Protein AF-A0A871R3P7-F1 (afdb_monomer)

Structure (mmCIF, N/CA/C/O backbone):
data_AF-A0A871R3P7-F1
#
_entry.id   AF-A0A871R3P7-F1
#
loop_
_atom_site.group_PDB
_atom_site.id
_atom_site.type_symbol
_atom_site.label_atom_id
_atom_site.label_alt_id
_atom_site.label_comp_id
_atom_site.label_asym_id
_atom_site.label_entity_id
_atom_site.label_seq_id
_atom_site.pdbx_PDB_ins_code
_atom_site.Cartn_x
_atom_site.Cartn_y
_atom_site.Cartn_z
_atom_site.occupancy
_atom_site.B_iso_or_equiv
_atom_site.auth_seq_id
_atom_site.auth_comp_id
_atom_site.auth_asym_id
_atom_site.auth_atom_id
_atom_site.pdbx_PDB_model_num
ATOM 1 N N . MET A 1 1 ? -40.493 -14.299 5.249 1.00 32.44 1 MET A N 1
ATOM 2 C CA . MET A 1 1 ? -41.405 -13.490 4.415 1.00 32.44 1 MET A CA 1
ATOM 3 C C . MET A 1 1 ? -40.857 -12.075 4.361 1.00 32.44 1 MET A C 1
ATOM 5 O O . MET A 1 1 ? -40.853 -11.401 5.382 1.00 32.44 1 MET A O 1
ATOM 9 N N . THR A 1 2 ? -40.318 -11.671 3.216 1.00 39.78 2 THR A N 1
ATOM 10 C CA . THR A 1 2 ? -39.815 -10.320 2.942 1.00 39.78 2 THR A CA 1
ATOM 11 C C . THR A 1 2 ? -41.003 -9.364 2.821 1.00 39.78 2 THR A C 1
ATOM 13 O O . THR A 1 2 ? -41.767 -9.446 1.862 1.00 39.78 2 THR A O 1
ATOM 16 N N . LYS A 1 3 ? -41.217 -8.488 3.813 1.00 57.56 3 LYS A N 1
ATOM 17 C CA . LYS A 1 3 ? -42.103 -7.333 3.613 1.00 57.56 3 LYS A CA 1
ATOM 18 C C . LYS A 1 3 ? -41.391 -6.404 2.631 1.00 57.56 3 LYS A C 1
ATOM 20 O O . LYS A 1 3 ? -40.338 -5.873 2.965 1.00 57.56 3 LYS A O 1
ATOM 25 N N . ASN A 1 4 ? -41.924 -6.280 1.420 1.00 68.25 4 ASN A N 1
ATOM 26 C CA . ASN A 1 4 ? -41.430 -5.306 0.451 1.00 68.25 4 ASN A CA 1
ATOM 27 C C . ASN A 1 4 ? -41.829 -3.898 0.915 1.00 68.25 4 ASN A C 1
ATOM 29 O O . ASN A 1 4 ? -42.966 -3.700 1.352 1.00 68.25 4 ASN A O 1
ATOM 33 N N . PHE A 1 5 ? -40.897 -2.949 0.812 1.00 91.06 5 PHE A N 1
ATOM 34 C CA . PHE A 1 5 ? -41.152 -1.518 0.986 1.00 91.06 5 PHE A CA 1
ATOM 35 C C . PHE A 1 5 ? -42.231 -1.058 -0.002 1.00 91.06 5 PHE A C 1
ATOM 37 O O . PHE A 1 5 ? -42.211 -1.466 -1.168 1.00 91.06 5 PHE A O 1
ATOM 44 N N . LYS A 1 6 ? -43.204 -0.263 0.457 1.00 91.12 6 LYS A N 1
ATOM 45 C CA . LYS A 1 6 ? -44.322 0.186 -0.389 1.00 91.12 6 LYS A CA 1
ATOM 46 C C . LYS A 1 6 ? -44.017 1.496 -1.105 1.00 91.12 6 LYS A C 1
ATOM 48 O O . LYS A 1 6 ? -44.369 1.634 -2.275 1.00 91.12 6 LYS A O 1
ATOM 53 N N . ASN A 1 7 ? -43.384 2.432 -0.404 1.00 94.56 7 ASN A N 1
ATOM 54 C CA . ASN A 1 7 ? -43.160 3.800 -0.857 1.00 94.56 7 ASN A CA 1
ATOM 55 C C . ASN A 1 7 ? -41.673 4.082 -1.091 1.00 94.56 7 ASN A C 1
ATOM 57 O O . ASN A 1 7 ? -41.330 4.702 -2.091 1.00 94.56 7 ASN A O 1
ATOM 61 N N . ILE A 1 8 ? -40.793 3.590 -0.214 1.00 96.88 8 ILE A N 1
ATOM 62 C CA . ILE A 1 8 ? -39.346 3.815 -0.312 1.00 96.88 8 ILE A CA 1
ATOM 63 C C . ILE A 1 8 ? -38.726 2.908 -1.379 1.00 96.88 8 ILE A C 1
ATOM 65 O O . ILE A 1 8 ? -38.879 1.687 -1.350 1.00 96.88 8 ILE A O 1
ATOM 69 N N . LYS A 1 9 ? -37.966 3.510 -2.297 1.00 97.12 9 LYS A N 1
ATOM 70 C CA . LYS A 1 9 ? -37.139 2.831 -3.306 1.00 97.12 9 LYS A CA 1
ATOM 71 C C . LYS A 1 9 ? -35.707 3.354 -3.331 1.00 97.12 9 LYS A C 1
ATOM 73 O O . LYS A 1 9 ? -34.801 2.592 -3.655 1.00 97.12 9 LYS A O 1
ATOM 78 N N . ARG A 1 10 ? -35.495 4.633 -3.014 1.00 98.25 10 ARG A N 1
ATOM 79 C CA . ARG A 1 10 ? -34.208 5.335 -3.079 1.00 98.25 10 ARG A CA 1
ATOM 80 C C . ARG A 1 10 ? -33.845 5.891 -1.707 1.00 98.25 10 ARG A C 1
ATOM 82 O O . ARG A 1 10 ? -34.564 6.719 -1.150 1.00 98.25 10 ARG A O 1
ATOM 89 N N . VAL A 1 11 ? -32.715 5.434 -1.181 1.00 98.75 11 VAL A N 1
ATOM 90 C CA . VAL A 1 11 ? -32.216 5.753 0.158 1.00 98.75 11 VAL A CA 1
ATOM 91 C C . VAL A 1 11 ? -30.961 6.605 0.030 1.00 98.75 11 VAL A C 1
ATOM 93 O O . VAL A 1 11 ? -29.931 6.127 -0.449 1.00 98.75 11 VAL A O 1
ATOM 96 N N . PHE A 1 12 ? -31.036 7.853 0.484 1.00 98.81 12 PHE A N 1
ATOM 97 C CA . PHE A 1 12 ? -29.885 8.743 0.586 1.00 98.81 12 PHE A CA 1
ATOM 98 C C . PHE A 1 12 ? -29.193 8.559 1.935 1.00 98.81 12 PHE A C 1
ATOM 100 O O . PHE A 1 12 ? -29.793 8.735 2.996 1.00 98.81 12 PHE A O 1
ATOM 107 N N . ILE A 1 13 ? -27.917 8.197 1.898 1.00 98.69 13 ILE A N 1
ATOM 108 C CA . ILE A 1 13 ? -27.111 7.923 3.083 1.00 98.69 13 ILE A CA 1
ATOM 109 C C . ILE A 1 13 ? -26.281 9.168 3.381 1.00 98.69 13 ILE A C 1
ATOM 111 O O . ILE A 1 13 ? -25.277 9.435 2.723 1.00 98.69 13 ILE A O 1
ATOM 115 N N . ALA A 1 14 ? -26.691 9.930 4.395 1.00 97.81 14 ALA A N 1
ATOM 116 C CA . ALA A 1 14 ? -26.003 11.149 4.822 1.00 97.81 14 ALA A CA 1
ATOM 117 C C . ALA A 1 14 ? -24.833 10.827 5.774 1.00 97.81 14 ALA A C 1
ATOM 119 O O . ALA A 1 14 ? -24.771 11.333 6.894 1.00 97.81 14 ALA A O 1
ATOM 120 N N . ASN A 1 15 ? -23.950 9.913 5.358 1.00 98.06 15 ASN A N 1
ATOM 121 C CA . ASN A 1 15 ? -22.808 9.451 6.145 1.00 98.06 15 ASN A CA 1
ATOM 122 C C . ASN A 1 15 ? -21.725 8.813 5.254 1.00 98.06 15 ASN A C 1
ATOM 124 O O . ASN A 1 15 ? -21.897 8.679 4.044 1.00 98.06 15 ASN A O 1
ATOM 128 N N . ARG A 1 16 ? -20.630 8.375 5.876 1.00 97.56 16 ARG A N 1
ATOM 129 C CA . ARG A 1 16 ? -19.471 7.716 5.263 1.00 97.56 16 ARG A CA 1
ATOM 130 C C . ARG A 1 16 ? -19.104 6.433 6.016 1.00 97.56 16 ARG A C 1
ATOM 132 O O . ARG A 1 16 ? -19.804 6.009 6.934 1.00 97.56 16 ARG A O 1
ATOM 139 N N . GLY A 1 17 ? -17.982 5.822 5.645 1.00 96.69 17 GLY A N 1
ATOM 140 C CA . GLY A 1 17 ? -17.336 4.795 6.462 1.00 96.69 17 GLY A CA 1
ATOM 141 C C . GLY A 1 17 ? -18.141 3.500 6.614 1.00 96.69 17 GLY A C 1
ATOM 142 O O . GLY A 1 17 ? -18.820 3.039 5.691 1.00 96.69 17 GLY A O 1
ATOM 143 N N . GLU A 1 18 ? -17.993 2.852 7.766 1.00 97.62 18 GLU A N 1
ATOM 144 C CA . GLU A 1 18 ? -18.552 1.531 8.057 1.00 97.62 18 GLU A CA 1
ATOM 145 C C . GLU A 1 18 ? -20.079 1.553 8.151 1.00 97.62 18 GLU A C 1
ATOM 147 O O . GLU A 1 18 ? -20.724 0.605 7.692 1.00 97.62 18 GLU A O 1
ATOM 152 N N . ILE A 1 19 ? -20.661 2.629 8.693 1.00 98.38 19 ILE A N 1
ATOM 153 C CA . ILE A 1 19 ? -22.114 2.760 8.825 1.00 98.38 19 ILE A CA 1
ATOM 154 C C . ILE A 1 19 ? -22.781 2.917 7.463 1.00 98.38 19 ILE A C 1
ATOM 156 O O . ILE A 1 19 ? -23.792 2.265 7.201 1.00 98.38 19 ILE A O 1
ATOM 160 N N . ALA A 1 20 ? -22.171 3.676 6.547 1.00 98.50 20 ALA A N 1
ATOM 161 C CA . ALA A 1 20 ? -22.645 3.747 5.171 1.00 98.50 20 ALA A CA 1
ATOM 162 C C . ALA A 1 20 ? -22.601 2.361 4.506 1.00 98.50 20 ALA A C 1
ATOM 164 O O . ALA A 1 20 ? -23.604 1.922 3.945 1.00 98.50 20 ALA A O 1
ATOM 165 N N . CYS A 1 21 ? -21.506 1.606 4.667 1.00 98.31 21 CYS A N 1
ATOM 166 C CA . CYS A 1 21 ? -21.417 0.227 4.166 1.00 98.31 21 CYS A CA 1
ATOM 167 C C . CYS A 1 21 ? -22.502 -0.686 4.773 1.00 98.31 21 CYS A C 1
ATOM 169 O O . CYS A 1 21 ? -23.099 -1.506 4.072 1.00 98.31 21 CYS A O 1
ATOM 171 N N . ARG A 1 22 ? -22.784 -0.559 6.077 1.00 98.06 22 ARG A N 1
ATOM 172 C CA . ARG A 1 22 ? -23.831 -1.325 6.775 1.00 98.06 22 ARG A CA 1
ATOM 173 C C . ARG A 1 22 ? -25.236 -0.994 6.269 1.00 98.06 22 ARG A C 1
ATOM 175 O O . ARG A 1 22 ? -26.059 -1.906 6.146 1.00 98.06 22 ARG A O 1
ATOM 182 N N . ILE A 1 23 ? -25.508 0.267 5.955 1.00 98.69 23 ILE A N 1
ATOM 183 C CA . ILE A 1 23 ? -26.789 0.695 5.388 1.00 98.69 23 ILE A CA 1
ATOM 184 C C . ILE A 1 23 ? -26.926 0.206 3.943 1.00 98.69 23 ILE A C 1
ATOM 186 O O . ILE A 1 23 ? -27.949 -0.388 3.613 1.00 98.69 23 ILE A O 1
ATOM 190 N N . ILE A 1 24 ? -25.881 0.336 3.115 1.00 98.56 24 ILE A N 1
ATOM 191 C CA . ILE A 1 24 ? -25.861 -0.188 1.736 1.00 98.56 24 ILE A CA 1
ATOM 192 C C . ILE A 1 24 ? -26.177 -1.689 1.714 1.00 98.56 24 ILE A C 1
ATOM 194 O O . ILE A 1 24 ? -26.977 -2.135 0.892 1.00 98.56 24 ILE A O 1
ATOM 198 N N . ARG A 1 25 ? -25.607 -2.479 2.640 1.00 97.06 25 ARG A N 1
ATOM 199 C CA . ARG A 1 25 ? -25.927 -3.914 2.763 1.00 97.06 25 ARG A CA 1
ATOM 200 C C . ARG A 1 25 ? -27.420 -4.159 2.998 1.00 97.06 25 ARG A C 1
ATOM 202 O O . ARG A 1 25 ? -27.985 -5.031 2.341 1.00 97.06 25 ARG A O 1
ATOM 209 N N . SER A 1 26 ? -28.051 -3.381 3.880 1.00 96.50 26 SER A N 1
ATOM 210 C CA . SER A 1 26 ? -29.495 -3.478 4.142 1.00 96.50 26 SER A CA 1
ATOM 211 C C . SER A 1 26 ? -30.311 -3.065 2.910 1.00 96.50 26 SER A C 1
ATOM 213 O O . SER A 1 26 ? -31.183 -3.816 2.476 1.00 96.50 26 SER A O 1
ATOM 215 N N . CYS A 1 27 ? -29.959 -1.953 2.253 1.00 97.62 27 CYS A N 1
ATOM 216 C CA . CYS A 1 27 ? -30.597 -1.526 1.003 1.00 97.62 27 CYS A CA 1
ATOM 217 C C . CYS A 1 27 ? -30.551 -2.630 -0.062 1.00 97.62 27 CYS A C 1
ATOM 219 O O . CYS A 1 27 ? -31.590 -3.016 -0.598 1.00 97.62 27 CYS A O 1
ATOM 221 N N . LYS A 1 28 ? -29.370 -3.213 -0.299 1.00 96.00 28 LYS A N 1
ATOM 222 C CA . LYS A 1 28 ? -29.172 -4.295 -1.271 1.00 96.00 28 LYS A CA 1
ATOM 223 C C . LYS A 1 28 ? -29.992 -5.542 -0.936 1.00 96.00 28 LYS A C 1
ATOM 225 O O . LYS A 1 28 ? -30.599 -6.125 -1.832 1.00 96.00 28 LYS A O 1
ATOM 230 N N . GLN A 1 29 ? -30.037 -5.943 0.336 1.00 95.44 29 GLN A N 1
ATOM 231 C CA . GLN A 1 29 ? -30.827 -7.092 0.797 1.00 95.44 29 GLN A CA 1
ATOM 232 C C . GLN A 1 29 ? -32.332 -6.912 0.542 1.00 95.44 29 GLN A C 1
ATOM 234 O O . GLN A 1 29 ? -33.038 -7.896 0.317 1.00 95.44 29 GLN A O 1
ATOM 239 N N . HIS A 1 30 ? -32.813 -5.668 0.548 1.00 95.06 30 HIS A N 1
ATOM 240 C CA . HIS A 1 30 ? -34.225 -5.334 0.378 1.00 95.06 30 HIS A CA 1
ATOM 241 C C . HIS A 1 30 ? -34.575 -4.704 -0.981 1.00 95.06 30 HIS A C 1
ATOM 243 O O . HIS A 1 30 ? -35.707 -4.262 -1.168 1.00 95.06 30 HIS A O 1
ATOM 249 N N . GLY A 1 31 ? -33.643 -4.698 -1.942 1.00 95.31 31 GLY A N 1
ATOM 250 C CA . GLY A 1 31 ? -33.876 -4.192 -3.299 1.00 95.31 31 GLY A CA 1
ATOM 251 C C . GLY A 1 31 ? -34.057 -2.672 -3.396 1.00 95.31 31 GLY A C 1
ATOM 252 O O . GLY A 1 31 ? -34.721 -2.204 -4.319 1.00 95.31 31 GLY A O 1
ATOM 253 N N . LEU A 1 32 ? -33.499 -1.910 -2.452 1.00 97.31 32 LEU A N 1
ATOM 254 C CA . LEU A 1 32 ? -33.501 -0.445 -2.451 1.00 97.31 32 LEU A CA 1
ATOM 255 C C . LEU A 1 32 ? -32.236 0.100 -3.126 1.00 97.31 32 LEU A C 1
ATOM 257 O O . LEU A 1 32 ? -31.148 -0.438 -2.930 1.00 97.31 32 LEU A O 1
ATOM 261 N N . THR A 1 33 ? -32.368 1.199 -3.867 1.00 98.38 33 THR A N 1
ATOM 262 C CA . THR A 1 33 ? -31.240 1.933 -4.452 1.00 98.38 33 THR A CA 1
ATOM 263 C C . THR A 1 33 ? -30.570 2.801 -3.393 1.00 98.38 33 THR A C 1
ATOM 265 O O . THR A 1 33 ? -31.211 3.653 -2.780 1.00 98.38 33 THR A O 1
ATOM 268 N N . SER A 1 34 ? -29.272 2.610 -3.205 1.00 98.56 34 SER A N 1
ATOM 269 C CA . SER A 1 34 ? -28.430 3.376 -2.291 1.00 98.56 34 SER A CA 1
ATOM 270 C C . SER A 1 34 ? -27.752 4.554 -2.996 1.00 98.56 34 SER A C 1
ATOM 272 O O . SER A 1 34 ? -27.143 4.398 -4.055 1.00 98.56 34 SER A O 1
ATOM 274 N N . ILE A 1 35 ? -27.857 5.739 -2.394 1.00 98.56 35 ILE A N 1
ATOM 275 C CA . ILE A 1 35 ? -27.206 6.972 -2.846 1.00 98.56 35 ILE A CA 1
ATOM 276 C C . ILE A 1 35 ? -26.252 7.425 -1.742 1.00 98.56 35 ILE A C 1
ATOM 278 O O . ILE A 1 35 ? -26.684 7.638 -0.608 1.00 98.56 35 ILE A O 1
ATOM 282 N N . VAL A 1 36 ? -24.968 7.575 -2.063 1.00 98.12 36 VAL A N 1
ATOM 283 C CA . VAL A 1 36 ? -23.944 8.083 -1.139 1.00 98.12 36 VAL A CA 1
ATOM 284 C C . VAL A 1 36 ? -23.305 9.359 -1.661 1.00 98.12 36 VAL A C 1
ATOM 286 O O . VAL A 1 36 ? -23.256 9.611 -2.866 1.00 98.12 36 VAL A O 1
ATOM 289 N N . VAL A 1 37 ? -22.757 10.131 -0.732 1.00 97.31 37 VAL A N 1
ATOM 290 C CA . VAL A 1 37 ? -21.927 11.303 -1.005 1.00 97.31 37 VAL A CA 1
ATOM 291 C C . VAL A 1 37 ? -20.508 11.068 -0.498 1.00 97.31 37 VAL A C 1
ATOM 293 O O . VAL A 1 37 ? -20.320 10.370 0.500 1.00 97.31 37 VAL A O 1
ATOM 296 N N . PHE A 1 38 ? -19.503 11.630 -1.169 1.00 96.31 38 PHE A N 1
ATOM 297 C CA . PHE A 1 38 ? -18.108 11.437 -0.771 1.00 96.31 38 PHE A CA 1
ATOM 298 C C . PHE A 1 38 ? -17.222 12.645 -1.049 1.00 96.31 38 PHE A C 1
ATOM 300 O O . PHE A 1 38 ? -17.420 13.347 -2.032 1.00 96.31 38 PHE A O 1
ATOM 307 N N . THR A 1 39 ? -16.222 12.890 -0.204 1.00 93.69 39 THR A N 1
ATOM 308 C CA . THR A 1 39 ? -15.167 13.870 -0.506 1.00 93.69 39 THR A CA 1
ATOM 309 C C . THR A 1 39 ? -14.035 13.218 -1.295 1.00 93.69 39 THR A C 1
ATOM 311 O O . THR A 1 39 ? -13.933 11.990 -1.362 1.00 93.69 39 THR A O 1
ATOM 314 N N . LYS A 1 40 ? -13.113 14.022 -1.837 1.00 89.19 40 LYS A N 1
ATOM 315 C CA . LYS A 1 40 ? -11.916 13.513 -2.528 1.00 89.19 40 LYS A CA 1
ATOM 316 C C . LYS A 1 40 ? -11.138 12.495 -1.683 1.00 89.19 40 LYS A C 1
ATOM 318 O O . LYS A 1 40 ? -10.628 11.515 -2.223 1.00 89.19 40 LYS A O 1
ATOM 323 N N . GLU A 1 41 ? -11.077 12.692 -0.366 1.00 87.94 41 GLU A N 1
ATOM 324 C CA . GLU A 1 41 ? -10.388 11.793 0.566 1.00 87.94 41 GLU A CA 1
ATOM 325 C C . GLU A 1 41 ? -11.060 10.420 0.723 1.00 87.94 41 GLU A C 1
ATOM 327 O O . GLU A 1 41 ? -10.393 9.472 1.132 1.00 87.94 41 GLU A O 1
ATOM 332 N N . ASP A 1 42 ? -12.349 10.309 0.391 1.00 92.62 42 ASP A N 1
ATOM 333 C CA . ASP A 1 42 ? -13.157 9.091 0.498 1.00 92.62 42 ASP A CA 1
ATOM 334 C C . ASP A 1 42 ? -13.415 8.394 -0.844 1.00 92.62 42 ASP A C 1
ATOM 336 O O . ASP A 1 42 ? -14.053 7.343 -0.857 1.00 92.62 42 ASP A O 1
ATOM 340 N N . THR A 1 43 ? -12.886 8.920 -1.957 1.00 90.94 43 THR A N 1
ATOM 341 C CA . THR A 1 43 ? -13.048 8.369 -3.324 1.00 90.94 43 THR A CA 1
ATOM 342 C C . THR A 1 43 ? -12.809 6.858 -3.389 1.00 90.94 43 THR A C 1
ATOM 344 O O . THR A 1 43 ? -13.482 6.126 -4.106 1.00 90.94 43 THR A O 1
ATOM 347 N N . GLU A 1 44 ? -11.850 6.385 -2.599 1.00 88.50 44 GLU A N 1
ATOM 348 C CA . GLU A 1 44 ? -11.399 5.001 -2.555 1.00 88.50 44 GLU A CA 1
ATOM 349 C C . GLU A 1 44 ? -12.082 4.153 -1.465 1.00 88.50 44 GLU A C 1
ATOM 351 O O . GLU A 1 44 ? -11.732 2.989 -1.278 1.00 88.50 44 GLU A O 1
ATOM 356 N N . SER A 1 45 ? -13.028 4.702 -0.708 1.00 93.69 45 SER A N 1
ATOM 357 C CA . SER A 1 45 ? -13.690 4.007 0.399 1.00 93.69 45 SER A CA 1
ATOM 358 C C . SER A 1 45 ? -14.702 2.966 -0.099 1.00 93.69 45 SER A C 1
ATOM 360 O O . SER A 1 45 ? -15.368 3.165 -1.117 1.00 93.69 45 SER A O 1
ATOM 362 N N . LEU A 1 46 ? -14.888 1.861 0.640 1.00 95.25 46 LEU A N 1
ATOM 363 C CA . LEU A 1 46 ? -15.826 0.807 0.230 1.00 95.25 46 LEU A CA 1
ATOM 364 C C . LEU A 1 46 ? -17.264 1.305 0.061 1.00 95.25 46 LEU A C 1
ATOM 366 O O . LEU A 1 46 ? -17.960 0.795 -0.810 1.00 95.25 46 LEU A O 1
ATOM 370 N N . HIS A 1 47 ? -17.718 2.291 0.839 1.00 96.94 47 HIS A N 1
ATOM 371 C CA . HIS A 1 47 ? -19.090 2.789 0.703 1.00 96.94 47 HIS A CA 1
ATOM 372 C C . HIS A 1 47 ? -19.334 3.451 -0.664 1.00 96.94 47 HIS A C 1
ATOM 374 O O . HIS A 1 47 ? -20.419 3.308 -1.220 1.00 96.94 47 HIS A O 1
ATOM 380 N N . VAL A 1 48 ? -18.315 4.099 -1.242 1.00 95.94 48 VAL A N 1
ATOM 381 C CA . VAL A 1 48 ? -18.375 4.705 -2.582 1.00 95.94 48 VAL A CA 1
ATOM 382 C C . VAL A 1 48 ? -18.448 3.630 -3.660 1.00 95.94 48 VAL A C 1
ATOM 384 O O . VAL A 1 48 ? -19.248 3.744 -4.590 1.00 95.94 48 VAL A O 1
ATOM 387 N N . LEU A 1 49 ? -17.648 2.571 -3.505 1.00 92.75 49 LEU A N 1
ATOM 388 C CA . LEU A 1 49 ? -17.583 1.442 -4.435 1.00 92.75 49 LEU A CA 1
ATOM 389 C C . LEU A 1 49 ? -18.834 0.549 -4.378 1.00 92.75 49 LEU A C 1
ATOM 391 O O . LEU A 1 49 ? -19.233 -0.020 -5.390 1.00 92.75 49 LEU A O 1
ATOM 395 N N . GLN A 1 50 ? -19.441 0.394 -3.197 1.00 94.88 50 GLN A N 1
ATOM 396 C CA . GLN A 1 50 ? -20.573 -0.512 -2.970 1.00 94.88 50 GLN A CA 1
ATOM 397 C C . GLN A 1 50 ? -21.938 0.109 -3.279 1.00 94.88 50 GLN A C 1
ATOM 399 O O . GLN A 1 50 ? -22.881 -0.642 -3.529 1.00 94.88 50 GLN A O 1
ATOM 404 N N . ALA A 1 51 ? -22.064 1.437 -3.215 1.00 96.69 51 ALA A N 1
ATOM 405 C CA . ALA A 1 51 ? -23.328 2.123 -3.461 1.00 96.69 51 ALA A CA 1
ATOM 406 C C . ALA A 1 51 ? -23.746 2.048 -4.934 1.00 96.69 51 ALA A C 1
ATOM 408 O O . ALA A 1 51 ? -22.901 1.957 -5.827 1.00 96.69 51 ALA A O 1
ATOM 409 N N . ASP A 1 52 ? -25.044 2.164 -5.207 1.00 95.94 52 ASP A N 1
ATOM 410 C CA . ASP A 1 52 ? -25.556 2.217 -6.580 1.00 95.94 52 ASP A CA 1
ATOM 411 C C . ASP A 1 52 ? -25.180 3.557 -7.231 1.00 95.94 52 ASP A C 1
ATOM 413 O O . ASP A 1 52 ? -24.599 3.592 -8.320 1.00 95.94 52 ASP A O 1
ATOM 417 N N . ILE A 1 53 ? -25.405 4.660 -6.511 1.00 95.81 53 ILE A N 1
ATOM 418 C CA . ILE A 1 53 ? -25.110 6.032 -6.942 1.00 95.81 53 ILE A CA 1
ATOM 419 C C . ILE A 1 53 ? -24.148 6.674 -5.939 1.00 95.81 53 ILE A C 1
ATOM 421 O O . ILE A 1 53 ? -24.391 6.629 -4.734 1.00 95.81 53 ILE A O 1
ATOM 425 N N . SER A 1 54 ? -23.072 7.285 -6.437 1.00 95.50 54 SER A N 1
ATOM 426 C CA . SER A 1 54 ? -22.038 7.921 -5.613 1.00 95.50 54 SER A CA 1
ATOM 427 C C . SER A 1 54 ? -21.746 9.316 -6.159 1.00 95.50 54 SER A C 1
ATOM 429 O O . SER A 1 54 ? -21.412 9.440 -7.336 1.00 95.50 54 SER A O 1
ATOM 431 N N . ILE A 1 55 ? -21.871 10.349 -5.322 1.00 95.12 55 ILE A N 1
ATOM 432 C CA . ILE A 1 55 ? -21.798 11.756 -5.748 1.00 95.12 55 ILE A CA 1
ATOM 433 C C . ILE A 1 55 ? -20.665 12.481 -5.011 1.00 95.12 55 ILE A C 1
ATOM 435 O O . ILE A 1 55 ? -20.645 12.460 -3.776 1.00 95.12 55 ILE A O 1
ATOM 439 N N . PRO A 1 56 ? -19.720 13.117 -5.729 1.00 94.56 56 PRO A N 1
ATOM 440 C CA . PRO A 1 56 ? -18.655 13.875 -5.092 1.00 94.56 56 PRO A CA 1
ATOM 441 C C . PRO A 1 56 ? -19.207 15.151 -4.442 1.00 94.56 56 PRO A C 1
ATOM 443 O O . PRO A 1 56 ? -20.031 15.856 -5.022 1.00 94.56 56 PRO A O 1
ATOM 446 N N . LEU A 1 57 ? -18.726 15.454 -3.242 1.00 94.06 57 LEU A N 1
ATOM 447 C CA . LEU A 1 57 ? -18.958 16.712 -2.539 1.00 94.06 57 LEU A CA 1
ATOM 448 C C . LEU A 1 57 ? -17.899 17.739 -2.936 1.00 94.06 57 LEU A C 1
ATOM 450 O O . LEU A 1 57 ? -16.740 17.397 -3.170 1.00 94.06 57 LEU A O 1
ATOM 454 N N . SER A 1 58 ? -18.292 19.010 -2.950 1.00 89.19 58 SER A N 1
ATOM 455 C CA . SER A 1 58 ? -17.392 20.123 -3.279 1.00 89.19 58 SER A CA 1
ATOM 456 C C . SER A 1 58 ? -16.409 20.478 -2.150 1.00 89.19 58 SER A C 1
ATOM 458 O O . SER A 1 58 ? -15.354 21.059 -2.403 1.00 89.19 58 SER A O 1
ATOM 460 N N . GLY A 1 59 ? -16.741 20.136 -0.900 1.00 87.94 59 GLY A N 1
ATOM 461 C CA . GLY A 1 59 ? -15.924 20.417 0.283 1.00 87.94 59 GLY A CA 1
ATOM 462 C C . GLY A 1 59 ? -14.842 19.372 0.584 1.00 87.94 59 GLY A C 1
ATOM 463 O O . GLY A 1 59 ? -14.765 18.310 -0.031 1.00 87.94 59 GLY A O 1
ATOM 464 N N . THR A 1 60 ? -14.025 19.658 1.601 1.00 83.69 60 THR A N 1
ATOM 465 C CA . THR A 1 60 ? -12.967 18.764 2.097 1.00 83.69 60 THR A CA 1
ATOM 466 C C . THR A 1 60 ? -13.226 18.345 3.540 1.00 83.69 60 THR A C 1
ATOM 468 O O . THR A 1 60 ? -13.751 19.112 4.350 1.00 83.69 60 THR A O 1
ATOM 471 N N . GLY A 1 61 ? -12.840 17.115 3.880 1.00 84.69 61 GLY A N 1
ATOM 472 C CA . GLY A 1 61 ? -12.960 16.592 5.240 1.00 84.69 61 GLY A CA 1
ATOM 473 C C . GLY A 1 61 ? -14.382 16.625 5.821 1.00 84.69 61 GLY A C 1
ATOM 474 O O . GLY A 1 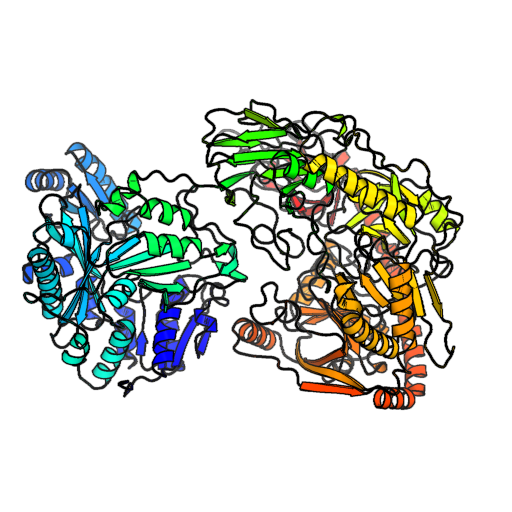61 ? -15.385 16.588 5.110 1.00 84.69 61 GLY A O 1
ATOM 475 N N . ALA A 1 62 ? -14.482 16.647 7.153 1.00 83.75 62 ALA A N 1
ATOM 476 C CA . ALA A 1 62 ? -15.753 16.455 7.857 1.00 83.75 62 ALA A CA 1
ATOM 477 C C . ALA A 1 62 ? -16.797 17.569 7.630 1.00 83.75 62 ALA A C 1
ATOM 479 O O . ALA A 1 62 ? -17.993 17.320 7.788 1.00 83.75 62 ALA A O 1
ATOM 480 N N . SER A 1 63 ? -16.380 18.787 7.263 1.00 89.12 63 SER A N 1
ATOM 481 C CA . SER A 1 63 ? -17.300 19.911 7.024 1.00 89.12 63 SER A CA 1
ATOM 482 C C . SER A 1 63 ? -18.172 19.704 5.785 1.00 89.12 63 SER A C 1
ATOM 484 O O . SER A 1 63 ? -19.318 20.147 5.772 1.00 89.12 63 SER A O 1
ATOM 486 N N . ALA A 1 64 ? -17.683 18.970 4.782 1.00 93.00 64 ALA A N 1
ATOM 487 C CA . ALA A 1 64 ? -18.465 18.629 3.596 1.00 93.00 64 ALA A CA 1
ATOM 488 C C . ALA A 1 64 ? -19.706 17.789 3.956 1.00 93.00 64 ALA A C 1
ATOM 490 O O . ALA A 1 64 ? -20.806 18.046 3.476 1.00 93.00 64 ALA A O 1
ATOM 491 N N . TYR A 1 65 ? -19.559 16.844 4.888 1.00 95.31 65 TYR A N 1
ATOM 492 C CA . TYR A 1 65 ? -20.646 15.983 5.371 1.00 95.31 65 TYR A CA 1
ATOM 493 C C . TYR A 1 65 ? -21.624 16.679 6.332 1.00 95.31 65 TYR A C 1
ATOM 495 O O . TYR A 1 65 ? -22.621 16.082 6.735 1.00 95.31 65 TYR A O 1
ATOM 503 N N . THR A 1 66 ? -21.360 17.931 6.721 1.00 95.19 66 THR A N 1
ATOM 504 C CA . THR A 1 66 ? -22.275 18.738 7.546 1.00 95.19 66 THR A CA 1
ATOM 505 C C . THR A 1 66 ? -22.900 19.908 6.783 1.00 95.19 66 THR A C 1
ATOM 507 O O . THR A 1 66 ? -23.673 20.675 7.363 1.00 95.19 66 THR A O 1
ATOM 510 N N . ASN A 1 67 ? -22.644 20.015 5.474 1.00 96.62 67 ASN A N 1
ATOM 511 C CA . ASN A 1 67 ? -23.242 21.025 4.607 1.00 96.62 67 ASN A CA 1
ATOM 512 C C . ASN A 1 67 ? -24.705 20.684 4.271 1.00 96.62 67 ASN A C 1
ATOM 514 O O . ASN A 1 67 ? -25.003 20.009 3.287 1.00 96.62 67 ASN A O 1
ATOM 518 N N . ILE A 1 68 ? -25.632 21.170 5.101 1.00 97.56 68 ILE A N 1
ATOM 519 C CA . ILE A 1 68 ? -27.073 20.911 4.962 1.00 97.56 68 ILE A CA 1
ATOM 520 C C . ILE A 1 68 ? -27.600 21.295 3.572 1.00 97.56 68 ILE A C 1
ATOM 522 O O . ILE A 1 68 ? -28.365 20.527 2.993 1.00 97.56 68 ILE A O 1
ATOM 526 N N . ASP A 1 69 ? -27.214 22.456 3.036 1.00 96.88 69 ASP A N 1
ATOM 527 C CA . ASP A 1 69 ? -27.772 22.951 1.772 1.00 96.88 69 ASP A CA 1
ATOM 528 C C . ASP A 1 69 ? -27.345 22.081 0.586 1.00 96.88 69 ASP A C 1
ATOM 530 O O . ASP A 1 69 ? -28.177 21.727 -0.250 1.00 96.88 69 ASP A O 1
ATOM 534 N N . GLU A 1 70 ? -26.074 21.678 0.541 1.00 97.38 70 GLU A N 1
ATOM 535 C CA . GLU A 1 70 ? -25.551 20.780 -0.493 1.00 97.38 70 GLU A CA 1
ATOM 536 C C . GLU A 1 70 ? -26.175 19.383 -0.393 1.00 97.38 70 GLU A C 1
ATOM 538 O O . GLU A 1 70 ? -26.676 18.867 -1.391 1.00 97.38 70 GLU A O 1
ATOM 543 N N . LEU A 1 71 ? -26.250 18.795 0.807 1.00 97.88 71 LEU A N 1
ATOM 544 C CA . LEU A 1 71 ? -26.827 17.459 0.995 1.00 97.88 71 LEU A CA 1
ATOM 545 C C . LEU A 1 71 ? -28.321 17.408 0.654 1.00 97.88 71 LEU A C 1
ATOM 547 O O . LEU A 1 71 ? -28.772 16.469 0.002 1.00 97.88 71 LEU A O 1
ATOM 551 N N . VAL A 1 72 ? -29.093 18.423 1.055 1.00 98.06 72 VAL A N 1
ATOM 552 C CA . VAL A 1 72 ? -30.520 18.518 0.710 1.00 98.06 72 VAL A CA 1
ATOM 553 C C . VAL A 1 72 ? -30.701 18.745 -0.790 1.00 98.06 72 VAL A C 1
ATOM 555 O O . VAL A 1 72 ? -31.587 18.136 -1.390 1.00 98.06 72 VAL A O 1
ATOM 558 N N . LYS A 1 73 ? -29.863 19.584 -1.414 1.00 97.81 73 LYS A N 1
ATOM 559 C CA . LYS A 1 73 ? -29.881 19.796 -2.866 1.00 97.81 73 LYS A CA 1
ATOM 560 C C . LYS A 1 73 ? -29.658 18.478 -3.611 1.00 97.81 73 LYS A C 1
ATOM 562 O O . LYS A 1 73 ? -30.494 18.121 -4.439 1.00 97.81 73 LYS A O 1
ATOM 567 N N . ILE A 1 74 ? -28.607 17.735 -3.263 1.00 97.88 74 ILE A N 1
ATOM 568 C CA . ILE A 1 74 ? -28.288 16.448 -3.893 1.00 97.88 74 ILE A CA 1
ATOM 569 C C . ILE A 1 74 ? -29.421 15.440 -3.664 1.00 97.88 74 ILE A C 1
ATOM 571 O O . ILE A 1 74 ? -29.868 14.794 -4.608 1.00 97.88 74 ILE A O 1
ATOM 575 N N . ALA A 1 75 ? -29.947 15.330 -2.438 1.00 98.00 75 ALA A N 1
ATOM 576 C CA . ALA A 1 75 ? -31.048 14.413 -2.136 1.00 98.00 75 ALA A CA 1
ATOM 577 C C . ALA A 1 75 ? -32.301 14.693 -2.990 1.00 98.00 75 ALA A C 1
ATOM 579 O O . ALA A 1 75 ? -32.979 13.756 -3.418 1.00 98.00 75 ALA A O 1
ATOM 580 N N . LYS A 1 76 ? -32.587 15.968 -3.290 1.00 97.56 76 LYS A N 1
ATOM 581 C CA . LYS A 1 76 ? -33.674 16.365 -4.199 1.00 97.56 76 LYS A CA 1
ATOM 582 C C . LYS A 1 76 ? -33.372 16.036 -5.658 1.00 97.56 76 LYS A C 1
ATOM 584 O O . LYS A 1 76 ? -34.238 15.487 -6.338 1.00 97.56 76 LYS A O 1
ATOM 589 N N . GLU A 1 77 ? -32.179 16.382 -6.139 1.00 97.44 77 GLU A N 1
ATOM 590 C CA . GLU A 1 77 ? -31.744 16.115 -7.519 1.00 97.44 77 GLU A CA 1
ATOM 591 C C . GLU A 1 77 ? -31.790 14.611 -7.823 1.00 97.44 77 GLU A C 1
ATOM 593 O O . GLU A 1 77 ? -32.337 14.195 -8.846 1.00 97.44 77 GLU A O 1
ATOM 598 N N . GLU A 1 78 ? -31.365 13.794 -6.860 1.00 97.38 78 GLU A N 1
ATOM 599 C CA . GLU A 1 78 ? -31.406 12.336 -6.929 1.00 97.38 78 GLU A CA 1
ATOM 600 C C . GLU A 1 78 ? -32.750 11.715 -6.545 1.00 97.38 78 GLU A C 1
ATOM 602 O O . GLU A 1 78 ? -32.865 10.487 -6.536 1.00 97.38 78 GLU A O 1
ATOM 607 N N . ARG A 1 79 ? -33.781 12.515 -6.250 1.00 97.31 79 ARG A N 1
ATOM 608 C CA . ARG A 1 79 ? -35.134 12.036 -5.912 1.00 97.31 79 ARG A CA 1
ATOM 609 C C . ARG A 1 79 ? -35.117 10.970 -4.809 1.00 97.31 79 ARG A C 1
ATOM 611 O O . ARG A 1 79 ? -35.671 9.885 -4.981 1.00 97.31 79 ARG A O 1
ATOM 618 N N . ALA A 1 80 ? -34.406 11.237 -3.719 1.00 98.12 80 ALA A N 1
ATOM 619 C CA . ALA A 1 80 ? -34.381 10.349 -2.566 1.00 98.12 80 ALA A CA 1
ATOM 620 C C . ALA A 1 80 ? -35.755 10.323 -1.877 1.00 98.12 80 ALA A C 1
ATOM 622 O O . ALA A 1 80 ? -36.313 11.378 -1.582 1.00 98.12 80 ALA A O 1
ATOM 623 N N . ASP A 1 81 ? -36.278 9.128 -1.585 1.00 98.00 81 ASP A N 1
ATOM 624 C CA . ASP A 1 81 ? -37.537 8.977 -0.839 1.00 98.00 81 ASP A CA 1
ATOM 625 C C . ASP A 1 81 ? -37.301 9.188 0.663 1.00 98.00 81 ASP A C 1
ATOM 627 O O . ASP A 1 81 ? -38.143 9.723 1.386 1.00 98.00 81 ASP A O 1
ATOM 631 N N . VAL A 1 82 ? -36.126 8.761 1.132 1.00 98.56 82 VAL A N 1
ATOM 632 C CA . VAL A 1 82 ? -35.719 8.823 2.532 1.00 98.56 82 VAL A CA 1
ATOM 633 C C . VAL A 1 82 ? -34.237 9.164 2.653 1.00 98.56 82 VAL A C 1
ATOM 635 O O . VAL A 1 82 ? -33.405 8.674 1.886 1.00 98.56 82 VAL A O 1
ATOM 638 N N . VAL A 1 83 ? -33.901 9.963 3.661 1.00 98.69 83 VAL A N 1
ATOM 639 C CA . VAL A 1 83 ? -32.536 10.139 4.153 1.00 98.69 83 VAL A CA 1
ATOM 640 C C . VAL A 1 83 ? -32.353 9.319 5.422 1.00 98.69 83 VAL A C 1
ATOM 642 O O . VAL A 1 83 ? -33.132 9.440 6.368 1.00 98.69 83 VAL A O 1
ATOM 645 N N . ILE A 1 84 ? -31.290 8.523 5.467 1.00 98.56 84 ILE A N 1
ATOM 646 C CA . ILE A 1 84 ? -30.834 7.827 6.670 1.00 98.56 84 ILE A CA 1
ATOM 647 C C . ILE A 1 84 ? -29.462 8.381 7.078 1.00 98.56 84 ILE A C 1
ATOM 649 O O . ILE A 1 84 ? -28.519 8.344 6.283 1.00 98.56 84 ILE A O 1
ATOM 653 N N . PRO A 1 85 ? -29.319 8.923 8.299 1.00 97.25 85 PRO A N 1
ATOM 654 C CA . PRO A 1 85 ? -28.099 9.628 8.677 1.00 97.25 85 PRO A CA 1
ATOM 655 C C . PRO A 1 85 ? -27.051 8.744 9.362 1.00 97.25 85 PRO A C 1
ATOM 657 O O . PRO A 1 85 ? -25.940 9.207 9.584 1.00 97.25 85 PRO A O 1
ATOM 660 N N . GLY A 1 86 ? -27.377 7.504 9.747 1.00 96.56 86 GLY A N 1
ATOM 661 C CA . GLY A 1 86 ? -26.497 6.699 10.601 1.00 96.56 86 GLY A CA 1
ATOM 662 C C . GLY A 1 86 ? -26.253 7.380 11.957 1.00 96.56 86 GLY A C 1
ATOM 663 O O . GLY A 1 86 ? -27.208 7.712 12.657 1.00 96.56 86 GLY A O 1
ATOM 664 N N . TYR A 1 87 ? -24.983 7.604 12.306 1.00 95.88 87 TYR A N 1
ATOM 665 C CA . TYR A 1 87 ? -24.547 8.310 13.520 1.00 95.88 87 TYR A CA 1
ATOM 666 C C . TYR A 1 87 ? -23.414 9.304 13.253 1.00 95.88 87 TYR A C 1
ATOM 668 O O . TYR A 1 87 ? -22.676 9.178 12.279 1.00 95.88 87 TYR A O 1
ATOM 676 N N . GLY A 1 88 ? -23.258 10.298 14.131 1.00 93.31 88 GLY A N 1
ATOM 677 C CA . GLY A 1 88 ? -22.378 11.442 13.874 1.00 93.31 88 GLY A CA 1
ATOM 678 C C . GLY A 1 88 ? -22.953 12.379 12.802 1.00 93.31 88 GLY A C 1
ATOM 679 O O . GLY A 1 88 ? -24.115 12.249 12.408 1.00 93.31 88 GLY A O 1
ATOM 680 N N . PHE A 1 89 ? -22.158 13.348 12.345 1.00 95.50 89 PHE A N 1
ATOM 681 C CA . PHE A 1 89 ? -22.562 14.357 11.353 1.00 95.50 89 PHE A CA 1
ATOM 682 C C . PHE A 1 89 ? -23.925 15.004 11.662 1.00 95.50 89 PHE A C 1
ATOM 684 O O . PHE A 1 89 ? -24.070 15.691 12.671 1.00 95.50 89 PHE A O 1
ATOM 691 N N . LEU A 1 90 ? -24.921 14.806 10.794 1.00 96.00 90 LEU A N 1
ATOM 692 C CA . LEU A 1 90 ? -26.241 15.427 10.889 1.00 96.00 90 LEU A CA 1
ATOM 693 C C . LEU A 1 90 ? -27.308 14.522 11.530 1.00 96.00 90 LEU A C 1
ATOM 695 O O . LEU A 1 90 ? -28.481 14.889 11.525 1.00 96.00 90 LEU A O 1
ATOM 699 N N . SER A 1 91 ? -26.925 13.367 12.089 1.00 95.50 91 SER A N 1
ATOM 700 C CA . SER A 1 91 ? -27.868 12.398 12.685 1.00 95.50 91 SER A CA 1
ATOM 701 C C . SER A 1 91 ? -28.709 12.953 13.834 1.00 95.50 91 SER A C 1
ATOM 703 O O . SER A 1 91 ? -29.872 12.589 13.946 1.00 95.50 91 SER A O 1
ATOM 705 N N . GLU A 1 92 ? -28.164 13.882 14.619 1.00 93.12 92 GLU A N 1
ATOM 706 C CA . GLU A 1 92 ? -28.866 14.561 15.721 1.00 93.12 92 GLU A CA 1
ATOM 707 C C . GLU A 1 92 ? -29.027 16.063 15.429 1.00 93.12 92 GLU A C 1
ATOM 709 O O . GLU A 1 92 ? -29.044 16.906 16.324 1.00 93.12 92 GLU A O 1
ATOM 714 N N . ASN A 1 93 ? -29.107 16.437 14.144 1.00 94.38 93 ASN A N 1
ATOM 715 C CA . ASN A 1 93 ? -29.270 17.828 13.736 1.00 94.38 93 ASN A CA 1
ATOM 716 C C . ASN A 1 93 ? -30.741 18.155 13.447 1.00 94.38 93 ASN A C 1
ATOM 718 O O . ASN A 1 93 ? -31.304 17.793 12.409 1.00 94.38 93 ASN A O 1
ATOM 722 N N . GLN A 1 94 ? -31.347 18.924 14.352 1.00 94.50 94 GLN A N 1
ATOM 723 C CA . GLN A 1 94 ? -32.729 19.390 14.234 1.00 94.50 94 GLN A CA 1
ATOM 724 C C . GLN A 1 94 ? -32.997 20.132 12.914 1.00 94.50 94 GLN A C 1
ATOM 726 O O . GLN A 1 94 ? -33.991 19.874 12.234 1.00 94.50 94 GLN A O 1
ATOM 731 N N . LYS A 1 95 ? -32.106 21.057 12.530 1.00 95.75 95 LYS A N 1
ATOM 732 C CA . LYS A 1 95 ? -32.285 21.906 11.340 1.00 95.75 95 LYS A CA 1
ATOM 733 C C . LYS A 1 95 ? -32.277 21.078 10.060 1.00 95.75 95 LYS A C 1
ATOM 735 O O . LYS A 1 95 ? -33.049 21.373 9.151 1.00 95.75 95 LYS A O 1
ATOM 740 N N . PHE A 1 96 ? -31.438 20.047 10.004 1.00 96.56 96 PHE A N 1
ATOM 741 C CA . PHE A 1 96 ? -31.380 19.121 8.880 1.00 96.56 96 PHE A CA 1
ATOM 742 C C . PHE A 1 96 ? -32.690 18.342 8.732 1.00 96.56 96 PHE A C 1
ATOM 744 O O . PHE A 1 96 ? -33.317 18.393 7.676 1.00 96.56 96 PHE A O 1
ATOM 751 N N . THR A 1 97 ? -33.166 17.727 9.817 1.00 95.44 97 THR A N 1
ATOM 752 C CA . THR A 1 97 ? -34.430 16.969 9.837 1.00 95.44 97 THR A CA 1
ATOM 753 C C . THR A 1 97 ? -35.625 17.845 9.451 1.00 95.44 97 THR A C 1
ATOM 755 O O . THR A 1 97 ? -36.424 17.480 8.588 1.00 95.44 97 THR A O 1
ATOM 758 N N . ALA A 1 98 ? -35.718 19.052 10.020 1.00 95.00 98 ALA A N 1
ATOM 759 C CA . ALA A 1 98 ? -36.764 20.012 9.678 1.00 95.00 98 ALA A CA 1
ATOM 760 C C . ALA A 1 98 ? -36.687 20.470 8.212 1.00 95.00 98 ALA A C 1
ATOM 762 O O . ALA A 1 98 ? -37.720 20.730 7.589 1.00 95.00 98 ALA A O 1
ATOM 763 N N . ARG A 1 99 ? -35.476 20.585 7.648 1.00 96.69 99 ARG A N 1
ATOM 764 C CA . ARG A 1 99 ? -35.296 20.953 6.242 1.00 96.69 99 ARG A CA 1
ATOM 765 C C . ARG A 1 99 ? -35.744 19.832 5.308 1.00 96.69 99 ARG A C 1
ATOM 767 O O . ARG A 1 99 ? -36.469 20.132 4.370 1.00 96.69 99 ARG A O 1
ATOM 774 N N . LEU A 1 100 ? -35.392 18.578 5.584 1.00 97.12 100 LEU A N 1
ATOM 775 C CA . LEU A 1 100 ? -35.834 17.425 4.788 1.00 97.12 100 LEU A CA 1
ATOM 776 C C . LEU A 1 100 ? -37.360 17.315 4.733 1.00 97.12 100 LEU A C 1
ATOM 778 O O . LEU A 1 100 ? -37.928 17.191 3.649 1.00 97.12 100 LEU A O 1
ATOM 782 N N . PHE A 1 101 ? -38.025 17.481 5.881 1.00 93.44 101 PHE A N 1
ATOM 783 C CA . PHE A 1 101 ? -39.486 17.467 5.955 1.00 93.44 101 PHE A CA 1
ATOM 784 C C . PHE A 1 101 ? -40.129 18.558 5.082 1.00 93.44 101 PHE A C 1
ATOM 786 O O . PHE A 1 101 ? -41.081 18.286 4.355 1.00 93.44 101 PHE A O 1
ATOM 793 N N . LYS A 1 102 ? -39.583 19.786 5.093 1.00 95.12 102 LYS A N 1
ATOM 794 C CA . LYS A 1 102 ? -40.061 20.891 4.234 1.00 95.12 102 LYS A CA 1
ATOM 795 C C . LYS A 1 102 ? -39.921 20.599 2.740 1.00 95.12 102 LYS A C 1
ATOM 797 O O . LYS A 1 102 ? -40.676 21.152 1.949 1.00 95.12 102 LYS A O 1
ATOM 802 N N . GLU A 1 103 ? -38.958 19.767 2.366 1.00 95.81 103 GLU A N 1
ATOM 803 C CA . GLU A 1 103 ? -38.687 19.381 0.979 1.00 95.81 103 GLU A CA 1
ATOM 804 C C . GLU A 1 103 ? -39.401 18.073 0.585 1.00 95.81 103 GLU A C 1
ATOM 806 O O . GLU A 1 103 ? -39.220 17.594 -0.531 1.00 95.81 103 GLU A O 1
ATOM 811 N N . GLY A 1 104 ? -40.223 17.503 1.478 1.00 94.75 104 GLY A N 1
ATOM 812 C CA . GLY A 1 104 ? -40.993 16.283 1.223 1.00 94.75 104 GLY A CA 1
ATOM 813 C C . GLY A 1 104 ? -40.173 14.990 1.252 1.00 94.75 104 GLY A C 1
ATOM 814 O O . GLY A 1 104 ? -40.619 13.989 0.701 1.00 94.75 104 GLY A O 1
ATOM 815 N N . ILE A 1 105 ? -38.992 14.999 1.876 1.00 97.38 105 ILE A N 1
ATOM 816 C CA . ILE A 1 105 ? -38.100 13.836 1.977 1.00 97.38 105 ILE A CA 1
ATOM 817 C C . ILE A 1 105 ? -38.224 13.236 3.381 1.00 97.38 105 ILE A C 1
ATOM 819 O O . ILE A 1 105 ? -38.090 13.952 4.379 1.00 97.38 105 ILE A O 1
ATOM 823 N N . ALA A 1 106 ? -38.468 11.925 3.478 1.00 97.19 106 ALA A N 1
ATOM 824 C CA . ALA A 1 106 ? -38.575 11.254 4.770 1.00 97.19 106 ALA A CA 1
ATOM 825 C C . ALA A 1 106 ? -37.215 11.181 5.484 1.00 97.19 106 ALA A C 1
ATOM 827 O O . ALA A 1 106 ? -36.156 11.167 4.856 1.00 97.19 106 ALA A O 1
ATOM 828 N N . PHE A 1 107 ? -37.238 11.085 6.811 1.00 97.69 107 PHE A N 1
ATOM 829 C CA . PHE A 1 107 ? -36.039 10.928 7.631 1.00 97.69 107 PHE A CA 1
ATOM 830 C C . PHE A 1 107 ? -36.139 9.633 8.435 1.00 97.69 107 PHE A C 1
ATOM 832 O O . PHE A 1 107 ? -37.033 9.485 9.267 1.00 97.69 107 PHE A O 1
ATOM 839 N N . ALA A 1 108 ? -35.231 8.690 8.185 1.00 97.50 108 ALA A N 1
ATOM 840 C CA . ALA A 1 108 ? -35.145 7.430 8.918 1.00 97.50 108 ALA A CA 1
ATOM 841 C C . ALA A 1 108 ? -34.454 7.655 10.273 1.00 97.50 108 ALA A C 1
ATOM 843 O O . ALA A 1 108 ? -33.302 7.282 10.478 1.00 97.50 108 ALA A O 1
ATOM 844 N N . GLY A 1 109 ? -35.164 8.298 11.193 1.00 96.44 109 GLY A N 1
ATOM 845 C CA . GLY A 1 109 ? -34.686 8.726 12.507 1.00 96.44 109 GLY A CA 1
ATOM 846 C C . GLY A 1 109 ? -35.812 9.408 13.289 1.00 96.44 109 GLY A C 1
ATOM 847 O O . GLY A 1 109 ? -36.949 9.427 12.808 1.00 96.44 109 GLY A O 1
ATOM 848 N N . PRO A 1 110 ? -35.537 9.951 14.484 1.00 95.31 110 PRO A N 1
ATOM 849 C CA . PRO A 1 110 ? -36.547 10.653 15.267 1.00 95.31 110 PRO A CA 1
ATOM 850 C C . PRO A 1 110 ? -36.994 11.964 14.619 1.00 95.31 110 PRO A C 1
ATOM 852 O O . PRO A 1 110 ? -36.366 12.479 13.694 1.00 95.31 110 PRO A O 1
ATOM 855 N N . ASP A 1 111 ? -38.121 12.508 15.077 1.00 92.69 111 ASP A N 1
ATOM 856 C CA . ASP A 1 111 ? -38.589 13.802 14.593 1.00 92.69 111 ASP A CA 1
ATOM 857 C C . ASP A 1 111 ? -37.729 14.958 15.137 1.00 92.69 111 ASP A C 1
ATOM 859 O O . ASP A 1 111 ? -36.994 14.838 16.119 1.00 92.69 111 ASP A O 1
ATOM 863 N N . SER A 1 112 ? -37.852 16.115 14.486 1.00 93.31 112 SER A N 1
ATOM 864 C CA . SER A 1 112 ? -37.107 17.325 14.832 1.00 93.31 112 SER A CA 1
ATOM 865 C C . SER A 1 112 ? -37.315 17.780 16.285 1.00 93.31 112 SER A C 1
ATOM 867 O O . SER A 1 112 ? -36.392 18.344 16.863 1.00 93.31 112 SER A O 1
ATOM 869 N N . ASN A 1 113 ? -38.501 17.592 16.864 1.00 92.06 113 ASN A N 1
ATOM 870 C CA . ASN A 1 113 ? -38.797 18.016 18.231 1.00 92.06 113 ASN A CA 1
ATOM 871 C C . ASN A 1 113 ? -38.170 17.049 19.248 1.00 92.06 113 ASN A C 1
ATOM 873 O O . ASN A 1 113 ? -37.562 17.502 20.212 1.00 92.06 113 ASN A O 1
ATOM 877 N N . SER A 1 114 ? -38.220 15.740 18.996 1.00 92.62 114 SER A N 1
ATOM 878 C CA . SER A 1 114 ? -37.523 14.728 19.798 1.00 92.62 114 SER A CA 1
ATOM 879 C C . SER A 1 114 ? -36.009 14.988 19.853 1.00 92.62 114 SER A C 1
ATOM 881 O O . SER A 1 114 ? -35.415 14.960 20.931 1.00 92.62 114 SER A O 1
ATOM 883 N N . ILE A 1 115 ? -35.386 15.319 18.713 1.00 93.25 115 ILE A N 1
ATOM 884 C CA . ILE A 1 115 ? -33.955 15.677 18.646 1.00 93.25 115 ILE A CA 1
ATOM 885 C C . ILE A 1 115 ? -33.647 16.915 19.504 1.00 93.25 115 ILE A C 1
ATOM 887 O O . ILE A 1 115 ? -32.653 16.939 20.225 1.00 93.25 115 ILE A O 1
ATOM 891 N N . GLU A 1 116 ? -34.493 17.947 19.464 1.00 90.81 116 GLU A N 1
ATOM 892 C CA . GLU A 1 116 ? -34.304 19.164 20.266 1.00 90.81 116 GLU A CA 1
ATOM 893 C C . GLU A 1 116 ? -34.468 18.902 21.771 1.00 90.81 116 GLU A C 1
ATOM 895 O O . GLU A 1 116 ? -33.636 19.327 22.577 1.00 90.81 116 GLU A O 1
ATOM 900 N N . GLN A 1 117 ? -35.523 18.171 22.147 1.00 89.62 117 GLN A N 1
ATOM 901 C CA . GLN A 1 117 ? -35.853 17.871 23.539 1.00 89.62 117 GLN A CA 1
ATOM 902 C C . GLN A 1 117 ? -34.747 17.082 24.243 1.00 89.62 117 GLN A C 1
ATOM 904 O O . GLN A 1 117 ? -34.430 17.381 25.395 1.00 89.62 117 GLN A O 1
ATOM 909 N N . PHE A 1 118 ? -34.132 16.115 23.558 1.00 87.88 118 PHE A N 1
ATOM 910 C CA . PHE A 1 118 ? -33.045 15.318 24.129 1.00 87.88 118 PHE A CA 1
ATOM 911 C C . PHE A 1 118 ? -31.644 15.875 23.846 1.00 87.88 118 PHE A C 1
ATOM 913 O O . PHE A 1 118 ? -30.726 15.593 24.612 1.00 87.88 118 PHE A O 1
ATOM 920 N N . GLY A 1 119 ? -31.475 16.740 22.839 1.00 80.31 119 GLY A N 1
ATOM 921 C CA . GLY A 1 119 ? -30.216 17.452 22.591 1.00 80.31 119 GLY A CA 1
ATOM 922 C C . GLY A 1 119 ? -29.894 18.522 23.645 1.00 80.31 119 GLY A C 1
ATOM 923 O O . GLY A 1 119 ? -28.731 18.872 23.859 1.00 80.31 119 GLY A O 1
ATOM 924 N N . LEU A 1 120 ? -30.910 19.037 24.347 1.00 77.06 120 LEU A N 1
ATOM 925 C CA . LEU A 1 120 ? -30.752 19.997 25.439 1.00 77.06 120 LEU A CA 1
ATOM 926 C C . LEU A 1 120 ? -30.832 19.296 26.803 1.00 77.06 120 LEU A C 1
ATOM 928 O O . LEU A 1 120 ? -31.914 18.956 27.277 1.00 77.06 120 LEU A O 1
ATOM 932 N N . LYS A 1 121 ? -29.690 19.168 27.498 1.00 75.25 121 LYS A N 1
ATOM 933 C CA . LYS A 1 121 ? -29.561 18.424 28.775 1.00 75.25 121 LYS A CA 1
ATOM 934 C C . LYS A 1 121 ? -30.631 18.752 29.825 1.00 75.25 121 LYS A C 1
ATOM 936 O O . LYS A 1 121 ? -31.136 17.864 30.503 1.00 75.25 121 LYS A O 1
ATOM 941 N N . HIS A 1 122 ? -30.993 20.026 29.967 1.00 76.75 122 HIS A N 1
ATOM 942 C CA . HIS A 1 122 ? -31.992 20.462 30.946 1.00 76.75 122 HIS A CA 1
ATOM 943 C C . HIS A 1 122 ? -33.427 20.056 30.564 1.00 76.75 122 HIS A C 1
ATOM 945 O O . HIS A 1 122 ? -34.236 19.805 31.455 1.00 76.75 122 HIS A O 1
ATOM 951 N N . LEU A 1 123 ? -33.753 19.977 29.267 1.00 82.62 123 LEU A N 1
ATOM 952 C CA . LEU A 1 123 ? -35.047 19.477 28.794 1.00 82.62 123 LEU A CA 1
ATOM 953 C C . LEU A 1 123 ? -35.119 17.960 28.967 1.00 82.62 123 LEU A C 1
ATOM 955 O O . LEU A 1 123 ? -36.053 17.481 29.607 1.00 82.62 123 LEU A O 1
ATOM 959 N N . ALA A 1 124 ? -34.088 17.234 28.528 1.00 87.25 124 ALA A N 1
ATOM 960 C CA . ALA A 1 124 ? -33.966 15.789 28.723 1.00 87.25 124 ALA A CA 1
ATOM 961 C C . ALA A 1 124 ? -34.139 15.400 30.202 1.00 87.25 124 ALA A C 1
ATOM 963 O O . ALA A 1 124 ? -34.937 14.526 30.539 1.00 87.25 124 ALA A O 1
ATOM 964 N N . ARG A 1 125 ? -33.463 16.122 31.109 1.00 85.88 125 ARG A N 1
ATOM 965 C CA . ARG A 1 125 ? -33.574 15.917 32.561 1.00 85.88 125 ARG A CA 1
ATOM 966 C C . ARG A 1 125 ? -34.985 16.183 33.091 1.00 85.88 125 ARG A C 1
ATOM 968 O O . ARG A 1 125 ? -35.468 15.418 33.920 1.00 85.88 125 ARG A O 1
ATOM 975 N N . LYS A 1 126 ? -35.670 17.235 32.624 1.00 87.56 126 LYS A N 1
ATOM 976 C CA . LYS A 1 126 ? -37.067 17.515 33.014 1.00 87.56 126 LYS A CA 1
ATOM 977 C C . LYS A 1 126 ? -38.008 16.387 32.592 1.00 87.56 126 LYS A C 1
ATOM 979 O O . LYS A 1 126 ? -38.876 16.013 33.377 1.00 87.56 126 LYS A O 1
ATOM 984 N N . ILE A 1 127 ? -37.821 15.839 31.391 1.00 89.56 127 ILE A N 1
ATOM 985 C CA . ILE A 1 127 ? -38.610 14.705 30.890 1.00 89.56 127 ILE A CA 1
ATOM 986 C C . ILE A 1 127 ? -38.314 13.454 31.730 1.00 89.56 127 ILE A C 1
ATOM 988 O O . ILE A 1 127 ? -39.250 12.800 32.184 1.00 89.56 127 ILE A O 1
ATOM 992 N N . ALA A 1 128 ? -37.042 13.180 32.040 1.00 91.06 128 ALA A N 1
ATOM 993 C CA . ALA A 1 128 ? -36.644 12.069 32.906 1.00 91.06 128 ALA A CA 1
ATOM 994 C C . ALA A 1 128 ? -37.293 12.143 34.299 1.00 91.06 128 ALA A C 1
ATOM 996 O O . ALA A 1 128 ? -37.913 11.176 34.739 1.00 91.06 128 ALA A O 1
ATOM 997 N N . VAL A 1 129 ? -37.251 13.311 34.951 1.00 90.38 129 VAL A N 1
ATOM 998 C CA . VAL A 1 129 ? -37.902 13.530 36.255 1.00 90.38 129 VAL A CA 1
ATOM 999 C C . VAL A 1 129 ? -39.423 13.368 36.159 1.00 90.38 129 VAL A C 1
ATOM 1001 O O . VAL A 1 129 ? -40.019 12.729 37.026 1.00 90.38 129 VAL A O 1
ATOM 1004 N N . LYS A 1 130 ? -40.054 13.897 35.099 1.00 90.06 130 LYS A N 1
ATOM 1005 C CA . LYS A 1 130 ? -41.498 13.739 34.849 1.00 90.06 130 LYS A CA 1
ATOM 1006 C C . LYS A 1 130 ? -41.896 12.265 34.709 1.00 90.06 130 LYS A C 1
ATOM 1008 O O . LYS A 1 130 ? -42.951 11.879 35.198 1.00 90.06 130 LYS A O 1
ATOM 1013 N N . CYS A 1 131 ? -41.037 11.452 34.095 1.00 90.69 131 CYS A N 1
ATOM 1014 C CA . CYS A 1 131 ? -41.244 10.015 33.899 1.00 90.69 131 CYS A CA 1
ATOM 1015 C C . CYS A 1 131 ? -40.811 9.159 35.101 1.00 90.69 131 CYS A C 1
ATOM 1017 O O . CYS A 1 131 ? -40.763 7.934 34.988 1.00 90.69 131 CYS A O 1
ATOM 1019 N N . HIS A 1 132 ? -40.460 9.781 36.233 1.00 89.56 132 HIS A N 1
ATOM 1020 C CA . HIS A 1 132 ? -39.925 9.104 37.418 1.00 89.56 132 HIS A CA 1
ATOM 1021 C C . HIS A 1 132 ? -38.670 8.258 37.137 1.00 89.56 132 HIS A C 1
ATOM 1023 O O . HIS A 1 132 ? -38.409 7.271 37.826 1.00 89.56 132 HIS A O 1
ATOM 1029 N N . VAL A 1 133 ? -37.876 8.643 36.134 1.00 91.62 133 VAL A N 1
ATOM 1030 C CA . VAL A 1 133 ? -36.567 8.042 35.874 1.00 91.62 133 VAL A CA 1
ATOM 1031 C C . VAL A 1 133 ? -35.559 8.663 36.848 1.00 91.62 133 VAL A C 1
ATOM 1033 O O . VAL A 1 133 ? -35.475 9.894 36.915 1.00 91.62 133 VAL A O 1
ATOM 1036 N N . PRO A 1 134 ? -34.789 7.861 37.608 1.00 91.31 134 PRO A N 1
ATOM 1037 C CA . PRO A 1 134 ? -33.767 8.396 38.500 1.00 91.31 134 PRO A CA 1
ATOM 1038 C C . PRO A 1 134 ? -32.750 9.242 37.727 1.00 91.31 134 PRO A C 1
ATOM 1040 O O . PRO A 1 134 ? -32.243 8.820 36.690 1.00 91.31 134 PRO A O 1
ATOM 1043 N N . VAL A 1 135 ? -32.437 10.437 38.225 1.00 91.31 135 VAL A N 1
ATOM 1044 C CA . VAL A 1 135 ? -31.428 11.342 37.649 1.00 91.31 135 VAL A CA 1
ATOM 1045 C C . VAL A 1 135 ? -30.297 11.545 38.647 1.00 91.31 135 VAL A C 1
ATOM 1047 O O . VAL A 1 135 ? -30.520 11.460 39.855 1.00 91.31 135 VAL A O 1
ATOM 1050 N N . ILE A 1 136 ? -29.091 11.841 38.159 1.00 88.94 136 ILE A N 1
ATOM 1051 C CA . ILE A 1 136 ? -27.933 12.061 39.033 1.00 88.94 136 ILE A CA 1
ATOM 1052 C C . ILE A 1 136 ? -28.232 13.227 39.992 1.00 88.94 136 ILE A C 1
ATOM 1054 O O . ILE A 1 136 ? -28.623 14.300 39.510 1.00 88.94 136 ILE A O 1
ATOM 1058 N N . PRO A 1 137 ? -28.051 13.064 41.319 1.00 86.56 137 PRO A N 1
ATOM 1059 C CA . PRO A 1 137 ? -28.186 14.161 42.271 1.00 86.56 137 PRO A CA 1
ATOM 1060 C C . PRO A 1 137 ? -27.281 15.324 41.867 1.00 86.56 137 PRO A C 1
ATOM 1062 O O . PRO A 1 137 ? -26.094 15.136 41.609 1.00 86.56 137 PRO A O 1
ATOM 1065 N N . GLY A 1 138 ? -27.843 16.520 41.753 1.00 85.06 138 GLY A N 1
ATOM 1066 C CA . GLY A 1 138 ? -27.132 17.661 41.198 1.00 85.06 138 GLY A CA 1
ATOM 1067 C C . GLY A 1 138 ? -27.928 18.949 41.305 1.00 85.06 138 GLY A C 1
ATOM 1068 O O . GLY A 1 138 ? -29.089 18.941 41.717 1.00 85.06 138 GLY A O 1
ATOM 1069 N N . THR A 1 139 ? -27.293 20.049 40.926 1.00 84.12 139 THR A N 1
ATOM 1070 C CA . THR A 1 139 ? -27.853 21.398 41.010 1.00 84.12 139 THR A CA 1
ATOM 1071 C C . THR A 1 139 ? -28.451 21.860 39.686 1.00 84.12 139 THR A C 1
ATOM 1073 O O . THR A 1 139 ? -28.169 21.317 38.616 1.00 84.12 139 THR A O 1
ATOM 1076 N N . GLU A 1 140 ? -29.217 22.949 39.744 1.00 80.81 140 GLU A N 1
ATOM 1077 C CA . GLU A 1 140 ? -29.383 23.827 38.583 1.00 80.81 140 GLU A CA 1
ATOM 1078 C C . GLU A 1 140 ? -28.089 24.632 38.317 1.00 80.81 140 GLU A C 1
ATOM 1080 O O . GLU A 1 140 ? -27.016 24.312 38.838 1.00 80.81 140 GLU A O 1
ATOM 1085 N N . LEU A 1 141 ? -28.161 25.666 37.475 1.00 81.88 141 LEU A N 1
ATOM 1086 C CA . LEU A 1 141 ? -27.016 26.533 37.198 1.00 81.88 141 LEU A CA 1
ATOM 1087 C C . LEU A 1 141 ? -26.603 27.318 38.446 1.00 81.88 141 LEU A C 1
ATOM 1089 O O . LEU A 1 141 ? -27.419 27.995 39.067 1.00 81.88 141 LEU A O 1
ATOM 1093 N N . ILE A 1 142 ? -25.313 27.258 38.752 1.00 84.50 142 ILE A N 1
ATOM 1094 C CA . ILE A 1 142 ? -24.679 27.873 39.913 1.00 84.50 142 ILE A CA 1
ATOM 1095 C C . ILE A 1 142 ? -24.096 29.227 39.510 1.00 84.50 142 ILE A C 1
ATOM 1097 O O . ILE A 1 142 ? -23.450 29.359 38.465 1.00 84.50 142 ILE A O 1
ATOM 1101 N N . ARG A 1 143 ? -24.326 30.251 40.333 1.00 79.81 143 ARG A N 1
ATOM 1102 C CA . ARG A 1 143 ? -23.977 31.649 40.039 1.00 79.81 143 ARG A CA 1
ATOM 1103 C C . ARG A 1 143 ? -22.546 31.973 40.445 1.00 79.81 143 ARG A C 1
ATOM 1105 O O . ARG A 1 143 ? -21.831 32.652 39.698 1.00 79.81 143 ARG A O 1
ATOM 1112 N N . ASP A 1 144 ? -22.133 31.474 41.606 1.00 84.25 144 ASP A N 1
ATOM 1113 C CA . ASP A 1 144 ? -20.844 31.772 42.220 1.00 84.25 144 ASP A CA 1
ATOM 1114 C C . ASP A 1 144 ? -20.232 30.583 42.980 1.00 84.25 144 ASP A C 1
ATOM 1116 O O . ASP A 1 144 ? -20.833 29.526 43.155 1.00 84.25 144 ASP A O 1
ATOM 1120 N N . GLU A 1 145 ? -18.980 30.767 43.393 1.00 85.81 145 GLU A N 1
ATOM 1121 C CA . GLU A 1 145 ? -18.170 29.761 44.080 1.00 85.81 145 GLU A CA 1
ATOM 1122 C C . GLU A 1 145 ? -18.746 29.352 45.446 1.00 85.81 145 GLU A C 1
ATOM 1124 O O . GLU A 1 145 ? -18.648 28.188 45.826 1.00 85.81 145 GLU A O 1
ATOM 1129 N N . ASN A 1 146 ? -19.392 30.268 46.176 1.00 85.56 146 ASN A N 1
ATOM 1130 C CA . ASN A 1 146 ? -19.959 29.955 47.490 1.00 85.56 146 ASN A CA 1
ATOM 1131 C C . ASN A 1 146 ? -21.208 29.078 47.354 1.00 85.56 146 ASN A C 1
ATOM 1133 O O . ASN A 1 146 ? -21.401 28.142 48.131 1.00 85.56 146 ASN A O 1
ATOM 1137 N N . GLU A 1 147 ? -22.040 29.356 46.349 1.00 88.12 147 GLU A N 1
ATOM 1138 C CA . GLU A 1 147 ? -23.180 28.510 45.992 1.00 88.12 147 GLU A CA 1
ATOM 1139 C C . GLU A 1 147 ? -22.713 27.114 45.540 1.00 88.12 147 GLU A C 1
ATOM 1141 O O . GLU A 1 147 ? -23.333 26.117 45.912 1.00 88.12 147 GLU A O 1
ATOM 1146 N N . ALA A 1 148 ? -21.576 27.024 44.835 1.00 87.38 148 ALA A N 1
ATOM 1147 C CA . ALA A 1 148 ? -20.954 25.750 44.474 1.00 87.38 148 ALA A CA 1
ATOM 1148 C C . ALA A 1 148 ? -20.548 24.926 45.701 1.00 87.38 148 ALA A C 1
ATOM 1150 O O . ALA A 1 148 ? -20.901 23.755 45.783 1.00 87.38 148 ALA A O 1
ATOM 1151 N N . ILE A 1 149 ? -19.850 25.529 46.667 1.00 89.19 149 ILE A N 1
ATOM 1152 C CA . ILE A 1 149 ? -19.411 24.840 47.891 1.00 89.19 149 ILE A CA 1
ATOM 1153 C C . ILE A 1 149 ? -20.609 24.318 48.683 1.00 89.19 149 ILE A C 1
ATOM 1155 O O . ILE A 1 149 ? -20.650 23.140 49.028 1.00 89.19 149 ILE A O 1
ATOM 1159 N N . LYS A 1 150 ? -21.622 25.165 48.902 1.00 88.75 150 LYS A N 1
ATOM 1160 C CA . LYS A 1 150 ? -22.820 24.769 49.647 1.00 88.75 150 LYS A CA 1
ATOM 1161 C C . LYS A 1 150 ? -23.539 23.593 48.981 1.00 88.75 150 LYS A C 1
ATOM 1163 O O . LYS A 1 150 ? -23.950 22.657 49.660 1.00 88.75 150 LYS A O 1
ATOM 1168 N N . ALA A 1 151 ? -23.657 23.620 47.655 1.00 87.56 151 ALA A N 1
ATOM 1169 C CA . ALA A 1 151 ? -24.226 22.508 46.910 1.00 87.56 151 ALA A CA 1
ATOM 1170 C C . ALA A 1 151 ? -23.399 21.220 47.041 1.00 87.56 151 ALA A C 1
ATOM 1172 O O . ALA A 1 151 ? -23.969 20.137 47.163 1.00 87.56 151 ALA A O 1
ATOM 1173 N N . CYS A 1 152 ? -22.067 21.314 47.038 1.00 89.06 152 CYS A N 1
ATOM 1174 C CA . CYS A 1 152 ? -21.194 20.160 47.253 1.00 89.06 152 CYS A CA 1
ATOM 1175 C C . CYS A 1 152 ? -21.363 19.547 48.644 1.00 89.06 152 CYS A C 1
ATOM 1177 O O . CYS A 1 152 ? -21.328 18.325 48.759 1.00 89.06 152 CYS A O 1
ATOM 1179 N N . ASP A 1 153 ? -21.563 20.363 49.678 1.00 86.88 153 ASP A N 1
ATOM 1180 C CA . ASP A 1 153 ? -21.782 19.879 51.044 1.00 86.88 153 ASP A CA 1
ATOM 1181 C C . ASP A 1 153 ? -23.130 19.153 51.179 1.00 86.88 153 ASP A C 1
ATOM 1183 O O . ASP A 1 153 ? -23.231 18.160 51.899 1.00 86.88 153 ASP A O 1
ATOM 1187 N N . GLU A 1 154 ? -24.154 19.601 50.443 1.00 88.38 154 GLU A N 1
ATOM 1188 C CA . GLU A 1 154 ? -25.473 18.956 50.387 1.00 88.38 154 GLU A CA 1
ATOM 1189 C C . GLU A 1 154 ? -25.463 17.653 49.557 1.00 88.38 154 GLU A C 1
ATOM 1191 O O . GLU A 1 154 ? -26.078 16.663 49.951 1.00 88.38 154 GLU A O 1
ATOM 1196 N N . ILE A 1 155 ? -24.754 17.626 48.421 1.00 90.00 155 ILE A N 1
ATOM 1197 C CA . ILE A 1 155 ? -24.631 16.448 47.534 1.00 90.00 155 ILE A CA 1
ATOM 1198 C C . ILE A 1 155 ? -23.636 15.410 48.099 1.00 90.00 155 ILE A C 1
ATOM 1200 O O . ILE A 1 155 ? -23.762 14.199 47.876 1.00 90.00 155 ILE A O 1
ATOM 1204 N N . GLY A 1 156 ? -22.626 15.886 48.825 1.00 87.31 156 GLY A N 1
ATOM 1205 C CA . GLY A 1 156 ? -21.485 15.134 49.331 1.00 87.31 156 GLY A CA 1
ATOM 1206 C C . GLY A 1 156 ? -20.408 14.873 48.271 1.00 87.31 156 GLY A C 1
ATOM 1207 O O . GLY A 1 156 ? -20.697 14.510 47.129 1.00 87.31 156 GLY A O 1
ATOM 1208 N N . TYR A 1 157 ? -19.140 14.957 48.669 1.00 87.12 157 TYR A N 1
ATOM 1209 C CA . TYR A 1 157 ? -17.988 14.633 47.819 1.00 87.12 157 TYR A CA 1
ATOM 1210 C C . TYR A 1 157 ? -17.858 13.115 47.536 1.00 87.12 157 TYR A C 1
ATOM 1212 O O . TYR A 1 157 ? -18.382 12.305 48.307 1.00 87.12 157 TYR A O 1
ATOM 1220 N N . PRO A 1 158 ? -17.180 12.704 46.444 1.00 90.62 158 PRO A N 1
ATOM 1221 C CA . PRO A 1 158 ? -16.720 13.549 45.343 1.00 90.62 158 PRO A CA 1
ATOM 1222 C C . PRO A 1 158 ? -17.878 14.015 44.445 1.00 90.62 158 PRO A C 1
ATOM 1224 O O . PRO A 1 158 ? -18.918 13.363 44.327 1.00 90.62 158 PRO A O 1
ATOM 1227 N N . VAL A 1 159 ? -17.678 15.154 43.789 1.00 90.44 159 VAL A N 1
ATOM 1228 C CA . VAL A 1 159 ? -18.626 15.767 42.850 1.00 90.44 159 VAL A CA 1
ATOM 1229 C C . VAL A 1 159 ? -17.933 16.101 41.533 1.00 90.44 159 VAL A C 1
ATOM 1231 O O . VAL A 1 159 ? -16.706 16.150 41.461 1.00 90.44 159 VAL A O 1
ATOM 1234 N N . ILE A 1 160 ? -18.706 16.347 40.479 1.00 88.69 160 ILE A N 1
ATOM 1235 C CA . ILE A 1 160 ? -18.198 16.799 39.185 1.00 88.69 160 ILE A CA 1
ATOM 1236 C C . ILE A 1 160 ? -18.815 18.149 38.815 1.00 88.69 160 ILE A C 1
ATOM 1238 O O . ILE A 1 160 ? -20.033 18.298 38.728 1.00 88.69 160 ILE A O 1
ATOM 1242 N N . LEU A 1 161 ? -17.957 19.140 38.581 1.00 87.88 161 LEU A N 1
ATOM 1243 C CA . LEU A 1 161 ? -18.326 20.431 38.004 1.00 87.88 161 LEU A CA 1
ATOM 1244 C C . LEU A 1 161 ? -18.456 20.271 36.493 1.00 87.88 161 LEU A C 1
ATOM 1246 O O . LEU A 1 161 ? -17.534 19.750 35.866 1.00 87.88 161 LEU A O 1
ATOM 1250 N N . LYS A 1 162 ? -19.556 20.737 35.897 1.00 83.50 162 LYS A N 1
ATOM 1251 C CA . LYS A 1 162 ? -19.816 20.641 34.452 1.00 83.50 162 LYS A CA 1
ATOM 1252 C C . LYS A 1 162 ? -20.271 21.980 33.878 1.00 83.50 162 LYS A C 1
ATOM 1254 O O . LYS A 1 162 ? -21.134 22.649 34.440 1.00 83.50 162 LYS A O 1
ATOM 1259 N N . ALA A 1 163 ? -19.731 22.356 32.720 1.00 79.75 163 ALA A N 1
ATOM 1260 C CA . ALA A 1 163 ? -20.266 23.461 31.928 1.00 79.75 163 ALA A CA 1
ATOM 1261 C C . ALA A 1 163 ? -21.562 23.046 31.198 1.00 79.75 163 ALA A C 1
ATOM 1263 O O . ALA A 1 163 ? -21.680 21.924 30.700 1.00 79.75 163 ALA A O 1
ATOM 1264 N N . THR A 1 164 ? -22.515 23.973 31.073 1.00 69.12 164 THR A N 1
ATOM 1265 C CA . THR A 1 164 ? -23.861 23.744 30.495 1.00 69.12 164 THR A CA 1
ATOM 1266 C C . THR A 1 164 ? -23.821 23.166 29.078 1.00 69.12 164 THR A C 1
ATOM 1268 O O . THR A 1 164 ? -24.647 22.331 28.719 1.00 69.12 164 THR A O 1
ATOM 1271 N N . ALA A 1 165 ? -22.839 23.589 28.282 1.00 57.06 165 ALA A N 1
ATOM 1272 C CA . ALA A 1 165 ? -22.681 23.218 26.877 1.00 57.06 165 ALA A CA 1
ATOM 1273 C C . ALA A 1 165 ? -21.513 22.238 26.621 1.00 57.06 165 ALA A C 1
ATOM 1275 O O . ALA A 1 165 ? -21.145 22.010 25.473 1.00 57.06 165 ALA A O 1
ATOM 1276 N N . GLY A 1 166 ? -20.927 21.651 27.674 1.00 55.28 166 GLY A N 1
ATOM 1277 C CA . GLY A 1 166 ? -19.810 20.709 27.546 1.00 55.28 166 GLY A CA 1
ATOM 1278 C C . GLY A 1 166 ? -20.250 19.315 27.085 1.00 55.28 166 GLY A C 1
ATOM 1279 O O . GLY A 1 166 ? -21.056 18.666 27.758 1.00 55.28 166 GLY A O 1
ATOM 1280 N N . GLY A 1 167 ? -19.703 18.839 25.963 1.00 49.00 167 GLY A N 1
ATOM 1281 C CA . GLY A 1 167 ? -19.846 17.469 25.449 1.00 49.00 167 GLY A CA 1
ATOM 1282 C C . GLY A 1 167 ? -18.500 16.731 25.403 1.00 49.00 167 GLY A C 1
ATOM 1283 O O . GLY A 1 167 ? -17.448 17.367 25.340 1.00 49.00 167 GLY A O 1
ATOM 1284 N N . GLY A 1 168 ? -18.519 15.394 25.468 1.00 50.66 168 GLY A N 1
ATOM 1285 C CA . GLY A 1 168 ? -17.327 14.555 25.249 1.00 50.66 168 GLY A CA 1
ATOM 1286 C C . GLY A 1 168 ? -16.183 14.722 26.263 1.00 50.66 168 GLY A C 1
ATOM 1287 O O . GLY A 1 168 ? -15.020 14.603 25.894 1.00 50.66 168 GLY A O 1
ATOM 1288 N N . GLY A 1 169 ? -16.478 15.053 27.525 1.00 54.75 169 GLY A N 1
ATOM 1289 C CA . GLY A 1 169 ? -15.450 15.208 28.570 1.00 54.75 169 GLY A CA 1
ATOM 1290 C C . GLY A 1 169 ? -14.801 16.600 28.657 1.00 54.75 169 GLY A C 1
ATOM 1291 O O . GLY A 1 169 ? -14.053 16.877 29.592 1.00 54.75 169 GLY A O 1
ATOM 1292 N N . ILE A 1 170 ? -15.089 17.511 27.720 1.00 55.16 170 ILE A N 1
ATOM 1293 C CA . ILE A 1 170 ? -14.495 18.855 27.685 1.00 55.16 170 ILE A CA 1
ATOM 1294 C C . ILE A 1 170 ? -15.329 19.810 28.550 1.00 55.16 170 ILE A C 1
ATOM 1296 O O . ILE A 1 170 ? -16.530 19.971 28.343 1.00 55.16 170 ILE A O 1
ATOM 1300 N N . GLY A 1 171 ? -14.683 20.469 29.518 1.00 66.88 171 GLY A N 1
ATOM 1301 C CA . GLY A 1 171 ? -15.353 21.415 30.422 1.00 66.88 171 GLY A CA 1
ATOM 1302 C C . GLY A 1 171 ? -15.987 20.767 31.656 1.00 66.88 171 GLY A C 1
ATOM 1303 O O . GLY A 1 171 ? -16.990 21.274 32.156 1.00 66.88 171 GLY A O 1
ATOM 1304 N N . MET A 1 172 ? -15.409 19.666 32.146 1.00 82.56 172 MET A N 1
ATOM 1305 C CA . MET A 1 172 ? -15.763 19.071 33.434 1.00 82.56 172 MET A CA 1
ATOM 1306 C C . MET A 1 172 ? -14.535 18.823 34.313 1.00 82.56 172 MET A C 1
ATOM 1308 O O . MET A 1 172 ? -13.447 18.586 33.790 1.00 82.56 172 MET A O 1
ATOM 1312 N N . MET A 1 173 ? -14.698 18.917 35.633 1.00 83.31 173 MET A N 1
ATOM 1313 C CA . MET A 1 173 ? -13.636 18.685 36.619 1.00 83.31 173 MET A CA 1
ATOM 1314 C C . MET A 1 173 ? -14.201 17.932 37.820 1.00 83.31 173 MET A C 1
ATOM 1316 O O . MET A 1 173 ? -15.221 18.338 38.372 1.00 83.31 173 MET A O 1
ATOM 1320 N N . ILE A 1 174 ? -13.532 16.853 38.222 1.00 88.06 174 ILE A N 1
ATOM 1321 C CA . ILE A 1 174 ? -13.864 16.119 39.445 1.00 88.06 174 ILE A CA 1
ATOM 1322 C C . ILE A 1 174 ? -13.263 16.882 40.627 1.00 88.06 174 ILE A C 1
ATOM 1324 O O . ILE A 1 174 ? -12.111 17.313 40.564 1.00 88.06 174 ILE A O 1
ATOM 1328 N N . CYS A 1 175 ? -14.054 17.053 41.678 1.00 88.56 175 CYS A N 1
ATOM 1329 C CA . CYS A 1 175 ? -13.653 17.688 42.921 1.00 88.56 175 CYS A CA 1
ATOM 1330 C C . CYS A 1 175 ? -13.916 16.727 44.076 1.00 88.56 175 CYS A C 1
ATOM 1332 O O . CYS A 1 175 ? -15.042 16.279 44.299 1.00 88.56 175 CYS A O 1
ATOM 1334 N N . THR A 1 176 ? -12.860 16.416 44.811 1.00 90.69 176 THR A N 1
ATOM 1335 C CA . THR A 1 176 ? -12.873 15.520 45.972 1.00 90.69 176 THR A CA 1
ATOM 1336 C C . THR A 1 176 ? -12.891 16.282 47.298 1.00 90.69 176 THR A C 1
ATOM 1338 O O . THR A 1 176 ? -13.123 15.683 48.344 1.00 90.69 176 THR A O 1
ATOM 1341 N N . SER A 1 177 ? -12.688 17.601 47.256 1.00 91.31 177 SER A N 1
ATOM 1342 C CA . SER A 1 177 ? -12.680 18.491 48.416 1.00 91.31 177 SER A CA 1
ATOM 1343 C C . SER A 1 177 ? -13.158 19.899 48.052 1.00 91.31 177 SER A C 1
ATOM 1345 O O . SER A 1 177 ? -13.207 20.272 46.877 1.00 91.31 177 SER A O 1
ATOM 1347 N N . GLU A 1 178 ? -13.460 20.699 49.075 1.00 91.38 178 GLU A N 1
ATOM 1348 C CA . GLU A 1 178 ? -13.841 22.109 48.935 1.00 91.38 178 GLU A CA 1
ATOM 1349 C C . GLU A 1 178 ? -12.780 22.929 48.179 1.00 91.38 178 GLU A C 1
ATOM 1351 O O . GLU A 1 178 ? -13.111 23.663 47.248 1.00 91.38 178 GLU A O 1
ATOM 1356 N N . ASP A 1 179 ? -11.495 22.765 48.510 1.00 89.50 179 ASP A N 1
ATOM 1357 C CA . ASP A 1 179 ? -10.398 23.497 47.860 1.00 89.50 179 ASP A CA 1
ATOM 1358 C C . ASP A 1 179 ? -10.316 23.207 46.354 1.00 89.50 179 ASP A C 1
ATOM 1360 O O . ASP A 1 179 ? -10.039 24.100 45.543 1.00 89.50 179 ASP A O 1
ATOM 1364 N N . GLU A 1 180 ? -10.598 21.964 45.952 1.00 90.69 180 GLU A N 1
ATOM 1365 C CA . GLU A 1 180 ? -10.675 21.602 44.540 1.00 90.69 180 GLU A CA 1
ATOM 1366 C C . GLU A 1 180 ? -11.880 22.243 43.850 1.00 90.69 180 GLU A C 1
ATOM 1368 O O . GLU A 1 180 ? -11.756 22.636 42.691 1.00 90.69 180 GLU A O 1
ATOM 1373 N N . VAL A 1 181 ? -13.024 22.393 44.527 1.00 89.75 181 VAL A N 1
ATOM 1374 C CA . VAL A 1 181 ? -14.199 23.100 43.979 1.00 89.75 181 VAL A CA 1
ATOM 1375 C C . VAL A 1 181 ? -13.857 24.556 43.700 1.00 89.75 181 VAL A C 1
ATOM 1377 O O . VAL A 1 181 ? -14.072 25.011 42.578 1.00 89.75 181 VAL A O 1
ATOM 1380 N N . LYS A 1 182 ? -13.246 25.260 44.661 1.00 87.75 182 LYS A N 1
ATOM 1381 C CA . LYS A 1 182 ? -12.838 26.670 44.508 1.00 87.75 182 LYS A CA 1
ATOM 1382 C C . LYS A 1 182 ? -11.938 26.870 43.294 1.00 87.75 182 LYS A C 1
ATOM 1384 O O . LYS A 1 182 ? -12.203 27.676 42.398 1.00 87.75 182 LYS A O 1
ATOM 1389 N N . LYS A 1 183 ? -10.888 26.049 43.215 1.00 87.38 183 LYS A N 1
ATOM 1390 C CA . LYS A 1 183 ? -9.912 26.088 42.124 1.00 87.38 183 LYS A CA 1
ATOM 1391 C C . LYS A 1 183 ? -10.545 25.754 40.770 1.00 87.38 183 LYS A C 1
ATOM 1393 O O . LYS A 1 183 ? -10.283 26.435 39.775 1.00 87.38 183 LYS A O 1
ATOM 1398 N N . ASN A 1 184 ? -11.355 24.700 40.714 1.00 89.56 184 ASN A N 1
ATOM 1399 C CA . ASN A 1 184 ? -11.876 24.173 39.457 1.00 89.56 184 ASN A CA 1
ATOM 1400 C C . ASN A 1 184 ? -13.115 24.925 38.956 1.00 89.56 184 ASN A C 1
ATOM 1402 O O . ASN A 1 184 ? -13.319 24.956 37.745 1.00 89.56 184 ASN A O 1
ATOM 1406 N N . PHE A 1 185 ? -13.903 25.578 39.818 1.00 87.94 185 PHE A N 1
ATOM 1407 C CA . PHE A 1 185 ? -15.074 26.364 39.410 1.00 87.94 185 PHE A CA 1
ATOM 1408 C C . PHE A 1 185 ? -14.678 27.487 38.445 1.00 87.94 185 PHE A C 1
ATOM 1410 O O . PHE A 1 185 ? -15.228 27.598 37.347 1.00 87.94 185 PHE A O 1
ATOM 1417 N N . THR A 1 186 ? -13.637 28.248 38.795 1.00 83.00 186 THR A N 1
ATOM 1418 C CA . THR A 1 186 ? -13.082 29.309 37.938 1.00 83.00 186 THR A CA 1
ATOM 1419 C C . THR A 1 186 ? -12.564 28.750 36.608 1.00 83.00 186 THR A C 1
ATOM 1421 O O . THR A 1 186 ? -12.802 29.327 35.543 1.00 83.00 186 THR A O 1
ATOM 1424 N N . LEU A 1 187 ? -11.904 27.587 36.645 1.00 82.81 187 LEU A N 1
ATOM 1425 C CA . LEU A 1 187 ? -11.367 26.919 35.458 1.00 82.81 187 LEU A CA 1
ATOM 1426 C C . LEU A 1 187 ? -12.479 26.425 34.518 1.00 82.81 187 LEU A C 1
ATOM 1428 O O . LEU A 1 187 ? -12.397 26.627 33.307 1.00 82.81 187 LEU A O 1
ATOM 1432 N N . VAL A 1 188 ? -13.521 25.790 35.062 1.00 83.69 188 VAL A N 1
ATOM 1433 C CA . VAL A 1 188 ? -14.671 25.276 34.301 1.00 83.69 188 VAL A CA 1
ATOM 1434 C C . VAL A 1 188 ? -15.476 26.427 33.706 1.00 83.69 188 VAL A C 1
ATOM 1436 O O . VAL A 1 188 ? -15.819 26.363 32.528 1.00 83.69 188 VAL A O 1
ATOM 1439 N N . LYS A 1 189 ? -15.693 27.512 34.457 1.00 81.69 189 LYS A N 1
ATOM 1440 C CA . LYS A 1 189 ? -16.367 28.724 33.967 1.00 81.69 189 LYS A CA 1
ATOM 1441 C C . LYS A 1 189 ? -15.592 29.392 32.824 1.00 81.69 189 LYS A C 1
ATOM 1443 O O . LYS A 1 189 ? -16.164 29.688 31.776 1.00 81.69 189 LYS A O 1
ATOM 1448 N N . SER A 1 190 ? -14.272 29.544 32.976 1.00 80.25 190 SER A N 1
ATOM 1449 C CA . SER A 1 190 ? -13.384 30.084 31.932 1.00 80.25 190 SER A CA 1
ATOM 1450 C C . SER A 1 190 ? -13.355 29.205 30.670 1.00 80.25 190 SER A C 1
ATOM 1452 O O . SER A 1 190 ? -13.442 29.711 29.546 1.00 80.25 190 SER A O 1
ATOM 1454 N N . ARG A 1 191 ? -13.299 27.876 30.835 1.00 73.44 191 ARG A N 1
ATOM 1455 C CA . ARG A 1 191 ? -13.392 26.913 29.723 1.00 73.44 191 ARG A CA 1
ATOM 1456 C C . ARG A 1 191 ? -14.762 26.948 29.045 1.00 73.44 191 ARG A C 1
ATOM 1458 O O . ARG A 1 191 ? -14.825 26.908 27.822 1.00 73.44 191 ARG A O 1
ATOM 1465 N N . GLY A 1 192 ? -15.842 27.079 29.814 1.00 70.88 192 GLY A N 1
ATOM 1466 C CA . GLY A 1 192 ? -17.202 27.278 29.309 1.00 70.88 192 GLY A CA 1
ATOM 1467 C C . GLY A 1 192 ? -17.312 28.488 28.380 1.00 70.88 192 GLY A C 1
ATOM 1468 O O . GLY A 1 192 ? -17.782 28.373 27.246 1.00 70.88 192 GLY A O 1
ATOM 1469 N N . SER A 1 193 ? -16.796 29.632 28.838 1.00 71.81 193 SER A N 1
ATOM 1470 C CA . SER A 1 193 ? -16.795 30.896 28.093 1.00 71.81 193 SER A CA 1
ATOM 1471 C C . SER A 1 193 ? -15.980 30.805 26.795 1.00 71.81 193 SER A C 1
ATOM 1473 O O . SER A 1 193 ? -16.477 31.121 25.713 1.00 71.81 193 SER A O 1
ATOM 1475 N N . SER A 1 194 ? -14.747 30.295 26.879 1.00 69.31 194 SER A N 1
ATOM 1476 C CA . SER A 1 194 ? -13.816 30.229 25.741 1.00 69.31 194 SER A CA 1
ATOM 1477 C C . SER A 1 194 ? -14.182 29.179 24.689 1.00 69.31 194 SER A C 1
ATOM 1479 O O . SER A 1 194 ? -14.017 29.436 23.498 1.00 69.31 194 SER A O 1
ATOM 1481 N N . VAL A 1 195 ? -14.681 28.012 25.105 1.00 59.16 195 VAL A N 1
ATOM 1482 C CA . VAL A 1 195 ? -14.932 26.876 24.202 1.00 59.16 195 VAL A CA 1
ATOM 1483 C C . VAL A 1 195 ? -16.378 26.846 23.716 1.00 59.16 195 VAL A C 1
ATOM 1485 O O . VAL A 1 195 ? -16.627 26.572 22.544 1.00 59.16 195 VAL A O 1
ATOM 1488 N N . PHE A 1 196 ? -17.340 27.155 24.587 1.00 60.84 196 PHE A N 1
ATOM 1489 C CA . PHE A 1 196 ? -18.763 26.954 24.302 1.00 60.84 196 PHE A CA 1
ATOM 1490 C C . PHE A 1 196 ? -19.575 28.252 24.260 1.00 60.84 196 PHE A C 1
ATOM 1492 O O . PHE A 1 196 ? -20.794 28.198 24.095 1.00 60.84 196 PHE A O 1
ATOM 1499 N N . LYS A 1 197 ? -18.920 29.416 24.411 1.00 70.06 197 LYS A N 1
ATOM 1500 C CA . LYS A 1 197 ? -19.567 30.739 24.507 1.00 70.06 197 LYS A CA 1
ATOM 1501 C C . LYS A 1 197 ? -20.707 30.761 25.542 1.00 70.06 197 LYS A C 1
ATOM 1503 O O . LYS A 1 197 ? -21.690 31.478 25.368 1.00 70.06 197 LYS A O 1
ATOM 1508 N N . ASN A 1 198 ? -20.593 29.947 26.597 1.00 66.56 198 ASN A N 1
ATOM 1509 C CA . ASN A 1 198 ? -21.596 29.791 27.648 1.00 66.56 198 ASN A CA 1
ATOM 1510 C C . ASN A 1 198 ? -20.909 29.578 29.005 1.00 66.56 198 ASN A C 1
ATOM 1512 O O . ASN A 1 198 ? -20.171 28.613 29.191 1.00 66.56 198 ASN A O 1
ATOM 1516 N N . GLU A 1 199 ? -21.165 30.478 29.954 1.00 75.56 199 GLU A N 1
ATOM 1517 C CA . GLU A 1 199 ? -20.508 30.494 31.269 1.00 75.56 199 GLU A CA 1
ATOM 1518 C C . GLU A 1 199 ? -21.250 29.708 32.359 1.00 75.56 199 GLU A C 1
ATOM 1520 O O . GLU A 1 199 ? -20.797 29.678 33.501 1.00 75.56 199 GLU A O 1
ATOM 1525 N N . GLY A 1 200 ? -22.395 29.094 32.047 1.00 80.56 200 GLY A N 1
ATOM 1526 C CA . GLY A 1 200 ? -23.184 28.371 33.041 1.00 80.56 200 GLY A CA 1
ATOM 1527 C C . GLY A 1 200 ? -22.471 27.106 33.522 1.00 80.56 200 GLY A C 1
ATOM 1528 O O . GLY A 1 200 ? -22.060 26.279 32.699 1.00 80.56 200 GLY A O 1
ATOM 1529 N N . VAL A 1 201 ? -22.378 26.932 34.842 1.00 83.50 201 VAL A N 1
ATOM 1530 C CA . VAL A 1 201 ? -21.789 25.764 35.515 1.00 83.50 201 VAL A CA 1
ATOM 1531 C C . VAL A 1 201 ? -22.846 25.113 36.407 1.00 83.50 201 VAL A C 1
ATOM 1533 O O . VAL A 1 201 ? -23.621 25.819 37.041 1.00 83.50 201 VAL A O 1
ATOM 1536 N N . PHE A 1 202 ? -22.883 23.786 36.468 1.00 85.44 202 PHE A N 1
ATOM 1537 C CA . PHE A 1 202 ? -23.705 23.014 37.405 1.00 85.44 202 PHE A CA 1
ATOM 1538 C C . PHE A 1 202 ? -22.875 21.886 38.033 1.00 85.44 202 PHE A C 1
ATOM 1540 O O . PHE A 1 202 ? -21.796 21.552 37.530 1.00 85.44 202 PHE A O 1
ATOM 1547 N N . ILE A 1 203 ? -23.358 21.323 39.142 1.00 88.06 203 ILE A N 1
ATOM 1548 C CA . ILE A 1 203 ? -22.683 20.254 39.890 1.00 88.06 203 ILE A CA 1
ATOM 1549 C C . ILE A 1 203 ? -23.535 18.997 39.871 1.00 88.06 203 ILE A C 1
ATOM 1551 O O . ILE A 1 203 ? -24.749 19.056 40.041 1.00 88.06 203 ILE A O 1
ATOM 1555 N N . GLU A 1 204 ? -22.882 17.855 39.702 1.00 88.62 204 GLU A N 1
ATOM 1556 C CA . GLU A 1 204 ? -23.488 16.537 39.855 1.00 88.62 204 GLU A CA 1
ATOM 1557 C C . GLU A 1 204 ? -22.663 15.678 40.812 1.00 88.62 204 GLU A C 1
ATOM 1559 O O . GLU A 1 204 ? -21.445 15.842 40.929 1.00 88.62 204 GLU A O 1
ATOM 1564 N N . LYS A 1 205 ? -23.319 14.730 41.485 1.00 89.44 205 LYS A N 1
ATOM 1565 C CA . LYS A 1 205 ? -22.636 13.682 42.240 1.00 89.44 205 LYS A CA 1
ATOM 1566 C C . LYS A 1 205 ? -21.714 12.904 41.303 1.00 89.44 205 LYS A C 1
ATOM 1568 O O . LYS A 1 205 ? -22.121 12.512 40.209 1.00 89.44 205 LYS A O 1
ATOM 1573 N N . TYR A 1 206 ? -20.476 12.670 41.733 1.00 85.00 206 TYR A N 1
ATOM 1574 C CA . TYR A 1 206 ? -19.543 11.820 41.005 1.00 85.00 206 TYR A CA 1
ATOM 1575 C C . TYR A 1 206 ? -19.531 10.422 41.626 1.00 85.00 206 TYR A C 1
ATOM 1577 O O . TYR A 1 206 ? -19.221 10.270 42.806 1.00 85.00 206 TYR A O 1
ATOM 1585 N N . PHE A 1 207 ? -19.861 9.406 40.831 1.00 82.81 207 PHE A N 1
ATOM 1586 C CA . PHE A 1 207 ? -19.783 8.005 41.243 1.00 82.81 207 PHE A CA 1
ATOM 1587 C C . PHE A 1 207 ? -18.447 7.419 40.783 1.00 82.81 207 PHE A C 1
ATOM 1589 O O . PHE A 1 207 ? -18.171 7.344 39.587 1.00 82.81 207 PHE A O 1
ATOM 1596 N N . THR A 1 208 ? -17.600 7.029 41.739 1.00 76.56 208 THR A N 1
ATOM 1597 C CA . THR A 1 208 ? -16.252 6.494 41.480 1.00 76.56 208 THR A CA 1
ATOM 1598 C C . THR A 1 208 ? -16.278 5.086 40.892 1.00 76.56 208 THR A C 1
ATOM 1600 O O . THR A 1 208 ? -15.443 4.766 40.047 1.00 76.56 208 THR A O 1
ATOM 1603 N N . SER A 1 209 ? -17.253 4.276 41.306 1.00 84.69 209 SER A N 1
ATOM 1604 C CA . SER A 1 209 ? -17.456 2.883 40.891 1.00 84.69 209 SER A CA 1
ATOM 1605 C C . SER A 1 209 ? -18.507 2.788 39.774 1.00 84.69 209 SER A C 1
ATOM 1607 O O . SER A 1 209 ? -19.372 1.920 39.776 1.00 84.69 209 SER A O 1
ATOM 1609 N N . GLY A 1 210 ? -18.472 3.727 38.825 1.00 90.44 210 GLY A N 1
ATOM 1610 C CA . GLY A 1 210 ? -19.477 3.845 37.771 1.00 90.44 210 GLY A CA 1
ATOM 1611 C C . GLY A 1 210 ? -19.322 2.822 36.642 1.00 90.44 210 GLY A C 1
ATOM 1612 O O . GLY A 1 210 ? -18.221 2.576 36.138 1.00 90.44 210 GLY A O 1
ATOM 1613 N N . ARG A 1 211 ? -20.457 2.289 36.193 1.00 93.69 211 ARG A N 1
ATOM 1614 C CA . ARG A 1 211 ? -20.640 1.560 34.937 1.00 93.69 211 ARG A CA 1
ATOM 1615 C C . ARG A 1 211 ? -21.495 2.358 33.972 1.00 93.69 211 ARG A C 1
ATOM 1617 O O . ARG A 1 211 ? -22.395 3.088 34.379 1.00 93.69 211 ARG A O 1
ATOM 1624 N N . HIS A 1 212 ? -21.239 2.178 32.689 1.00 96.00 212 HIS A N 1
ATOM 1625 C CA . HIS A 1 212 ? -22.044 2.728 31.614 1.00 96.00 212 HIS A CA 1
ATOM 1626 C C . HIS A 1 212 ? -22.892 1.605 31.015 1.00 96.00 212 HIS A C 1
ATOM 1628 O O . HIS A 1 212 ? -22.387 0.791 30.241 1.00 96.00 212 HIS A O 1
ATOM 1634 N N . ILE A 1 213 ? -24.177 1.577 31.368 1.00 97.19 213 ILE A N 1
ATOM 1635 C CA . ILE A 1 213 ? -25.147 0.608 30.848 1.00 97.19 213 ILE A CA 1
ATOM 1636 C C . ILE A 1 213 ? -26.204 1.361 30.062 1.00 97.19 213 ILE A C 1
ATOM 1638 O O . ILE A 1 213 ? -26.740 2.361 30.524 1.00 97.19 213 ILE A O 1
ATOM 1642 N N . GLU A 1 214 ? -26.532 0.873 28.880 1.00 98.06 214 GLU A N 1
ATOM 1643 C CA . GLU A 1 214 ? -27.464 1.553 27.990 1.00 98.06 214 GLU A CA 1
ATOM 1644 C C . GLU A 1 214 ? -28.518 0.594 27.445 1.00 98.06 214 GLU A C 1
ATOM 1646 O O . GLU A 1 214 ? -28.248 -0.590 27.258 1.00 98.06 214 GLU A O 1
ATOM 1651 N N . VAL A 1 215 ? -29.729 1.089 27.196 1.00 98.31 215 VAL A N 1
ATOM 1652 C CA . VAL A 1 215 ? -30.855 0.280 26.712 1.00 98.31 215 VAL A CA 1
ATOM 1653 C C . VAL A 1 215 ? -31.219 0.689 25.294 1.00 98.31 215 VAL A C 1
ATOM 1655 O O . VAL A 1 215 ? -31.567 1.846 25.040 1.00 98.31 215 VAL A O 1
ATOM 1658 N N . GLN A 1 216 ? -31.194 -0.280 24.377 1.00 98.44 216 GLN A N 1
ATOM 1659 C CA . GLN A 1 216 ? -31.679 -0.078 23.015 1.00 98.44 216 GLN A CA 1
ATOM 1660 C C . GLN A 1 216 ? -33.199 0.002 23.006 1.00 98.44 216 GLN A C 1
ATOM 1662 O O . GLN A 1 216 ? -33.874 -0.913 23.484 1.00 98.44 216 GLN A O 1
ATOM 1667 N N . ILE A 1 217 ? -33.734 1.030 22.355 1.00 97.88 217 ILE A N 1
ATOM 1668 C CA . ILE A 1 217 ? -35.167 1.154 22.106 1.00 97.88 217 ILE A CA 1
ATOM 1669 C C . ILE A 1 217 ? -35.475 1.313 20.618 1.00 97.88 217 ILE A C 1
ATOM 1671 O O . ILE A 1 217 ? -34.621 1.713 19.820 1.00 97.88 217 ILE A O 1
ATOM 1675 N N . PHE A 1 218 ? -36.718 1.017 20.254 1.00 98.19 218 PHE A N 1
ATOM 1676 C CA . PHE A 1 218 ? -37.285 1.353 18.958 1.00 98.19 218 PHE A CA 1
ATOM 1677 C C . PHE A 1 218 ? -38.745 1.770 19.117 1.00 98.19 218 PHE A C 1
ATOM 1679 O O . PHE A 1 218 ? -39.557 1.000 19.633 1.00 98.19 218 PHE A O 1
ATOM 1686 N N . GLY A 1 219 ? -39.069 2.983 18.676 1.00 97.19 219 GLY A N 1
ATOM 1687 C CA . GLY A 1 219 ? -40.414 3.549 18.768 1.00 97.19 219 GLY A CA 1
ATOM 1688 C C . GLY A 1 219 ? -41.113 3.647 17.413 1.00 97.19 219 GLY A C 1
ATOM 1689 O O . GLY A 1 219 ? -40.462 3.791 16.375 1.00 97.19 219 GLY A O 1
ATOM 1690 N N . ASN A 1 220 ? -42.446 3.583 17.410 1.00 95.56 220 ASN A N 1
ATOM 1691 C CA . ASN A 1 220 ? -43.255 3.702 16.190 1.00 95.56 220 ASN A CA 1
ATOM 1692 C C . ASN A 1 220 ? -43.766 5.127 15.903 1.00 95.56 220 ASN A C 1
ATOM 1694 O O . ASN A 1 220 ? -44.497 5.316 14.927 1.00 95.56 220 ASN A O 1
ATOM 1698 N N . GLY A 1 221 ? -43.425 6.111 16.741 1.00 94.31 221 GLY A N 1
ATOM 1699 C CA . GLY A 1 221 ? -43.888 7.496 16.611 1.00 94.31 221 GLY A CA 1
ATOM 1700 C C . GLY A 1 221 ? -45.335 7.755 17.031 1.00 94.31 221 GLY A C 1
ATOM 1701 O O . GLY A 1 221 ? -45.810 8.878 16.899 1.00 94.31 221 GLY A O 1
ATOM 1702 N N . LEU A 1 222 ? -46.044 6.734 17.519 1.00 93.44 222 LEU A N 1
ATOM 1703 C CA . LEU A 1 222 ? -47.453 6.789 17.929 1.00 93.44 222 LEU A CA 1
ATOM 1704 C C . LEU A 1 222 ? -47.655 6.347 19.389 1.00 93.44 222 LEU A C 1
ATOM 1706 O O . LEU A 1 222 ? -48.776 6.041 19.789 1.00 93.44 222 LEU A O 1
ATOM 1710 N N . GLY A 1 223 ? -46.570 6.304 20.165 1.00 90.06 223 GLY A N 1
ATOM 1711 C CA . GLY A 1 223 ? -46.584 5.975 21.590 1.00 90.06 223 GLY A CA 1
ATOM 1712 C C . GLY A 1 223 ? -46.242 4.524 21.925 1.00 90.06 223 GLY A C 1
ATOM 1713 O O . GLY A 1 223 ? -46.080 4.228 23.100 1.00 90.06 223 GLY A O 1
ATOM 1714 N N . ASP A 1 224 ? -46.068 3.625 20.946 1.00 94.19 224 ASP A N 1
ATOM 1715 C CA . ASP A 1 224 ? -45.563 2.277 21.235 1.00 94.19 224 ASP A CA 1
ATOM 1716 C C . ASP A 1 224 ? -44.034 2.216 21.122 1.00 94.19 224 ASP A C 1
ATOM 1718 O O . ASP A 1 224 ? -43.452 2.589 20.094 1.00 94.19 224 ASP A O 1
ATOM 1722 N N . VAL A 1 225 ? -43.387 1.646 22.143 1.00 96.44 225 VAL A N 1
ATOM 1723 C CA . VAL A 1 225 ? -41.932 1.452 22.196 1.00 96.44 225 VAL A CA 1
ATOM 1724 C C . VAL A 1 225 ? -41.576 0.004 22.549 1.00 96.44 225 VAL A C 1
ATOM 1726 O O . VAL A 1 225 ? -42.170 -0.622 23.428 1.00 96.44 225 VAL A O 1
ATOM 1729 N N . VAL A 1 226 ? -40.570 -0.543 21.863 1.00 96.88 226 VAL A N 1
ATOM 1730 C CA . VAL A 1 226 ? -39.976 -1.860 22.144 1.00 96.88 226 VAL A CA 1
ATOM 1731 C C . VAL A 1 226 ? -38.536 -1.685 22.617 1.00 96.88 226 VAL A C 1
ATOM 1733 O O . VAL A 1 226 ? -37.793 -0.880 22.061 1.00 96.88 226 VAL A O 1
ATOM 1736 N N . THR A 1 227 ? -38.146 -2.444 23.640 1.00 97.12 227 THR A N 1
ATOM 1737 C CA . THR A 1 227 ? -36.776 -2.517 24.164 1.00 97.12 227 THR A CA 1
ATOM 1738 C C . THR A 1 227 ? -36.060 -3.749 23.603 1.00 97.12 227 THR A C 1
ATOM 1740 O O . THR A 1 227 ? -36.684 -4.788 23.422 1.00 97.12 227 THR A O 1
ATOM 1743 N N . TYR A 1 228 ? -34.753 -3.655 23.343 1.00 96.69 228 TYR A N 1
ATOM 1744 C CA . TYR A 1 228 ? -33.902 -4.783 22.918 1.00 96.69 228 TYR A CA 1
ATOM 1745 C C . TYR A 1 228 ? -32.753 -4.995 23.909 1.00 96.69 228 TYR A C 1
ATOM 1747 O O . TYR A 1 228 ? -31.578 -5.000 23.539 1.00 96.69 228 TYR A O 1
ATOM 1755 N N . GLY A 1 229 ? -33.125 -5.111 25.187 1.00 94.44 229 GLY A N 1
ATOM 1756 C CA . GLY A 1 229 ? -32.208 -5.293 26.308 1.00 94.44 229 GLY A CA 1
ATOM 1757 C C . GLY A 1 229 ? -31.148 -4.206 26.467 1.00 94.44 229 GLY A C 1
ATOM 1758 O O . GLY A 1 229 ? -31.192 -3.144 25.838 1.00 94.44 229 GLY A O 1
ATOM 1759 N N . GLU A 1 230 ? -30.199 -4.489 27.354 1.00 96.88 230 GLU A N 1
ATOM 1760 C CA . GLU A 1 230 ? -29.100 -3.596 27.692 1.00 96.88 230 GLU A CA 1
ATOM 1761 C C . GLU A 1 230 ? -27.756 -3.995 27.063 1.00 96.88 230 GLU A C 1
ATOM 1763 O O . GLU A 1 230 ? -27.490 -5.169 26.786 1.00 96.88 230 GLU A O 1
ATOM 1768 N N . ARG A 1 231 ? -26.879 -3.006 26.891 1.00 98.38 231 ARG A N 1
ATOM 1769 C CA . ARG A 1 231 ? -25.465 -3.166 26.545 1.00 98.38 231 ARG A CA 1
ATOM 1770 C C . ARG A 1 231 ? -24.593 -2.625 27.673 1.00 98.38 231 ARG A C 1
ATOM 1772 O O . ARG A 1 231 ? -24.912 -1.610 28.288 1.00 98.38 231 ARG A O 1
ATOM 1779 N N . GLU A 1 232 ? -23.493 -3.318 27.931 1.00 97.38 232 GLU A N 1
ATOM 1780 C CA . GLU A 1 232 ? -22.408 -2.873 28.796 1.00 97.38 232 GLU A CA 1
ATOM 1781 C C . GLU A 1 232 ? -21.368 -2.140 27.951 1.00 97.38 232 GLU A C 1
ATOM 1783 O O . GLU A 1 232 ? -20.725 -2.741 27.088 1.00 97.38 232 GLU A O 1
ATOM 1788 N N . CYS A 1 233 ? -21.188 -0.852 28.224 1.00 97.44 233 CYS A N 1
ATOM 1789 C CA . CYS A 1 233 ? -20.293 0.024 27.475 1.00 97.44 233 CYS A CA 1
ATOM 1790 C C . CYS A 1 233 ? -19.218 0.646 28.379 1.00 97.44 233 CYS A C 1
ATOM 1792 O O . CYS A 1 233 ? -18.644 1.673 28.026 1.00 97.44 233 CYS A O 1
ATOM 1794 N N . SER A 1 234 ? -18.939 0.064 29.552 1.00 96.50 234 SER A N 1
ATOM 1795 C CA . SER A 1 234 ? -17.982 0.614 30.528 1.00 96.50 234 SER A CA 1
ATOM 1796 C C . SER A 1 234 ? -16.517 0.589 30.094 1.00 96.50 234 SER A C 1
ATOM 1798 O O . SER A 1 234 ? -15.715 1.337 30.644 1.00 96.50 234 SER A O 1
ATOM 1800 N N . ILE A 1 235 ? -16.121 -0.236 29.120 1.00 96.88 235 ILE A N 1
ATOM 1801 C CA . ILE A 1 235 ? -14.719 -0.305 28.679 1.00 96.88 235 ILE A CA 1
ATOM 1802 C C . ILE A 1 235 ? -14.430 0.889 27.759 1.00 96.88 235 ILE A C 1
ATOM 1804 O O . ILE A 1 235 ? -14.560 0.825 26.533 1.00 96.88 235 ILE A O 1
ATOM 1808 N N . GLN A 1 236 ? -14.054 2.002 28.389 1.00 93.25 236 GLN A N 1
ATOM 1809 C CA . GLN A 1 236 ? -13.854 3.299 27.752 1.00 93.25 236 GLN A CA 1
ATOM 1810 C C . GLN A 1 236 ? -12.477 3.868 28.072 1.00 93.25 236 GLN A C 1
ATOM 1812 O O . GLN A 1 236 ? -11.956 3.694 29.171 1.00 93.25 236 GLN A O 1
ATOM 1817 N N . ARG A 1 237 ? -11.896 4.600 27.122 1.00 88.00 237 ARG A N 1
ATOM 1818 C CA . ARG A 1 237 ? -10.647 5.348 27.291 1.00 88.00 237 ARG A CA 1
ATOM 1819 C C . ARG A 1 237 ? -10.942 6.828 27.115 1.00 88.00 237 ARG A C 1
ATOM 1821 O O . ARG A 1 237 ? -11.353 7.231 26.033 1.00 88.00 237 ARG A O 1
ATOM 1828 N N . ARG A 1 238 ? -10.736 7.653 28.149 1.00 79.88 238 ARG A N 1
ATOM 1829 C CA . ARG A 1 238 ? -11.097 9.091 28.116 1.00 79.88 238 ARG A CA 1
ATOM 1830 C C . ARG A 1 238 ? -12.531 9.324 27.615 1.00 79.88 238 ARG A C 1
ATOM 1832 O O . ARG A 1 238 ? -12.764 10.189 26.774 1.00 79.88 238 ARG A O 1
ATOM 1839 N N . HIS A 1 239 ? -13.469 8.516 28.108 1.00 80.06 239 HIS A N 1
ATOM 1840 C CA . HIS A 1 239 ? -14.885 8.528 27.712 1.00 80.06 239 HIS A CA 1
ATOM 1841 C C . HIS A 1 239 ? -15.170 8.125 26.251 1.00 80.06 239 HIS A C 1
ATOM 1843 O O . HIS A 1 239 ? -16.263 8.366 25.748 1.00 80.06 239 HIS A O 1
ATOM 1849 N N . GLN A 1 240 ? -14.214 7.501 25.556 1.00 85.50 240 GLN A N 1
ATOM 1850 C CA . GLN A 1 240 ? -14.417 6.899 24.236 1.00 85.50 240 GLN A CA 1
ATOM 1851 C C . GLN A 1 240 ? -14.569 5.384 24.388 1.00 85.50 240 GLN A C 1
ATOM 1853 O O . GLN A 1 240 ? -13.670 4.732 24.921 1.00 85.50 240 GLN A O 1
ATOM 1858 N N . LYS A 1 241 ? -15.701 4.827 23.946 1.00 94.44 241 LYS A N 1
ATOM 1859 C CA . LYS A 1 241 ? -15.996 3.386 24.012 1.00 94.44 241 LYS A CA 1
ATOM 1860 C C . LYS A 1 241 ? -15.040 2.596 23.099 1.00 94.44 241 LYS A C 1
ATOM 1862 O O . LYS A 1 241 ? -14.762 3.030 21.981 1.00 94.44 241 LYS A O 1
ATOM 1867 N N . VAL A 1 242 ? -14.503 1.476 23.595 1.00 96.38 242 VAL A N 1
ATOM 1868 C CA . VAL A 1 242 ? -13.527 0.627 22.871 1.00 96.38 242 VAL A CA 1
ATOM 1869 C C . VAL A 1 242 ? -14.043 -0.801 22.682 1.00 96.38 242 VAL A C 1
ATOM 1871 O O . VAL A 1 242 ? -13.845 -1.387 21.615 1.00 96.38 242 VAL A O 1
ATOM 1874 N N . ILE A 1 243 ? -14.662 -1.360 23.727 1.00 98.50 243 ILE A N 1
ATOM 1875 C CA . ILE A 1 243 ? -15.239 -2.707 23.744 1.00 98.50 243 ILE A CA 1
ATOM 1876 C C . ILE A 1 243 ? -16.607 -2.629 24.412 1.00 98.50 243 ILE A C 1
ATOM 1878 O O . ILE A 1 243 ? -16.745 -2.063 25.497 1.00 98.50 243 ILE A O 1
ATOM 1882 N N . GLU A 1 244 ? -17.599 -3.233 23.780 1.00 98.62 244 GLU A N 1
ATOM 1883 C CA . GLU A 1 244 ? -18.971 -3.302 24.266 1.00 98.62 244 GLU A CA 1
ATOM 1884 C C . GLU A 1 244 ? -19.436 -4.753 24.291 1.00 98.62 244 GLU A C 1
ATOM 1886 O O . GLU A 1 244 ? -18.992 -5.583 23.493 1.00 98.62 244 GLU A O 1
ATOM 1891 N N . GLU A 1 245 ? -20.351 -5.084 25.195 1.00 98.62 245 GLU A N 1
ATOM 1892 C CA . GLU A 1 245 ? -20.910 -6.432 25.263 1.00 98.62 245 GLU A CA 1
ATOM 1893 C C . GLU A 1 245 ? -22.388 -6.453 25.661 1.00 98.62 245 GLU A C 1
ATOM 1895 O O . GLU A 1 245 ? -22.892 -5.545 26.320 1.00 98.62 245 GLU A O 1
ATOM 1900 N N . THR A 1 246 ? -23.111 -7.490 25.238 1.00 98.06 246 THR A N 1
ATOM 1901 C CA . THR A 1 246 ? -24.521 -7.696 25.597 1.00 98.06 246 THR A CA 1
ATOM 1902 C C . THR A 1 246 ? -24.850 -9.185 25.715 1.00 98.06 246 THR A C 1
ATOM 1904 O O . THR A 1 246 ? -24.396 -9.969 24.875 1.00 98.06 246 THR A O 1
ATOM 1907 N N . PRO A 1 247 ? -25.630 -9.608 26.726 1.00 96.69 247 PRO A N 1
ATOM 1908 C CA . PRO A 1 247 ? -26.118 -8.811 27.865 1.00 96.69 247 PRO A CA 1
ATOM 1909 C C . PRO A 1 247 ? -24.993 -8.312 28.793 1.00 96.69 247 PRO A C 1
ATOM 1911 O O . PRO A 1 247 ? -23.858 -8.788 28.704 1.00 96.69 247 PRO A O 1
ATOM 1914 N N . SER A 1 248 ? -25.295 -7.352 29.679 1.00 96.56 248 SER A N 1
ATOM 1915 C CA . SER A 1 248 ? -24.298 -6.832 30.629 1.00 96.56 248 SER A CA 1
ATOM 1916 C C . SER A 1 248 ? -23.913 -7.909 31.654 1.00 96.56 248 SER A C 1
ATOM 1918 O O . SER A 1 248 ? -24.794 -8.459 32.321 1.00 96.56 248 SER A O 1
ATOM 1920 N N . PRO A 1 249 ? -22.610 -8.185 31.865 1.00 94.56 249 PRO A N 1
ATOM 1921 C CA . PRO A 1 249 ? -22.174 -9.149 32.867 1.00 94.56 249 PRO A CA 1
ATOM 1922 C C . PRO A 1 249 ? -22.478 -8.683 34.292 1.00 94.56 249 PRO A C 1
ATOM 1924 O O . PRO A 1 249 ? -22.641 -9.522 35.171 1.00 94.56 249 PRO A O 1
ATOM 1927 N N . PHE A 1 250 ? -22.564 -7.372 34.539 1.00 93.62 250 PHE A N 1
ATOM 1928 C CA . PHE A 1 250 ? -22.983 -6.849 35.838 1.00 93.62 250 PHE A CA 1
ATOM 1929 C C . PHE A 1 250 ? -24.443 -7.196 36.112 1.00 93.62 250 PHE A C 1
ATOM 1931 O O . PHE A 1 250 ? -24.756 -7.768 37.154 1.00 93.62 250 PHE A O 1
ATOM 1938 N N . VAL A 1 251 ? -25.325 -6.934 35.142 1.00 93.00 251 VAL A N 1
ATOM 1939 C CA . VAL A 1 251 ? -26.749 -7.268 35.258 1.00 93.00 251 VAL A CA 1
ATOM 1940 C C . VAL A 1 251 ? -26.920 -8.772 35.457 1.00 93.00 251 VAL A C 1
ATOM 1942 O O . VAL A 1 251 ? -27.569 -9.173 36.421 1.00 93.00 251 VAL A O 1
ATOM 1945 N N . GLU A 1 252 ? -26.269 -9.600 34.635 1.00 91.31 252 GLU A N 1
ATOM 1946 C CA . GLU A 1 252 ? -26.322 -11.067 34.734 1.00 91.31 252 GLU A CA 1
ATOM 1947 C C . GLU A 1 252 ? -25.813 -11.605 36.086 1.00 91.31 252 GLU A C 1
ATOM 1949 O O . GLU A 1 252 ? -26.433 -12.490 36.674 1.00 91.31 252 GLU A O 1
ATOM 1954 N N . ASN A 1 253 ? -24.720 -11.052 36.624 1.00 86.12 253 ASN A N 1
ATOM 1955 C CA . ASN A 1 253 ? -24.064 -11.584 37.825 1.00 86.12 253 ASN A CA 1
ATOM 1956 C C . ASN A 1 253 ? -24.504 -10.921 39.144 1.00 86.12 253 ASN A C 1
ATOM 1958 O O . ASN A 1 253 ? -24.099 -11.381 40.210 1.00 86.12 253 ASN A O 1
ATOM 1962 N N . SER A 1 254 ? -25.333 -9.873 39.104 1.00 78.88 254 SER A N 1
ATOM 1963 C CA . SER A 1 254 ? -25.749 -9.080 40.279 1.00 78.88 254 SER A CA 1
ATOM 1964 C C . SER A 1 254 ? -26.565 -9.845 41.336 1.00 78.88 254 SER A C 1
ATOM 1966 O O . SER A 1 254 ? -26.862 -9.305 42.397 1.00 78.88 254 SER A O 1
ATOM 1968 N N . GLY A 1 255 ? -27.025 -11.069 41.046 1.00 68.81 255 GLY A N 1
ATOM 1969 C CA . GLY A 1 255 ? -28.022 -11.774 41.868 1.00 68.81 255 GLY A CA 1
ATOM 1970 C C . GLY A 1 255 ? -29.433 -11.164 41.797 1.00 68.81 255 GLY A C 1
ATOM 1971 O O . GLY A 1 255 ? -30.383 -11.759 42.301 1.00 68.81 255 GLY A O 1
ATOM 1972 N N . MET A 1 256 ? -29.591 -10.022 41.117 1.00 72.00 256 MET A N 1
ATOM 1973 C CA . MET A 1 256 ? -30.842 -9.287 40.895 1.00 72.00 256 MET A CA 1
ATOM 1974 C C . MET A 1 256 ? -31.157 -9.117 39.401 1.00 72.00 256 MET A C 1
ATOM 1976 O O . MET A 1 256 ? -31.940 -8.248 39.025 1.00 72.00 256 MET A O 1
ATOM 1980 N N . MET A 1 257 ? -30.566 -9.952 38.542 1.00 76.69 257 MET A N 1
ATOM 1981 C CA . MET A 1 257 ? -30.584 -9.840 37.078 1.00 76.69 257 MET A CA 1
ATOM 1982 C C . MET A 1 257 ? -31.938 -9.431 36.488 1.00 76.69 257 MET A C 1
ATOM 1984 O O . MET A 1 257 ? -32.049 -8.396 35.830 1.00 76.69 257 MET A O 1
ATOM 1988 N N . TYR A 1 258 ? -32.988 -10.215 36.754 1.00 79.19 258 TYR A N 1
ATOM 1989 C CA . TYR A 1 258 ? -34.322 -9.950 36.209 1.00 79.19 258 TYR A CA 1
ATOM 1990 C C . TYR A 1 258 ? -34.988 -8.701 36.792 1.00 79.19 258 TYR A C 1
ATOM 1992 O O . TYR A 1 258 ? -35.929 -8.187 36.191 1.00 79.19 258 TYR A O 1
ATOM 2000 N N . ASP A 1 259 ? -34.578 -8.230 37.966 1.00 88.06 259 ASP A N 1
ATOM 2001 C CA . ASP A 1 259 ? -35.126 -7.015 38.565 1.00 88.06 259 ASP A CA 1
ATOM 2002 C C . ASP A 1 259 ? -34.427 -5.769 38.010 1.00 88.06 259 ASP A C 1
ATOM 2004 O O . ASP A 1 259 ? -35.093 -4.852 37.530 1.00 88.06 259 ASP A O 1
ATOM 2008 N N . LEU A 1 260 ? -33.092 -5.771 37.962 1.00 91.06 260 LEU A N 1
ATOM 2009 C CA . LEU A 1 260 ? -32.321 -4.650 37.427 1.00 91.06 260 LEU A CA 1
ATOM 2010 C C . LEU A 1 260 ? -32.584 -4.443 35.928 1.00 91.06 260 LEU A C 1
ATOM 2012 O O . LEU A 1 260 ? -32.892 -3.325 35.512 1.00 91.06 260 LEU A O 1
ATOM 2016 N N . ARG A 1 261 ? -32.582 -5.517 35.122 1.00 94.06 261 ARG A N 1
ATOM 2017 C CA . ARG A 1 261 ? -32.932 -5.444 33.691 1.00 94.06 261 ARG A CA 1
ATOM 2018 C C . ARG A 1 261 ? -34.329 -4.869 33.480 1.00 94.06 261 ARG A C 1
ATOM 2020 O O . ARG A 1 261 ? -34.526 -4.022 32.611 1.00 94.06 261 ARG A O 1
ATOM 2027 N N . ARG A 1 262 ? -35.304 -5.292 34.291 1.00 93.69 262 ARG A N 1
ATOM 2028 C CA . ARG A 1 262 ? -36.685 -4.788 34.234 1.00 93.69 262 ARG A CA 1
ATOM 2029 C C . ARG A 1 262 ? -36.754 -3.308 34.556 1.00 93.69 262 ARG A C 1
ATOM 2031 O O . ARG A 1 262 ? -37.437 -2.585 33.840 1.00 93.69 262 ARG A O 1
ATOM 2038 N N . LYS A 1 263 ? -36.063 -2.857 35.603 1.00 93.94 263 LYS A N 1
ATOM 2039 C CA . LYS A 1 263 ? -36.025 -1.443 35.994 1.00 93.94 263 LYS A CA 1
ATOM 2040 C C . LYS A 1 263 ? -35.421 -0.582 34.885 1.00 93.94 263 LYS A C 1
ATOM 2042 O O . LYS A 1 263 ? -36.075 0.357 34.445 1.00 93.94 263 LYS A O 1
ATOM 2047 N N . LEU A 1 264 ? -34.254 -0.963 34.361 1.00 95.00 264 LEU A N 1
ATOM 2048 C CA . LEU A 1 264 ? -33.583 -0.256 33.262 1.00 95.00 264 LEU A CA 1
ATOM 2049 C C . LEU A 1 264 ? -34.464 -0.185 32.004 1.00 95.00 264 LEU A C 1
ATOM 2051 O O . LEU A 1 264 ? -34.712 0.899 31.477 1.00 95.00 264 LEU A O 1
ATOM 2055 N N . THR A 1 265 ? -34.990 -1.326 31.548 1.00 95.25 265 THR A N 1
ATOM 2056 C CA . THR A 1 265 ? -35.827 -1.395 30.335 1.00 95.25 265 THR A CA 1
ATOM 2057 C C . THR A 1 265 ? -37.171 -0.689 30.499 1.00 95.25 265 THR A C 1
ATOM 2059 O O . THR A 1 265 ? -37.614 -0.016 29.572 1.00 95.25 265 THR A O 1
ATOM 2062 N N . SER A 1 266 ? -37.804 -0.763 31.673 1.00 94.50 266 SER A N 1
ATOM 2063 C CA . SER A 1 266 ? -39.065 -0.053 31.937 1.00 94.50 266 SER A CA 1
ATOM 2064 C C . SER A 1 266 ? -38.854 1.458 31.991 1.00 94.50 266 SER A C 1
ATOM 2066 O O . SER A 1 266 ? -39.621 2.194 31.380 1.00 94.50 266 SER A O 1
ATOM 2068 N N . CYS A 1 267 ? -37.793 1.935 32.654 1.00 95.06 267 CYS A N 1
ATOM 2069 C CA . CYS A 1 267 ? -37.441 3.356 32.652 1.00 95.06 267 CYS A CA 1
ATOM 2070 C C . CYS A 1 267 ? -37.159 3.860 31.234 1.00 95.06 267 CYS A C 1
ATOM 2072 O O . CYS A 1 267 ? -37.663 4.914 30.851 1.00 95.06 267 CYS A O 1
ATOM 2074 N N . ALA A 1 268 ? -36.399 3.092 30.448 1.00 95.94 268 ALA A N 1
ATOM 2075 C CA . ALA A 1 268 ? -36.098 3.440 29.067 1.00 95.94 268 ALA A CA 1
ATOM 2076 C C . ALA A 1 268 ? -37.369 3.517 28.201 1.00 95.94 268 ALA A C 1
ATOM 2078 O O . ALA A 1 268 ? -37.576 4.481 27.466 1.00 95.94 268 ALA A O 1
ATOM 2079 N N . ARG A 1 269 ? -38.258 2.525 28.327 1.00 95.38 269 ARG A N 1
ATOM 2080 C CA . ARG A 1 269 ? -39.534 2.491 27.609 1.00 95.38 269 ARG A CA 1
ATOM 2081 C C . ARG A 1 269 ? -40.420 3.682 27.976 1.00 95.38 269 ARG A C 1
ATOM 2083 O O . ARG A 1 269 ? -40.799 4.428 27.083 1.00 95.38 269 ARG A O 1
ATOM 2090 N N . ASN A 1 270 ? -40.667 3.906 29.267 1.00 94.38 270 ASN A N 1
ATOM 2091 C CA . ASN A 1 270 ? -41.540 4.985 29.744 1.00 94.38 270 ASN A CA 1
ATOM 2092 C C . ASN A 1 270 ? -41.063 6.364 29.264 1.00 94.38 270 ASN A C 1
ATOM 2094 O O . ASN A 1 270 ? -41.872 7.191 28.849 1.00 94.38 270 ASN A O 1
ATOM 2098 N N . LEU A 1 271 ? -39.745 6.605 29.292 1.00 94.19 271 LEU A N 1
ATOM 2099 C CA . LEU A 1 271 ? -39.164 7.869 28.838 1.00 94.19 271 LEU A CA 1
ATOM 2100 C C . LEU A 1 271 ? -39.428 8.128 27.349 1.00 94.19 271 LEU A C 1
ATOM 2102 O O . LEU A 1 271 ? -39.700 9.257 26.949 1.00 94.19 271 LEU A O 1
ATOM 2106 N N . ALA A 1 272 ? -39.337 7.081 26.532 1.00 95.00 272 ALA A N 1
ATOM 2107 C CA . ALA A 1 272 ? -39.541 7.165 25.094 1.00 95.00 272 ALA A CA 1
ATOM 2108 C C . ALA A 1 272 ? -41.025 7.217 24.696 1.00 95.00 272 ALA A C 1
ATOM 2110 O O . ALA A 1 272 ? -41.371 7.884 23.722 1.00 95.00 272 ALA A O 1
ATOM 2111 N N . GLU A 1 273 ? -41.907 6.548 25.441 1.00 94.94 273 GLU A N 1
ATOM 2112 C CA . GLU A 1 273 ? -43.360 6.616 25.235 1.00 94.94 273 GLU A CA 1
ATOM 2113 C C . GLU A 1 273 ? -43.894 8.032 25.510 1.00 94.94 273 GLU A C 1
ATOM 2115 O O . GLU A 1 273 ? -44.686 8.544 24.721 1.00 94.94 273 GLU A O 1
ATOM 2120 N N . GLU A 1 274 ? -43.392 8.716 26.548 1.00 93.12 274 GLU A N 1
ATOM 2121 C CA . GLU A 1 274 ? -43.796 10.087 26.913 1.00 93.12 274 GLU A CA 1
ATOM 2122 C C . GLU A 1 274 ? -43.611 11.103 25.773 1.00 93.12 274 GLU A C 1
ATOM 2124 O O . GLU A 1 274 ? -44.387 12.051 25.641 1.00 93.12 274 GLU A O 1
ATOM 2129 N N . VAL A 1 275 ? -42.593 10.912 24.933 1.00 91.81 275 VAL A N 1
ATOM 2130 C CA . VAL A 1 275 ? -42.296 11.809 23.805 1.00 91.81 275 VAL A CA 1
ATOM 2131 C C . VAL A 1 275 ? -42.804 11.280 22.462 1.00 91.81 275 VAL A C 1
ATOM 2133 O O . VAL A 1 275 ? -42.510 11.877 21.431 1.00 91.81 275 VAL A O 1
ATOM 2136 N N . ASN A 1 276 ? -43.555 10.169 22.450 1.00 94.31 276 ASN A N 1
ATOM 2137 C CA . ASN A 1 276 ? -43.925 9.433 21.236 1.00 94.31 276 ASN A CA 1
ATOM 2138 C C . ASN A 1 276 ? -42.714 9.176 20.329 1.00 94.31 276 ASN A C 1
ATOM 2140 O O . ASN A 1 276 ? -42.748 9.453 19.129 1.00 94.31 276 ASN A O 1
ATOM 2144 N N . TYR A 1 277 ? -41.624 8.678 20.913 1.00 96.00 277 TYR A N 1
ATOM 2145 C CA . TYR A 1 277 ? -40.373 8.505 20.190 1.00 96.00 277 TYR A CA 1
ATOM 2146 C C . TYR A 1 277 ? -40.558 7.618 18.950 1.00 96.00 277 TYR A C 1
ATOM 2148 O O . TYR A 1 277 ? -41.342 6.662 18.946 1.00 96.00 277 TYR A O 1
ATOM 2156 N N . LYS A 1 278 ? -39.812 7.916 17.883 1.00 94.56 278 LYS A N 1
ATOM 2157 C CA . LYS A 1 278 ? -39.857 7.168 16.622 1.00 94.56 278 LYS A CA 1
ATOM 2158 C C . LYS A 1 278 ? -38.465 6.736 16.182 1.00 94.56 278 LYS A C 1
ATOM 2160 O O . LYS A 1 278 ? -37.496 7.468 16.381 1.00 94.56 278 LYS A O 1
ATOM 2165 N N . SER A 1 279 ? -38.396 5.592 15.500 1.00 96.81 279 SER A N 1
ATOM 2166 C CA . SER A 1 279 ? -37.156 4.981 15.010 1.00 96.81 279 SER A CA 1
ATOM 2167 C C . SER A 1 279 ? -36.263 4.448 16.146 1.00 96.81 279 SER A C 1
ATOM 2169 O O . SER A 1 279 ? -36.746 4.177 17.247 1.00 96.81 279 SER A O 1
ATOM 2171 N N . ALA A 1 280 ? -34.977 4.224 15.866 1.00 97.75 280 ALA A N 1
ATOM 2172 C CA . ALA A 1 280 ? -33.999 3.718 16.829 1.00 97.75 280 ALA A CA 1
ATOM 2173 C C . ALA A 1 280 ? -33.430 4.836 17.717 1.00 97.75 280 ALA A C 1
ATOM 2175 O O . ALA A 1 280 ? -33.054 5.895 17.216 1.00 97.75 280 ALA A O 1
ATOM 2176 N N . GLY A 1 281 ? -33.299 4.552 19.013 1.00 97.50 281 GLY A N 1
ATOM 2177 C CA . GLY A 1 281 ? -32.632 5.414 19.989 1.00 97.50 281 GLY A CA 1
ATOM 2178 C C . GLY A 1 281 ? -32.045 4.597 21.135 1.00 97.50 281 GLY A C 1
ATOM 2179 O O . GLY A 1 281 ? -32.356 3.411 21.279 1.00 97.50 281 GLY A O 1
ATOM 2180 N N . THR A 1 282 ? -31.214 5.228 21.957 1.00 98.06 282 THR A N 1
ATOM 2181 C CA . THR A 1 282 ? -30.627 4.579 23.135 1.00 98.06 282 THR A CA 1
ATOM 2182 C C . THR A 1 282 ? -30.731 5.481 24.347 1.00 98.06 282 THR A C 1
ATOM 2184 O O . THR A 1 282 ? -30.444 6.672 24.253 1.00 98.06 282 THR A O 1
ATOM 2187 N N . ILE A 1 283 ? -31.094 4.904 25.489 1.00 97.62 283 ILE A N 1
ATOM 2188 C CA . ILE A 1 283 ? -31.094 5.596 26.778 1.00 97.62 283 ILE A CA 1
ATOM 2189 C C . ILE A 1 283 ? -29.918 5.078 27.597 1.00 97.62 283 ILE A C 1
ATOM 2191 O O . ILE A 1 283 ? -29.823 3.879 27.859 1.00 97.62 283 ILE A O 1
ATOM 2195 N N . GLU A 1 284 ? -29.014 5.983 27.959 1.00 96.75 284 GLU A N 1
ATOM 2196 C CA . GLU A 1 284 ? -27.784 5.678 28.682 1.00 96.75 284 GLU A CA 1
ATOM 2197 C C . GLU A 1 284 ? -27.964 5.923 30.185 1.00 96.75 284 GLU A C 1
ATOM 2199 O O . GLU A 1 284 ? -28.553 6.924 30.614 1.00 96.75 284 GLU A O 1
ATOM 2204 N N . PHE A 1 285 ? -27.424 5.012 30.992 1.00 96.25 285 PHE A N 1
ATOM 2205 C CA . PHE A 1 285 ? -27.453 5.063 32.444 1.00 96.25 285 PHE A CA 1
ATOM 2206 C C . PHE A 1 285 ? -26.043 4.954 33.025 1.00 96.25 285 PHE A C 1
ATOM 2208 O O . PHE A 1 285 ? -25.220 4.142 32.592 1.00 96.25 285 PHE A O 1
ATOM 2215 N N . LEU A 1 286 ? -25.791 5.750 34.062 1.00 94.00 286 LEU A N 1
ATOM 2216 C CA . LEU A 1 286 ? -24.701 5.523 34.998 1.00 94.00 286 LEU A CA 1
ATOM 2217 C C . LEU A 1 286 ? -25.210 4.560 36.062 1.00 94.00 286 LEU A C 1
ATOM 2219 O O . LEU A 1 286 ? -26.194 4.875 36.726 1.00 94.00 286 LEU A O 1
ATOM 2223 N N . VAL A 1 287 ? -24.560 3.415 36.224 1.00 93.00 287 VAL A N 1
ATOM 2224 C CA . VAL A 1 287 ? -24.912 2.421 37.244 1.00 93.00 287 VAL A CA 1
ATOM 2225 C C . VAL A 1 287 ? -23.786 2.348 38.258 1.00 93.00 287 VAL A C 1
ATOM 2227 O O . VAL A 1 287 ? -22.631 2.174 37.880 1.00 93.00 287 VAL A O 1
ATOM 2230 N N . ASP A 1 288 ? -24.104 2.510 39.532 1.00 90.62 288 ASP A N 1
ATOM 2231 C CA . ASP A 1 288 ? -23.146 2.322 40.610 1.00 90.62 288 ASP A CA 1
ATOM 2232 C C . ASP A 1 288 ? -22.907 0.821 40.832 1.00 90.62 288 ASP A C 1
ATOM 2234 O O . ASP A 1 288 ? -23.837 0.073 41.136 1.00 90.62 288 ASP A O 1
ATOM 2238 N N . ASP A 1 289 ? -21.664 0.371 40.648 1.00 89.31 289 ASP A N 1
ATOM 2239 C CA . ASP A 1 289 ? -21.279 -1.044 40.755 1.00 89.31 289 ASP A CA 1
ATOM 2240 C C . ASP A 1 289 ? -21.512 -1.614 42.162 1.00 89.31 289 ASP A C 1
ATOM 2242 O O . ASP A 1 289 ? -21.756 -2.809 42.309 1.00 89.31 289 ASP A O 1
ATOM 2246 N N . GLU A 1 290 ? -21.460 -0.770 43.196 1.00 87.25 290 GLU A N 1
ATOM 2247 C CA . GLU A 1 290 ? -21.575 -1.199 44.592 1.00 87.25 290 GLU A CA 1
ATOM 2248 C C . GLU A 1 290 ? -23.027 -1.428 45.020 1.00 87.25 290 GLU A C 1
ATOM 2250 O O . GLU A 1 290 ? -23.337 -2.434 45.662 1.00 87.25 290 GLU A O 1
ATOM 2255 N N . THR A 1 291 ? -23.922 -0.499 44.677 1.00 86.19 291 THR A N 1
ATOM 2256 C CA . THR A 1 291 ? -25.328 -0.532 45.112 1.00 86.19 291 THR A CA 1
ATOM 2257 C C . THR A 1 291 ? -26.279 -1.110 44.066 1.00 86.19 291 THR A C 1
ATOM 2259 O O . THR A 1 291 ? -27.347 -1.613 44.417 1.00 86.19 291 THR A O 1
ATOM 2262 N N . GLY A 1 292 ? -25.913 -1.049 42.783 1.00 86.25 292 GLY A N 1
ATOM 2263 C CA . GLY A 1 292 ? -26.819 -1.314 41.667 1.00 86.25 292 GLY A CA 1
ATOM 2264 C C . GLY A 1 292 ? -27.806 -0.175 41.383 1.00 86.25 292 GLY A C 1
ATOM 2265 O O . GLY A 1 292 ? -28.665 -0.330 40.509 1.00 86.25 292 GLY A O 1
ATOM 2266 N N . ASP A 1 293 ? -27.695 0.960 42.084 1.00 89.88 293 ASP A N 1
ATOM 2267 C CA . ASP A 1 293 ? -28.460 2.164 41.770 1.00 89.88 293 ASP A CA 1
ATOM 2268 C C . ASP A 1 293 ? -28.050 2.694 40.394 1.00 89.88 293 ASP A C 1
ATOM 2270 O O . ASP A 1 293 ? -26.877 2.681 40.019 1.00 89.88 293 ASP A O 1
ATOM 2274 N N . PHE A 1 294 ? -29.022 3.167 39.619 1.00 93.75 294 PHE A N 1
ATOM 2275 C CA . PHE A 1 294 ? -28.788 3.669 38.270 1.00 93.75 294 PHE A CA 1
ATOM 2276 C C . PHE A 1 294 ? -29.403 5.047 38.078 1.00 93.75 294 PHE A C 1
ATOM 2278 O O . PHE A 1 294 ? -30.432 5.368 38.669 1.00 93.75 294 PHE A O 1
ATOM 2285 N N . PHE A 1 295 ? -28.790 5.848 37.211 1.00 93.88 295 PHE A N 1
ATOM 2286 C CA . PHE A 1 295 ? -29.167 7.234 36.965 1.00 93.88 295 PHE A CA 1
ATOM 2287 C C . PHE A 1 295 ? -29.112 7.543 35.473 1.00 93.88 295 PHE A C 1
ATOM 2289 O O . PHE A 1 295 ? -28.142 7.203 34.798 1.00 93.88 295 PHE A O 1
ATOM 2296 N N . PHE A 1 296 ? -30.139 8.212 34.957 1.00 93.81 296 PHE A N 1
ATOM 2297 C CA . PHE A 1 296 ? -30.194 8.690 33.579 1.00 93.81 296 PHE A CA 1
ATOM 2298 C C . PHE A 1 296 ? -29.024 9.632 33.278 1.00 93.81 296 PHE A C 1
ATOM 2300 O O . PHE A 1 296 ? -28.809 10.609 34.003 1.00 93.81 296 PHE A O 1
ATOM 2307 N N . LEU A 1 297 ? -28.298 9.337 32.199 1.00 89.62 297 LEU A N 1
ATOM 2308 C CA . LEU A 1 297 ? -27.242 10.188 31.657 1.00 89.62 297 LEU A CA 1
ATOM 2309 C C . LEU A 1 297 ? -27.775 11.027 30.501 1.00 89.62 297 LEU A C 1
ATOM 2311 O O . LEU A 1 297 ? -27.822 12.254 30.584 1.00 89.62 297 LEU A O 1
ATOM 2315 N N . GLU A 1 298 ? -28.178 10.355 29.429 1.00 90.81 298 GLU A N 1
ATOM 2316 C CA . GLU A 1 298 ? -28.662 10.987 28.212 1.00 90.81 298 GLU A CA 1
ATOM 2317 C C . GLU A 1 298 ? -29.475 10.009 27.363 1.00 90.81 298 GLU A C 1
ATOM 2319 O O . GLU A 1 298 ? -29.513 8.801 27.607 1.00 90.81 298 GLU A O 1
ATOM 2324 N N . MET A 1 299 ? -30.129 10.556 26.343 1.00 93.56 299 MET A N 1
ATOM 2325 C CA . MET A 1 299 ? -30.726 9.778 25.275 1.00 93.56 299 MET A CA 1
ATOM 2326 C C . MET A 1 299 ? -30.032 10.139 23.968 1.00 93.56 299 MET A C 1
ATOM 2328 O O . MET A 1 299 ? -30.087 11.284 23.526 1.00 93.56 299 MET A O 1
ATOM 2332 N N . ASN A 1 300 ? -29.418 9.146 23.337 1.00 95.19 300 ASN A N 1
ATOM 2333 C CA . ASN A 1 300 ? -28.882 9.277 21.993 1.00 95.19 300 ASN A CA 1
ATOM 2334 C C . ASN A 1 300 ? -30.052 9.126 21.014 1.00 95.19 300 ASN A C 1
ATOM 2336 O O . ASN A 1 300 ? -30.662 8.057 20.911 1.00 95.19 300 ASN A O 1
ATOM 2340 N N . THR A 1 301 ? -30.374 10.199 20.292 1.00 95.88 301 THR A N 1
ATOM 2341 C CA . THR A 1 301 ? -31.535 10.282 19.391 1.00 95.88 301 THR A CA 1
ATOM 2342 C C . THR A 1 301 ? -31.237 9.704 18.005 1.00 95.88 301 THR A C 1
ATOM 2344 O O . THR A 1 301 ? -31.557 10.285 16.971 1.00 95.88 301 THR A O 1
ATOM 2347 N N . ARG A 1 302 ? -30.570 8.551 17.977 1.00 96.62 302 ARG A N 1
ATOM 2348 C CA . ARG A 1 302 ? -30.066 7.906 16.762 1.00 96.62 302 ARG A CA 1
ATOM 2349 C C . ARG A 1 302 ? -29.665 6.458 17.031 1.00 96.62 302 ARG A C 1
ATOM 2351 O O . ARG A 1 302 ? -29.552 6.025 18.176 1.00 96.62 302 ARG A O 1
ATOM 2358 N N . LEU A 1 303 ? -29.334 5.742 15.956 1.00 97.81 303 LEU A N 1
ATOM 2359 C CA . LEU A 1 303 ? -28.585 4.491 16.045 1.00 97.81 303 LEU A CA 1
ATOM 2360 C C . LEU A 1 303 ? -27.192 4.745 16.658 1.00 97.81 303 LEU A C 1
ATOM 2362 O O . LEU A 1 303 ? -26.604 5.817 16.490 1.00 97.81 303 LEU A O 1
ATOM 2366 N N . GLN A 1 304 ? -26.640 3.750 17.344 1.00 97.81 304 GLN A N 1
ATOM 2367 C CA . GLN A 1 304 ? -25.284 3.794 17.895 1.00 97.81 304 GLN A CA 1
ATOM 2368 C C . GLN A 1 304 ? -24.348 2.811 17.188 1.00 97.81 304 GLN A C 1
ATOM 2370 O O . GLN A 1 304 ? -24.781 1.908 16.467 1.00 97.81 304 GLN A O 1
ATOM 2375 N N . VAL A 1 305 ? -23.047 3.011 17.386 1.00 97.94 305 VAL A N 1
ATOM 2376 C CA . VAL A 1 305 ? -21.981 2.224 16.756 1.00 97.94 305 VAL A CA 1
ATOM 2377 C C . VAL A 1 305 ? -22.147 0.744 17.128 1.00 97.94 305 VAL A C 1
ATOM 2379 O O . VAL A 1 305 ? -22.265 -0.108 16.250 1.00 97.94 305 VAL A O 1
ATOM 2382 N N . GLU A 1 306 ? -22.347 0.480 18.411 1.00 98.12 306 GLU A N 1
ATOM 2383 C CA . GLU A 1 306 ? -22.488 -0.811 19.087 1.00 98.12 306 GLU A CA 1
ATOM 2384 C C . GLU A 1 306 ? -23.835 -1.530 18.860 1.00 98.12 306 GLU A C 1
ATOM 2386 O O . GLU A 1 306 ? -24.100 -2.579 19.443 1.00 98.12 306 GLU A O 1
ATOM 2391 N N . HIS A 1 307 ? -24.712 -1.034 17.979 1.00 98.56 307 HIS A N 1
ATOM 2392 C CA . HIS A 1 307 ? -26.022 -1.660 17.728 1.00 98.56 307 HIS A CA 1
ATOM 2393 C C . HIS A 1 307 ? -25.929 -3.124 17.250 1.00 98.56 307 HIS A C 1
ATOM 2395 O O . HIS A 1 307 ? -26.846 -3.916 17.466 1.00 98.56 307 HIS A O 1
ATOM 2401 N N . GLY A 1 308 ? -24.827 -3.503 16.594 1.00 98.00 308 GLY A N 1
ATOM 2402 C CA . GLY A 1 308 ? -24.678 -4.814 15.964 1.00 98.00 308 GLY A CA 1
ATOM 2403 C C . GLY A 1 308 ? -24.622 -5.986 16.951 1.00 98.00 308 GLY A C 1
ATOM 2404 O O . GLY A 1 308 ? -25.062 -7.082 16.602 1.00 98.00 308 GLY A O 1
ATOM 2405 N N . ILE A 1 309 ? -24.169 -5.772 18.192 1.00 98.62 309 ILE A N 1
ATOM 2406 C CA . ILE A 1 309 ? -24.226 -6.812 19.235 1.00 98.62 309 ILE A CA 1
ATOM 2407 C C . ILE A 1 309 ? -25.658 -7.051 19.726 1.00 98.62 309 ILE A C 1
ATOM 2409 O O . ILE A 1 309 ? -26.031 -8.199 19.961 1.00 98.62 309 ILE A O 1
ATOM 2413 N N . THR A 1 310 ? -26.495 -6.008 19.771 1.00 98.44 310 THR A N 1
ATOM 2414 C CA . THR A 1 310 ? -27.937 -6.149 20.026 1.00 98.44 310 THR A CA 1
ATOM 2415 C C . THR A 1 310 ? -28.616 -6.925 18.898 1.00 98.44 310 THR A C 1
ATOM 2417 O O . THR A 1 310 ? -29.386 -7.844 19.167 1.00 98.44 310 THR A O 1
ATOM 2420 N N . GLU A 1 311 ? -28.291 -6.612 17.639 1.00 98.12 311 GLU A N 1
ATOM 2421 C CA . GLU A 1 311 ? -28.809 -7.343 16.471 1.00 98.12 311 GLU A CA 1
ATOM 2422 C C . GLU A 1 311 ? -28.478 -8.843 16.533 1.00 98.12 311 GLU A C 1
ATOM 2424 O O . GLU A 1 311 ? -29.329 -9.672 16.220 1.00 98.12 311 GLU A O 1
ATOM 2429 N N . LEU A 1 312 ? -27.267 -9.202 16.978 1.00 97.81 312 LEU A N 1
ATOM 2430 C CA . LEU A 1 312 ? -26.837 -10.597 17.112 1.00 97.81 312 LEU A CA 1
ATOM 2431 C C . LEU A 1 312 ? -27.550 -11.351 18.245 1.00 97.81 312 LEU A C 1
ATOM 2433 O O . LEU A 1 312 ? -27.860 -12.527 18.073 1.00 97.81 312 LEU A O 1
ATOM 2437 N N . VAL A 1 313 ? -27.792 -10.703 19.389 1.00 97.94 313 VAL A N 1
ATOM 2438 C CA . VAL A 1 313 ? -28.407 -11.347 20.566 1.00 97.94 313 VAL A CA 1
ATOM 2439 C C . VAL A 1 313 ? -29.924 -11.462 20.445 1.00 97.94 313 VAL A C 1
ATOM 2441 O O . VAL A 1 313 ? -30.480 -12.480 20.843 1.00 97.94 313 VAL A O 1
ATOM 2444 N N . TYR A 1 314 ? -30.591 -10.453 19.885 1.00 96.88 314 TYR A N 1
ATOM 2445 C CA . TYR A 1 314 ? -32.056 -10.425 19.769 1.00 96.88 314 TYR A CA 1
ATOM 2446 C C . TYR A 1 314 ? -32.563 -10.781 18.367 1.00 96.88 314 TYR A C 1
ATOM 2448 O O . TYR A 1 314 ? -33.768 -10.766 18.131 1.00 96.88 314 TYR A O 1
ATOM 2456 N N . ASN A 1 315 ? -31.657 -11.114 17.440 1.00 94.75 315 ASN A N 1
ATOM 2457 C CA . ASN A 1 315 ? -31.961 -11.501 16.062 1.00 94.75 315 ASN A CA 1
ATOM 2458 C C . ASN A 1 315 ? -32.859 -10.480 15.332 1.00 94.75 315 ASN A C 1
ATOM 2460 O O . ASN A 1 315 ? -33.893 -10.823 14.757 1.00 94.75 315 ASN A O 1
ATOM 2464 N N . VAL A 1 316 ? -32.445 -9.212 15.356 1.00 95.19 316 VAL A N 1
ATOM 2465 C CA . VAL A 1 316 ? -33.144 -8.092 14.704 1.00 95.19 316 VAL A CA 1
ATOM 2466 C C . VAL A 1 316 ? -32.231 -7.334 13.744 1.00 95.19 316 VAL A C 1
ATOM 2468 O O . VAL A 1 316 ? -31.014 -7.379 13.881 1.00 95.19 316 VAL A O 1
ATOM 2471 N N . ASP A 1 317 ? -32.814 -6.616 12.779 1.00 96.19 317 ASP A N 1
ATOM 2472 C CA . ASP A 1 317 ? -32.102 -5.655 11.922 1.00 96.19 317 ASP A CA 1
ATOM 2473 C C . ASP A 1 317 ? -32.674 -4.254 12.179 1.00 96.19 317 ASP A C 1
ATOM 2475 O O . ASP A 1 317 ? -33.767 -3.905 11.725 1.00 96.19 317 ASP A O 1
ATOM 2479 N N . LEU A 1 318 ? -31.935 -3.460 12.951 1.00 97.88 318 LEU A N 1
ATOM 2480 C CA . LEU A 1 318 ? -32.349 -2.135 13.396 1.00 97.88 318 LEU A CA 1
ATOM 2481 C C . LEU A 1 318 ? -32.339 -1.136 12.240 1.00 97.88 318 LEU A C 1
ATOM 2483 O O . LEU A 1 318 ? -33.250 -0.320 12.149 1.00 97.88 318 LEU A O 1
ATOM 2487 N N . VAL A 1 319 ? -31.384 -1.228 11.310 1.00 98.12 319 VAL A N 1
ATOM 2488 C CA . VAL A 1 319 ? -31.365 -0.373 10.107 1.00 98.12 319 VAL A CA 1
ATOM 2489 C C . VAL A 1 319 ? -32.572 -0.662 9.217 1.00 98.12 319 VAL A C 1
ATOM 2491 O O . VAL A 1 319 ? -33.221 0.271 8.740 1.00 98.12 319 VAL A O 1
ATOM 2494 N N . PHE A 1 320 ? -32.913 -1.940 9.028 1.00 97.44 320 PHE A N 1
ATOM 2495 C CA . PHE A 1 320 ? -34.130 -2.326 8.319 1.00 97.44 320 PHE A CA 1
ATOM 2496 C C . PHE A 1 320 ? -35.372 -1.747 9.003 1.00 97.44 320 PHE A C 1
ATOM 2498 O O . PHE A 1 320 ? -36.223 -1.174 8.324 1.00 97.44 320 PHE A O 1
ATOM 2505 N N . PHE A 1 321 ? -35.468 -1.834 10.333 1.00 97.50 321 PHE A N 1
ATOM 2506 C CA . PHE A 1 321 ? -36.584 -1.237 11.064 1.00 97.50 321 PHE A CA 1
ATOM 2507 C C . PHE A 1 321 ? -36.637 0.286 10.926 1.00 97.50 321 PHE A C 1
ATOM 2509 O O . PHE A 1 321 ? -37.731 0.809 10.729 1.00 97.50 321 PHE A O 1
ATOM 2516 N N . MET A 1 322 ? -35.505 0.999 10.955 1.00 98.25 322 MET A N 1
ATOM 2517 C CA . MET A 1 322 ? -35.466 2.457 10.745 1.00 98.25 322 MET A CA 1
ATOM 2518 C C . MET A 1 322 ? -36.050 2.846 9.380 1.00 98.25 322 MET A C 1
ATOM 2520 O O . MET A 1 322 ? -36.878 3.752 9.292 1.00 98.25 322 MET A O 1
ATOM 2524 N N . LEU A 1 323 ? -35.655 2.136 8.318 1.00 97.94 323 LEU A N 1
ATOM 2525 C CA . LEU A 1 323 ? -36.191 2.358 6.974 1.00 97.94 323 LEU A CA 1
ATOM 2526 C C . LEU A 1 323 ? -37.673 1.974 6.895 1.00 97.94 323 LEU A C 1
ATOM 2528 O O . LEU A 1 323 ? -38.469 2.692 6.295 1.00 97.94 323 LEU A O 1
ATOM 2532 N N . LEU A 1 324 ? -38.059 0.847 7.496 1.00 96.88 324 LEU A N 1
ATOM 2533 C CA . LEU A 1 324 ? -39.435 0.362 7.455 1.00 96.88 324 LEU A CA 1
ATOM 2534 C C . LEU A 1 324 ? -40.379 1.306 8.208 1.00 96.88 324 LEU A C 1
ATOM 2536 O O . LEU A 1 324 ? -41.469 1.584 7.721 1.00 96.88 324 LEU A O 1
ATOM 2540 N N . GLN A 1 325 ? -39.955 1.844 9.352 1.00 96.75 325 GLN A N 1
ATOM 2541 C CA . GLN A 1 325 ? -40.687 2.880 10.078 1.00 96.75 325 GLN A CA 1
ATOM 2542 C C . GLN A 1 325 ? -40.925 4.112 9.196 1.00 96.75 325 GLN A C 1
ATOM 2544 O O . GLN A 1 325 ? -42.060 4.573 9.105 1.00 96.75 325 GLN A O 1
ATOM 2549 N N . ALA A 1 326 ? -39.900 4.596 8.485 1.00 97.00 326 ALA A N 1
ATOM 2550 C CA . ALA A 1 326 ? -40.056 5.713 7.552 1.00 97.00 326 ALA A CA 1
ATOM 2551 C C . ALA A 1 326 ? -41.045 5.396 6.407 1.00 97.00 326 ALA A C 1
ATOM 2553 O O . ALA A 1 326 ? -41.836 6.254 6.022 1.00 97.00 326 ALA A O 1
ATOM 2554 N N . ASP A 1 327 ? -41.066 4.159 5.895 1.00 97.06 327 ASP A N 1
ATOM 2555 C CA . ASP A 1 327 ? -42.018 3.720 4.858 1.00 97.06 327 ASP A CA 1
ATOM 2556 C C . ASP A 1 327 ? -43.479 3.757 5.342 1.00 97.06 327 ASP A C 1
ATOM 2558 O O . ASP A 1 327 ? -44.384 4.173 4.605 1.00 97.06 327 ASP A O 1
ATOM 2562 N N . TYR A 1 328 ? -43.708 3.346 6.595 1.00 96.00 328 TYR A N 1
ATOM 2563 C CA . TYR A 1 328 ? -45.014 3.430 7.253 1.00 96.00 328 TYR A CA 1
ATOM 2564 C C . TYR A 1 328 ? -45.425 4.884 7.513 1.00 96.00 328 TYR A C 1
ATOM 2566 O O . TYR A 1 328 ? -46.594 5.222 7.291 1.00 96.00 328 TYR A O 1
ATOM 2574 N N . GLU A 1 329 ? -44.482 5.747 7.903 1.00 93.88 329 GLU A N 1
ATOM 2575 C CA . GLU A 1 329 ? -44.735 7.173 8.145 1.00 93.88 329 GLU A CA 1
ATOM 2576 C C . GLU A 1 329 ? -45.160 7.912 6.879 1.00 93.88 329 GLU A C 1
ATOM 2578 O O . GLU A 1 329 ? -46.108 8.694 6.925 1.00 93.88 329 GLU A O 1
ATOM 2583 N N . ILE A 1 330 ? -44.541 7.610 5.732 1.00 94.25 330 ILE A N 1
ATOM 2584 C CA . ILE A 1 330 ? -44.971 8.142 4.427 1.00 94.25 330 ILE A CA 1
ATOM 2585 C C . ILE A 1 330 ? -46.440 7.772 4.140 1.00 94.25 330 ILE A C 1
ATOM 2587 O O . ILE A 1 330 ? -47.161 8.529 3.492 1.00 94.25 330 ILE A O 1
ATOM 2591 N N . SER A 1 331 ? -46.913 6.638 4.669 1.00 90.19 331 SER A N 1
ATOM 2592 C CA . SER A 1 331 ? -48.310 6.191 4.554 1.00 90.19 331 SER A CA 1
ATOM 2593 C C . SER A 1 331 ? -49.240 6.753 5.641 1.00 90.19 331 SER A C 1
ATOM 2595 O O . SER A 1 331 ? -50.406 6.363 5.694 1.00 90.19 331 SER A O 1
ATOM 2597 N N . GLY A 1 332 ? -48.749 7.624 6.530 1.00 91.00 332 GLY A N 1
ATOM 2598 C CA . GLY A 1 332 ? -49.517 8.193 7.642 1.00 91.00 332 GLY A CA 1
ATOM 2599 C C . GLY A 1 332 ? -49.725 7.242 8.827 1.00 91.00 332 GLY A C 1
ATOM 2600 O O . GLY A 1 332 ? -50.720 7.365 9.538 1.00 91.00 332 GLY A O 1
ATOM 2601 N N . SER A 1 333 ? -48.828 6.273 9.035 1.00 93.25 333 SER A N 1
ATOM 2602 C CA . SER A 1 333 ? -48.924 5.271 10.110 1.00 93.25 333 SER A CA 1
ATOM 2603 C C . SER A 1 333 ? -47.565 4.983 10.762 1.00 93.25 333 SER A C 1
ATOM 2605 O O . SER A 1 333 ? -46.533 5.367 10.227 1.00 93.25 333 SER A O 1
ATOM 2607 N N . GLY A 1 334 ? -47.551 4.299 11.907 1.00 93.00 334 GLY A N 1
ATOM 2608 C CA . GLY A 1 334 ? -46.330 3.781 12.534 1.00 93.00 334 GLY A CA 1
ATOM 2609 C C . GLY A 1 334 ? -46.131 2.296 12.236 1.00 93.00 334 GLY A C 1
ATOM 2610 O O . GLY A 1 334 ? -47.094 1.583 11.928 1.00 93.00 334 GLY A O 1
ATOM 2611 N N . ILE A 1 335 ? -44.896 1.803 12.352 1.00 94.50 335 ILE A N 1
ATOM 2612 C CA . ILE A 1 335 ? -44.616 0.373 12.232 1.00 94.50 335 ILE A CA 1
ATOM 2613 C C . ILE A 1 335 ? -45.443 -0.412 13.270 1.00 94.50 335 ILE A C 1
ATOM 2615 O O . ILE A 1 335 ? -45.418 -0.098 14.464 1.00 94.50 335 ILE A O 1
ATOM 2619 N N . PRO A 1 336 ? -46.194 -1.450 12.856 1.00 94.06 336 PRO A N 1
ATOM 2620 C CA . PRO A 1 336 ? -46.947 -2.258 13.806 1.00 94.06 336 PRO A CA 1
ATOM 2621 C C . PRO A 1 336 ? -46.045 -2.967 14.826 1.00 94.06 336 PRO A C 1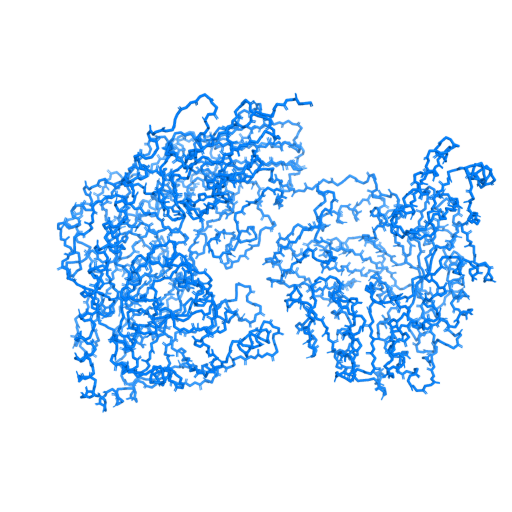
ATOM 2623 O O . PRO A 1 336 ? -45.128 -3.699 14.449 1.00 94.06 336 PRO A O 1
ATOM 2626 N N . VAL A 1 337 ? -46.371 -2.846 16.115 1.00 92.50 337 VAL A N 1
ATOM 2627 C CA . VAL A 1 337 ? -45.578 -3.394 17.237 1.00 92.50 337 VAL A CA 1
ATOM 2628 C C . VAL A 1 337 ? -45.320 -4.898 17.124 1.00 92.50 337 VAL A C 1
ATOM 2630 O O . VAL A 1 337 ? -44.242 -5.371 17.472 1.00 92.50 337 VAL A O 1
ATOM 2633 N N . HIS A 1 338 ? -46.272 -5.670 16.591 1.00 92.56 338 HIS A N 1
ATOM 2634 C CA . HIS A 1 338 ? -46.095 -7.115 16.399 1.00 92.56 338 HIS A CA 1
ATOM 2635 C C . HIS A 1 338 ? -44.949 -7.463 15.431 1.00 92.56 338 HIS A C 1
ATOM 2637 O O . HIS A 1 338 ? -44.442 -8.579 15.469 1.00 92.56 338 HIS A O 1
ATOM 2643 N N . ILE A 1 339 ? -44.546 -6.536 14.552 1.00 93.62 339 ILE A N 1
ATOM 2644 C CA . ILE A 1 339 ? -43.372 -6.699 13.685 1.00 93.62 339 ILE A CA 1
ATOM 2645 C C . ILE A 1 339 ? -42.102 -6.545 14.514 1.00 93.62 339 ILE A C 1
ATOM 2647 O O . ILE A 1 339 ? -41.217 -7.386 14.411 1.00 93.62 339 ILE A O 1
ATOM 2651 N N . LEU A 1 340 ? -42.044 -5.499 15.344 1.00 93.38 340 LEU A N 1
ATOM 2652 C CA . LEU A 1 340 ? -40.908 -5.211 16.222 1.00 93.38 340 LEU A CA 1
ATOM 2653 C C . LEU A 1 340 ? -40.690 -6.329 17.257 1.00 93.38 340 LEU A C 1
ATOM 2655 O O . LEU A 1 340 ? -39.558 -6.663 17.577 1.00 93.38 340 LEU A O 1
ATOM 2659 N N . LYS A 1 341 ? -41.769 -6.956 17.742 1.00 94.19 341 LYS A N 1
ATOM 2660 C CA . LYS A 1 341 ? -41.712 -8.030 18.753 1.00 94.19 341 LYS A CA 1
ATOM 2661 C C . LYS A 1 341 ? -41.589 -9.448 18.193 1.00 94.19 341 LYS A C 1
ATOM 2663 O O . LYS A 1 341 ? -41.583 -10.395 18.970 1.00 94.19 341 LYS A O 1
ATOM 2668 N N . LYS A 1 342 ? -41.539 -9.619 16.870 1.00 90.56 342 LYS A N 1
ATOM 2669 C CA . LYS A 1 342 ? -41.736 -10.925 16.220 1.00 90.56 342 LYS A CA 1
ATOM 2670 C C . LYS A 1 342 ? -40.784 -12.021 16.720 1.00 90.56 342 LYS A C 1
ATOM 2672 O O . LYS A 1 342 ? -41.223 -13.154 16.883 1.00 90.56 342 LYS A O 1
ATOM 2677 N N . ASP A 1 343 ? -39.514 -11.681 16.921 1.00 88.38 343 ASP A N 1
ATOM 2678 C CA . ASP A 1 343 ? -38.451 -12.631 17.270 1.00 88.38 343 ASP A CA 1
ATOM 2679 C C . ASP A 1 343 ? -38.029 -12.521 18.758 1.00 88.38 343 ASP A C 1
ATOM 2681 O O . ASP A 1 343 ? -37.052 -13.137 19.181 1.00 88.38 343 ASP A O 1
ATOM 2685 N N . LEU A 1 344 ? -38.787 -11.768 19.571 1.00 93.50 344 LEU A N 1
ATOM 2686 C CA . LEU A 1 344 ? -38.519 -11.568 20.997 1.00 93.50 344 LEU A CA 1
ATOM 2687 C C . LEU A 1 344 ? -39.251 -12.586 21.874 1.00 93.50 344 LEU A C 1
ATOM 2689 O O . LEU A 1 344 ? -40.453 -12.811 21.730 1.00 93.50 344 LEU A O 1
ATOM 2693 N N . ASN A 1 345 ? -38.530 -13.115 22.860 1.00 92.06 345 ASN A N 1
ATOM 2694 C CA . ASN A 1 345 ? -39.095 -13.886 23.962 1.00 92.06 345 ASN A CA 1
ATOM 2695 C C . ASN A 1 345 ? -39.103 -13.043 25.234 1.00 92.06 345 ASN A C 1
ATOM 2697 O O . ASN A 1 345 ? -38.222 -12.207 25.429 1.00 92.06 345 ASN A O 1
ATOM 2701 N N . TYR A 1 346 ? -40.070 -13.301 26.112 1.00 91.75 346 TYR A N 1
ATOM 2702 C CA . TYR A 1 346 ? -40.234 -12.567 27.360 1.00 91.75 346 TYR A CA 1
ATOM 2703 C C . TYR A 1 346 ? -40.291 -13.515 28.558 1.00 91.75 346 TYR A C 1
ATOM 2705 O O . TYR A 1 346 ? -41.071 -14.465 28.561 1.00 91.75 346 TYR A O 1
ATOM 2713 N N . GLU A 1 347 ? -39.534 -13.201 29.606 1.00 88.69 347 GLU A N 1
ATOM 2714 C CA . GLU A 1 347 ? -39.649 -13.816 30.931 1.00 88.69 347 GLU A CA 1
ATOM 2715 C C . GLU A 1 347 ? -39.808 -12.709 31.962 1.00 88.69 347 GLU A C 1
ATOM 2717 O O . GLU A 1 347 ? -39.087 -11.718 31.925 1.00 88.69 347 GLU A O 1
ATOM 2722 N N . ASN A 1 348 ? -40.770 -12.835 32.880 1.00 85.69 348 ASN A N 1
ATOM 2723 C CA . ASN A 1 348 ? -41.063 -11.790 33.865 1.00 85.69 348 ASN A CA 1
ATOM 2724 C C . ASN A 1 348 ? -41.185 -10.386 33.229 1.00 85.69 348 ASN A C 1
ATOM 2726 O O . ASN A 1 348 ? -40.670 -9.418 33.780 1.00 85.69 348 ASN A O 1
ATOM 2730 N N . SER A 1 349 ? -41.831 -10.265 32.067 1.00 85.62 349 SER A N 1
ATOM 2731 C CA . SER A 1 349 ? -42.017 -8.996 31.337 1.00 85.62 349 SER A CA 1
ATOM 2732 C C . SER A 1 349 ? -40.737 -8.295 30.845 1.00 85.62 349 SER A C 1
ATOM 2734 O O . SER A 1 349 ? -40.812 -7.122 30.478 1.00 85.62 349 SER A O 1
ATOM 2736 N N . VAL A 1 350 ? -39.593 -8.983 30.798 1.00 88.19 350 VAL A N 1
ATOM 2737 C CA . VAL A 1 350 ? -38.355 -8.489 30.168 1.00 88.19 350 VAL A CA 1
ATOM 2738 C C . VAL A 1 350 ? -37.975 -9.342 28.969 1.00 88.19 350 VAL A C 1
ATOM 2740 O O . VAL A 1 350 ? -38.231 -10.546 28.969 1.00 88.19 350 VAL A O 1
ATOM 2743 N N . GLU A 1 351 ? -37.379 -8.724 27.951 1.00 90.94 351 GLU A N 1
ATOM 2744 C CA . GLU A 1 351 ? -36.835 -9.446 26.804 1.00 90.94 351 GLU A CA 1
ATOM 2745 C C . GLU A 1 351 ? -35.712 -10.402 27.244 1.00 90.94 351 GLU A C 1
ATOM 2747 O O . GLU A 1 351 ? -34.816 -10.022 28.001 1.00 90.94 351 GLU A O 1
ATOM 2752 N N . VAL A 1 352 ? -35.760 -11.652 26.774 1.00 92.25 352 VAL A N 1
ATOM 2753 C CA . VAL A 1 352 ? -34.752 -12.678 27.080 1.00 92.25 352 VAL A CA 1
ATOM 2754 C C . VAL A 1 352 ? -33.633 -12.623 26.035 1.00 92.25 352 VAL A C 1
ATOM 2756 O O . VAL A 1 352 ? -33.923 -12.857 24.859 1.00 92.25 352 VAL A O 1
ATOM 2759 N N . PRO A 1 353 ? -32.372 -12.354 26.424 1.00 94.12 353 PRO A N 1
ATOM 2760 C CA . PRO A 1 353 ? -31.243 -12.403 25.499 1.00 94.12 353 PRO A CA 1
ATOM 2761 C C . PRO A 1 353 ? -30.933 -13.846 25.075 1.00 94.12 353 PRO A C 1
ATOM 2763 O O . PRO A 1 353 ? -30.890 -14.755 25.908 1.00 94.12 353 PRO A O 1
ATOM 2766 N N . HIS A 1 354 ? -30.646 -14.073 23.790 1.00 94.38 354 HIS A N 1
ATOM 2767 C CA . HIS A 1 354 ? -30.173 -15.371 23.300 1.00 94.38 354 HIS A CA 1
ATOM 2768 C C . HIS A 1 354 ? -28.653 -15.357 23.162 1.00 94.38 354 HIS A C 1
ATOM 2770 O O . HIS A 1 354 ? -28.124 -14.853 22.179 1.00 94.38 354 HIS A O 1
ATOM 2776 N N . GLY A 1 355 ? -27.935 -15.946 24.119 1.00 96.19 355 GLY A N 1
ATOM 2777 C CA . GLY A 1 355 ? -26.468 -15.982 24.112 1.00 96.19 355 GLY A CA 1
ATOM 2778 C C . GLY A 1 355 ? -25.832 -14.649 24.516 1.00 96.19 355 GLY A C 1
ATOM 2779 O O . GLY A 1 355 ? -26.414 -13.879 25.274 1.00 96.19 355 GLY A O 1
ATOM 2780 N N . HIS A 1 356 ? -24.608 -14.399 24.049 1.00 98.25 356 HIS A N 1
ATOM 2781 C CA . HIS A 1 356 ? -23.815 -13.218 24.401 1.00 98.25 356 HIS A CA 1
ATOM 2782 C C . HIS A 1 356 ? -22.981 -12.753 23.211 1.00 98.25 356 HIS A C 1
ATOM 2784 O O . HIS A 1 356 ? -22.412 -13.585 22.504 1.00 98.25 356 HIS A O 1
ATOM 2790 N N . ALA A 1 357 ? -22.891 -11.445 22.989 1.00 98.69 357 ALA A N 1
ATOM 2791 C CA . ALA A 1 357 ? -22.081 -10.863 21.931 1.00 98.69 357 ALA A CA 1
ATOM 2792 C C . ALA A 1 357 ? -21.141 -9.773 22.455 1.00 98.69 357 ALA A C 1
ATOM 2794 O O . ALA A 1 357 ? -21.507 -8.991 23.328 1.00 98.69 357 ALA A O 1
ATOM 2795 N N . ILE A 1 358 ? -19.937 -9.722 21.884 1.00 98.81 358 ILE A N 1
ATOM 2796 C CA . ILE A 1 358 ? -18.899 -8.721 22.169 1.00 98.81 358 ILE A CA 1
ATOM 2797 C C . ILE A 1 358 ? -18.590 -7.970 20.874 1.00 98.81 358 ILE A C 1
ATOM 2799 O O . ILE A 1 358 ? -18.434 -8.619 19.838 1.00 98.81 358 ILE A O 1
ATOM 2803 N N . GLU A 1 359 ? -18.471 -6.643 20.933 1.00 98.81 359 GLU A N 1
ATOM 2804 C CA . GLU A 1 359 ? -17.934 -5.782 19.875 1.00 98.81 359 GLU A CA 1
ATOM 2805 C C . GLU A 1 359 ? -16.559 -5.244 20.284 1.00 98.81 359 GLU A C 1
ATOM 2807 O O . GLU A 1 359 ? -16.323 -4.894 21.436 1.00 98.81 359 GLU A O 1
ATOM 2812 N N . VAL A 1 360 ? -15.637 -5.189 19.324 1.00 98.75 360 VAL A N 1
ATOM 2813 C CA . VAL A 1 360 ? -14.342 -4.516 19.447 1.00 98.75 360 VAL A CA 1
ATOM 2814 C C . VAL A 1 360 ? -14.221 -3.493 18.331 1.00 98.75 360 VAL A C 1
ATOM 2816 O O . VAL A 1 360 ? -14.333 -3.841 17.148 1.00 98.75 360 VAL A O 1
ATOM 2819 N N . ARG A 1 361 ? -13.927 -2.245 18.700 1.00 98.31 361 ARG A N 1
ATOM 2820 C CA . ARG A 1 361 ? -13.637 -1.168 17.751 1.00 98.31 361 ARG A CA 1
ATOM 2821 C C . ARG A 1 361 ? -12.160 -1.164 17.384 1.00 98.31 361 ARG A C 1
ATOM 2823 O O . ARG A 1 361 ? -11.292 -0.829 18.195 1.00 98.31 361 ARG A O 1
ATOM 2830 N N . VAL A 1 362 ? -11.872 -1.528 16.139 1.00 98.12 362 VAL A N 1
ATOM 2831 C CA . VAL A 1 362 ? -10.517 -1.488 15.594 1.00 98.12 362 VAL A CA 1
ATOM 2832 C C . VAL A 1 362 ? -10.262 -0.114 14.991 1.00 98.12 362 VAL A C 1
ATOM 2834 O O . VAL A 1 362 ? -10.878 0.247 13.991 1.00 98.12 362 VAL A O 1
ATOM 2837 N N . TYR A 1 363 ? -9.334 0.628 15.584 1.00 96.81 363 TYR A N 1
ATOM 2838 C CA . TYR A 1 363 ? -8.940 1.978 15.200 1.00 96.81 363 TYR A CA 1
ATOM 2839 C C . TYR A 1 363 ? -7.537 2.002 14.590 1.00 96.81 363 TYR A C 1
ATOM 2841 O O . TYR A 1 363 ? -6.642 1.284 15.042 1.00 96.81 363 TYR A O 1
ATOM 2849 N N . ALA A 1 364 ? -7.325 2.886 13.614 1.00 95.31 364 ALA A N 1
ATOM 2850 C CA . ALA A 1 364 ? -6.004 3.321 13.168 1.00 95.31 364 ALA A CA 1
ATOM 2851 C C . ALA A 1 364 ? -5.409 4.304 14.186 1.00 95.31 364 ALA A C 1
ATOM 2853 O O . ALA A 1 364 ? -5.297 5.501 13.930 1.00 95.31 364 ALA A O 1
ATOM 2854 N N . GLU A 1 365 ? -5.071 3.806 15.369 1.00 91.44 365 GLU A N 1
ATOM 2855 C CA . GLU A 1 365 ? -4.469 4.575 16.454 1.00 91.44 365 GLU A CA 1
ATOM 2856 C C . GLU A 1 365 ? -3.183 3.901 16.920 1.00 91.44 365 GLU A C 1
ATOM 2858 O O . GLU A 1 365 ? -3.076 2.675 16.917 1.00 91.44 365 GLU A O 1
ATOM 2863 N N . ASN A 1 366 ? -2.221 4.706 17.373 1.00 88.69 366 ASN A N 1
ATOM 2864 C CA . ASN A 1 366 ? -0.976 4.213 17.950 1.00 88.69 366 ASN A CA 1
ATOM 2865 C C . ASN A 1 366 ? -1.006 4.266 19.489 1.00 88.69 366 ASN A C 1
ATOM 2867 O O . ASN A 1 366 ? -0.822 5.353 20.056 1.00 88.69 366 ASN A O 1
ATOM 2871 N N . PRO A 1 367 ? -1.144 3.121 20.189 1.00 87.31 367 PRO A N 1
ATOM 2872 C CA . PRO A 1 367 ? -1.232 3.101 21.647 1.00 87.31 367 PRO A CA 1
ATOM 2873 C C . PRO A 1 367 ? -0.005 3.689 22.363 1.00 87.31 367 PRO A C 1
ATOM 2875 O O . PRO A 1 367 ? -0.161 4.257 23.442 1.00 87.31 367 PRO A O 1
ATOM 2878 N N . VAL A 1 368 ? 1.204 3.628 21.778 1.00 85.38 368 VAL A N 1
ATOM 2879 C CA . VAL A 1 368 ? 2.411 4.198 22.421 1.00 85.38 368 VAL A CA 1
ATOM 2880 C C . VAL A 1 368 ? 2.500 5.709 22.308 1.00 85.38 368 VAL A C 1
ATOM 2882 O O . VAL A 1 368 ? 3.144 6.355 23.131 1.00 85.38 368 VAL A O 1
ATOM 2885 N N . ARG A 1 369 ? 1.823 6.294 21.316 1.00 84.56 369 ARG A N 1
ATOM 2886 C CA . ARG A 1 369 ? 1.766 7.745 21.106 1.00 84.56 369 ARG A CA 1
ATOM 2887 C C . ARG A 1 369 ? 0.438 8.308 21.580 1.00 84.56 369 ARG A C 1
ATOM 2889 O O . ARG A 1 369 ? -0.175 9.125 20.901 1.00 84.56 369 ARG A O 1
ATOM 2896 N N . ASN A 1 370 ? -0.006 7.863 22.756 1.00 85.38 370 ASN A N 1
ATOM 2897 C CA . ASN A 1 370 ? -1.241 8.328 23.381 1.00 85.38 370 ASN A CA 1
ATOM 2898 C C . ASN A 1 370 ? -2.479 8.151 22.478 1.00 85.38 370 ASN A C 1
ATOM 2900 O O . ASN A 1 370 ? -3.394 8.977 22.518 1.00 85.38 370 ASN A O 1
ATOM 2904 N N . PHE A 1 371 ? -2.486 7.079 21.676 1.00 87.06 371 PHE A N 1
ATOM 2905 C CA . PHE A 1 371 ? -3.521 6.764 20.689 1.00 87.06 371 PHE A CA 1
ATOM 2906 C C . PHE A 1 371 ? -3.698 7.859 19.632 1.00 87.06 371 PHE A C 1
ATOM 2908 O O . PHE A 1 371 ? -4.809 8.178 19.222 1.00 87.06 371 PHE A O 1
ATOM 2915 N N . ALA A 1 372 ? -2.593 8.466 19.194 1.00 84.69 372 ALA A N 1
ATOM 2916 C CA . ALA A 1 372 ? -2.621 9.372 18.055 1.00 84.69 372 ALA A CA 1
ATOM 2917 C C . ALA A 1 372 ? -3.143 8.639 16.799 1.00 84.69 372 ALA A C 1
ATOM 2919 O O . ALA A 1 372 ? -2.693 7.513 16.538 1.00 84.69 372 ALA A O 1
ATOM 2920 N N . PRO A 1 373 ? -4.038 9.262 16.007 1.00 85.88 373 PRO A N 1
ATOM 2921 C CA . PRO A 1 373 ? -4.482 8.711 14.733 1.00 85.88 373 PRO A CA 1
ATOM 2922 C C . PRO A 1 373 ? -3.310 8.433 13.789 1.00 85.88 373 PRO A C 1
ATOM 2924 O O . PRO A 1 373 ? -2.360 9.213 13.704 1.00 85.88 373 PRO A O 1
ATOM 2927 N N . CYS A 1 374 ? -3.396 7.325 13.062 1.00 86.38 374 CYS A N 1
ATOM 2928 C CA . CYS A 1 374 ? -2.377 6.832 12.145 1.00 86.38 374 CYS A CA 1
ATOM 2929 C C . CYS A 1 374 ? -2.936 6.780 10.718 1.00 86.38 374 CYS A C 1
ATOM 2931 O O . CYS A 1 374 ? -3.423 5.736 10.284 1.00 86.38 374 CYS A O 1
ATOM 2933 N N . PRO A 1 375 ? -2.899 7.893 9.966 1.00 87.62 375 PRO A N 1
ATOM 2934 C CA . PRO A 1 375 ? -3.265 7.876 8.557 1.00 87.62 375 PRO A CA 1
ATOM 2935 C C . PRO A 1 375 ? -2.227 7.104 7.732 1.00 87.62 375 PRO A C 1
ATOM 2937 O O . PRO A 1 375 ? -1.052 7.024 8.094 1.00 87.62 375 PRO A O 1
ATOM 2940 N N . GLY A 1 376 ? -2.644 6.571 6.586 1.00 90.38 376 GLY A N 1
ATOM 2941 C CA . GLY A 1 376 ? -1.759 5.850 5.672 1.00 90.38 376 GLY A CA 1
ATOM 2942 C C . GLY A 1 376 ? -2.498 4.886 4.751 1.00 90.38 376 GLY A C 1
ATOM 2943 O O . GLY A 1 376 ? -3.725 4.810 4.757 1.00 90.38 376 GLY A O 1
ATOM 2944 N N . ILE A 1 377 ? -1.743 4.158 3.937 1.00 92.44 377 ILE A N 1
ATOM 2945 C CA . ILE A 1 377 ? -2.254 3.176 2.981 1.00 92.44 377 ILE A CA 1
ATOM 2946 C C . ILE A 1 377 ? -2.345 1.812 3.663 1.00 92.44 377 ILE A C 1
ATOM 2948 O O . ILE A 1 377 ? -1.386 1.346 4.287 1.00 92.44 377 ILE A O 1
ATOM 2952 N N . LEU A 1 378 ? -3.489 1.156 3.506 1.00 95.19 378 LEU A N 1
ATOM 2953 C CA . LEU A 1 378 ? -3.733 -0.211 3.949 1.00 95.19 378 LEU A CA 1
ATOM 2954 C C . LEU A 1 378 ? -3.108 -1.191 2.950 1.00 95.19 378 LEU A C 1
ATOM 2956 O O . LEU A 1 378 ? -3.733 -1.578 1.968 1.00 95.19 378 LEU A O 1
ATOM 2960 N N . HIS A 1 379 ? -1.861 -1.592 3.180 1.00 94.69 379 HIS A N 1
ATOM 2961 C CA . HIS A 1 379 ? -1.116 -2.465 2.268 1.00 94.69 379 HIS A CA 1
ATOM 2962 C C . HIS A 1 379 ? -1.708 -3.873 2.143 1.00 94.69 379 HIS A C 1
ATOM 2964 O O . HIS A 1 379 ? -1.530 -4.517 1.113 1.00 94.69 379 HIS A O 1
ATOM 2970 N N . ASN A 1 380 ? -2.392 -4.357 3.181 1.00 96.00 380 ASN A N 1
ATOM 2971 C CA . ASN A 1 380 ? -3.132 -5.611 3.135 1.00 96.00 380 ASN A CA 1
ATOM 2972 C C . ASN A 1 380 ? -4.268 -5.595 4.160 1.00 96.00 380 ASN A C 1
ATOM 2974 O O . ASN A 1 380 ? -4.044 -5.331 5.344 1.00 96.00 380 ASN A O 1
ATOM 2978 N N . VAL A 1 381 ? -5.474 -5.909 3.693 1.00 96.88 381 VAL A N 1
ATOM 2979 C CA . VAL A 1 381 ? -6.671 -6.105 4.510 1.00 96.88 381 VAL A CA 1
ATOM 2980 C C . VAL A 1 381 ? -7.199 -7.512 4.257 1.00 96.88 381 VAL A C 1
ATOM 2982 O O . VAL A 1 381 ? -7.737 -7.805 3.193 1.00 96.88 381 VAL A O 1
ATOM 2985 N N . SER A 1 382 ? -7.076 -8.378 5.259 1.00 96.00 382 SER A N 1
ATOM 2986 C CA . SER A 1 382 ? -7.648 -9.725 5.263 1.00 96.00 382 SER A CA 1
ATOM 2987 C C . SER A 1 382 ? -8.557 -9.868 6.472 1.00 96.00 382 SER A C 1
ATOM 2989 O O . SER A 1 382 ? -8.092 -9.857 7.612 1.00 96.00 382 SER A O 1
ATOM 2991 N N . ILE A 1 383 ? -9.853 -10.010 6.218 1.00 95.06 383 ILE A N 1
ATOM 2992 C CA . ILE A 1 383 ? -10.901 -10.101 7.237 1.00 95.06 383 ILE A CA 1
ATOM 2993 C C . ILE A 1 383 ? -11.659 -11.420 7.012 1.00 95.06 383 ILE A C 1
ATOM 2995 O O . ILE A 1 383 ? -11.974 -11.736 5.861 1.00 95.06 383 ILE A O 1
ATOM 2999 N N . PRO A 1 384 ? -11.941 -12.216 8.063 1.00 91.19 384 PRO A N 1
ATOM 3000 C CA . PRO A 1 384 ? -12.732 -13.433 7.916 1.00 91.19 384 PRO A CA 1
ATOM 3001 C C . PRO A 1 384 ? -14.161 -13.102 7.448 1.00 91.19 384 PRO A C 1
ATOM 3003 O O . PRO A 1 384 ? -14.708 -12.069 7.840 1.00 91.19 384 PRO A O 1
ATOM 3006 N N . PRO A 1 385 ? -14.793 -13.958 6.626 1.00 91.06 385 PRO A N 1
ATOM 3007 C CA . PRO A 1 385 ? -16.152 -13.712 6.161 1.00 91.06 385 PRO A CA 1
ATOM 3008 C C . PRO A 1 385 ? -17.150 -13.728 7.326 1.00 91.06 385 PRO A C 1
ATOM 3010 O O . PRO A 1 385 ? -17.008 -14.499 8.277 1.00 91.06 385 PRO A O 1
ATOM 3013 N N . ASN A 1 386 ? -18.198 -12.912 7.212 1.00 94.44 386 ASN A N 1
ATOM 3014 C CA . ASN A 1 386 ? -19.308 -12.917 8.164 1.00 94.44 386 ASN A CA 1
ATOM 3015 C C . ASN A 1 386 ? -20.067 -14.247 8.097 1.00 94.44 386 ASN A C 1
ATOM 3017 O O . ASN A 1 386 ? -20.318 -14.769 7.009 1.00 94.44 386 ASN A O 1
ATOM 3021 N N . GLY A 1 387 ? -20.492 -14.765 9.248 1.00 95.31 387 GLY A N 1
ATOM 3022 C CA . GLY A 1 387 ? -21.311 -15.970 9.320 1.00 95.31 387 GLY A CA 1
ATOM 3023 C C . GLY A 1 387 ? -21.026 -16.851 10.530 1.00 95.31 387 GLY A C 1
ATOM 3024 O O . GLY A 1 387 ? -20.352 -16.463 11.484 1.00 95.31 387 GLY A O 1
ATOM 3025 N N . ARG A 1 388 ? -21.590 -18.061 10.491 1.00 95.56 388 ARG A N 1
ATOM 3026 C CA . ARG A 1 388 ? -21.465 -19.055 11.558 1.00 95.56 388 ARG A CA 1
ATOM 3027 C C . ARG A 1 388 ? -20.136 -19.805 11.450 1.00 95.56 388 ARG A C 1
ATOM 3029 O O . ARG A 1 388 ? -19.835 -20.399 10.419 1.00 95.56 388 ARG A O 1
ATOM 3036 N N . CYS A 1 389 ? -19.392 -19.841 12.548 1.00 92.44 389 CYS A N 1
ATOM 3037 C CA . CYS A 1 389 ? -18.100 -20.501 12.701 1.00 92.44 389 CYS A CA 1
ATOM 3038 C C . CYS A 1 389 ? -18.217 -21.589 13.779 1.00 92.44 389 CYS A C 1
ATOM 3040 O O . CYS A 1 389 ? -17.841 -21.392 14.932 1.00 92.44 389 CYS A O 1
ATOM 3042 N N . GLY A 1 390 ? -18.792 -22.741 13.426 1.00 91.50 390 GLY A N 1
ATOM 3043 C CA . GLY A 1 390 ? -19.139 -23.773 14.408 1.00 91.50 390 GLY A CA 1
ATOM 3044 C C . GLY A 1 390 ? -20.273 -23.311 15.332 1.00 91.50 390 GLY A C 1
ATOM 3045 O O . GLY A 1 390 ? -21.409 -23.130 14.885 1.00 91.50 390 GLY A O 1
ATOM 3046 N N . GLU A 1 391 ? -19.976 -23.129 16.619 1.00 93.81 391 GLU A N 1
ATOM 3047 C CA . GLU A 1 391 ? -20.967 -22.745 17.638 1.00 93.81 391 GLU A CA 1
ATOM 3048 C C . GLU A 1 391 ? -21.125 -21.229 17.834 1.00 93.81 391 GLU A C 1
ATOM 3050 O O . GLU A 1 391 ? -22.067 -20.815 18.501 1.00 93.81 391 GLU A O 1
ATOM 3055 N N . TYR A 1 392 ? -20.252 -20.402 17.251 1.00 97.31 392 TYR A N 1
ATOM 3056 C CA . TYR A 1 392 ? -20.289 -18.939 17.376 1.00 97.31 392 TYR A CA 1
ATOM 3057 C C . TYR A 1 392 ? -20.535 -18.260 16.020 1.00 97.31 392 TYR A C 1
ATOM 3059 O O . TYR A 1 392 ? -20.428 -18.892 14.966 1.00 97.31 392 TYR A O 1
ATOM 3067 N N . ILE A 1 393 ? -20.883 -16.973 16.032 1.00 98.31 393 ILE A N 1
ATOM 3068 C CA . ILE A 1 393 ? -21.111 -16.160 14.827 1.00 98.31 393 ILE A CA 1
ATOM 3069 C C . ILE A 1 393 ? -20.097 -15.022 14.811 1.00 98.31 393 ILE A C 1
ATOM 3071 O O . ILE A 1 393 ? -19.903 -14.361 15.826 1.00 98.31 393 ILE A O 1
ATOM 3075 N N . VAL A 1 394 ? -19.471 -14.792 13.659 1.00 98.19 394 VAL A N 1
ATOM 3076 C CA . VAL A 1 394 ? -18.593 -13.647 13.403 1.00 98.19 394 VAL A CA 1
ATOM 3077 C C . VAL A 1 394 ? -19.323 -12.656 12.508 1.00 98.19 394 VAL A C 1
ATOM 3079 O O . VAL A 1 394 ? -19.879 -13.033 11.473 1.00 98.19 394 VAL A O 1
ATOM 3082 N N . ARG A 1 395 ? -19.288 -11.380 12.882 1.00 97.94 395 ARG A N 1
ATOM 3083 C CA . ARG A 1 395 ? -19.727 -10.266 12.046 1.00 97.94 395 ARG A CA 1
ATOM 3084 C C . ARG A 1 395 ? -18.693 -9.154 12.102 1.00 97.94 395 ARG A C 1
ATOM 3086 O O . ARG A 1 395 ? -18.314 -8.703 13.173 1.00 97.94 395 ARG A O 1
ATOM 3093 N N . VAL A 1 396 ? -18.285 -8.677 10.940 1.00 98.12 396 VAL A N 1
ATOM 3094 C CA . VAL A 1 396 ? -17.380 -7.550 10.779 1.00 98.12 396 VAL A CA 1
ATOM 3095 C C . VAL A 1 396 ? -18.061 -6.490 9.929 1.00 98.12 396 VAL A C 1
ATOM 3097 O O . VAL A 1 396 ? -18.428 -6.737 8.777 1.00 98.12 396 VAL A O 1
ATOM 3100 N N . ASP A 1 397 ? -18.229 -5.304 10.507 1.00 98.12 397 ASP A N 1
ATOM 3101 C CA . ASP A 1 397 ? -18.703 -4.115 9.805 1.00 98.12 397 ASP A CA 1
ATOM 3102 C C . ASP A 1 397 ? -17.494 -3.188 9.583 1.00 98.12 397 ASP A C 1
ATOM 3104 O O . ASP A 1 397 ? -16.884 -2.727 10.543 1.00 98.12 397 ASP A O 1
ATOM 3108 N N . HIS A 1 398 ? -17.107 -2.939 8.328 1.00 97.69 398 HIS A N 1
ATOM 3109 C CA . HIS A 1 398 ? -15.919 -2.147 7.980 1.00 97.69 398 HIS A CA 1
ATOM 3110 C C . HIS A 1 398 ? -16.101 -1.396 6.652 1.00 97.69 398 HIS A C 1
ATOM 3112 O O . HIS A 1 398 ? -17.021 -1.698 5.887 1.00 97.69 398 HIS A O 1
ATOM 3118 N N . TRP A 1 399 ? -15.204 -0.445 6.370 1.00 96.69 399 TRP A N 1
ATOM 3119 C CA . TRP A 1 399 ? -15.139 0.303 5.099 1.00 96.69 399 TRP A CA 1
ATOM 3120 C C . TRP A 1 399 ? -13.795 0.183 4.372 1.00 96.69 399 TRP A C 1
ATOM 3122 O O . TRP A 1 399 ? -13.598 0.755 3.300 1.00 96.69 399 TRP A O 1
ATOM 3132 N N . ILE A 1 400 ? -12.865 -0.556 4.970 1.00 96.56 400 ILE A N 1
ATOM 3133 C CA . ILE A 1 400 ? -11.483 -0.675 4.518 1.00 96.56 400 ILE A CA 1
ATOM 3134 C C . ILE A 1 400 ? -11.294 -1.760 3.453 1.00 96.56 400 ILE A C 1
ATOM 3136 O O . ILE A 1 400 ? -11.976 -2.782 3.473 1.00 96.56 400 ILE A O 1
ATOM 3140 N N . SER A 1 401 ? -10.330 -1.559 2.556 1.00 94.94 401 SER A N 1
ATOM 3141 C CA . SER A 1 401 ? -9.880 -2.545 1.565 1.00 94.94 401 SER A CA 1
ATOM 3142 C C . SER A 1 401 ? -8.378 -2.393 1.315 1.00 94.94 401 SER A C 1
ATOM 3144 O O . SER A 1 401 ? -7.815 -1.336 1.605 1.00 94.94 401 SER A O 1
ATOM 3146 N N . THR A 1 402 ? -7.726 -3.438 0.798 1.00 95.19 402 THR A N 1
ATOM 3147 C CA . THR A 1 402 ? -6.319 -3.367 0.375 1.00 95.19 402 THR A CA 1
ATOM 3148 C C . THR A 1 402 ? -6.126 -2.237 -0.642 1.00 95.19 402 THR A C 1
ATOM 3150 O O . THR A 1 402 ? -6.921 -2.081 -1.566 1.00 95.19 402 THR A O 1
ATOM 3153 N N . GLY A 1 403 ? -5.098 -1.419 -0.428 1.00 91.75 403 GLY A N 1
ATOM 3154 C CA . GLY A 1 403 ? -4.796 -0.193 -1.164 1.00 91.75 403 GLY A CA 1
ATOM 3155 C C . GLY A 1 403 ? -5.641 1.026 -0.787 1.00 91.75 403 GLY A C 1
ATOM 3156 O O . GLY A 1 403 ? -5.316 2.126 -1.216 1.00 91.75 403 GLY A O 1
ATOM 3157 N N . GLY A 1 404 ? -6.681 0.871 0.038 1.00 91.50 404 GLY A N 1
ATOM 3158 C CA . GLY A 1 404 ? -7.459 1.997 0.550 1.00 91.50 404 GLY A CA 1
ATOM 3159 C C . GLY A 1 404 ? -6.639 2.892 1.484 1.00 91.50 404 GLY A C 1
ATOM 3160 O O . GLY A 1 404 ? -5.755 2.424 2.210 1.00 91.50 404 GLY A O 1
ATOM 3161 N N . LYS A 1 405 ? -6.955 4.189 1.494 1.00 90.44 405 LYS A N 1
ATOM 3162 C CA . LYS A 1 405 ? -6.272 5.189 2.318 1.00 90.44 405 LYS A CA 1
ATOM 3163 C C . LYS A 1 405 ? -7.080 5.552 3.564 1.00 90.44 405 LYS A C 1
ATOM 3165 O O . LYS A 1 405 ? -8.236 5.955 3.478 1.00 90.44 405 LYS A O 1
ATOM 3170 N N . VAL A 1 406 ? -6.435 5.480 4.724 1.00 89.75 406 VAL A N 1
ATOM 3171 C CA . VAL A 1 406 ? -6.919 6.067 5.978 1.00 89.75 406 VAL A CA 1
ATOM 3172 C C . VAL A 1 406 ? -6.475 7.525 6.010 1.00 89.75 406 VAL A C 1
ATOM 3174 O O . VAL A 1 406 ? -5.277 7.818 6.029 1.00 89.75 406 VAL A O 1
ATOM 3177 N N . SER A 1 407 ? -7.432 8.448 5.952 1.00 84.94 407 SER A N 1
ATOM 3178 C CA . SER A 1 407 ? -7.165 9.887 5.925 1.00 84.94 407 SER A CA 1
ATOM 3179 C C . SER A 1 407 ? -7.118 10.476 7.346 1.00 84.94 407 SER A C 1
ATOM 3181 O O . SER A 1 407 ? -7.724 9.919 8.259 1.00 84.94 407 SER A O 1
ATOM 3183 N N . PRO A 1 408 ? -6.428 11.612 7.559 1.00 83.75 408 PRO A N 1
ATOM 3184 C CA . PRO A 1 408 ? -6.429 12.301 8.852 1.00 83.75 408 PRO A CA 1
ATOM 3185 C C . PRO A 1 408 ? -7.667 13.191 9.077 1.00 83.75 408 PRO A C 1
ATOM 3187 O O . PRO A 1 408 ? -7.734 13.884 10.087 1.00 83.75 408 PRO A O 1
ATOM 3190 N N . TYR A 1 409 ? -8.610 13.247 8.128 1.00 80.88 409 TYR A N 1
ATOM 3191 C CA . TYR A 1 409 ? -9.699 14.236 8.126 1.00 80.88 409 TYR A CA 1
ATOM 3192 C C . TYR A 1 409 ? -10.948 13.800 8.898 1.00 80.88 409 TYR A C 1
ATOM 3194 O O . TYR A 1 409 ? -11.840 14.619 9.131 1.00 80.88 409 TYR A O 1
ATOM 3202 N N . PHE A 1 410 ? -11.033 12.519 9.253 1.00 88.06 410 PHE A N 1
ATOM 3203 C CA . PHE A 1 410 ? -12.214 11.904 9.850 1.00 88.06 410 PHE A CA 1
ATOM 3204 C C . PHE A 1 410 ? -11.840 11.086 11.090 1.00 88.06 410 PHE A C 1
ATOM 3206 O O . PHE A 1 410 ? -10.711 11.126 11.575 1.00 88.06 410 PHE A O 1
ATOM 3213 N N . ASP A 1 411 ? -12.815 10.337 11.593 1.00 87.50 411 ASP A N 1
ATOM 3214 C CA . ASP A 1 411 ? -12.626 9.353 12.650 1.00 87.50 411 ASP A CA 1
ATOM 3215 C C . ASP A 1 411 ? -11.718 8.176 12.192 1.00 87.50 411 ASP A C 1
ATOM 3217 O O . ASP A 1 411 ? -11.818 7.742 11.035 1.00 87.50 411 ASP A O 1
ATOM 3221 N N . PRO A 1 412 ? -10.827 7.661 13.069 1.00 92.50 412 PRO A N 1
ATOM 3222 C CA . PRO A 1 412 ? -9.880 6.600 12.729 1.00 92.50 412 PRO A CA 1
ATOM 3223 C C . PRO A 1 412 ? -10.451 5.168 12.791 1.00 92.50 412 PRO A C 1
ATOM 3225 O O . PRO A 1 412 ? -9.667 4.219 12.727 1.00 92.50 412 PRO A O 1
ATOM 3228 N N . LEU A 1 413 ? -11.764 4.957 12.959 1.00 96.75 413 LEU A N 1
ATOM 3229 C CA . LEU A 1 413 ? -12.373 3.623 13.024 1.00 96.75 413 LEU A CA 1
ATOM 3230 C C . LEU A 1 413 ? -12.178 2.905 11.695 1.00 96.75 413 LEU A C 1
ATOM 3232 O O . LEU A 1 413 ? -12.557 3.405 10.640 1.00 96.75 413 LEU A O 1
ATOM 3236 N N . LEU A 1 414 ? -11.620 1.702 11.742 1.00 97.81 414 LEU A N 1
ATOM 3237 C CA . LEU A 1 414 ? -11.380 0.857 10.575 1.00 97.81 414 LEU A CA 1
ATOM 3238 C C . LEU A 1 414 ? -12.461 -0.211 10.430 1.00 97.81 414 LEU A C 1
ATOM 3240 O O . LEU A 1 414 ? -12.971 -0.446 9.330 1.00 97.81 414 LEU A O 1
ATOM 3244 N N . ALA A 1 415 ? -12.789 -0.872 11.540 1.00 98.12 415 ALA A N 1
ATOM 3245 C CA . ALA A 1 415 ? -13.722 -1.986 11.575 1.00 98.12 415 ALA A CA 1
ATOM 3246 C C . ALA A 1 415 ? -14.321 -2.183 12.971 1.00 98.12 415 ALA A C 1
ATOM 3248 O O . ALA A 1 415 ? -13.678 -1.914 13.985 1.00 98.12 415 ALA A O 1
ATOM 3249 N N . LYS A 1 416 ? -15.526 -2.745 13.009 1.00 98.50 416 LYS A N 1
ATOM 3250 C CA . LYS A 1 416 ? -16.186 -3.246 14.215 1.00 98.50 416 LYS A CA 1
ATOM 3251 C C . LYS A 1 416 ? -16.219 -4.760 14.141 1.00 98.50 416 LYS A C 1
ATOM 3253 O O . LYS A 1 416 ? -16.837 -5.314 13.227 1.00 98.50 416 LYS A O 1
ATOM 3258 N N . ILE A 1 417 ? -15.517 -5.422 15.054 1.00 98.62 417 ILE A N 1
ATOM 3259 C CA . ILE A 1 417 ? -15.424 -6.881 15.099 1.00 98.62 417 ILE A CA 1
ATOM 3260 C C . ILE A 1 417 ? -16.395 -7.370 16.155 1.00 98.62 417 ILE A C 1
ATOM 3262 O O . ILE A 1 417 ? -16.189 -7.131 17.338 1.00 98.62 417 ILE A O 1
ATOM 3266 N N . MET A 1 418 ? -17.443 -8.056 15.725 1.00 98.69 418 MET A N 1
ATOM 3267 C CA . MET A 1 418 ? -18.474 -8.586 16.600 1.00 98.69 418 MET A CA 1
ATOM 3268 C C . MET A 1 418 ? -18.447 -10.104 16.588 1.00 98.69 418 MET A C 1
ATOM 3270 O O . MET A 1 418 ? -18.390 -10.736 15.527 1.00 98.69 418 MET A O 1
ATOM 3274 N N . VAL A 1 419 ? -18.535 -10.700 17.771 1.00 98.69 419 VAL A N 1
ATOM 3275 C CA . VAL A 1 419 ? -18.670 -12.147 17.911 1.00 98.69 419 VAL A CA 1
ATOM 3276 C C . VAL A 1 419 ? -19.773 -12.474 18.891 1.00 98.69 419 VAL A C 1
ATOM 3278 O O . VAL A 1 419 ? -19.719 -12.055 20.042 1.00 98.69 419 VAL A O 1
ATOM 3281 N N . TRP A 1 420 ? -20.731 -13.276 18.437 1.00 98.62 420 TRP A N 1
ATOM 3282 C CA . TRP A 1 420 ? -21.767 -13.872 19.274 1.00 98.62 420 TRP A CA 1
ATOM 3283 C C . TRP A 1 420 ? -21.397 -15.305 19.646 1.00 98.62 420 TRP A C 1
ATOM 3285 O O . TRP A 1 420 ? -20.938 -16.058 18.789 1.00 98.62 420 TRP A O 1
ATOM 3295 N N . SER A 1 421 ? -21.612 -15.695 20.899 1.00 98.31 421 SER A N 1
ATOM 3296 C CA . SER A 1 421 ? -21.386 -17.041 21.433 1.00 98.31 421 SER A CA 1
ATOM 3297 C C . SER A 1 421 ? -22.569 -17.497 22.305 1.00 98.31 421 SER A C 1
ATOM 3299 O O . SER A 1 421 ? -23.235 -16.660 22.912 1.00 98.31 421 SER A O 1
ATOM 3301 N N . PRO A 1 422 ? -22.807 -18.815 22.467 1.00 97.25 422 PRO A N 1
ATOM 3302 C CA . PRO A 1 422 ? -23.890 -19.321 23.321 1.00 97.25 422 PRO A CA 1
ATOM 3303 C C . PRO A 1 422 ? -23.752 -18.944 24.803 1.00 97.25 422 PRO A C 1
ATOM 3305 O O . PRO A 1 422 ? -24.733 -18.938 25.539 1.00 97.25 422 PRO A O 1
ATOM 3308 N N . LYS A 1 423 ? -22.524 -18.667 25.252 1.00 95.69 423 LYS A N 1
ATOM 3309 C CA . LYS A 1 423 ? -22.180 -18.199 26.598 1.00 95.69 423 LYS A CA 1
ATOM 3310 C C . LYS A 1 423 ? -21.138 -17.093 26.486 1.00 95.69 423 LYS A C 1
ATOM 3312 O O . LYS A 1 423 ? -20.349 -17.099 25.539 1.00 95.69 423 LYS A O 1
ATOM 3317 N N . ARG A 1 424 ? -21.086 -16.205 27.480 1.00 96.25 424 ARG A N 1
ATOM 3318 C CA . ARG A 1 424 ? -20.069 -15.151 27.576 1.00 96.25 424 ARG A CA 1
ATOM 3319 C C . ARG A 1 424 ? -18.656 -15.745 27.573 1.00 96.25 424 ARG A C 1
ATOM 3321 O O . ARG A 1 424 ? -18.296 -16.509 28.466 1.00 96.25 424 ARG A O 1
ATOM 3328 N N . THR A 1 425 ? -17.852 -15.393 26.571 1.00 95.81 425 THR A N 1
ATOM 3329 C CA . THR A 1 425 ? -16.439 -15.789 26.455 1.00 95.81 425 THR A CA 1
ATOM 3330 C C . THR A 1 425 ? -15.684 -14.843 25.525 1.00 95.81 425 THR A C 1
ATOM 3332 O O . THR A 1 425 ? -16.169 -14.517 24.444 1.00 95.81 425 THR A O 1
ATOM 3335 N N . SER A 1 426 ? -14.462 -14.444 25.892 1.00 97.25 426 SER A N 1
ATOM 3336 C CA . SER A 1 426 ? -13.582 -13.674 24.999 1.00 97.25 426 SER A CA 1
ATOM 3337 C C . SER A 1 426 ? -12.801 -14.543 24.009 1.00 97.25 426 SER A C 1
ATOM 3339 O O . SER A 1 426 ? -12.228 -14.024 23.052 1.00 97.25 426 SER A O 1
ATOM 3341 N N . GLN A 1 427 ? -12.771 -15.869 24.189 1.00 97.50 427 GLN A N 1
ATOM 3342 C CA . GLN A 1 427 ? -11.903 -16.753 23.399 1.00 97.50 427 GLN A CA 1
ATOM 3343 C C . GLN A 1 427 ? -12.206 -16.685 21.895 1.00 97.50 427 GLN A C 1
ATOM 3345 O O . GLN A 1 427 ? -11.284 -16.631 21.079 1.00 97.50 427 GLN A O 1
ATOM 3350 N N . ASN A 1 428 ? -13.489 -16.642 21.525 1.00 97.69 428 ASN A N 1
ATOM 3351 C CA . ASN A 1 428 ? -13.915 -16.630 20.125 1.00 97.69 428 ASN A CA 1
ATOM 3352 C C . ASN A 1 428 ? -13.592 -15.298 19.429 1.00 97.69 428 ASN A C 1
ATOM 3354 O O . ASN A 1 428 ? -13.137 -15.304 18.281 1.00 97.69 428 ASN A O 1
ATOM 3358 N N . ILE A 1 429 ? -13.750 -14.160 20.118 1.00 98.19 429 ILE A N 1
ATOM 3359 C CA . ILE A 1 429 ? -13.372 -12.854 19.561 1.00 98.19 429 ILE A CA 1
ATOM 3360 C C . ILE A 1 429 ? -11.855 -12.681 19.493 1.00 98.19 429 ILE A C 1
ATOM 3362 O O . ILE A 1 429 ? -11.355 -12.244 18.464 1.00 98.19 429 ILE A O 1
ATOM 3366 N N . VAL A 1 430 ? -11.095 -13.148 20.490 1.00 98.44 430 VAL A N 1
ATOM 3367 C CA . VAL A 1 430 ? -9.620 -13.152 20.438 1.00 98.44 430 VAL A CA 1
ATOM 3368 C C . VAL A 1 430 ? -9.115 -14.013 19.278 1.00 98.44 430 VAL A C 1
ATOM 3370 O O . VAL A 1 430 ? -8.200 -13.612 18.558 1.00 98.44 430 VAL A O 1
ATOM 3373 N N . LYS A 1 431 ? -9.723 -15.184 19.051 1.00 96.88 431 LYS A N 1
ATOM 3374 C CA . LYS A 1 431 ? -9.413 -16.033 17.893 1.00 96.88 431 LYS A CA 1
ATOM 3375 C C . LYS A 1 431 ? -9.697 -15.310 16.573 1.00 96.88 431 LYS A C 1
ATOM 3377 O O . LYS A 1 431 ? -8.891 -15.415 15.655 1.00 96.88 431 LYS A O 1
ATOM 3382 N N . THR A 1 432 ? -10.806 -14.578 16.492 1.00 97.50 432 THR A N 1
ATOM 3383 C CA . THR A 1 432 ? -11.202 -13.811 15.300 1.00 97.50 432 THR A CA 1
ATOM 3384 C C . THR A 1 432 ? -10.254 -12.636 15.048 1.00 97.50 432 THR A C 1
ATOM 3386 O O . THR A 1 432 ? -9.759 -12.486 13.935 1.00 97.50 432 THR A O 1
ATOM 3389 N N . LEU A 1 433 ? -9.918 -11.856 16.081 1.00 97.94 433 LEU A N 1
ATOM 3390 C CA . LEU A 1 433 ? -8.974 -10.736 15.998 1.00 97.94 433 LEU A CA 1
ATOM 3391 C C . LEU A 1 433 ? -7.596 -11.181 15.493 1.00 97.94 433 LEU A C 1
ATOM 3393 O O . LEU A 1 433 ? -7.032 -10.537 14.620 1.00 97.94 433 LEU A O 1
ATOM 3397 N N . ARG A 1 434 ? -7.096 -12.336 15.950 1.00 95.81 434 ARG A N 1
ATOM 3398 C CA . ARG A 1 434 ? -5.820 -12.912 15.481 1.00 95.81 434 ARG A CA 1
ATOM 3399 C C . ARG A 1 434 ? -5.826 -13.375 14.021 1.00 95.81 434 ARG A C 1
ATOM 3401 O O . ARG A 1 434 ? -4.761 -13.583 13.448 1.00 95.81 434 ARG A O 1
ATOM 3408 N N . GLN A 1 435 ? -7.001 -13.607 13.438 1.00 95.44 435 GLN A N 1
ATOM 3409 C CA . GLN A 1 435 ? -7.141 -13.962 12.021 1.00 95.44 435 GLN A CA 1
ATOM 3410 C C . GLN A 1 435 ? -7.205 -12.726 11.119 1.00 95.44 435 GLN A C 1
ATOM 3412 O O . GLN A 1 435 ? -6.962 -12.840 9.917 1.00 95.44 435 GLN A O 1
ATOM 3417 N N . ILE A 1 436 ? -7.530 -11.561 11.683 1.00 96.25 436 ILE A N 1
ATOM 3418 C CA . ILE A 1 436 ? -7.597 -10.302 10.951 1.00 96.25 436 ILE A CA 1
ATOM 3419 C C . ILE A 1 436 ? -6.178 -9.800 10.707 1.00 96.25 436 ILE A C 1
ATOM 3421 O O . ILE A 1 436 ? -5.372 -9.691 11.627 1.00 96.25 436 ILE A O 1
ATOM 3425 N N . LYS A 1 437 ? -5.882 -9.455 9.454 1.00 95.75 437 LYS A N 1
ATOM 3426 C CA . LYS A 1 437 ? -4.662 -8.733 9.093 1.00 95.75 437 LYS A CA 1
ATOM 3427 C C . LYS A 1 437 ? -5.046 -7.374 8.547 1.00 95.75 437 LYS A C 1
ATOM 3429 O O . LYS A 1 437 ? -5.687 -7.290 7.504 1.00 95.75 437 LYS A O 1
ATOM 3434 N N . ILE A 1 438 ? -4.637 -6.330 9.255 1.00 96.75 438 ILE A N 1
ATOM 3435 C CA . ILE A 1 438 ? -4.697 -4.947 8.792 1.00 96.75 438 ILE A CA 1
ATOM 3436 C C . ILE A 1 438 ? -3.266 -4.423 8.853 1.00 96.75 438 ILE A C 1
ATOM 3438 O O . ILE A 1 438 ? -2.779 -4.043 9.914 1.00 96.75 438 ILE A O 1
ATOM 3442 N N . GLN A 1 439 ? -2.572 -4.493 7.721 1.00 95.69 439 GLN A N 1
ATOM 3443 C CA . GLN A 1 439 ? -1.167 -4.110 7.593 1.00 95.69 439 GLN A CA 1
ATOM 3444 C C . GLN A 1 439 ? -1.066 -2.786 6.836 1.00 95.69 439 GLN A C 1
ATOM 3446 O O . GLN A 1 439 ? -1.766 -2.575 5.844 1.00 95.69 439 GLN A O 1
ATOM 3451 N N . GLY A 1 440 ? -0.188 -1.897 7.294 1.00 91.50 440 GLY A N 1
ATOM 3452 C CA . GLY A 1 440 ? -0.111 -0.518 6.822 1.00 91.50 440 GLY A CA 1
ATOM 3453 C C . GLY A 1 440 ? 0.043 0.435 8.011 1.00 91.50 440 GLY A C 1
ATOM 3454 O O . GLY A 1 440 ? 1.116 0.430 8.616 1.00 91.50 440 GLY A O 1
ATOM 3455 N N . PRO A 1 441 ? -0.973 1.243 8.360 1.00 90.06 441 PRO A N 1
ATOM 3456 C CA . PRO A 1 441 ? -0.935 2.051 9.572 1.00 90.06 441 PRO A CA 1
ATOM 3457 C C . PRO A 1 441 ? -1.021 1.199 10.844 1.00 90.06 441 PRO A C 1
ATOM 3459 O O . PRO A 1 441 ? -1.625 0.123 10.850 1.00 90.06 441 PRO A O 1
ATOM 3462 N N . VAL A 1 442 ? -0.452 1.714 11.936 1.00 91.75 442 VAL A N 1
ATOM 3463 C CA . VAL A 1 442 ? -0.598 1.119 13.272 1.00 91.75 442 VAL A CA 1
ATOM 3464 C C . VAL A 1 442 ? -2.073 1.100 13.669 1.00 91.75 442 VAL A C 1
ATOM 3466 O O . VAL A 1 442 ? -2.816 2.039 13.377 1.00 91.75 442 VAL A O 1
ATOM 3469 N N . ASN A 1 443 ? -2.482 0.028 14.341 1.00 94.69 443 ASN A N 1
ATOM 3470 C CA . ASN A 1 443 ? -3.832 -0.146 14.853 1.00 94.69 443 ASN A CA 1
ATOM 3471 C C . ASN A 1 443 ? -3.823 -0.670 16.300 1.00 94.69 443 ASN A C 1
ATOM 3473 O O . ASN A 1 443 ? -2.778 -0.999 16.863 1.00 94.69 443 ASN A O 1
ATOM 3477 N N . ASN A 1 444 ? -5.007 -0.748 16.904 1.00 95.50 444 ASN A N 1
ATOM 3478 C CA . ASN A 1 444 ? -5.207 -1.120 18.305 1.00 95.50 444 ASN A CA 1
ATOM 3479 C C . ASN A 1 444 ? -5.617 -2.597 18.527 1.00 95.50 444 ASN A C 1
ATOM 3481 O O . ASN A 1 444 ? -6.111 -2.916 19.610 1.00 95.50 444 ASN A O 1
ATOM 3485 N N . ILE A 1 445 ? -5.445 -3.506 17.554 1.00 96.06 445 ILE A N 1
ATOM 3486 C CA . ILE A 1 445 ? -5.909 -4.905 17.689 1.00 96.06 445 ILE A CA 1
ATOM 3487 C C . ILE A 1 445 ? -5.261 -5.599 18.895 1.00 96.06 445 ILE A C 1
ATOM 3489 O O . ILE A 1 445 ? -5.973 -6.153 19.733 1.00 96.06 445 ILE A 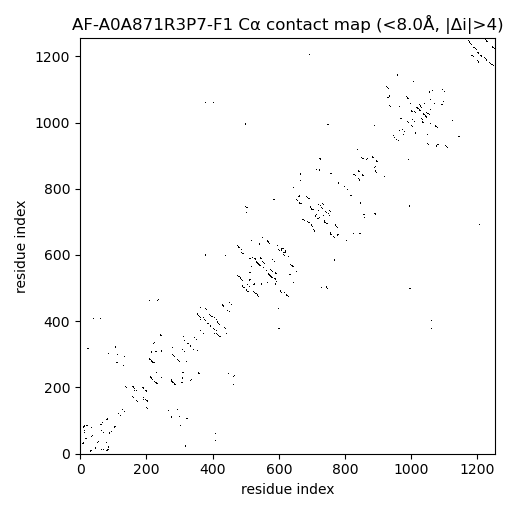O 1
ATOM 3493 N N . GLU A 1 446 ? -3.933 -5.535 19.023 1.00 94.31 446 GLU A N 1
ATOM 3494 C CA . GLU A 1 446 ? -3.219 -6.181 20.137 1.00 94.31 446 GLU A CA 1
ATOM 3495 C C . GLU A 1 446 ? -3.603 -5.576 21.496 1.00 94.31 446 GLU A C 1
ATOM 3497 O O . GLU A 1 446 ? -3.782 -6.306 22.469 1.00 94.31 446 GLU A O 1
ATOM 3502 N N . TYR A 1 447 ? -3.846 -4.261 21.551 1.00 95.69 447 TYR A N 1
ATOM 3503 C CA . TYR A 1 447 ? -4.368 -3.596 22.750 1.00 95.69 447 TYR A CA 1
ATOM 3504 C C . TYR A 1 447 ? -5.720 -4.183 23.182 1.00 95.69 447 TYR A C 1
ATOM 3506 O O . TYR A 1 447 ? -5.918 -4.502 24.355 1.00 95.69 447 TYR A O 1
ATOM 3514 N N . CYS A 1 448 ? -6.634 -4.392 22.231 1.00 97.12 448 CYS A N 1
ATOM 3515 C CA . CYS A 1 448 ? -7.941 -4.985 22.511 1.00 97.12 448 CYS A CA 1
ATOM 3516 C C . CYS A 1 448 ? -7.832 -6.463 22.917 1.00 97.12 448 CYS A C 1
ATOM 3518 O O . CYS A 1 448 ? -8.556 -6.910 23.806 1.00 97.12 448 CYS A O 1
ATOM 3520 N N . ILE A 1 449 ? -6.916 -7.228 22.309 1.00 97.00 449 ILE A N 1
ATOM 3521 C CA . ILE A 1 449 ? -6.654 -8.625 22.690 1.00 97.00 449 ILE A CA 1
ATOM 3522 C C . ILE A 1 449 ? -6.179 -8.717 24.144 1.00 97.00 449 ILE A C 1
ATOM 3524 O O . ILE A 1 449 ? -6.633 -9.610 24.865 1.00 97.00 449 ILE A O 1
ATOM 3528 N N . ASP A 1 450 ? -5.292 -7.823 24.579 1.00 95.81 450 ASP A N 1
ATOM 3529 C CA . ASP A 1 450 ? -4.788 -7.817 25.953 1.00 95.81 450 ASP A CA 1
ATOM 3530 C C . ASP A 1 450 ? -5.887 -7.462 26.961 1.00 95.81 450 ASP A C 1
ATOM 3532 O O . ASP A 1 450 ? -5.990 -8.119 27.999 1.00 95.81 450 ASP A O 1
ATOM 3536 N N . ILE A 1 451 ? -6.769 -6.507 26.634 1.00 97.00 451 ILE A N 1
ATOM 3537 C CA . ILE A 1 451 ? -7.958 -6.211 27.451 1.00 97.00 451 ILE A CA 1
ATOM 3538 C C . ILE A 1 451 ? -8.844 -7.456 27.589 1.00 97.00 451 ILE A C 1
ATOM 3540 O O . ILE A 1 451 ? -9.208 -7.851 28.692 1.00 97.00 451 ILE A O 1
ATOM 3544 N N . LEU A 1 452 ? -9.160 -8.120 26.475 1.00 97.69 452 LEU A N 1
ATOM 3545 C CA . LEU A 1 452 ? -10.046 -9.290 26.443 1.00 97.69 452 LEU A CA 1
ATOM 3546 C C . LEU A 1 452 ? -9.495 -10.514 27.194 1.00 97.69 452 LEU A C 1
ATOM 3548 O O . LEU A 1 452 ? -10.252 -11.432 27.534 1.00 97.69 452 LEU A O 1
ATOM 3552 N N . LYS A 1 453 ? -8.181 -10.557 27.423 1.00 96.50 453 LYS A N 1
ATOM 3553 C CA . LYS A 1 453 ? -7.500 -11.592 28.212 1.00 96.50 453 LYS A CA 1
ATOM 3554 C C . LYS A 1 453 ? -7.328 -11.220 29.680 1.00 96.50 453 LYS A C 1
ATOM 3556 O O . LYS A 1 453 ? -6.870 -12.065 30.451 1.00 96.50 453 LYS A O 1
ATOM 3561 N N . SER A 1 454 ? -7.650 -9.988 30.066 1.00 96.25 454 SER A N 1
ATOM 3562 C CA . SER A 1 454 ? -7.431 -9.527 31.427 1.00 96.25 454 SER A CA 1
ATOM 3563 C C . SER A 1 454 ? -8.380 -10.231 32.414 1.00 96.25 454 SER A C 1
ATOM 3565 O O . SER A 1 454 ? -9.516 -10.587 32.059 1.00 96.25 454 SER A O 1
ATOM 3567 N N . PRO A 1 455 ? -7.948 -10.445 33.672 1.00 94.94 455 PRO A N 1
ATOM 3568 C CA . PRO A 1 455 ? -8.818 -10.974 34.716 1.00 94.94 455 PRO A CA 1
ATOM 3569 C C . PRO A 1 455 ? -10.084 -10.131 34.909 1.00 94.94 455 PRO A C 1
ATOM 3571 O O . PRO A 1 455 ? -11.167 -10.695 35.062 1.00 94.94 455 PRO A O 1
ATOM 3574 N N . GLU A 1 456 ? -9.965 -8.805 34.837 1.00 94.69 456 GLU A N 1
ATOM 3575 C CA . GLU A 1 456 ? -11.060 -7.843 34.995 1.00 94.69 456 GLU A CA 1
ATOM 3576 C C . GLU A 1 456 ? -12.158 -8.070 33.949 1.00 94.69 456 GLU A C 1
ATOM 3578 O O . GLU A 1 456 ? -13.328 -8.206 34.317 1.00 94.69 456 GLU A O 1
ATOM 3583 N N . PHE A 1 457 ? -11.791 -8.223 32.667 1.00 96.06 457 PHE A N 1
ATOM 3584 C CA . PHE A 1 457 ? -12.750 -8.555 31.611 1.00 96.06 457 PHE A CA 1
ATOM 3585 C C . PHE A 1 457 ? -13.404 -9.918 31.860 1.00 96.06 457 PHE A C 1
ATOM 3587 O O . PHE A 1 457 ? -14.631 -10.044 31.831 1.00 96.06 457 PHE A O 1
ATOM 3594 N N . SER A 1 458 ? -12.607 -10.955 32.145 1.00 94.00 458 SER A N 1
ATOM 3595 C CA . SER A 1 458 ? -13.130 -12.315 32.344 1.00 94.00 458 SER A CA 1
ATOM 3596 C C . SER A 1 458 ? -14.144 -12.400 33.494 1.00 94.00 458 SER A C 1
ATOM 3598 O O . SER A 1 458 ? -15.137 -13.117 33.380 1.00 94.00 458 SER A O 1
ATOM 3600 N N . GLN A 1 459 ? -13.951 -11.600 34.547 1.00 92.94 459 GLN A N 1
ATOM 3601 C CA . GLN A 1 459 ? -14.826 -11.524 35.719 1.00 92.94 459 GLN A CA 1
ATOM 3602 C C . GLN A 1 459 ? -16.002 -10.545 35.552 1.00 92.94 459 GLN A C 1
ATOM 3604 O O . GLN A 1 459 ? -16.871 -10.507 36.417 1.00 92.94 459 GLN A O 1
ATOM 3609 N N . GLY A 1 460 ? -16.038 -9.741 34.481 1.00 91.50 460 GLY A N 1
ATOM 3610 C CA . GLY A 1 460 ? -17.049 -8.692 34.290 1.00 91.50 460 GLY A CA 1
ATOM 3611 C C . GLY A 1 460 ? -16.865 -7.474 35.209 1.00 91.50 460 GLY A C 1
ATOM 3612 O O . GLY A 1 460 ? -17.806 -6.709 35.423 1.00 91.50 460 GLY A O 1
ATOM 3613 N N . LYS A 1 461 ? -15.666 -7.282 35.771 1.00 90.69 461 LYS A N 1
ATOM 3614 C CA . LYS A 1 461 ? -15.314 -6.186 36.693 1.00 90.69 461 LYS A CA 1
ATOM 3615 C C . LYS A 1 461 ? -14.675 -5.016 35.946 1.00 90.69 461 LYS A C 1
ATOM 3617 O O . LYS A 1 461 ? -13.533 -4.645 36.197 1.00 90.69 461 LYS A O 1
ATOM 3622 N N . THR A 1 462 ? -15.407 -4.471 34.983 1.00 91.00 462 THR A N 1
ATOM 3623 C CA . THR A 1 462 ? -14.944 -3.401 34.093 1.00 91.00 462 THR A CA 1
ATOM 3624 C C . THR A 1 462 ? -15.730 -2.124 34.362 1.00 91.00 462 THR A C 1
ATOM 3626 O O . THR A 1 462 ? -16.851 -1.983 33.884 1.00 91.00 462 THR A O 1
ATOM 3629 N N . LEU A 1 463 ? -15.147 -1.214 35.142 1.00 93.06 463 LEU A N 1
ATOM 3630 C CA . LEU A 1 463 ? -15.691 0.123 35.415 1.00 93.06 463 LEU A CA 1
ATOM 3631 C C . LEU A 1 463 ? -15.326 1.106 34.294 1.00 93.06 463 LEU A C 1
ATOM 3633 O O . LEU A 1 463 ? -14.400 0.845 33.525 1.00 93.06 463 LEU A O 1
ATOM 3637 N N . THR A 1 464 ? -15.961 2.280 34.255 1.00 90.62 464 THR A N 1
ATOM 3638 C CA . THR A 1 464 ? -15.613 3.349 33.292 1.00 90.62 464 THR A CA 1
ATOM 3639 C C . THR A 1 464 ? -14.177 3.865 33.426 1.00 90.62 464 THR A C 1
ATOM 3641 O O . THR A 1 464 ? -13.657 4.482 32.502 1.00 90.62 464 THR A O 1
ATOM 3644 N N . THR A 1 465 ? -13.528 3.606 34.563 1.00 90.00 465 THR A N 1
ATOM 3645 C CA . THR A 1 465 ? -12.132 3.960 34.876 1.00 90.00 465 THR A CA 1
ATOM 3646 C C . THR A 1 465 ? -11.144 2.813 34.631 1.00 90.00 465 THR A C 1
ATOM 3648 O O . THR A 1 465 ? -9.941 2.972 34.834 1.00 90.00 465 THR A O 1
ATOM 3651 N N . PHE A 1 466 ? -11.616 1.640 34.190 1.00 92.94 466 PHE A N 1
ATOM 3652 C CA . PHE A 1 466 ? -10.791 0.436 34.032 1.00 92.94 466 PHE A CA 1
ATOM 3653 C C . PHE A 1 466 ? -9.548 0.680 33.162 1.00 92.94 466 PHE A C 1
ATOM 3655 O O . PHE A 1 466 ? -8.434 0.316 33.548 1.00 92.94 466 PHE A O 1
ATOM 3662 N N . LEU A 1 467 ? -9.711 1.347 32.015 1.00 92.19 467 LEU A N 1
ATOM 3663 C CA . LEU A 1 467 ? -8.602 1.580 31.088 1.00 92.19 467 LEU A CA 1
ATOM 3664 C C . LEU A 1 467 ? -7.625 2.675 31.543 1.00 92.19 467 LEU A C 1
ATOM 3666 O O . LEU A 1 467 ? -6.530 2.746 30.989 1.00 92.19 467 LEU A O 1
ATOM 3670 N N . ASP A 1 468 ? -7.953 3.478 32.563 1.00 87.88 468 ASP A N 1
ATOM 3671 C CA . ASP A 1 468 ? -7.061 4.535 33.069 1.00 87.88 468 ASP A CA 1
ATOM 3672 C C . ASP A 1 468 ? -5.809 3.960 33.751 1.00 87.88 468 ASP A C 1
ATOM 3674 O O . ASP A 1 468 ? -4.746 4.583 33.753 1.00 87.88 468 ASP A O 1
ATOM 3678 N N . SER A 1 469 ? -5.925 2.753 34.312 1.00 86.38 469 SER A N 1
ATOM 3679 C CA . SER A 1 469 ? -4.835 2.045 34.999 1.00 86.38 469 SER A CA 1
ATOM 3680 C C . SER A 1 469 ? -4.338 0.798 34.256 1.00 86.38 469 SER A C 1
ATOM 3682 O O . SER A 1 469 ? -3.376 0.155 34.693 1.00 86.38 469 SER A O 1
ATOM 3684 N N . PHE A 1 470 ? -4.955 0.463 33.117 1.00 91.94 470 PHE A N 1
ATOM 3685 C CA . PHE A 1 470 ? -4.603 -0.709 32.323 1.00 91.94 470 PHE A CA 1
ATOM 3686 C C . PHE A 1 470 ? -3.208 -0.564 31.698 1.00 91.94 470 PHE A C 1
ATOM 3688 O O . PHE A 1 470 ? -2.912 0.395 30.982 1.00 91.94 470 PHE A O 1
ATOM 3695 N N . LYS A 1 471 ? -2.333 -1.545 31.945 1.00 89.50 471 LYS A N 1
ATOM 3696 C CA . LYS A 1 471 ? -0.952 -1.539 31.448 1.00 89.50 471 LYS A CA 1
ATOM 3697 C C . LYS A 1 471 ? -0.830 -2.367 30.176 1.00 89.50 471 LYS A C 1
ATOM 3699 O O . LYS A 1 471 ? -0.697 -3.584 30.237 1.00 89.50 471 LYS A O 1
ATOM 3704 N N . PHE A 1 472 ? -0.798 -1.687 29.037 1.00 90.12 472 PHE A N 1
ATOM 3705 C CA . PHE A 1 472 ? -0.494 -2.304 27.750 1.00 90.12 472 PHE A CA 1
ATOM 3706 C C . PHE A 1 472 ? 1.015 -2.326 27.476 1.00 90.12 472 PHE A C 1
ATOM 3708 O O . PHE A 1 472 ? 1.711 -1.342 27.738 1.00 90.12 472 PHE A O 1
ATOM 3715 N N . ARG A 1 473 ? 1.518 -3.436 26.925 1.00 85.88 473 ARG A N 1
ATOM 3716 C CA . ARG A 1 473 ? 2.915 -3.589 26.498 1.00 85.88 473 ARG A CA 1
ATOM 3717 C C . ARG A 1 473 ? 2.969 -3.885 24.997 1.00 85.88 473 ARG A C 1
ATOM 3719 O O . ARG A 1 473 ? 2.820 -5.034 24.596 1.00 85.88 473 ARG A O 1
ATOM 3726 N N . PRO A 1 474 ? 3.173 -2.860 24.164 1.00 89.38 474 PRO A N 1
ATOM 3727 C CA . PRO A 1 474 ? 3.148 -3.023 22.721 1.00 89.38 474 PRO A CA 1
ATOM 3728 C C . PRO A 1 474 ? 4.416 -3.688 22.194 1.00 89.38 474 PRO A C 1
ATOM 3730 O O . PRO A 1 474 ? 5.530 -3.295 22.544 1.00 89.38 474 PRO A O 1
ATOM 3733 N N . HIS A 1 475 ? 4.237 -4.624 21.265 1.00 92.25 475 HIS A N 1
ATOM 3734 C CA . HIS A 1 475 ? 5.324 -5.269 20.533 1.00 92.25 475 HIS A CA 1
ATOM 3735 C C . HIS A 1 475 ? 5.722 -4.451 19.299 1.00 92.25 475 HIS A C 1
ATOM 3737 O O . HIS A 1 475 ? 5.423 -4.811 18.162 1.00 92.25 475 HIS A O 1
ATOM 3743 N N . LEU A 1 476 ? 6.358 -3.298 19.522 1.00 93.31 476 LEU A N 1
ATOM 3744 C CA . LEU A 1 476 ? 6.764 -2.399 18.441 1.00 93.31 476 LEU A CA 1
ATOM 3745 C C . LEU A 1 476 ? 8.102 -1.705 18.696 1.00 93.31 476 LEU A C 1
ATOM 3747 O O . LEU A 1 476 ? 8.537 -1.522 19.838 1.00 93.31 476 LEU A O 1
ATOM 3751 N N . ILE A 1 477 ? 8.711 -1.265 17.598 1.00 95.50 477 ILE A N 1
ATOM 3752 C CA . ILE A 1 477 ? 9.794 -0.282 17.577 1.00 95.50 477 ILE A CA 1
ATOM 3753 C C . ILE A 1 477 ? 9.259 1.063 17.079 1.00 95.50 477 ILE A C 1
ATOM 3755 O O . ILE A 1 477 ? 8.453 1.114 16.152 1.00 95.50 477 ILE A O 1
ATOM 3759 N N . GLU A 1 478 ? 9.706 2.149 17.697 1.00 95.69 478 GLU A N 1
ATOM 3760 C CA . GLU A 1 478 ? 9.408 3.530 17.307 1.00 95.69 478 GLU A CA 1
ATOM 3761 C C . GLU A 1 478 ? 10.668 4.181 16.733 1.00 95.69 478 GLU A C 1
ATOM 3763 O O . GLU A 1 478 ? 11.738 4.110 17.339 1.00 95.69 478 GLU A O 1
ATOM 3768 N N . PHE A 1 479 ? 10.541 4.845 15.587 1.00 93.94 479 PHE A N 1
ATOM 3769 C CA . PHE A 1 479 ? 11.625 5.602 14.967 1.00 93.94 479 PHE A CA 1
ATOM 3770 C C . PHE A 1 479 ? 11.675 7.005 15.579 1.00 93.94 479 PHE A C 1
ATOM 3772 O O . PHE A 1 479 ? 10.888 7.870 15.209 1.00 93.94 479 PHE A O 1
ATOM 3779 N N . ILE A 1 480 ? 12.595 7.251 16.512 1.00 93.31 480 ILE A N 1
ATOM 3780 C CA . ILE A 1 480 ? 12.850 8.604 17.039 1.00 93.31 480 ILE A CA 1
ATOM 3781 C C . ILE A 1 480 ? 13.463 9.475 15.932 1.00 93.31 480 ILE A C 1
ATOM 3783 O O . ILE A 1 480 ? 13.051 10.614 15.729 1.00 93.31 480 ILE A O 1
ATOM 3787 N N . ASP A 1 481 ? 14.415 8.905 15.194 1.00 92.06 481 ASP A N 1
ATOM 3788 C CA . ASP A 1 481 ? 15.025 9.459 13.985 1.00 92.06 481 ASP A CA 1
ATOM 3789 C C . ASP A 1 481 ? 15.084 8.336 12.939 1.00 92.06 481 ASP A C 1
ATOM 3791 O O . ASP A 1 481 ? 15.352 7.180 13.276 1.00 92.06 481 ASP A O 1
ATOM 3795 N N . SER A 1 482 ? 14.798 8.648 11.676 1.00 85.94 482 SER A N 1
ATOM 3796 C CA . SER A 1 482 ? 14.723 7.670 10.586 1.00 85.94 482 SER A CA 1
ATOM 3797 C C . SER A 1 482 ? 16.076 7.254 10.003 1.00 85.94 482 SER A C 1
ATOM 3799 O O . SER A 1 482 ? 16.127 6.317 9.204 1.00 85.94 482 SER A O 1
ATOM 3801 N N . GLY A 1 483 ? 17.163 7.934 10.367 1.00 88.44 483 GLY A N 1
ATOM 3802 C CA . GLY A 1 483 ? 18.421 7.869 9.633 1.00 88.44 483 GLY A CA 1
ATOM 3803 C C . GLY A 1 483 ? 18.319 8.594 8.292 1.00 88.44 483 GLY A C 1
ATOM 3804 O O . GLY A 1 483 ? 17.337 9.291 8.021 1.00 88.44 483 GLY A O 1
ATOM 3805 N N . ASP A 1 484 ? 19.342 8.430 7.455 1.00 83.69 484 ASP A N 1
ATOM 3806 C CA . ASP A 1 484 ? 19.396 9.103 6.155 1.00 83.69 484 ASP A CA 1
ATOM 3807 C C . ASP A 1 484 ? 18.554 8.349 5.124 1.00 83.69 484 ASP A C 1
ATOM 3809 O O . ASP A 1 484 ? 17.709 8.951 4.479 1.00 83.69 484 ASP A O 1
ATOM 3813 N N . TYR A 1 485 ? 18.709 7.026 5.004 1.00 88.56 485 TYR A N 1
ATOM 3814 C CA . TYR A 1 485 ? 17.868 6.203 4.128 1.00 88.56 485 TYR A CA 1
ATOM 3815 C C . TYR A 1 485 ? 17.712 4.791 4.693 1.00 88.56 485 TYR A C 1
ATOM 3817 O O . TYR A 1 485 ? 18.607 3.948 4.561 1.00 88.56 485 TYR A O 1
ATOM 3825 N N . THR A 1 486 ? 16.557 4.550 5.317 1.00 96.00 486 THR A N 1
ATOM 3826 C CA . THR A 1 486 ? 16.219 3.279 5.966 1.00 96.00 486 THR A CA 1
ATOM 3827 C C . THR A 1 486 ? 15.003 2.653 5.302 1.00 96.00 486 THR A C 1
ATOM 3829 O O . THR A 1 486 ? 13.947 3.286 5.206 1.00 96.00 486 THR A O 1
ATOM 3832 N N . THR A 1 487 ? 15.137 1.405 4.851 1.00 97.12 487 THR A N 1
ATOM 3833 C CA . THR A 1 487 ? 14.067 0.666 4.160 1.00 97.12 487 THR A CA 1
ATOM 3834 C C . THR A 1 487 ? 13.987 -0.782 4.623 1.00 97.12 487 THR A C 1
ATOM 3836 O O . THR A 1 487 ? 14.991 -1.364 5.018 1.00 97.12 487 THR A O 1
ATOM 3839 N N . VAL A 1 488 ? 12.795 -1.377 4.556 1.00 98.25 488 VAL A N 1
ATOM 3840 C CA . VAL A 1 488 ? 12.627 -2.828 4.728 1.00 98.25 488 VAL A CA 1
ATOM 3841 C C . VAL A 1 488 ? 13.084 -3.524 3.448 1.00 98.25 488 VAL A C 1
ATOM 3843 O O . VAL A 1 488 ? 12.630 -3.144 2.368 1.00 98.25 488 VAL A O 1
ATOM 3846 N N . GLN A 1 489 ? 13.955 -4.526 3.556 1.00 98.25 489 GLN A N 1
ATOM 3847 C CA . GLN A 1 489 ? 14.413 -5.339 2.426 1.00 98.25 489 GLN A CA 1
ATOM 3848 C C . GLN A 1 489 ? 14.417 -6.822 2.797 1.00 98.25 489 GLN A C 1
ATOM 3850 O O . GLN A 1 489 ? 14.874 -7.162 3.886 1.00 98.25 489 GLN A O 1
ATOM 3855 N N . ASP A 1 490 ? 13.934 -7.685 1.905 1.00 97.88 490 ASP A N 1
ATOM 3856 C CA . ASP A 1 490 ? 14.027 -9.146 1.995 1.00 97.88 490 ASP A CA 1
ATOM 3857 C C . ASP A 1 490 ? 14.761 -9.737 0.783 1.00 97.88 490 ASP A C 1
ATOM 3859 O O . ASP A 1 490 ? 15.074 -9.042 -0.184 1.00 97.88 490 ASP A O 1
ATOM 3863 N N . LEU A 1 491 ? 15.104 -11.022 0.852 1.00 95.50 491 LEU A N 1
ATOM 3864 C CA . LEU A 1 491 ? 15.816 -11.734 -0.211 1.00 95.50 491 LEU A CA 1
ATOM 3865 C C . LEU A 1 491 ? 14.910 -12.864 -0.739 1.00 95.50 491 LEU A C 1
ATOM 3867 O O . LEU A 1 491 ? 14.261 -13.522 0.063 1.00 95.50 491 LEU A O 1
ATOM 3871 N N . PRO A 1 492 ? 14.816 -13.112 -2.059 1.00 92.75 492 PRO A N 1
ATOM 3872 C CA . PRO A 1 492 ? 15.547 -12.481 -3.162 1.00 92.75 492 PRO A CA 1
ATOM 3873 C C . PRO A 1 492 ? 14.964 -11.135 -3.637 1.00 92.75 492 PRO A C 1
ATOM 3875 O O . PRO A 1 492 ? 15.397 -10.628 -4.677 1.00 92.75 492 PRO A O 1
ATOM 3878 N N . GLY A 1 493 ? 13.981 -10.582 -2.919 1.00 94.69 493 GLY A N 1
ATOM 3879 C CA . GLY A 1 493 ? 13.107 -9.523 -3.416 1.00 94.69 493 GLY A CA 1
ATOM 3880 C C . GLY A 1 493 ? 12.098 -10.084 -4.426 1.00 94.69 493 GLY A C 1
ATOM 3881 O O . GLY A 1 493 ? 11.649 -11.222 -4.317 1.00 94.69 493 GLY A O 1
ATOM 3882 N N . ARG A 1 494 ? 11.765 -9.315 -5.463 1.00 93.81 494 ARG A N 1
ATOM 3883 C CA . ARG A 1 494 ? 10.793 -9.657 -6.520 1.00 93.81 494 ARG A CA 1
ATOM 3884 C C . ARG A 1 494 ? 11.447 -10.264 -7.761 1.00 93.81 494 ARG A C 1
ATOM 3886 O O . ARG A 1 494 ? 11.137 -9.882 -8.883 1.00 93.81 494 ARG A O 1
ATOM 3893 N N . ASN A 1 495 ? 12.369 -11.205 -7.574 1.00 88.19 495 ASN A N 1
ATOM 3894 C CA . ASN A 1 495 ? 13.163 -11.763 -8.679 1.00 88.19 495 ASN A CA 1
ATOM 3895 C C . ASN A 1 495 ? 12.329 -12.529 -9.733 1.00 88.19 495 ASN A C 1
ATOM 3897 O O . ASN A 1 495 ? 12.733 -12.637 -10.888 1.00 88.19 495 ASN A O 1
ATOM 3901 N N . ASN A 1 496 ? 11.153 -13.032 -9.347 1.00 88.69 496 ASN A N 1
ATOM 3902 C CA . ASN A 1 496 ? 10.280 -13.844 -10.207 1.00 88.69 496 ASN A CA 1
ATOM 3903 C C . ASN A 1 496 ? 9.237 -13.015 -10.969 1.00 88.69 496 ASN A C 1
ATOM 3905 O O . ASN A 1 496 ? 8.367 -13.566 -11.638 1.00 88.69 496 ASN A O 1
ATOM 3909 N N . ILE A 1 497 ? 9.283 -11.689 -10.842 1.00 88.88 497 ILE A N 1
ATOM 3910 C CA . ILE A 1 497 ? 8.304 -10.788 -11.439 1.00 88.88 497 ILE A CA 1
ATOM 3911 C C . ILE A 1 497 ? 9.013 -9.897 -12.458 1.00 88.88 497 ILE A C 1
ATOM 3913 O O . ILE A 1 497 ? 10.075 -9.341 -12.193 1.00 88.88 497 ILE A O 1
ATOM 3917 N N . ARG A 1 498 ? 8.412 -9.779 -13.642 1.00 87.06 498 ARG A N 1
ATOM 3918 C CA . ARG A 1 498 ? 8.803 -8.833 -14.700 1.00 87.06 498 ARG A CA 1
ATOM 3919 C C . ARG A 1 498 ? 7.708 -7.775 -14.846 1.00 87.06 498 ARG A C 1
ATOM 3921 O O . ARG A 1 498 ? 6.934 -7.585 -13.913 1.00 87.06 498 ARG A O 1
ATOM 3928 N N . HIS A 1 499 ? 7.624 -7.086 -15.981 1.00 90.69 499 HIS A N 1
ATOM 3929 C CA . HIS A 1 499 ? 6.646 -6.021 -16.228 1.00 90.69 499 HIS A CA 1
ATOM 3930 C C . HIS A 1 499 ? 6.966 -4.692 -15.541 1.00 90.69 499 HIS A C 1
ATOM 3932 O O . HIS A 1 499 ? 6.093 -4.030 -14.982 1.00 90.69 499 HIS A O 1
ATOM 3938 N N . GLY A 1 500 ? 8.233 -4.279 -15.559 1.00 90.56 500 GLY A N 1
ATOM 3939 C CA . GLY A 1 500 ? 8.637 -3.003 -14.966 1.00 90.56 500 GLY A CA 1
ATOM 3940 C C . GLY A 1 500 ? 8.669 -3.007 -13.438 1.00 90.56 500 GLY A C 1
ATOM 3941 O O . GLY A 1 500 ? 8.789 -1.949 -12.823 1.00 90.56 500 GLY A O 1
ATOM 3942 N N . VAL A 1 501 ? 8.541 -4.175 -12.806 1.00 92.94 501 VAL A N 1
ATOM 3943 C CA . VAL A 1 501 ? 8.704 -4.329 -11.359 1.00 92.94 501 VAL A CA 1
ATOM 3944 C C . VAL A 1 501 ? 10.171 -4.644 -11.073 1.00 92.94 501 VAL A C 1
ATOM 3946 O O . VAL A 1 501 ? 10.648 -5.702 -11.480 1.00 92.94 501 VAL A O 1
ATOM 3949 N N . PRO A 1 502 ? 10.912 -3.760 -10.387 1.00 92.00 502 PRO A N 1
ATOM 3950 C CA . PRO A 1 502 ? 12.311 -4.016 -10.090 1.00 92.00 502 PRO A CA 1
ATOM 3951 C C . PRO A 1 502 ? 12.465 -5.151 -9.079 1.00 92.00 502 PRO A C 1
ATOM 3953 O O . PRO A 1 502 ? 11.650 -5.304 -8.160 1.00 92.00 502 PRO A O 1
ATOM 3956 N N . ARG A 1 503 ? 13.588 -5.869 -9.180 1.00 91.56 503 ARG A N 1
ATOM 3957 C CA . ARG A 1 503 ? 13.967 -6.933 -8.240 1.00 91.56 503 ARG A CA 1
ATOM 3958 C C . ARG A 1 503 ? 13.913 -6.456 -6.789 1.00 91.56 503 ARG A C 1
ATOM 3960 O O . ARG A 1 503 ? 13.411 -7.175 -5.935 1.00 91.56 503 ARG A O 1
ATOM 3967 N N . SER A 1 504 ? 14.350 -5.230 -6.510 1.00 94.06 504 SER A N 1
ATOM 3968 C CA . SER A 1 504 ? 14.477 -4.701 -5.146 1.00 94.06 504 SER A CA 1
ATOM 3969 C C . SER A 1 504 ? 15.382 -5.597 -4.286 1.00 94.06 504 SER A C 1
ATOM 3971 O O . SER A 1 504 ? 16.356 -6.148 -4.794 1.00 94.06 504 SER A O 1
ATOM 3973 N N . GLY A 1 505 ? 15.105 -5.750 -2.992 1.00 95.12 505 GLY A N 1
ATOM 3974 C CA . GLY A 1 505 ? 15.946 -6.558 -2.113 1.00 95.12 505 GLY A CA 1
ATOM 3975 C C . GLY A 1 505 ? 17.174 -5.804 -1.602 1.00 95.12 505 GLY A C 1
ATOM 3976 O O . GLY A 1 505 ? 17.385 -4.626 -1.931 1.00 95.12 505 GLY A O 1
ATOM 3977 N N . PRO A 1 506 ? 17.988 -6.452 -0.756 1.00 95.19 506 PRO A N 1
ATOM 3978 C CA . PRO A 1 506 ? 19.233 -5.872 -0.286 1.00 95.19 506 PRO A CA 1
ATOM 3979 C C . PRO A 1 506 ? 20.218 -5.738 -1.452 1.00 95.19 506 PRO A C 1
ATOM 3981 O O . PRO A 1 506 ? 20.411 -6.681 -2.220 1.00 95.19 506 PRO A O 1
ATOM 3984 N N . VAL A 1 507 ? 20.899 -4.595 -1.566 1.00 89.75 507 VAL A N 1
ATOM 3985 C CA . VAL A 1 507 ? 22.046 -4.509 -2.499 1.00 89.75 507 VAL A CA 1
ATOM 3986 C C . VAL A 1 507 ? 23.215 -5.348 -1.968 1.00 89.75 507 VAL A C 1
ATOM 3988 O O . VAL A 1 507 ? 23.964 -5.951 -2.725 1.00 89.75 507 VAL A O 1
ATOM 3991 N N . ASP A 1 508 ? 23.346 -5.421 -0.645 1.00 94.62 508 ASP A N 1
ATOM 3992 C CA . ASP A 1 508 ? 24.295 -6.283 0.057 1.00 94.62 508 ASP A CA 1
ATOM 3993 C C . ASP A 1 508 ? 23.543 -7.442 0.722 1.00 94.62 508 ASP A C 1
ATOM 3995 O O . ASP A 1 508 ? 23.100 -7.376 1.871 1.00 94.62 508 ASP A O 1
ATOM 3999 N N . ASN A 1 509 ? 23.383 -8.509 -0.058 1.00 94.31 509 ASN A N 1
ATOM 4000 C CA . ASN A 1 509 ? 22.694 -9.731 0.336 1.00 94.31 509 ASN A CA 1
ATOM 4001 C C . ASN A 1 509 ? 23.390 -10.476 1.490 1.00 94.31 509 ASN A C 1
ATOM 4003 O O . ASN A 1 509 ? 22.702 -10.982 2.377 1.00 94.31 509 ASN A O 1
ATOM 4007 N N . ILE A 1 510 ? 24.727 -10.518 1.535 1.00 95.62 510 ILE A N 1
ATOM 4008 C CA . ILE A 1 510 ? 25.450 -11.258 2.581 1.00 95.62 510 ILE A CA 1
ATOM 4009 C C . ILE A 1 510 ? 25.275 -10.628 3.958 1.00 95.62 510 ILE A C 1
ATOM 4011 O O . ILE A 1 510 ? 25.090 -11.356 4.932 1.00 95.62 510 ILE A O 1
ATOM 4015 N N . SER A 1 511 ? 25.294 -9.301 4.066 1.00 97.38 511 SER A N 1
ATOM 4016 C CA . SER A 1 511 ? 25.093 -8.642 5.357 1.00 97.38 511 SER A CA 1
ATOM 4017 C C . SER A 1 511 ? 23.674 -8.844 5.875 1.00 97.38 511 SER A C 1
ATOM 4019 O O . SER A 1 511 ? 23.502 -9.107 7.065 1.00 97.38 511 SER A O 1
ATOM 4021 N N . LEU A 1 512 ? 22.667 -8.828 4.995 1.00 98.19 512 LEU A N 1
ATOM 4022 C CA . LEU A 1 512 ? 21.302 -9.200 5.370 1.00 98.19 512 LEU A CA 1
ATOM 4023 C C . LEU A 1 512 ? 21.242 -10.640 5.908 1.00 98.19 512 LEU A C 1
ATOM 4025 O O . LEU A 1 512 ? 20.704 -10.870 6.993 1.00 98.19 512 LEU A O 1
ATOM 4029 N N . GLN A 1 513 ? 21.834 -11.601 5.192 1.00 98.25 513 GLN A N 1
ATOM 4030 C CA . GLN A 1 513 ? 21.847 -13.010 5.602 1.00 98.25 513 GLN A CA 1
ATOM 4031 C C . GLN A 1 513 ? 22.593 -13.214 6.931 1.00 98.25 513 GLN A C 1
ATOM 4033 O O . GLN A 1 513 ? 22.108 -13.932 7.805 1.00 98.25 513 GLN A O 1
ATOM 4038 N N . LEU A 1 514 ? 23.736 -12.545 7.123 1.00 98.25 514 LEU A N 1
ATOM 4039 C CA . LEU A 1 514 ? 24.506 -12.562 8.370 1.00 98.25 514 LEU A CA 1
ATOM 4040 C C . LEU A 1 514 ? 23.686 -12.029 9.554 1.00 98.25 514 LEU A C 1
ATOM 4042 O O . LEU A 1 514 ? 23.664 -12.675 10.603 1.00 98.25 514 LEU A O 1
ATOM 4046 N N . ALA A 1 515 ? 22.995 -10.893 9.395 1.00 98.44 515 ALA A N 1
ATOM 4047 C CA . ALA A 1 515 ? 22.147 -10.328 10.447 1.00 98.44 515 ALA A CA 1
ATOM 4048 C C . ALA A 1 515 ? 21.022 -11.300 10.841 1.00 98.44 515 ALA A C 1
ATOM 4050 O O . ALA A 1 515 ? 20.811 -11.565 12.026 1.00 98.44 515 ALA A O 1
ATOM 4051 N N . ASN A 1 516 ? 20.337 -11.882 9.852 1.00 98.62 516 ASN A N 1
ATOM 4052 C CA . ASN A 1 516 ? 19.255 -12.837 10.088 1.00 98.62 516 ASN A CA 1
ATOM 4053 C C . ASN A 1 516 ? 19.726 -14.116 10.777 1.00 98.62 516 ASN A C 1
ATOM 4055 O O . ASN A 1 516 ? 19.143 -14.536 11.780 1.00 98.62 516 ASN A O 1
ATOM 4059 N N . ILE A 1 517 ? 20.801 -14.728 10.278 1.00 98.38 517 ILE A N 1
ATOM 4060 C CA . ILE A 1 517 ? 21.329 -15.969 10.850 1.00 98.38 517 ILE A CA 1
ATOM 4061 C C . ILE A 1 517 ? 21.828 -15.732 12.283 1.00 98.38 517 ILE A C 1
ATOM 4063 O O . ILE A 1 517 ? 21.625 -16.590 13.146 1.00 98.38 517 ILE A O 1
ATOM 4067 N N . ALA A 1 518 ? 22.405 -14.558 12.578 1.00 97.88 518 ALA A N 1
ATOM 4068 C CA . ALA A 1 518 ? 22.837 -14.205 13.930 1.00 97.88 518 ALA A CA 1
ATOM 4069 C C . ALA A 1 518 ? 21.690 -14.261 14.954 1.00 97.88 518 ALA A C 1
ATOM 4071 O O . ALA A 1 518 ? 21.901 -14.768 16.053 1.00 97.88 518 ALA A O 1
ATOM 4072 N N . VAL A 1 519 ? 20.479 -13.813 14.596 1.00 96.81 519 VAL A N 1
ATOM 4073 C CA . VAL A 1 519 ? 19.289 -13.871 15.475 1.00 96.81 519 VAL A CA 1
ATOM 4074 C C . VAL A 1 519 ? 18.471 -15.160 15.338 1.00 96.81 519 VAL A C 1
ATOM 4076 O O . VAL A 1 519 ? 17.568 -15.418 16.137 1.00 96.81 519 VAL A O 1
ATOM 4079 N N . GLY A 1 520 ? 18.800 -16.010 14.362 1.00 96.50 520 GLY A N 1
ATOM 4080 C CA . GLY A 1 520 ? 18.129 -17.294 14.121 1.00 96.50 520 GLY A CA 1
ATOM 4081 C C . GLY A 1 520 ? 16.894 -17.210 13.254 1.00 96.50 520 GLY A C 1
ATOM 4082 O O . GLY A 1 520 ? 16.059 -18.109 13.313 1.00 96.50 520 GLY A O 1
ATOM 4083 N N . ASN A 1 521 ? 16.783 -16.145 12.472 1.00 97.62 521 ASN A N 1
ATOM 4084 C CA . ASN A 1 521 ? 15.836 -16.091 11.378 1.00 97.62 521 ASN A CA 1
ATOM 4085 C C . ASN A 1 521 ? 16.320 -16.980 10.228 1.00 97.62 521 ASN A C 1
ATOM 4087 O O . ASN A 1 521 ? 17.494 -17.352 10.141 1.00 97.62 521 ASN A O 1
ATOM 4091 N N . THR A 1 522 ? 15.415 -17.276 9.301 1.00 97.19 522 THR A N 1
ATOM 4092 C CA . THR A 1 522 ? 15.805 -17.775 7.983 1.00 97.19 522 THR A CA 1
ATOM 4093 C C . THR A 1 522 ? 16.678 -16.733 7.284 1.00 97.19 522 THR A C 1
ATOM 4095 O O . THR A 1 522 ? 16.428 -15.534 7.413 1.00 97.19 522 THR A O 1
ATOM 4098 N N . LYS A 1 523 ? 17.680 -17.183 6.520 1.00 96.50 523 LYS A N 1
ATOM 4099 C CA . LYS A 1 523 ? 18.639 -16.317 5.808 1.00 96.50 523 LYS A CA 1
ATOM 4100 C C . LYS A 1 523 ? 17.975 -15.223 4.950 1.00 96.50 523 LYS A C 1
ATOM 4102 O O . LYS A 1 523 ? 18.538 -14.145 4.807 1.00 96.50 523 LYS A O 1
ATOM 4107 N N . ASP A 1 524 ? 16.766 -15.488 4.466 1.00 96.69 524 ASP A N 1
ATOM 4108 C CA . ASP A 1 524 ? 16.046 -14.666 3.490 1.00 96.69 524 ASP A CA 1
ATOM 4109 C C . ASP A 1 524 ? 15.028 -13.685 4.115 1.00 96.69 524 ASP A C 1
ATOM 4111 O O . ASP A 1 524 ? 14.380 -12.924 3.401 1.00 96.69 524 ASP A O 1
ATOM 4115 N N . MET A 1 525 ? 14.876 -13.698 5.447 1.00 97.69 525 MET A N 1
ATOM 4116 C CA . MET A 1 525 ? 13.897 -12.868 6.163 1.00 97.69 525 MET A CA 1
ATOM 4117 C C . MET A 1 525 ? 14.183 -11.365 6.009 1.00 97.69 525 MET A C 1
ATOM 4119 O O . MET A 1 525 ? 15.316 -10.943 5.785 1.00 97.69 525 MET A O 1
ATOM 4123 N N . GLU A 1 526 ? 13.160 -10.531 6.145 1.00 98.12 526 GLU A N 1
ATOM 4124 C CA . GLU A 1 526 ? 13.312 -9.088 6.013 1.00 98.12 526 GLU A CA 1
ATOM 4125 C C . GLU A 1 526 ? 14.167 -8.449 7.127 1.00 98.12 526 GLU A C 1
ATOM 4127 O O . GLU A 1 526 ? 14.049 -8.783 8.307 1.00 98.12 526 GLU A O 1
ATOM 4132 N N . CYS A 1 527 ? 14.982 -7.464 6.746 1.00 98.50 527 CYS A N 1
ATOM 4133 C CA . CYS A 1 527 ? 15.793 -6.618 7.627 1.00 98.50 527 CYS A CA 1
ATOM 4134 C C . CYS A 1 527 ? 15.541 -5.132 7.328 1.00 98.50 527 CYS A C 1
ATOM 4136 O O . CYS A 1 527 ? 14.998 -4.781 6.277 1.00 98.50 527 CYS A O 1
ATOM 4138 N N . LEU A 1 528 ? 15.973 -4.241 8.226 1.00 98.50 528 LEU A N 1
ATOM 4139 C CA . LEU A 1 528 ? 16.121 -2.823 7.883 1.00 98.50 528 LEU A CA 1
ATOM 4140 C C . LEU A 1 528 ? 17.486 -2.603 7.228 1.00 98.50 528 LEU A C 1
ATOM 4142 O O . LEU A 1 528 ? 18.508 -2.736 7.896 1.00 98.50 528 LEU A O 1
ATOM 4146 N N . GLU A 1 529 ? 17.505 -2.245 5.946 1.00 98.25 529 GLU A N 1
ATOM 4147 C CA . GLU A 1 529 ? 18.695 -1.732 5.261 1.00 98.25 529 GLU A CA 1
ATOM 4148 C C . GLU A 1 529 ? 18.879 -0.258 5.636 1.00 98.25 529 GLU A C 1
ATOM 4150 O O . GLU A 1 529 ? 18.028 0.573 5.312 1.00 98.25 529 GLU A O 1
ATOM 4155 N N . CYS A 1 530 ? 19.988 0.060 6.302 1.00 96.81 530 CYS A N 1
ATOM 4156 C CA . CYS A 1 530 ? 20.354 1.402 6.746 1.00 96.81 530 CYS A CA 1
ATOM 4157 C C . CYS A 1 530 ? 21.531 1.912 5.908 1.00 96.81 530 CYS A C 1
ATOM 4159 O O . CYS A 1 530 ? 22.544 1.222 5.792 1.00 96.81 530 CYS A O 1
ATOM 4161 N N . THR A 1 531 ? 21.423 3.115 5.338 1.00 92.31 531 THR A N 1
ATOM 4162 C CA . THR A 1 531 ? 22.444 3.681 4.435 1.00 92.31 531 THR A CA 1
ATOM 4163 C C . THR A 1 531 ? 23.007 4.993 4.983 1.00 92.31 531 THR A C 1
ATOM 4165 O O . THR A 1 531 ? 22.236 5.878 5.337 1.00 92.31 531 THR A O 1
ATOM 4168 N N . VAL A 1 532 ? 24.338 5.132 5.009 1.00 88.69 532 VAL A N 1
ATOM 4169 C CA . VAL A 1 532 ? 25.144 6.273 5.502 1.00 88.69 532 VAL A CA 1
ATOM 4170 C C . VAL A 1 532 ? 24.980 6.576 6.995 1.00 88.69 532 VAL A C 1
ATOM 4172 O O . VAL A 1 532 ? 25.967 6.562 7.729 1.00 88.69 532 VAL A O 1
ATOM 4175 N N . ARG A 1 533 ? 23.758 6.824 7.463 1.00 92.56 533 ARG A N 1
ATOM 4176 C CA . ARG A 1 533 ? 23.405 6.997 8.874 1.00 92.56 533 ARG A CA 1
ATOM 4177 C C . ARG A 1 533 ? 22.145 6.196 9.158 1.00 92.56 533 ARG A C 1
ATOM 4179 O O . ARG A 1 533 ? 21.141 6.354 8.465 1.00 92.56 533 ARG A O 1
ATOM 4186 N N . GLY A 1 534 ? 22.213 5.321 10.153 1.00 94.75 534 GLY A N 1
ATOM 4187 C CA . GLY A 1 534 ? 21.068 4.521 10.565 1.00 94.75 534 GLY A CA 1
ATOM 4188 C C . GLY A 1 534 ? 20.102 5.285 11.479 1.00 94.75 534 GLY A C 1
ATOM 4189 O O . GLY A 1 534 ? 20.406 6.396 11.918 1.00 94.75 534 GLY A O 1
ATOM 4190 N N . PRO A 1 535 ? 18.924 4.703 11.751 1.00 97.31 535 PRO A N 1
ATOM 4191 C CA . PRO A 1 535 ? 17.907 5.281 12.617 1.00 97.31 535 PRO A CA 1
ATOM 4192 C C . PRO A 1 535 ? 18.286 5.270 14.102 1.00 97.31 535 PRO A C 1
ATOM 4194 O O . PRO A 1 535 ? 19.146 4.506 14.553 1.00 97.31 535 PRO A O 1
ATOM 4197 N N . VAL A 1 536 ? 17.535 6.066 14.866 1.00 98.12 536 VAL A N 1
ATOM 4198 C CA . VAL A 1 536 ? 17.434 5.968 16.325 1.00 98.12 536 VAL A CA 1
ATOM 4199 C C . VAL A 1 536 ? 16.097 5.316 16.662 1.00 98.12 536 VAL A C 1
ATOM 4201 O O . VAL A 1 536 ? 15.036 5.869 16.372 1.00 98.12 536 VAL A O 1
ATOM 4204 N N . LEU A 1 537 ? 16.140 4.134 17.270 1.00 98.25 537 LEU A N 1
ATOM 4205 C CA . LEU A 1 537 ? 14.987 3.268 17.499 1.00 98.25 537 LEU A CA 1
ATOM 4206 C C . LEU A 1 537 ? 14.716 3.097 18.989 1.00 98.25 537 LEU A C 1
ATOM 4208 O O . LEU A 1 537 ? 15.601 2.695 19.741 1.00 98.25 537 LEU A O 1
ATOM 4212 N N . LYS A 1 538 ? 13.474 3.319 19.413 1.00 97.31 538 LYS A N 1
ATOM 4213 C CA . LYS A 1 538 ? 12.999 2.978 20.754 1.00 97.31 538 LYS A CA 1
ATOM 4214 C C . LYS A 1 538 ? 12.233 1.664 20.721 1.00 97.31 538 LYS A C 1
ATOM 4216 O O . LYS A 1 538 ? 11.238 1.535 20.015 1.00 97.31 538 LYS A O 1
ATOM 4221 N N . PHE A 1 539 ? 12.670 0.707 21.527 1.00 96.00 539 PHE A N 1
ATOM 4222 C CA . PHE A 1 539 ? 12.015 -0.587 21.676 1.00 96.00 539 PHE A CA 1
ATOM 4223 C C . PHE A 1 539 ? 10.969 -0.502 22.785 1.00 96.00 539 PHE A C 1
ATOM 4225 O O . PHE A 1 539 ? 11.315 -0.254 23.937 1.00 96.00 539 PHE A O 1
ATOM 4232 N N . HIS A 1 540 ? 9.690 -0.704 22.467 1.00 93.81 540 HIS A N 1
ATOM 4233 C CA . HIS A 1 540 ? 8.617 -0.693 23.476 1.00 93.81 540 HIS A CA 1
ATOM 4234 C C . HIS A 1 540 ? 8.379 -2.066 24.118 1.00 93.81 540 HIS A C 1
ATOM 4236 O O . HIS A 1 540 ? 7.787 -2.152 25.193 1.00 93.81 540 HIS A O 1
ATOM 4242 N N . SER A 1 541 ? 8.936 -3.120 23.524 1.00 92.50 541 SER A N 1
ATOM 4243 C CA . SER A 1 541 ? 9.014 -4.466 24.087 1.00 92.50 541 SER A CA 1
ATOM 4244 C C . SER A 1 541 ? 10.446 -4.992 24.064 1.00 92.50 541 SER A C 1
ATOM 4246 O O . SER A 1 541 ? 11.311 -4.467 23.364 1.00 92.50 541 SER A O 1
ATOM 4248 N N . ALA A 1 542 ? 10.689 -6.067 24.810 1.00 94.12 542 ALA A N 1
ATOM 4249 C CA . ALA A 1 542 ? 11.933 -6.811 24.701 1.00 94.12 542 ALA A CA 1
ATOM 4250 C C . ALA A 1 542 ? 12.081 -7.412 23.290 1.00 94.12 542 ALA A C 1
ATOM 4252 O O . ALA A 1 542 ? 11.096 -7.884 22.714 1.00 94.12 542 ALA A O 1
ATOM 4253 N N . ALA A 1 543 ? 13.299 -7.410 22.749 1.00 95.44 543 ALA A N 1
ATOM 4254 C CA . ALA A 1 543 ? 13.591 -7.901 21.402 1.00 95.44 543 ALA A CA 1
ATOM 4255 C C . ALA A 1 543 ? 14.951 -8.607 21.332 1.00 95.44 543 ALA A C 1
ATOM 4257 O O . ALA A 1 543 ? 15.839 -8.353 22.147 1.00 95.44 543 ALA A O 1
ATOM 4258 N N . ILE A 1 544 ? 15.122 -9.471 20.330 1.00 96.69 544 ILE A N 1
ATOM 4259 C CA . ILE A 1 544 ? 16.427 -10.023 19.953 1.00 96.69 544 ILE A CA 1
ATOM 4260 C C . ILE A 1 544 ? 16.797 -9.452 18.590 1.00 96.69 544 ILE A C 1
ATOM 4262 O O . ILE A 1 544 ? 16.027 -9.610 17.642 1.00 96.69 544 ILE A O 1
ATOM 4266 N N . ILE A 1 545 ? 17.951 -8.794 18.494 1.00 97.62 545 ILE A N 1
ATOM 4267 C CA . ILE A 1 545 ? 18.388 -8.120 17.266 1.00 97.62 545 ILE A CA 1
ATOM 4268 C C . ILE A 1 545 ? 19.819 -8.493 16.871 1.00 97.62 545 ILE A C 1
ATOM 4270 O O . ILE A 1 545 ? 20.575 -9.028 17.682 1.00 97.62 545 ILE A O 1
ATOM 4274 N N . SER A 1 546 ? 20.208 -8.173 15.638 1.00 98.38 546 SER A N 1
ATOM 4275 C CA . SER A 1 546 ? 21.610 -8.156 15.213 1.00 98.38 546 SER A CA 1
ATOM 4276 C C . SER A 1 546 ? 21.853 -7.088 14.154 1.00 98.38 546 SER A C 1
ATOM 4278 O O . SER A 1 546 ? 20.988 -6.841 13.316 1.00 98.38 546 SER A O 1
ATOM 4280 N N . LEU A 1 547 ? 23.042 -6.485 14.191 1.00 98.38 547 LEU A N 1
ATOM 4281 C CA . LEU A 1 547 ? 23.556 -5.600 13.148 1.00 98.38 547 LEU A CA 1
ATOM 4282 C C . LEU A 1 547 ? 24.643 -6.318 12.348 1.00 98.38 547 LEU A C 1
ATOM 4284 O O . LEU A 1 547 ? 25.524 -6.938 12.941 1.00 98.38 547 LEU A O 1
ATOM 4288 N N . ALA A 1 548 ? 24.622 -6.216 11.022 1.00 97.81 548 ALA A N 1
ATOM 4289 C CA . ALA A 1 548 ? 25.670 -6.749 10.149 1.00 97.81 548 ALA A CA 1
ATOM 4290 C C . ALA A 1 548 ? 25.944 -5.818 8.956 1.00 97.81 548 ALA A C 1
ATOM 4292 O O . ALA A 1 548 ? 25.062 -5.077 8.528 1.00 97.81 548 ALA A O 1
ATOM 4293 N N . GLY A 1 549 ? 27.162 -5.868 8.415 1.00 95.81 549 GLY A N 1
ATOM 4294 C CA . GLY A 1 549 ? 27.624 -5.038 7.296 1.00 95.81 549 GLY A CA 1
ATOM 4295 C C . GLY A 1 549 ? 28.792 -4.134 7.672 1.00 95.81 549 GLY A C 1
ATOM 4296 O O . GLY A 1 549 ? 29.630 -4.519 8.490 1.00 95.81 549 GLY A O 1
ATOM 4297 N N . GLY A 1 550 ? 28.843 -2.945 7.067 1.00 93.12 550 GLY A N 1
ATOM 4298 C CA . GLY A 1 550 ? 29.837 -1.919 7.373 1.00 93.12 550 GLY A CA 1
ATOM 4299 C C . GLY A 1 550 ? 29.815 -1.503 8.842 1.00 93.12 550 GLY A C 1
ATOM 4300 O O . GLY A 1 550 ? 28.792 -1.631 9.515 1.00 93.12 550 GLY A O 1
ATOM 4301 N N . ALA A 1 551 ? 30.939 -0.995 9.346 1.00 91.25 551 ALA A N 1
ATOM 4302 C CA . ALA A 1 551 ? 31.023 -0.492 10.712 1.00 91.25 551 ALA A CA 1
ATOM 4303 C C . ALA A 1 551 ? 30.190 0.788 10.866 1.00 91.25 551 ALA A C 1
ATOM 4305 O O . ALA A 1 551 ? 30.281 1.698 10.047 1.00 91.25 551 ALA A O 1
ATOM 4306 N N . PHE A 1 552 ? 29.369 0.856 11.913 1.00 94.75 552 PHE A N 1
ATOM 4307 C CA . PHE A 1 552 ? 28.647 2.065 12.308 1.00 94.75 552 PHE A CA 1
ATOM 4308 C C . PHE A 1 552 ? 28.908 2.334 13.791 1.00 94.75 552 PHE A C 1
ATOM 4310 O O . PHE A 1 552 ? 29.084 1.398 14.580 1.00 94.75 552 PHE A O 1
ATOM 4317 N N . ASN A 1 553 ? 28.903 3.610 14.185 1.00 94.06 553 ASN A N 1
ATOM 4318 C CA . ASN A 1 553 ? 29.082 4.012 15.581 1.00 94.06 553 ASN A CA 1
ATOM 4319 C C . ASN A 1 553 ? 27.799 3.791 16.406 1.00 94.06 553 ASN A C 1
ATOM 4321 O O . ASN A 1 553 ? 27.157 4.739 16.857 1.00 94.06 553 ASN A O 1
ATOM 4325 N N . SER A 1 554 ? 27.407 2.525 16.558 1.00 96.12 554 SER A N 1
ATOM 4326 C CA . SER A 1 554 ? 26.138 2.142 17.169 1.00 96.12 554 SER A CA 1
ATOM 4327 C C . SER A 1 554 ? 26.223 2.062 18.695 1.00 96.12 554 SER A C 1
ATOM 4329 O O . SER A 1 554 ? 27.108 1.406 19.260 1.00 96.12 554 SER A O 1
ATOM 4331 N N . THR A 1 555 ? 25.256 2.679 19.372 1.00 96.81 555 THR A N 1
ATOM 4332 C CA . THR A 1 555 ? 25.148 2.705 20.834 1.00 96.81 555 THR A CA 1
ATOM 4333 C C . THR A 1 555 ? 23.750 2.322 21.312 1.00 96.81 555 THR A C 1
ATOM 4335 O O . THR A 1 555 ? 22.747 2.571 20.649 1.00 96.81 555 THR A O 1
ATOM 4338 N N . LEU A 1 556 ? 23.675 1.718 22.495 1.00 95.94 556 LEU A N 1
ATOM 4339 C CA . LEU A 1 556 ? 22.438 1.445 23.213 1.00 95.94 556 LEU A CA 1
ATOM 4340 C C . LEU A 1 556 ? 22.379 2.344 24.447 1.00 95.94 556 LEU A C 1
ATOM 4342 O O . LEU A 1 556 ? 23.334 2.407 25.228 1.00 95.94 556 LEU A O 1
ATOM 4346 N N . ASN A 1 557 ? 21.258 3.043 24.619 1.00 94.94 557 ASN A N 1
ATOM 4347 C CA . ASN A 1 557 ? 21.028 4.005 25.696 1.00 94.94 557 ASN A CA 1
ATOM 4348 C C . ASN A 1 557 ? 22.184 5.018 25.821 1.00 94.94 557 ASN A C 1
ATOM 4350 O O . ASN A 1 557 ? 22.619 5.327 26.930 1.00 94.94 557 ASN A O 1
ATOM 4354 N N . GLN A 1 558 ? 22.726 5.460 24.675 1.00 87.19 558 GLN A N 1
ATOM 4355 C CA . GLN A 1 558 ? 23.843 6.412 24.529 1.00 87.19 558 GLN A CA 1
ATOM 4356 C C . GLN A 1 558 ? 25.174 6.004 25.191 1.00 87.19 558 GLN A C 1
ATOM 4358 O O . GLN A 1 558 ? 26.129 6.776 25.181 1.00 87.19 558 GLN A O 1
ATOM 4363 N N . THR A 1 559 ? 25.263 4.814 25.787 1.00 84.88 559 THR A N 1
ATOM 4364 C CA . THR A 1 559 ? 26.364 4.455 26.697 1.00 84.88 559 THR A CA 1
ATOM 4365 C C . THR A 1 559 ? 27.029 3.137 26.325 1.00 84.88 559 THR A C 1
ATOM 4367 O O . THR A 1 559 ? 28.256 3.052 26.314 1.00 84.88 559 THR A O 1
ATOM 4370 N N . ALA A 1 560 ? 26.256 2.103 25.986 1.00 86.56 560 ALA A N 1
ATOM 4371 C CA . ALA A 1 560 ? 26.803 0.794 25.651 1.00 86.56 560 ALA A CA 1
ATOM 4372 C C . ALA A 1 560 ? 27.088 0.683 24.148 1.00 86.56 560 ALA A C 1
ATOM 4374 O O . ALA A 1 560 ? 26.187 0.854 23.331 1.00 86.56 560 ALA A O 1
ATOM 4375 N N . LYS A 1 561 ? 28.327 0.353 23.768 1.00 92.62 561 LYS A N 1
ATOM 4376 C CA . LYS A 1 561 ? 28.672 0.068 22.367 1.00 92.62 561 LYS A CA 1
ATOM 4377 C C . LYS A 1 561 ? 27.987 -1.218 21.903 1.00 92.62 561 LYS A C 1
ATOM 4379 O O . LYS A 1 561 ? 28.043 -2.234 22.595 1.00 92.62 561 LYS A O 1
ATOM 4384 N N . VAL A 1 562 ? 27.389 -1.182 20.717 1.00 93.94 562 VAL A N 1
ATOM 4385 C CA . VAL A 1 562 ? 26.650 -2.312 20.147 1.00 93.94 562 VAL A CA 1
ATOM 4386 C C . VAL A 1 562 ? 27.562 -3.124 19.220 1.00 93.94 562 VAL A C 1
ATOM 4388 O O . VAL A 1 562 ? 28.063 -2.580 18.236 1.00 93.94 562 VAL A O 1
ATOM 4391 N N . PRO A 1 563 ? 27.822 -4.414 19.503 1.00 95.25 563 PRO A N 1
ATOM 4392 C CA . PRO A 1 563 ? 28.641 -5.238 18.628 1.00 95.25 563 PRO A CA 1
ATOM 4393 C C . PRO A 1 563 ? 27.836 -5.766 17.437 1.00 95.25 563 PRO A C 1
ATOM 4395 O O . PRO A 1 563 ? 26.700 -6.215 17.576 1.00 95.25 563 PRO A O 1
ATOM 4398 N N . PHE A 1 564 ? 28.472 -5.770 16.269 1.00 96.88 564 PHE A N 1
ATOM 4399 C CA . PHE A 1 564 ? 27.928 -6.356 15.047 1.00 96.88 564 PHE A CA 1
ATOM 4400 C C . PHE A 1 564 ? 28.116 -7.883 15.023 1.00 96.88 564 PHE A C 1
ATOM 4402 O O . PHE A 1 564 ? 28.901 -8.446 15.796 1.00 96.88 564 PHE A O 1
ATOM 4409 N N . PHE A 1 565 ? 27.394 -8.558 14.125 1.00 97.75 565 PHE A N 1
ATOM 4410 C CA . PHE A 1 565 ? 27.434 -10.004 13.874 1.00 97.75 565 PHE A CA 1
ATOM 4411 C C . PHE A 1 565 ? 27.204 -10.844 15.141 1.00 97.75 565 PHE A C 1
ATOM 4413 O O . PHE A 1 565 ? 27.758 -11.934 15.312 1.00 97.75 565 PHE A O 1
ATOM 4420 N N . THR A 1 566 ? 26.420 -10.289 16.063 1.00 97.56 566 THR A N 1
ATOM 4421 C CA . THR A 1 566 ? 26.152 -10.827 17.395 1.00 97.56 566 THR A CA 1
ATOM 4422 C C . THR A 1 566 ? 24.654 -10.749 17.662 1.00 97.56 566 THR A C 1
ATOM 4424 O O . THR A 1 566 ? 23.999 -9.796 17.247 1.00 97.56 566 THR A O 1
ATOM 4427 N N . GLU A 1 567 ? 24.109 -11.760 18.322 1.00 97.12 567 GLU A N 1
ATOM 4428 C CA . GLU A 1 567 ? 22.747 -11.790 18.845 1.00 97.12 567 GLU A CA 1
ATOM 4429 C C . GLU A 1 567 ? 22.669 -10.909 20.093 1.00 97.12 567 GLU A C 1
ATOM 4431 O O . GLU A 1 567 ? 23.435 -11.096 21.040 1.00 97.12 567 GLU A O 1
ATOM 4436 N N . LEU A 1 568 ? 21.762 -9.939 20.095 1.00 96.44 568 LEU A N 1
ATOM 4437 C CA . LEU A 1 568 ? 21.663 -8.917 21.130 1.00 96.44 568 LEU A CA 1
ATOM 4438 C C . LEU A 1 568 ? 20.297 -8.978 21.797 1.00 96.44 568 LEU A C 1
ATOM 4440 O O . LEU A 1 568 ? 19.275 -8.893 21.119 1.00 96.44 568 LEU A O 1
ATOM 4444 N N . TYR A 1 569 ? 20.278 -9.085 23.121 1.00 95.81 569 TYR A N 1
ATOM 4445 C CA . TYR A 1 569 ? 19.057 -9.080 23.920 1.00 95.81 569 TYR A CA 1
ATOM 4446 C C . TYR A 1 569 ? 18.765 -7.656 24.377 1.00 95.81 569 TYR A C 1
ATOM 4448 O O . TYR A 1 569 ? 19.488 -7.106 25.209 1.00 95.81 569 TYR A O 1
ATOM 4456 N N . ILE A 1 570 ? 17.726 -7.056 23.803 1.00 94.81 570 ILE A N 1
ATOM 4457 C CA . ILE A 1 570 ? 17.337 -5.664 24.019 1.00 94.81 570 ILE A CA 1
ATOM 4458 C C . ILE A 1 570 ? 16.197 -5.613 25.041 1.00 94.81 570 ILE A C 1
ATOM 4460 O O . ILE A 1 570 ? 15.114 -6.134 24.760 1.00 94.81 570 ILE A O 1
ATOM 4464 N N . PRO A 1 571 ? 16.405 -4.993 26.218 1.00 93.75 571 PRO A N 1
ATOM 4465 C CA . PRO A 1 571 ? 15.339 -4.733 27.179 1.00 93.75 571 PRO A CA 1
ATOM 4466 C C . PRO A 1 571 ? 14.278 -3.780 26.630 1.00 93.75 571 PRO A C 1
ATOM 4468 O O . PRO A 1 571 ? 14.596 -2.848 25.884 1.00 93.75 571 PRO A O 1
ATOM 4471 N N . ALA A 1 572 ? 13.033 -3.952 27.076 1.00 92.56 572 ALA A N 1
ATOM 4472 C CA . ALA A 1 572 ? 11.968 -2.990 26.807 1.00 92.56 572 ALA A CA 1
ATOM 4473 C C . ALA A 1 572 ? 12.344 -1.590 27.334 1.00 92.56 572 ALA A C 1
ATOM 4475 O O . ALA A 1 572 ? 12.926 -1.452 28.408 1.00 92.56 572 ALA A O 1
ATOM 4476 N N . GLY A 1 573 ? 12.010 -0.552 26.572 1.00 92.88 573 GLY A N 1
ATOM 4477 C CA . GLY A 1 573 ? 12.352 0.844 26.849 1.00 92.88 573 GLY A CA 1
ATOM 4478 C C . GLY A 1 573 ? 13.729 1.281 26.340 1.00 92.88 573 GLY A C 1
ATOM 4479 O O . GLY A 1 573 ? 14.029 2.472 26.402 1.00 92.88 573 GLY A O 1
ATOM 4480 N N . SER A 1 574 ? 14.552 0.361 25.824 1.00 95.62 574 SER A N 1
ATOM 4481 C CA . SER A 1 574 ? 15.888 0.702 25.323 1.00 95.62 574 SER A CA 1
ATOM 4482 C C . SER A 1 574 ? 15.830 1.533 24.042 1.00 95.62 574 SER A C 1
ATOM 4484 O O . SER A 1 574 ? 14.952 1.342 23.197 1.00 95.62 574 SER A O 1
ATOM 4486 N N . VAL A 1 575 ? 16.815 2.414 23.876 1.00 98.00 575 VAL A N 1
ATOM 4487 C CA . VAL A 1 575 ? 17.011 3.230 22.676 1.00 98.00 575 VAL A CA 1
ATOM 4488 C C . VAL A 1 575 ? 18.301 2.807 21.983 1.00 98.00 575 VAL A C 1
ATOM 4490 O O . VAL A 1 575 ? 19.382 2.937 22.554 1.00 98.00 575 VAL A O 1
ATOM 4493 N N . LEU A 1 576 ? 18.188 2.298 20.760 1.00 98.31 576 LEU A N 1
ATOM 4494 C CA . LEU A 1 576 ? 19.306 1.969 19.882 1.00 98.31 576 LEU A CA 1
ATOM 4495 C C . LEU A 1 576 ? 19.553 3.139 18.932 1.00 98.31 576 LEU A C 1
ATOM 4497 O O . LEU A 1 576 ? 18.691 3.450 18.119 1.00 98.31 576 LEU A O 1
ATOM 4501 N N . ASP A 1 577 ? 20.728 3.745 18.998 1.00 98.19 577 ASP A N 1
ATOM 4502 C CA . ASP A 1 577 ? 21.223 4.659 17.971 1.00 98.19 577 ASP A CA 1
ATOM 4503 C C . ASP A 1 577 ? 22.204 3.886 17.092 1.00 98.19 577 ASP A C 1
ATOM 4505 O O . ASP A 1 577 ? 23.241 3.435 17.577 1.00 98.19 577 ASP A O 1
ATOM 4509 N N . ILE A 1 578 ? 21.872 3.678 15.816 1.00 97.25 578 ILE A N 1
ATOM 4510 C CA . ILE A 1 578 ? 22.779 2.980 14.897 1.00 97.25 578 ILE A CA 1
ATOM 4511 C C . ILE A 1 578 ? 23.968 3.878 14.522 1.00 97.25 578 ILE A C 1
ATOM 4513 O O . ILE A 1 578 ? 25.063 3.364 14.294 1.00 97.25 578 ILE A O 1
ATOM 4517 N N . GLY A 1 579 ? 23.800 5.200 14.527 1.00 94.06 579 GLY A N 1
ATOM 4518 C CA . GLY A 1 579 ? 24.858 6.158 14.236 1.00 94.06 579 GLY A CA 1
ATOM 4519 C C . GLY A 1 579 ? 25.214 6.267 12.752 1.00 94.06 579 GLY A C 1
ATOM 4520 O O . GLY A 1 579 ? 24.475 5.841 11.861 1.00 94.06 579 GLY A O 1
ATOM 4521 N N . LYS A 1 580 ? 26.362 6.893 12.478 1.00 92.81 580 LYS A N 1
ATOM 4522 C CA . LYS A 1 580 ? 26.917 7.071 11.129 1.00 92.81 580 LYS A CA 1
ATOM 4523 C C . LYS A 1 580 ? 27.866 5.922 10.782 1.00 92.81 580 LYS A C 1
ATOM 4525 O O . LYS A 1 580 ? 28.537 5.394 11.670 1.00 92.81 580 LYS A O 1
ATOM 4530 N N . ALA A 1 581 ? 27.931 5.581 9.499 1.00 90.75 581 ALA A N 1
ATOM 4531 C CA . ALA A 1 581 ? 28.921 4.669 8.950 1.00 90.75 581 ALA A CA 1
ATOM 4532 C C . ALA A 1 581 ? 30.353 5.180 9.192 1.00 90.75 581 ALA A C 1
ATOM 4534 O O . ALA A 1 581 ? 30.626 6.383 9.111 1.00 90.75 581 ALA A O 1
ATOM 4535 N N . GLU A 1 582 ? 31.261 4.250 9.465 1.00 85.19 582 GLU A N 1
ATOM 4536 C CA . GLU A 1 582 ? 32.695 4.464 9.633 1.00 85.19 582 GLU A CA 1
ATOM 4537 C C . GLU A 1 582 ? 33.460 3.842 8.451 1.00 85.19 582 GLU A C 1
ATOM 4539 O O . GLU A 1 582 ? 33.040 2.843 7.865 1.00 85.19 582 GLU A O 1
ATOM 4544 N N . GLY A 1 583 ? 34.601 4.437 8.092 1.00 79.12 583 GLY A N 1
ATOM 4545 C CA . GLY A 1 583 ? 35.453 3.921 7.019 1.00 79.12 583 GLY A CA 1
ATOM 4546 C C . GLY A 1 583 ? 34.870 4.126 5.616 1.00 79.12 583 GLY A C 1
ATOM 4547 O O . GLY A 1 583 ? 34.382 5.207 5.282 1.00 79.12 583 GLY A O 1
ATOM 4548 N N . THR A 1 584 ? 35.001 3.107 4.764 1.00 75.19 584 THR A N 1
ATOM 4549 C CA . THR A 1 584 ? 34.633 3.143 3.332 1.00 75.19 584 THR A CA 1
ATOM 4550 C C . THR A 1 584 ? 33.300 2.464 3.013 1.00 75.19 584 THR A C 1
ATOM 4552 O O . THR A 1 584 ? 32.817 2.583 1.885 1.00 75.19 584 THR A O 1
ATOM 4555 N N . SER A 1 585 ? 32.720 1.764 3.991 1.00 85.06 585 SER A N 1
ATOM 4556 C CA . SER A 1 585 ? 31.432 1.079 3.881 1.00 85.06 585 SER A CA 1
ATOM 4557 C C . SER A 1 585 ? 30.276 2.033 4.185 1.00 85.06 585 SER A C 1
ATOM 4559 O O . SER A 1 585 ? 30.412 2.912 5.031 1.00 85.06 585 SER A O 1
ATOM 4561 N N . VAL A 1 586 ? 29.121 1.860 3.535 1.00 89.50 586 VAL A N 1
ATOM 4562 C CA . VAL A 1 586 ? 27.969 2.770 3.715 1.00 89.50 586 VAL A CA 1
ATOM 4563 C C . VAL A 1 586 ? 26.663 2.093 4.097 1.00 89.50 586 VAL A C 1
ATOM 4565 O O . VAL A 1 586 ? 25.670 2.798 4.269 1.00 89.50 586 VAL A O 1
ATOM 4568 N N . LYS A 1 587 ? 26.618 0.765 4.247 1.00 94.25 587 LYS A N 1
ATOM 4569 C CA . LYS A 1 587 ? 25.383 0.060 4.615 1.00 94.25 587 LYS A CA 1
ATOM 4570 C C . LYS A 1 587 ? 25.560 -0.877 5.797 1.00 94.25 587 LYS A C 1
ATOM 4572 O O . LYS A 1 587 ? 26.546 -1.604 5.896 1.00 94.25 587 LYS A O 1
ATOM 4577 N N . CYS A 1 588 ? 24.547 -0.927 6.649 1.00 97.06 588 CYS A N 1
ATOM 4578 C CA . CYS A 1 588 ? 24.360 -2.013 7.602 1.00 97.06 588 CYS A CA 1
ATOM 4579 C C . CYS A 1 588 ? 22.903 -2.480 7.598 1.00 97.06 588 CYS A C 1
ATOM 4581 O O . CYS A 1 588 ? 22.011 -1.789 7.103 1.00 97.06 588 CYS A O 1
ATOM 4583 N N . TYR A 1 589 ? 22.676 -3.673 8.136 1.00 98.50 589 TYR A N 1
ATOM 4584 C CA . TYR A 1 589 ? 21.372 -4.314 8.206 1.00 98.50 589 TYR A CA 1
ATOM 4585 C C . TYR A 1 589 ? 21.033 -4.626 9.650 1.00 98.50 589 TYR A C 1
ATOM 4587 O O . TYR A 1 589 ? 21.835 -5.245 10.350 1.00 98.50 589 TYR A O 1
ATOM 4595 N N . LEU A 1 590 ? 19.835 -4.226 10.072 1.00 98.56 590 LEU A N 1
ATOM 4596 C CA . LEU A 1 590 ? 19.264 -4.589 11.362 1.00 98.56 590 LEU A CA 1
ATOM 4597 C C . LEU A 1 590 ? 18.244 -5.712 11.171 1.00 98.56 590 LEU A C 1
ATOM 4599 O O . LEU A 1 590 ? 17.170 -5.489 10.606 1.00 98.56 590 LEU A O 1
ATOM 4603 N N . ALA A 1 591 ? 18.574 -6.896 11.679 1.00 98.50 591 ALA A N 1
ATOM 4604 C CA . ALA A 1 591 ? 17.635 -8.000 11.814 1.00 98.50 591 ALA A CA 1
ATOM 4605 C C . ALA A 1 591 ? 16.957 -7.946 13.183 1.00 98.50 591 ALA A C 1
ATOM 4607 O O . ALA A 1 591 ? 17.616 -7.729 14.203 1.00 98.50 591 ALA A O 1
ATOM 4608 N N . VAL A 1 592 ? 15.655 -8.217 13.208 1.00 97.81 592 VAL A N 1
ATOM 4609 C CA . VAL A 1 592 ? 14.894 -8.489 14.431 1.00 97.81 592 VAL A CA 1
ATOM 4610 C C . VAL A 1 592 ? 14.405 -9.928 14.361 1.00 97.81 592 VAL A C 1
ATOM 4612 O O . VAL A 1 592 ? 13.913 -10.373 13.322 1.00 97.81 592 VAL A O 1
ATOM 4615 N N . LYS A 1 593 ? 14.553 -10.688 15.446 1.00 97.19 593 LYS A N 1
ATOM 4616 C CA . LYS A 1 593 ? 14.092 -12.077 15.492 1.00 97.19 593 LYS A CA 1
ATOM 4617 C C . LYS A 1 593 ? 12.587 -12.155 15.227 1.00 97.19 593 LYS A C 1
ATOM 4619 O O . LYS A 1 593 ? 11.808 -11.489 15.901 1.00 97.19 593 LYS A O 1
ATOM 4624 N N . GLY A 1 594 ? 12.189 -12.986 14.267 1.00 95.81 594 GLY A N 1
ATOM 4625 C CA . GLY A 1 594 ? 10.802 -13.110 13.809 1.00 95.81 594 GLY A CA 1
ATOM 4626 C C . GLY A 1 594 ? 10.366 -12.075 12.762 1.00 95.81 594 GLY A C 1
ATOM 4627 O O . GLY A 1 594 ? 9.229 -12.152 12.302 1.00 95.81 594 GLY A O 1
ATOM 4628 N N . GLY A 1 595 ? 11.245 -11.148 12.365 1.00 96.31 595 GLY A N 1
ATOM 4629 C CA . GLY A 1 595 ? 10.992 -10.174 11.301 1.00 96.31 595 GLY A CA 1
ATOM 4630 C C . GLY A 1 595 ? 10.005 -9.067 11.687 1.00 96.31 595 GLY A C 1
ATOM 4631 O O . GLY A 1 595 ? 9.840 -8.723 12.860 1.00 96.31 595 GLY A O 1
ATOM 4632 N N . PHE A 1 596 ? 9.346 -8.507 10.671 1.00 96.38 596 PHE A N 1
ATOM 4633 C CA . PHE A 1 596 ? 8.401 -7.393 10.758 1.00 96.38 596 PHE A CA 1
ATOM 4634 C C . PHE A 1 596 ? 6.995 -7.852 10.327 1.00 96.38 596 PHE A C 1
ATOM 4636 O O . PHE A 1 596 ? 6.621 -7.727 9.151 1.00 96.38 596 PHE A O 1
ATOM 4643 N N . PRO A 1 597 ? 6.181 -8.409 11.247 1.00 93.44 597 PRO A N 1
ATOM 4644 C CA . PRO A 1 597 ? 4.843 -8.922 10.936 1.00 93.44 597 PRO A CA 1
ATOM 4645 C C . PRO A 1 597 ? 3.874 -7.846 10.425 1.00 93.44 597 PRO A C 1
ATOM 4647 O O . PRO A 1 597 ? 3.000 -8.157 9.617 1.00 93.44 597 PRO A O 1
ATOM 4650 N N . GLY A 1 598 ? 4.067 -6.581 10.808 1.00 92.75 598 GLY A N 1
ATOM 4651 C CA . GLY A 1 598 ? 3.249 -5.456 10.342 1.00 92.75 598 GLY A CA 1
ATOM 4652 C C . GLY A 1 598 ? 3.481 -5.050 8.876 1.00 92.75 598 GLY A C 1
ATOM 4653 O O . GLY A 1 598 ? 2.712 -4.258 8.333 1.00 92.75 598 GLY A O 1
ATOM 4654 N N . VAL A 1 599 ? 4.514 -5.587 8.212 1.00 96.25 599 VAL A N 1
ATOM 4655 C CA . VAL A 1 599 ? 4.819 -5.317 6.796 1.00 96.25 599 VAL A CA 1
ATOM 4656 C C . VAL A 1 599 ? 4.150 -6.367 5.913 1.00 96.25 599 VAL A C 1
ATOM 4658 O O . VAL A 1 599 ? 4.381 -7.569 6.069 1.00 96.25 599 VAL A O 1
ATOM 4661 N N . ALA A 1 600 ? 3.321 -5.916 4.973 1.00 95.88 600 ALA A N 1
ATOM 4662 C CA . ALA A 1 600 ? 2.638 -6.791 4.028 1.00 95.88 600 ALA A CA 1
ATOM 4663 C C . ALA A 1 600 ? 3.585 -7.308 2.936 1.00 95.88 600 ALA A C 1
ATOM 4665 O O . ALA A 1 600 ? 4.465 -6.584 2.469 1.00 95.88 600 ALA A O 1
ATOM 4666 N N . LEU A 1 601 ? 3.345 -8.542 2.489 1.00 94.62 601 LEU A N 1
ATOM 4667 C CA . LEU A 1 601 ? 3.883 -9.024 1.221 1.00 94.62 601 LEU A CA 1
ATOM 4668 C C . LEU A 1 601 ? 3.164 -8.315 0.077 1.00 94.62 601 LEU A C 1
ATOM 4670 O O . LEU A 1 601 ? 1.939 -8.189 0.092 1.00 94.62 601 LEU A O 1
ATOM 4674 N N . TRP A 1 602 ? 3.924 -7.899 -0.928 1.00 91.88 602 TRP A N 1
ATOM 4675 C CA . TRP A 1 602 ? 3.379 -7.363 -2.162 1.00 91.88 602 TRP A CA 1
ATOM 4676 C C . TRP A 1 602 ? 4.193 -7.874 -3.352 1.00 91.88 602 TRP A C 1
ATOM 4678 O O . TRP A 1 602 ? 5.404 -7.638 -3.427 1.00 91.88 602 TRP A O 1
ATOM 4688 N N . LEU A 1 603 ? 3.514 -8.593 -4.255 1.00 92.81 603 LEU A N 1
ATOM 4689 C CA . LEU A 1 603 ? 4.138 -9.412 -5.303 1.00 92.81 603 LEU A CA 1
ATOM 4690 C C . LEU A 1 603 ? 5.238 -10.316 -4.718 1.00 92.81 603 LEU A C 1
ATOM 4692 O O . LEU A 1 603 ? 6.400 -10.239 -5.107 1.00 92.81 603 LEU A O 1
ATOM 4696 N N . ASP A 1 604 ? 4.846 -11.105 -3.714 1.00 92.56 604 ASP A N 1
ATOM 4697 C CA . ASP A 1 604 ? 5.659 -12.113 -3.018 1.00 92.56 604 ASP A CA 1
ATOM 4698 C C . ASP A 1 604 ? 6.911 -11.612 -2.275 1.00 92.56 604 ASP A C 1
ATOM 4700 O O . ASP A 1 604 ? 7.696 -12.426 -1.799 1.00 92.56 604 ASP A O 1
ATOM 4704 N N . SER A 1 605 ? 7.080 -10.297 -2.084 1.00 96.31 605 SER A N 1
ATOM 4705 C CA . SER A 1 605 ? 8.183 -9.750 -1.275 1.00 96.31 605 SER A CA 1
ATOM 4706 C C . SER A 1 605 ? 7.753 -8.565 -0.403 1.00 96.31 605 SER A C 1
ATOM 4708 O O . SER A 1 605 ? 6.841 -7.808 -0.753 1.00 96.31 605 SER A O 1
ATOM 4710 N N . LYS A 1 606 ? 8.437 -8.372 0.725 1.00 97.00 606 LYS A N 1
ATOM 4711 C CA . LYS A 1 606 ? 8.304 -7.225 1.635 1.00 97.00 606 LYS A CA 1
ATOM 4712 C C . LYS A 1 606 ? 9.238 -6.070 1.282 1.00 97.00 606 LYS A C 1
ATOM 4714 O O . LYS A 1 606 ? 9.072 -4.985 1.842 1.00 97.00 606 LYS A O 1
ATOM 4719 N N . SER A 1 607 ? 10.189 -6.265 0.370 1.00 97.62 607 SER A N 1
ATOM 4720 C CA . SER A 1 607 ? 11.139 -5.230 -0.028 1.00 97.62 607 SER A CA 1
ATOM 4721 C C . SER A 1 607 ? 10.495 -3.913 -0.442 1.00 97.62 607 SER A C 1
ATOM 4723 O O . SER A 1 607 ? 9.517 -3.872 -1.188 1.00 97.62 607 SER A O 1
ATOM 4725 N N . CYS A 1 608 ? 11.072 -2.813 0.025 1.00 96.38 608 CYS A N 1
ATOM 4726 C CA . CYS A 1 608 ? 10.633 -1.471 -0.317 1.00 96.38 608 CYS A CA 1
ATOM 4727 C C . CYS A 1 608 ? 11.353 -0.966 -1.570 1.00 96.38 608 CYS A C 1
ATOM 4729 O O . CYS A 1 608 ? 12.576 -1.068 -1.668 1.00 96.38 608 CYS A O 1
ATOM 4731 N N . THR A 1 609 ? 10.605 -0.332 -2.468 1.00 93.88 609 THR A N 1
ATOM 4732 C CA . THR A 1 609 ? 11.136 0.427 -3.607 1.00 93.88 609 THR A CA 1
ATOM 4733 C C . THR A 1 609 ? 10.605 1.860 -3.521 1.00 93.88 609 THR A C 1
ATOM 4735 O O . THR A 1 609 ? 9.584 2.175 -4.145 1.00 93.88 609 THR A O 1
ATOM 4738 N N . PRO A 1 610 ? 11.252 2.755 -2.749 1.00 88.94 610 PRO A N 1
ATOM 4739 C CA . PRO A 1 610 ? 10.697 4.080 -2.468 1.00 88.94 610 PRO A CA 1
ATOM 4740 C C . PRO A 1 610 ? 10.404 4.922 -3.712 1.00 88.94 610 PRO A C 1
ATOM 4742 O O . PRO A 1 610 ? 9.393 5.615 -3.759 1.00 88.94 610 PRO A O 1
ATOM 4745 N N . SER A 1 611 ? 11.237 4.818 -4.753 1.00 84.25 611 SER A N 1
ATOM 4746 C CA . SER A 1 611 ? 11.051 5.572 -6.001 1.00 84.25 611 SER A CA 1
ATOM 4747 C C . SER A 1 611 ? 9.784 5.203 -6.771 1.00 84.25 611 SER A C 1
ATOM 4749 O O . SER A 1 611 ? 9.359 5.981 -7.614 1.00 84.25 611 SER A O 1
ATOM 4751 N N . LEU A 1 612 ? 9.197 4.033 -6.503 1.00 87.81 612 LEU A N 1
ATOM 4752 C CA . LEU A 1 612 ? 7.970 3.548 -7.144 1.00 87.81 612 LEU A CA 1
ATOM 4753 C C . LEU A 1 612 ? 6.810 3.388 -6.153 1.00 87.81 612 LEU A C 1
ATOM 4755 O O . LEU A 1 612 ? 5.734 2.935 -6.534 1.00 87.81 612 LEU A O 1
ATOM 4759 N N . LYS A 1 613 ? 7.017 3.749 -4.881 1.00 90.19 613 LYS A N 1
ATOM 4760 C CA . LYS A 1 613 ? 6.034 3.595 -3.801 1.00 90.19 613 LYS A CA 1
ATOM 4761 C C . LYS A 1 613 ? 5.577 2.141 -3.577 1.00 90.19 613 LYS A C 1
ATOM 4763 O O . LYS A 1 613 ? 4.411 1.899 -3.275 1.00 90.19 613 LYS A O 1
ATOM 4768 N N . LEU A 1 614 ? 6.483 1.165 -3.725 1.00 91.94 614 LEU A N 1
ATOM 4769 C CA . LEU A 1 614 ? 6.161 -0.272 -3.656 1.00 91.94 614 LEU A CA 1
ATOM 4770 C C . LEU A 1 614 ? 6.681 -0.936 -2.376 1.00 91.94 614 LEU A C 1
ATOM 4772 O O . LEU A 1 614 ? 7.822 -0.711 -1.980 1.00 91.94 614 LEU A O 1
ATOM 4776 N N . GLY A 1 615 ? 5.875 -1.829 -1.791 1.00 94.00 615 GLY A N 1
ATOM 4777 C CA . GLY A 1 615 ? 6.263 -2.686 -0.662 1.00 94.00 615 GLY A CA 1
ATOM 4778 C C . GLY A 1 615 ? 6.683 -1.936 0.608 1.00 94.00 615 GLY A C 1
ATOM 4779 O O . GLY A 1 615 ? 6.331 -0.776 0.815 1.00 94.00 615 GLY A O 1
ATOM 4780 N N . GLY A 1 616 ? 7.412 -2.620 1.492 1.00 95.50 616 GLY A N 1
ATOM 4781 C CA . GLY A 1 616 ? 7.931 -2.053 2.735 1.00 95.50 616 GLY A CA 1
ATOM 4782 C C . GLY A 1 616 ? 6.884 -1.385 3.632 1.00 95.50 616 GLY A C 1
ATOM 4783 O O . GLY A 1 616 ? 5.705 -1.747 3.653 1.00 95.50 616 GLY A O 1
ATOM 4784 N N . HIS A 1 617 ? 7.332 -0.380 4.388 1.00 92.69 617 HIS A N 1
ATOM 4785 C CA . HIS A 1 617 ? 6.461 0.458 5.204 1.00 92.69 617 HIS A CA 1
ATOM 4786 C C . HIS A 1 617 ? 5.937 1.632 4.370 1.00 92.69 617 HIS A C 1
ATOM 4788 O O . HIS A 1 617 ? 6.697 2.525 3.996 1.00 92.69 617 HIS A O 1
ATOM 4794 N N . GLN A 1 618 ? 4.635 1.632 4.067 1.00 90.56 618 GLN A N 1
ATOM 4795 C CA . GLN A 1 618 ? 3.963 2.722 3.341 1.00 90.56 618 GLN A CA 1
ATOM 4796 C C . GLN A 1 618 ? 4.541 3.019 1.936 1.00 90.56 618 GLN A C 1
ATOM 4798 O O . GLN A 1 618 ? 4.332 4.108 1.405 1.00 90.56 618 GLN A O 1
ATOM 4803 N N . GLY A 1 619 ? 5.303 2.091 1.338 1.00 91.50 619 GLY A N 1
ATOM 4804 C CA . GLY A 1 619 ? 5.952 2.288 0.040 1.00 91.50 619 GLY A CA 1
ATOM 4805 C C . GLY A 1 619 ? 7.127 3.267 0.081 1.00 91.50 619 GLY A C 1
ATOM 4806 O O . GLY A 1 619 ? 7.587 3.702 -0.965 1.00 91.50 619 GLY A O 1
ATOM 4807 N N . ARG A 1 620 ? 7.612 3.666 1.260 1.00 91.38 620 ARG A N 1
ATOM 4808 C CA . ARG A 1 620 ? 8.612 4.734 1.406 1.00 91.38 620 ARG A CA 1
ATOM 4809 C C . ARG A 1 620 ? 9.722 4.362 2.386 1.00 91.38 620 ARG A C 1
ATOM 4811 O O . ARG A 1 620 ? 9.707 3.303 3.014 1.00 91.38 620 ARG A O 1
ATOM 4818 N N . THR A 1 621 ? 10.704 5.249 2.508 1.00 91.12 621 THR A N 1
ATOM 4819 C CA . THR A 1 621 ? 11.632 5.254 3.644 1.00 91.12 621 THR A CA 1
ATOM 4820 C C . THR A 1 621 ? 10.887 5.591 4.935 1.00 91.12 621 THR A C 1
ATOM 4822 O O . THR A 1 621 ? 9.841 6.251 4.905 1.00 91.12 621 THR A O 1
ATOM 4825 N N . PHE A 1 622 ? 11.427 5.163 6.076 1.00 90.75 622 PHE A N 1
ATOM 4826 C CA . PHE A 1 622 ? 10.881 5.533 7.384 1.00 90.75 622 PHE A CA 1
ATOM 4827 C C . PHE A 1 622 ? 10.992 7.039 7.649 1.00 90.75 622 PHE A C 1
ATOM 4829 O O . PHE A 1 622 ? 11.872 7.713 7.115 1.00 90.75 622 PHE A O 1
ATOM 4836 N N . LEU A 1 623 ? 10.096 7.549 8.489 1.00 86.38 623 LEU A N 1
ATOM 4837 C CA . LEU A 1 623 ? 10.045 8.922 8.978 1.00 86.38 623 LEU A CA 1
ATOM 4838 C C . LEU A 1 623 ? 10.054 8.933 10.516 1.00 86.38 623 LEU A C 1
ATOM 4840 O O . LEU A 1 623 ? 9.613 7.963 11.141 1.00 86.38 623 LEU A O 1
ATOM 4844 N N . PRO A 1 624 ? 10.508 10.029 11.152 1.00 85.00 624 PRO A N 1
ATOM 4845 C CA . PRO A 1 624 ? 10.383 10.194 12.595 1.00 85.00 624 PRO A CA 1
ATOM 4846 C C . PRO A 1 624 ? 8.934 10.034 13.069 1.00 85.00 624 PRO A C 1
ATOM 4848 O O . PRO A 1 624 ? 8.006 10.649 12.541 1.00 85.00 624 PRO A O 1
ATOM 4851 N N . GLY A 1 625 ? 8.747 9.218 14.099 1.00 83.81 625 GLY A N 1
ATOM 4852 C CA . GLY A 1 625 ? 7.455 8.889 14.680 1.00 83.81 625 GLY A CA 1
ATOM 4853 C C . GLY A 1 625 ? 6.730 7.712 14.029 1.00 83.81 625 GLY A C 1
ATOM 4854 O O . GLY A 1 625 ? 5.686 7.321 14.563 1.00 83.81 625 GLY A O 1
ATOM 4855 N N . ASP A 1 626 ? 7.260 7.140 12.939 1.00 89.50 626 ASP A N 1
ATOM 4856 C CA . ASP A 1 626 ? 6.796 5.849 12.431 1.00 89.50 626 ASP A CA 1
ATOM 4857 C C . ASP A 1 626 ? 6.989 4.771 13.505 1.00 89.50 626 ASP A C 1
ATOM 4859 O O . ASP A 1 626 ? 7.903 4.821 14.335 1.00 89.50 626 ASP A O 1
ATOM 4863 N N . CYS A 1 627 ? 6.115 3.772 13.486 1.00 93.12 627 CYS A N 1
ATOM 4864 C CA . CYS A 1 627 ? 6.198 2.617 14.365 1.00 93.12 627 CYS A CA 1
ATOM 4865 C C . CYS A 1 627 ? 6.056 1.345 13.538 1.00 93.12 627 CYS A C 1
ATOM 4867 O O . CYS A 1 627 ? 5.246 1.280 12.612 1.00 93.12 627 CYS A O 1
ATOM 4869 N N . LEU A 1 628 ? 6.845 0.336 13.890 1.00 94.00 628 LEU A N 1
ATOM 4870 C CA . LEU A 1 628 ? 6.882 -0.941 13.197 1.00 94.00 628 LEU A CA 1
ATOM 4871 C C . LEU A 1 628 ? 6.679 -2.071 14.199 1.00 94.00 628 LEU A C 1
ATOM 4873 O O . LEU A 1 628 ? 7.358 -2.139 15.221 1.00 94.00 628 LEU A O 1
ATOM 4877 N N . GLU A 1 629 ? 5.729 -2.947 13.901 1.00 94.31 629 GLU A N 1
ATOM 4878 C CA . GLU A 1 629 ? 5.448 -4.123 14.717 1.00 94.31 629 GLU A CA 1
ATOM 4879 C C . GLU A 1 629 ? 6.609 -5.122 14.645 1.00 94.31 629 GLU A C 1
ATOM 4881 O O . GLU A 1 629 ? 7.172 -5.359 13.571 1.00 94.31 629 GLU A O 1
ATOM 4886 N N . ILE A 1 630 ? 6.940 -5.722 15.787 1.00 94.44 630 ILE A N 1
ATOM 4887 C CA . ILE A 1 630 ? 7.941 -6.783 15.925 1.00 94.44 630 ILE A CA 1
ATOM 4888 C C . ILE A 1 630 ? 7.335 -7.971 16.670 1.00 94.44 630 ILE A C 1
ATOM 4890 O O . ILE A 1 630 ? 6.360 -7.831 17.405 1.00 94.44 630 ILE A O 1
ATOM 4894 N N . VAL A 1 631 ? 7.926 -9.154 16.522 1.00 90.38 631 VAL A N 1
ATOM 4895 C CA . VAL A 1 631 ? 7.503 -10.315 17.313 1.00 90.38 631 VAL A CA 1
ATOM 4896 C C . VAL A 1 631 ? 7.975 -10.146 18.760 1.00 90.38 631 VAL A C 1
ATOM 4898 O O . VAL A 1 631 ? 9.164 -9.959 19.020 1.00 90.38 631 VAL A O 1
ATOM 4901 N N . GLY A 1 632 ? 7.045 -10.224 19.713 1.00 75.31 632 GLY A N 1
ATOM 4902 C CA . GLY A 1 632 ? 7.364 -10.168 21.139 1.00 75.31 632 GLY A CA 1
ATOM 4903 C C . GLY A 1 632 ? 8.248 -11.331 21.597 1.00 75.31 632 GLY A C 1
ATOM 4904 O O . GLY A 1 632 ? 8.006 -12.488 21.246 1.00 75.31 632 GLY A O 1
ATOM 4905 N N . SER A 1 633 ? 9.260 -11.039 22.418 1.00 75.56 633 SER A N 1
ATOM 4906 C CA . SER A 1 633 ? 10.029 -12.070 23.125 1.00 75.56 633 SER A CA 1
ATOM 4907 C C . SER A 1 633 ? 9.210 -12.646 24.284 1.00 75.56 633 SER A C 1
ATOM 4909 O O . SER A 1 633 ? 8.677 -11.895 25.097 1.00 75.56 633 SER A O 1
ATOM 4911 N N . SER A 1 634 ? 9.163 -13.977 24.415 1.00 65.75 634 SER A N 1
ATOM 4912 C CA . SER A 1 634 ? 8.571 -14.645 25.588 1.00 65.75 634 SER A CA 1
ATOM 4913 C C . SER A 1 634 ? 9.360 -14.396 26.875 1.00 65.75 634 SER A C 1
ATOM 4915 O O . SER A 1 634 ? 8.824 -14.545 27.969 1.00 65.75 634 SER A O 1
ATOM 4917 N N . ASN A 1 635 ? 10.641 -14.046 26.740 1.00 71.06 635 ASN A N 1
ATOM 4918 C CA . ASN A 1 635 ? 11.528 -13.744 27.852 1.00 71.06 635 ASN A CA 1
ATOM 4919 C C . ASN A 1 635 ? 11.637 -12.228 28.006 1.00 71.06 635 ASN A C 1
ATOM 4921 O O . ASN A 1 635 ? 12.046 -11.536 27.069 1.00 71.06 635 ASN A O 1
ATOM 4925 N N . GLU A 1 636 ? 11.326 -11.723 29.197 1.00 75.19 636 GLU A N 1
ATOM 4926 C CA . GLU A 1 636 ? 11.680 -10.358 29.573 1.00 75.19 636 GLU A CA 1
ATOM 4927 C C . GLU A 1 636 ? 13.182 -10.289 29.864 1.00 75.19 636 GLU A C 1
ATOM 4929 O O . GLU A 1 636 ? 13.699 -10.997 30.729 1.00 75.19 636 GLU A O 1
ATOM 4934 N N . TYR A 1 637 ? 13.894 -9.433 29.132 1.00 81.75 637 TYR A N 1
ATOM 4935 C CA . TYR A 1 637 ? 15.291 -9.118 29.417 1.00 81.75 637 TYR A CA 1
ATOM 4936 C C . TYR A 1 637 ? 15.335 -7.906 30.342 1.00 81.75 637 TYR A C 1
ATOM 4938 O O . TYR A 1 637 ? 14.935 -6.813 29.946 1.00 81.75 637 TYR A O 1
ATOM 4946 N N . SER A 1 638 ? 15.811 -8.091 31.573 1.00 80.94 638 SER A N 1
ATOM 4947 C CA . SER A 1 638 ? 15.977 -6.991 32.531 1.00 80.94 638 SER A CA 1
ATOM 4948 C C . SER A 1 638 ? 17.219 -6.140 32.248 1.00 80.94 638 SER A C 1
ATOM 4950 O O . SER A 1 638 ? 17.267 -4.976 32.639 1.00 80.94 638 SER A O 1
ATOM 4952 N N . THR A 1 639 ? 18.218 -6.695 31.556 1.00 87.44 639 THR A N 1
ATOM 4953 C CA . THR A 1 639 ? 19.471 -6.020 31.195 1.00 87.44 639 THR A CA 1
ATOM 4954 C C . THR A 1 639 ? 19.896 -6.358 29.768 1.00 87.44 639 THR A C 1
ATOM 4956 O O . THR A 1 639 ? 19.497 -7.379 29.205 1.00 87.44 639 THR A O 1
ATOM 4959 N N . PHE A 1 640 ? 20.703 -5.476 29.170 1.00 91.44 640 PHE A N 1
ATOM 4960 C CA . PHE A 1 640 ? 21.312 -5.725 27.866 1.00 91.44 640 PHE A CA 1
ATOM 4961 C C . PHE A 1 640 ? 22.236 -6.943 27.940 1.00 91.44 640 PHE A C 1
ATOM 4963 O O . PHE A 1 640 ? 23.097 -7.026 28.818 1.00 91.44 640 PHE A O 1
ATOM 4970 N N . GLY A 1 641 ? 22.056 -7.877 27.010 1.00 93.06 641 GLY A N 1
ATOM 4971 C CA . GLY A 1 641 ? 22.826 -9.113 26.946 1.00 93.06 641 GLY A CA 1
ATOM 4972 C C . GLY A 1 641 ? 23.251 -9.458 25.526 1.00 93.06 641 GLY A C 1
ATOM 4973 O O . GLY A 1 641 ? 22.749 -8.901 24.551 1.00 93.06 641 GLY A O 1
ATOM 4974 N N . MET A 1 642 ? 24.178 -10.404 25.420 1.00 95.44 642 MET A N 1
ATOM 4975 C CA . MET A 1 642 ? 24.662 -10.935 24.148 1.00 95.44 642 MET A CA 1
ATOM 4976 C C . MET A 1 642 ? 24.508 -12.454 24.137 1.00 95.44 642 MET A C 1
ATOM 4978 O O . MET A 1 642 ? 24.726 -13.113 25.156 1.00 95.44 642 MET A O 1
ATOM 4982 N N . GLY A 1 643 ? 24.135 -12.992 22.984 1.00 95.25 643 GLY A N 1
ATOM 4983 C CA . GLY A 1 643 ? 23.983 -14.417 22.732 1.00 95.25 643 GLY A CA 1
ATOM 4984 C C . GLY A 1 643 ? 25.025 -14.929 21.746 1.00 95.25 643 GLY A C 1
ATOM 4985 O O . GLY A 1 643 ? 26.224 -14.674 21.878 1.00 95.25 643 GLY A O 1
ATOM 4986 N N . TYR A 1 644 ? 24.558 -15.680 20.754 1.00 97.25 644 TYR A N 1
ATOM 4987 C CA . TYR A 1 644 ? 25.405 -16.211 19.690 1.00 97.25 644 TYR A CA 1
ATOM 4988 C C . TYR A 1 644 ? 26.186 -15.107 18.965 1.00 97.25 644 TYR A C 1
ATOM 4990 O O . TYR A 1 644 ? 25.634 -14.075 18.589 1.00 97.25 644 TYR A O 1
ATOM 4998 N N . LYS A 1 645 ? 27.468 -15.356 18.707 1.00 97.62 645 LYS A N 1
ATOM 4999 C CA . LYS A 1 645 ? 28.328 -14.486 17.907 1.00 97.62 645 LYS A CA 1
ATOM 5000 C C . LYS A 1 645 ? 28.849 -15.266 16.716 1.00 97.62 645 LYS A C 1
ATOM 5002 O O . LYS A 1 645 ? 29.397 -16.353 16.892 1.00 97.62 645 LYS A O 1
ATOM 5007 N N . ILE A 1 646 ? 28.725 -14.692 15.525 1.00 97.62 646 ILE A N 1
ATOM 5008 C CA . ILE A 1 646 ? 29.275 -15.300 14.317 1.00 97.62 646 ILE A CA 1
ATOM 5009 C C . ILE A 1 646 ? 30.807 -15.364 14.457 1.00 97.62 646 ILE A C 1
ATOM 5011 O O . ILE A 1 646 ? 31.436 -14.346 14.772 1.00 97.62 646 ILE A O 1
ATOM 5015 N N . PRO A 1 647 ? 31.435 -16.538 14.243 1.00 96.88 647 PRO A N 1
ATOM 5016 C CA . PRO A 1 647 ? 32.887 -16.663 14.247 1.00 96.88 647 PRO A CA 1
ATOM 5017 C C . PRO A 1 647 ? 33.539 -15.665 13.287 1.00 96.88 647 PRO A C 1
ATOM 5019 O O . PRO A 1 647 ? 33.140 -15.561 12.131 1.00 96.88 647 PRO A O 1
ATOM 5022 N N . SER A 1 648 ? 34.583 -14.964 13.736 1.00 94.38 648 SER A N 1
ATOM 5023 C CA . SER A 1 648 ? 35.242 -13.919 12.937 1.00 94.38 648 SER A CA 1
ATOM 5024 C C . SER A 1 648 ? 35.805 -14.422 11.608 1.00 94.38 648 SER A C 1
ATOM 5026 O O . SER A 1 648 ? 35.901 -13.650 10.662 1.00 94.38 648 SER A O 1
ATOM 5028 N N . THR A 1 649 ? 36.138 -15.712 11.507 1.00 95.00 649 THR A N 1
ATOM 5029 C CA . THR A 1 649 ? 36.578 -16.341 10.255 1.00 95.00 649 THR A CA 1
ATOM 5030 C C . THR A 1 649 ? 35.488 -16.372 9.189 1.00 95.00 649 THR A C 1
ATOM 5032 O O . THR A 1 649 ? 35.819 -16.410 8.010 1.00 95.00 649 THR A O 1
ATOM 5035 N N . LEU A 1 650 ? 34.212 -16.353 9.577 1.00 95.88 650 LEU A N 1
ATOM 5036 C CA . LEU A 1 650 ? 33.070 -16.343 8.666 1.00 95.88 650 LEU A CA 1
ATOM 5037 C C . LEU A 1 650 ? 32.634 -14.929 8.269 1.00 95.88 650 LEU A C 1
ATOM 5039 O O . LEU A 1 650 ? 31.761 -14.807 7.421 1.00 95.88 650 LEU A O 1
ATOM 5043 N N . ILE A 1 651 ? 33.188 -13.870 8.861 1.00 95.06 651 ILE A N 1
ATOM 5044 C CA . ILE A 1 651 ? 32.759 -12.492 8.592 1.00 95.06 651 ILE A CA 1
ATOM 5045 C C . ILE A 1 651 ? 33.599 -11.917 7.434 1.00 95.06 651 ILE A C 1
ATOM 5047 O O . ILE A 1 651 ? 34.831 -11.952 7.519 1.00 95.06 651 ILE A O 1
ATOM 5051 N N . PRO A 1 652 ? 32.978 -11.376 6.365 1.00 92.69 652 PRO A N 1
ATOM 5052 C CA . PRO A 1 652 ? 33.696 -10.656 5.315 1.00 92.69 652 PRO A CA 1
ATOM 5053 C C . PRO A 1 652 ? 34.480 -9.460 5.864 1.00 92.69 652 PRO A C 1
ATOM 5055 O O . PRO A 1 652 ? 34.076 -8.817 6.832 1.00 92.69 652 PRO A O 1
ATOM 5058 N N . ASN A 1 653 ? 35.602 -9.115 5.231 1.00 89.38 653 ASN A N 1
ATOM 5059 C CA . ASN A 1 653 ? 36.371 -7.937 5.628 1.00 89.38 653 ASN A CA 1
ATOM 5060 C C . ASN A 1 653 ? 35.820 -6.668 4.957 1.00 89.38 653 ASN A C 1
ATOM 5062 O O . ASN A 1 653 ? 36.243 -6.317 3.858 1.00 89.38 653 ASN A O 1
ATOM 5066 N N . PHE A 1 654 ? 34.916 -5.970 5.641 1.00 87.00 654 PHE A N 1
ATOM 5067 C CA . PHE A 1 654 ? 34.273 -4.741 5.155 1.00 87.00 654 PHE A CA 1
ATOM 5068 C C . PHE A 1 654 ? 35.190 -3.499 5.113 1.00 87.00 654 PHE A C 1
ATOM 5070 O O . PHE A 1 654 ? 34.837 -2.504 4.491 1.00 87.00 654 PHE A O 1
ATOM 5077 N N . GLU A 1 655 ? 36.383 -3.546 5.713 1.00 77.88 655 GLU A N 1
ATOM 5078 C CA . GLU A 1 655 ? 37.358 -2.436 5.688 1.00 77.88 655 GLU A CA 1
ATOM 5079 C C . GLU A 1 655 ? 38.350 -2.540 4.519 1.00 77.88 655 GLU A C 1
ATOM 5081 O O . GLU A 1 655 ? 38.961 -1.556 4.106 1.00 77.88 655 GLU A O 1
ATOM 5086 N N . ARG A 1 656 ? 38.581 -3.758 4.015 1.00 68.81 656 ARG A N 1
ATOM 5087 C CA . ARG A 1 656 ? 39.619 -4.058 3.012 1.00 68.81 656 ARG A CA 1
ATOM 5088 C C . ARG A 1 656 ? 39.114 -4.975 1.903 1.00 68.81 656 ARG A C 1
ATOM 5090 O O . ARG A 1 656 ? 39.873 -5.811 1.408 1.00 68.81 656 ARG A O 1
ATOM 5097 N N . PHE A 1 657 ? 37.838 -4.877 1.546 1.00 72.50 657 PHE A N 1
ATOM 5098 C CA . PHE A 1 657 ? 37.323 -5.632 0.411 1.00 72.50 657 PHE A CA 1
ATOM 5099 C C . PHE A 1 657 ? 37.864 -5.057 -0.900 1.00 72.50 657 PHE A C 1
ATOM 5101 O O . PHE A 1 657 ? 38.199 -3.878 -1.005 1.00 72.50 657 PHE A O 1
ATOM 5108 N N . SER A 1 658 ? 38.003 -5.925 -1.898 1.00 76.44 658 SER A N 1
ATOM 5109 C CA . SER A 1 658 ? 38.459 -5.511 -3.218 1.00 76.44 658 SER A CA 1
ATOM 5110 C C . SER A 1 658 ? 37.398 -4.641 -3.887 1.00 76.44 658 SER A C 1
ATOM 5112 O O . SER A 1 658 ? 36.249 -5.060 -4.013 1.00 76.44 658 SER A O 1
ATOM 5114 N N . ASN A 1 659 ? 37.810 -3.485 -4.402 1.00 82.06 659 ASN A N 1
ATOM 5115 C CA . ASN A 1 659 ? 36.984 -2.641 -5.268 1.00 82.06 659 ASN A CA 1
ATOM 5116 C C . ASN A 1 659 ? 36.847 -3.205 -6.697 1.00 82.06 659 ASN A C 1
ATOM 5118 O O . ASN A 1 659 ? 36.320 -2.540 -7.589 1.00 82.06 659 ASN A O 1
ATOM 5122 N N . VAL A 1 660 ? 37.352 -4.420 -6.936 1.00 92.31 660 VAL A N 1
ATOM 5123 C CA . VAL A 1 660 ? 37.205 -5.132 -8.202 1.00 92.31 660 VAL A CA 1
ATOM 5124 C C . VAL A 1 660 ? 35.886 -5.900 -8.202 1.00 92.31 660 VAL A C 1
ATOM 5126 O O . VAL A 1 660 ? 35.692 -6.826 -7.410 1.00 92.31 660 VAL A O 1
ATOM 5129 N N . ILE A 1 661 ? 35.010 -5.531 -9.130 1.00 94.75 661 ILE A N 1
ATOM 5130 C CA . ILE A 1 661 ? 33.727 -6.173 -9.395 1.00 94.75 661 ILE A CA 1
ATOM 5131 C C . ILE A 1 661 ? 33.902 -7.125 -10.575 1.00 94.75 661 ILE A C 1
ATOM 5133 O O . ILE A 1 661 ? 34.315 -6.718 -11.668 1.00 94.75 661 ILE A O 1
ATOM 5137 N N . ARG A 1 662 ? 33.622 -8.408 -10.356 1.00 96.25 662 ARG A N 1
ATOM 5138 C CA . ARG A 1 662 ? 33.685 -9.424 -11.405 1.00 96.25 662 ARG A CA 1
ATOM 5139 C C . ARG A 1 662 ? 32.459 -9.336 -12.292 1.00 96.25 662 ARG A C 1
ATOM 5141 O O . ARG A 1 662 ? 31.339 -9.188 -11.811 1.00 96.25 662 ARG A O 1
ATOM 5148 N N . MET A 1 663 ? 32.697 -9.439 -13.590 1.00 96.19 663 MET A N 1
ATOM 5149 C CA . MET A 1 663 ? 31.709 -9.223 -14.632 1.00 96.19 663 MET A CA 1
ATOM 5150 C C . MET A 1 663 ? 31.648 -10.425 -15.567 1.00 96.19 663 MET A C 1
ATOM 5152 O O . MET A 1 663 ? 32.679 -11.004 -15.910 1.00 96.19 663 MET A O 1
ATOM 5156 N N . ILE A 1 664 ? 30.449 -10.722 -16.047 1.00 95.88 664 ILE A N 1
ATOM 5157 C CA . ILE A 1 664 ? 30.187 -11.598 -17.186 1.00 95.88 664 ILE A CA 1
ATOM 5158 C C . ILE A 1 664 ? 29.946 -10.700 -18.400 1.00 95.88 664 ILE A C 1
ATOM 5160 O O . ILE A 1 664 ? 29.193 -9.726 -18.314 1.00 95.88 664 ILE A O 1
ATOM 5164 N N . GLY A 1 665 ? 30.604 -11.006 -19.517 1.00 95.00 665 GLY A N 1
ATOM 5165 C CA . GLY A 1 665 ? 30.413 -10.284 -20.775 1.00 95.00 665 GLY A CA 1
ATOM 5166 C C . GLY A 1 665 ? 28.990 -10.441 -21.316 1.00 95.00 665 GLY A C 1
ATOM 5167 O O . GLY A 1 665 ? 28.378 -11.504 -21.175 1.00 95.00 665 GLY A O 1
ATOM 5168 N N . GLY A 1 666 ? 28.469 -9.378 -21.922 1.00 93.12 666 GLY A N 1
ATOM 5169 C CA . GLY A 1 666 ? 27.173 -9.367 -22.590 1.00 93.12 666 GLY A CA 1
ATOM 5170 C C . GLY A 1 666 ? 26.126 -8.451 -21.950 1.00 93.12 666 GLY A C 1
ATOM 5171 O O . GLY A 1 666 ? 26.323 -7.896 -20.866 1.00 93.12 666 GLY A O 1
ATOM 5172 N N . PRO A 1 667 ? 24.977 -8.274 -22.625 1.00 94.44 667 PRO A N 1
ATOM 5173 C CA . PRO A 1 667 ? 24.649 -8.863 -23.929 1.00 94.44 667 PRO A CA 1
ATOM 5174 C C . PRO A 1 667 ? 25.246 -8.135 -25.157 1.00 94.44 667 PRO A C 1
ATOM 5176 O O . PRO A 1 667 ? 25.318 -8.721 -26.242 1.00 94.44 667 PRO A O 1
ATOM 5179 N N . HIS A 1 668 ? 25.690 -6.878 -25.033 1.00 94.81 668 HIS A N 1
ATOM 5180 C CA . HIS A 1 668 ? 26.036 -6.023 -26.186 1.00 94.81 668 HIS A CA 1
ATOM 5181 C C . HIS A 1 668 ? 27.533 -5.725 -26.373 1.00 94.81 668 HIS A C 1
ATOM 5183 O O . HIS A 1 668 ? 27.895 -4.863 -27.172 1.00 94.81 668 HIS A O 1
ATOM 5189 N N . ASP A 1 669 ? 28.423 -6.456 -25.711 1.00 94.75 669 ASP A N 1
ATOM 5190 C CA . ASP A 1 669 ? 29.883 -6.425 -25.902 1.00 94.75 669 ASP A CA 1
ATOM 5191 C C . ASP A 1 669 ? 30.348 -7.175 -27.163 1.00 94.75 669 ASP A C 1
ATOM 5193 O O . ASP A 1 669 ? 31.381 -7.842 -27.181 1.00 94.75 669 ASP A O 1
ATOM 5197 N N . THR A 1 670 ? 29.590 -7.057 -28.249 1.00 92.38 670 THR A N 1
ATOM 5198 C CA . THR A 1 670 ? 29.876 -7.714 -29.531 1.00 92.38 670 THR A CA 1
ATOM 5199 C C . THR A 1 670 ? 30.520 -6.739 -30.504 1.00 92.38 670 THR A C 1
ATOM 5201 O O . THR A 1 670 ? 30.264 -5.538 -30.442 1.00 92.38 670 THR A O 1
ATOM 5204 N N . SER A 1 671 ? 31.330 -7.235 -31.443 1.00 91.25 671 SER A N 1
ATOM 5205 C CA . SER A 1 671 ? 32.089 -6.393 -32.385 1.00 91.25 671 SER A CA 1
ATOM 5206 C C . SER A 1 671 ? 31.221 -5.469 -33.251 1.00 91.25 671 SER A C 1
ATOM 5208 O O . SER A 1 671 ? 31.701 -4.451 -33.748 1.00 91.25 671 SER A O 1
ATOM 5210 N N . GLU A 1 672 ? 29.942 -5.803 -33.431 1.00 89.88 672 GLU A N 1
ATOM 5211 C CA . GLU A 1 672 ? 28.953 -5.001 -34.165 1.00 89.88 672 GLU A CA 1
ATOM 5212 C C . GLU A 1 672 ? 28.487 -3.740 -33.406 1.00 89.88 672 GLU A C 1
ATOM 5214 O O . GLU A 1 672 ? 28.015 -2.789 -34.026 1.00 89.88 672 GLU A O 1
ATOM 5219 N N . ILE A 1 673 ? 28.657 -3.699 -32.079 1.00 92.44 673 ILE A N 1
ATOM 5220 C CA . ILE A 1 673 ? 28.243 -2.582 -31.212 1.00 92.44 673 ILE A CA 1
ATOM 5221 C C . ILE A 1 673 ? 29.451 -1.979 -30.486 1.00 92.44 673 ILE A C 1
ATOM 5223 O O . ILE A 1 673 ? 29.686 -0.767 -30.529 1.00 92.44 673 ILE A O 1
ATOM 5227 N N . ALA A 1 674 ? 30.220 -2.826 -29.810 1.00 94.44 674 ALA A N 1
ATOM 5228 C CA . ALA A 1 674 ? 31.357 -2.465 -28.986 1.00 94.44 674 ALA A CA 1
ATOM 5229 C C . ALA A 1 674 ? 32.668 -2.532 -29.776 1.00 94.44 674 ALA A C 1
ATOM 5231 O O . ALA A 1 674 ? 32.899 -3.450 -30.562 1.00 94.44 674 ALA A O 1
ATOM 5232 N N . SER A 1 675 ? 33.569 -1.574 -29.540 1.00 96.06 675 SER A N 1
ATOM 5233 C CA . SER A 1 675 ? 34.934 -1.671 -30.064 1.00 96.06 675 SER A CA 1
ATOM 5234 C C . SER A 1 675 ? 35.829 -2.452 -29.101 1.00 96.06 675 SER A C 1
ATOM 5236 O O . SER A 1 675 ? 35.724 -2.300 -27.883 1.00 96.06 675 SER A O 1
ATOM 5238 N N . GLU A 1 676 ? 36.779 -3.222 -29.635 1.00 95.56 676 GLU A N 1
ATOM 5239 C CA . GLU A 1 676 ? 37.760 -3.954 -28.819 1.00 95.56 676 GLU A CA 1
ATOM 5240 C C . GLU A 1 676 ? 38.558 -3.007 -27.906 1.00 95.56 676 GLU A C 1
ATOM 5242 O O . GLU A 1 676 ? 38.813 -3.304 -26.741 1.00 95.56 676 GLU A O 1
ATOM 5247 N N . LYS A 1 677 ? 38.911 -1.821 -28.426 1.00 95.56 677 LYS A N 1
ATOM 5248 C CA . LYS A 1 677 ? 39.584 -0.762 -27.664 1.00 95.56 677 LYS A CA 1
ATOM 5249 C C . LYS A 1 677 ? 38.722 -0.272 -26.499 1.00 95.56 677 LYS A C 1
ATOM 5251 O O . LYS A 1 677 ? 39.259 -0.053 -25.419 1.00 95.56 677 LYS A O 1
ATOM 5256 N N . GLY A 1 678 ? 37.418 -0.103 -26.718 1.00 95.44 678 GLY A N 1
ATOM 5257 C CA . GLY A 1 678 ? 36.467 0.300 -25.684 1.00 95.44 678 GLY A CA 1
ATOM 5258 C C . GLY A 1 678 ? 36.345 -0.741 -24.575 1.00 95.44 678 GLY A C 1
ATOM 5259 O O . GLY A 1 678 ? 36.410 -0.382 -23.407 1.00 95.44 678 GLY A O 1
ATOM 5260 N N . LEU A 1 679 ? 36.249 -2.026 -24.926 1.00 96.38 679 LEU A N 1
ATOM 5261 C CA . LEU A 1 679 ? 36.175 -3.116 -23.944 1.00 96.38 679 LEU A CA 1
ATOM 5262 C C . LEU A 1 679 ? 37.478 -3.264 -23.147 1.00 96.38 679 LEU A C 1
ATOM 5264 O O . LEU A 1 679 ? 37.447 -3.409 -21.929 1.00 96.38 679 LEU A O 1
ATOM 5268 N N . LYS A 1 680 ? 38.641 -3.149 -23.799 1.00 95.69 680 LYS A N 1
ATOM 5269 C CA . LYS A 1 680 ? 39.937 -3.153 -23.098 1.00 95.69 680 LYS A CA 1
ATOM 5270 C C . LYS A 1 680 ? 40.070 -1.982 -22.123 1.00 95.69 680 LYS A C 1
ATOM 5272 O O . LYS A 1 680 ? 40.547 -2.173 -21.009 1.00 95.69 680 LYS A O 1
ATOM 5277 N N . GLU A 1 681 ? 39.649 -0.782 -22.524 1.00 96.12 681 GLU A N 1
ATOM 5278 C CA . GLU A 1 681 ? 39.653 0.399 -21.651 1.00 96.12 681 GLU A CA 1
ATOM 5279 C C . GLU A 1 681 ? 38.674 0.236 -20.479 1.00 96.12 681 GLU A C 1
ATOM 5281 O O . GLU A 1 681 ? 39.044 0.537 -19.347 1.00 96.12 681 GLU A O 1
ATOM 5286 N N . LEU A 1 682 ? 37.484 -0.327 -20.719 1.00 95.69 682 LEU A N 1
ATOM 5287 C CA . LEU A 1 682 ? 36.477 -0.610 -19.690 1.00 95.69 682 LEU A CA 1
ATOM 5288 C C . LEU A 1 682 ? 37.034 -1.478 -18.552 1.00 95.69 682 LEU A C 1
ATOM 5290 O O . LEU A 1 682 ? 36.856 -1.142 -17.386 1.00 95.69 682 LEU A O 1
ATOM 5294 N N . TYR A 1 683 ? 37.733 -2.569 -18.880 1.00 95.75 683 TYR A N 1
ATOM 5295 C CA . TYR A 1 683 ? 38.281 -3.495 -17.877 1.00 95.75 683 TYR A CA 1
ATOM 5296 C C . TYR A 1 683 ? 39.657 -3.092 -17.319 1.00 95.75 683 TYR A C 1
ATOM 5298 O O . TYR A 1 683 ? 40.161 -3.751 -16.414 1.00 95.75 683 TYR A O 1
ATOM 5306 N N . SER A 1 684 ? 40.292 -2.038 -17.846 1.00 94.88 684 SER A N 1
ATOM 5307 C CA . SER A 1 684 ? 41.577 -1.525 -17.329 1.00 94.88 684 SER A CA 1
ATOM 5308 C C . SER A 1 684 ? 41.468 -0.176 -16.617 1.00 94.88 684 SER A C 1
ATOM 5310 O O . SER A 1 684 ? 42.422 0.240 -15.961 1.00 94.88 684 SER A O 1
ATOM 5312 N N . SER A 1 685 ? 40.325 0.507 -16.723 1.00 95.00 685 SER A N 1
ATOM 5313 C CA . SER A 1 685 ? 40.097 1.806 -16.082 1.00 95.00 685 SER A CA 1
ATOM 5314 C C . SER A 1 685 ? 39.546 1.662 -14.665 1.00 95.00 685 SER A C 1
ATOM 5316 O O . SER A 1 685 ? 38.784 0.745 -14.365 1.00 95.00 685 SER A O 1
ATOM 5318 N N . SER A 1 686 ? 39.894 2.627 -13.811 1.00 93.88 686 SER A N 1
ATOM 5319 C CA . SER A 1 686 ? 39.214 2.869 -12.536 1.00 93.88 686 SER A CA 1
ATOM 5320 C C . SER A 1 686 ? 38.070 3.856 -12.755 1.00 93.88 686 SER A C 1
ATOM 5322 O O . SER A 1 686 ? 38.243 4.863 -13.446 1.00 93.88 686 SER A O 1
ATOM 5324 N N . TYR A 1 687 ? 36.910 3.565 -12.177 1.00 94.31 687 TYR A N 1
ATOM 5325 C CA . TYR A 1 687 ? 35.724 4.412 -12.219 1.00 94.31 687 TYR A CA 1
ATOM 5326 C C . TYR A 1 687 ? 35.406 4.902 -10.818 1.00 94.31 687 TYR A C 1
ATOM 5328 O O . TYR A 1 687 ? 35.471 4.136 -9.864 1.00 94.31 687 TYR A O 1
ATOM 5336 N N . LYS A 1 688 ? 35.013 6.163 -10.679 1.00 92.75 688 LYS A N 1
ATOM 5337 C CA . LYS A 1 688 ? 34.610 6.728 -9.392 1.00 92.75 688 LYS A CA 1
ATOM 5338 C C . LYS A 1 688 ? 33.089 6.749 -9.285 1.00 92.75 688 LYS A C 1
ATOM 5340 O O . LYS A 1 688 ? 32.414 7.174 -10.220 1.00 92.75 688 LYS A O 1
ATOM 5345 N N . ILE A 1 689 ? 32.538 6.314 -8.153 1.00 89.25 689 ILE A N 1
ATOM 5346 C CA . ILE A 1 689 ? 31.091 6.387 -7.915 1.00 89.25 689 ILE A CA 1
ATOM 5347 C C . ILE A 1 689 ? 30.665 7.855 -7.854 1.00 89.25 689 ILE A C 1
ATOM 5349 O O . ILE A 1 689 ? 31.101 8.609 -6.982 1.00 89.25 689 ILE A O 1
ATOM 5353 N N . ASN A 1 690 ? 29.794 8.247 -8.778 1.00 86.25 690 ASN A N 1
ATOM 5354 C CA . ASN A 1 690 ? 29.246 9.591 -8.865 1.00 86.25 690 ASN A CA 1
ATOM 5355 C C . ASN A 1 690 ? 28.175 9.803 -7.782 1.00 86.25 690 ASN A C 1
ATOM 5357 O O . ASN A 1 690 ? 27.487 8.870 -7.367 1.00 86.25 690 ASN A O 1
ATOM 5361 N N . PHE A 1 691 ? 27.993 11.043 -7.345 1.00 73.62 691 PHE A N 1
ATOM 5362 C CA . PHE A 1 691 ? 27.052 11.405 -6.283 1.00 73.62 691 PHE A CA 1
ATOM 5363 C C . PHE A 1 691 ? 25.568 11.277 -6.659 1.00 73.62 691 PHE A C 1
ATOM 5365 O O . PHE A 1 691 ? 24.724 11.109 -5.786 1.00 73.62 691 PHE A O 1
ATOM 5372 N N . ASN A 1 692 ? 25.238 11.275 -7.953 1.00 71.06 692 ASN A N 1
ATOM 5373 C CA . ASN A 1 692 ? 23.888 11.016 -8.463 1.00 71.06 692 ASN A CA 1
ATOM 5374 C C . ASN A 1 692 ? 23.551 9.512 -8.518 1.00 71.06 692 ASN A C 1
ATOM 5376 O O . ASN A 1 692 ? 22.776 9.074 -9.376 1.00 71.06 692 ASN A O 1
ATOM 5380 N N . SER A 1 693 ? 24.165 8.718 -7.639 1.00 80.56 693 SER A N 1
ATOM 5381 C CA . SER A 1 693 ? 23.965 7.275 -7.534 1.00 80.56 693 SER A CA 1
ATOM 5382 C C . SER A 1 693 ? 22.925 6.943 -6.476 1.00 80.56 693 SER A C 1
ATOM 5384 O O . SER A 1 693 ? 22.877 7.573 -5.429 1.00 80.56 693 SER A O 1
ATOM 5386 N N . ASN A 1 694 ? 22.103 5.933 -6.722 1.00 82.25 694 ASN A N 1
ATOM 5387 C CA . ASN A 1 694 ? 21.193 5.381 -5.726 1.00 82.25 694 ASN A CA 1
ATOM 5388 C C . ASN A 1 694 ? 20.928 3.896 -6.002 1.00 82.25 694 ASN A C 1
ATOM 5390 O O . ASN A 1 694 ? 21.546 3.294 -6.880 1.00 82.25 694 ASN A O 1
ATOM 5394 N N . ARG A 1 695 ? 19.979 3.301 -5.272 1.00 89.31 695 ARG A N 1
ATOM 5395 C CA . ARG A 1 695 ? 19.589 1.892 -5.441 1.00 89.31 695 ARG A CA 1
ATOM 5396 C C . ARG A 1 695 ? 19.061 1.546 -6.839 1.00 89.31 695 ARG A C 1
ATOM 5398 O O . ARG A 1 695 ? 19.075 0.375 -7.205 1.00 89.31 695 ARG A O 1
ATOM 5405 N N . GLY A 1 696 ? 18.596 2.531 -7.610 1.00 87.88 696 GLY A N 1
ATOM 5406 C CA . GLY A 1 696 ? 18.108 2.334 -8.975 1.00 87.88 696 GLY A CA 1
ATOM 5407 C C . GLY A 1 696 ? 19.208 2.411 -10.032 1.00 87.88 696 GLY A C 1
ATOM 5408 O O . GLY A 1 696 ? 19.163 1.689 -11.026 1.00 87.88 696 GLY A O 1
ATOM 5409 N N . ALA A 1 697 ? 20.216 3.258 -9.826 1.00 87.31 697 ALA A N 1
ATOM 5410 C CA . ALA A 1 697 ? 21.351 3.384 -10.734 1.00 87.31 697 ALA A CA 1
ATOM 5411 C C . ALA A 1 697 ? 22.572 3.981 -10.028 1.00 87.31 697 ALA A C 1
ATOM 5413 O O . ALA A 1 697 ? 22.487 5.063 -9.450 1.00 87.31 697 ALA A O 1
ATOM 5414 N N . ILE A 1 698 ? 23.718 3.317 -10.150 1.00 89.69 698 ILE A N 1
ATOM 5415 C CA . ILE A 1 698 ? 25.030 3.805 -9.733 1.00 89.69 698 ILE A CA 1
ATOM 5416 C C . ILE A 1 698 ? 25.718 4.404 -10.959 1.00 89.69 698 ILE A C 1
ATOM 5418 O O . ILE A 1 698 ? 26.090 3.705 -11.903 1.00 89.69 698 ILE A O 1
ATOM 5422 N N . ARG A 1 699 ? 25.852 5.728 -10.972 1.00 89.31 699 ARG A N 1
ATOM 5423 C CA . ARG A 1 699 ? 26.516 6.470 -12.048 1.00 89.31 699 ARG A CA 1
ATOM 5424 C C . ARG A 1 699 ? 28.016 6.502 -11.794 1.00 89.31 699 ARG A C 1
ATOM 5426 O O . ARG A 1 699 ? 28.444 6.592 -10.646 1.00 89.31 699 ARG A O 1
ATOM 5433 N N . LEU A 1 700 ? 28.803 6.461 -12.862 1.00 91.94 700 LEU A N 1
ATOM 5434 C CA . LEU A 1 700 ? 30.252 6.328 -12.774 1.00 91.94 700 LEU A CA 1
ATOM 5435 C C . LEU A 1 700 ? 30.960 7.458 -13.516 1.00 91.94 700 LEU A C 1
ATOM 5437 O O . LEU A 1 700 ? 30.726 7.676 -14.707 1.00 91.94 700 LEU A O 1
ATOM 5441 N N . ASP A 1 701 ? 31.859 8.136 -12.811 1.00 90.94 701 ASP A N 1
ATOM 5442 C CA . ASP A 1 701 ? 32.797 9.092 -13.384 1.00 90.94 701 ASP A CA 1
ATOM 5443 C C . ASP A 1 701 ? 34.019 8.328 -13.906 1.00 90.94 701 ASP A C 1
ATOM 5445 O O . ASP A 1 701 ? 34.712 7.636 -13.157 1.00 90.94 701 ASP A O 1
ATOM 5449 N N . GLY A 1 702 ? 34.274 8.430 -15.209 1.00 90.75 702 GLY A N 1
ATOM 5450 C CA . GLY A 1 702 ? 35.356 7.720 -15.885 1.00 90.75 702 GLY A CA 1
ATOM 5451 C C . GLY A 1 702 ? 35.342 7.954 -17.398 1.00 90.75 702 GLY A C 1
ATOM 5452 O O . GLY A 1 702 ? 34.598 8.813 -17.882 1.00 90.75 702 GLY A O 1
ATOM 5453 N N . PRO A 1 703 ? 36.167 7.222 -18.166 1.00 90.56 703 PRO A N 1
ATOM 5454 C CA . PRO A 1 703 ? 36.217 7.372 -19.615 1.00 90.56 703 PRO A CA 1
ATOM 5455 C C . PRO A 1 703 ? 34.892 6.963 -20.270 1.00 90.56 703 PRO A C 1
ATOM 5457 O O . PRO A 1 703 ? 34.286 5.948 -19.915 1.00 90.56 703 PRO A O 1
ATOM 5460 N N . ALA A 1 704 ? 34.467 7.747 -21.263 1.00 88.75 704 ALA A N 1
ATOM 5461 C CA . ALA A 1 704 ? 33.322 7.417 -22.104 1.00 88.75 704 ALA A CA 1
ATOM 5462 C C . ALA A 1 704 ? 33.616 6.177 -22.960 1.00 88.75 704 ALA A C 1
ATOM 5464 O O . ALA A 1 704 ? 34.725 6.009 -23.477 1.00 88.75 704 ALA A O 1
ATOM 5465 N N . PHE A 1 705 ? 32.608 5.325 -23.151 1.00 94.12 705 PHE A N 1
ATOM 5466 C CA . PHE A 1 705 ? 32.779 4.090 -23.907 1.00 94.12 705 PHE A CA 1
ATOM 5467 C C . PHE A 1 705 ? 32.966 4.337 -25.411 1.00 94.12 705 PHE A C 1
ATOM 5469 O O . PHE A 1 705 ? 32.338 5.211 -26.012 1.00 94.12 705 PHE A O 1
ATOM 5476 N N . LYS A 1 706 ? 33.816 3.519 -26.041 1.00 94.62 706 LYS A N 1
ATOM 5477 C CA . LYS A 1 706 ? 34.124 3.590 -27.475 1.00 94.62 706 LYS A CA 1
ATOM 5478 C C . LYS A 1 706 ? 33.362 2.508 -28.240 1.00 94.62 706 LYS A C 1
ATOM 5480 O O . LYS A 1 706 ? 33.671 1.320 -28.125 1.00 94.62 706 LYS A O 1
ATOM 5485 N N . PHE A 1 707 ? 32.413 2.929 -29.066 1.00 94.75 707 PHE A N 1
ATOM 5486 C CA . PHE A 1 707 ? 31.591 2.055 -29.908 1.00 94.75 707 PHE A CA 1
ATOM 5487 C C . PHE A 1 707 ? 32.243 1.767 -31.266 1.00 94.75 707 PHE A C 1
ATOM 5489 O O . PHE A 1 707 ? 33.042 2.564 -31.758 1.00 94.75 707 PHE A O 1
ATOM 5496 N N . SER A 1 708 ? 31.895 0.635 -31.883 1.00 94.75 708 SER A N 1
ATOM 5497 C CA . SER A 1 708 ? 32.264 0.319 -33.274 1.00 94.75 708 SER A CA 1
ATOM 5498 C C . SER A 1 708 ? 31.276 0.903 -34.293 1.00 94.75 708 SER A C 1
ATOM 5500 O O . SER A 1 708 ? 31.639 1.126 -35.449 1.00 94.75 708 SER A O 1
ATOM 5502 N N . ARG A 1 709 ? 30.047 1.212 -33.859 1.00 92.38 709 ARG A N 1
ATOM 5503 C CA . ARG A 1 709 ? 28.986 1.830 -34.671 1.00 92.38 709 ARG A CA 1
ATOM 5504 C C . ARG A 1 709 ? 28.843 3.337 -34.433 1.00 92.38 709 ARG A C 1
ATOM 5506 O O . ARG A 1 709 ? 29.300 3.867 -33.423 1.00 92.38 709 ARG A O 1
ATOM 5513 N N . LYS A 1 710 ? 28.177 4.027 -35.368 1.00 86.81 710 LYS A N 1
ATOM 5514 C CA . LYS A 1 710 ? 27.966 5.492 -35.344 1.00 86.81 710 LYS A CA 1
ATOM 5515 C C . LYS A 1 710 ? 26.604 5.940 -34.797 1.00 86.81 710 LYS A C 1
ATOM 5517 O O . LYS A 1 710 ? 26.495 7.075 -34.353 1.00 86.81 710 LYS A O 1
ATOM 5522 N N . HIS A 1 711 ? 25.588 5.082 -34.841 1.00 83.94 711 HIS A N 1
ATOM 5523 C CA . HIS A 1 711 ? 24.231 5.343 -34.345 1.00 83.94 711 HIS A CA 1
ATOM 5524 C C . HIS A 1 711 ? 23.531 4.019 -33.998 1.00 83.94 711 HIS A C 1
ATOM 5526 O O . HIS A 1 711 ? 24.032 2.949 -34.353 1.00 83.94 711 HIS A O 1
ATOM 5532 N N . GLY A 1 712 ? 22.384 4.094 -33.320 1.00 84.88 712 GLY A N 1
ATOM 5533 C CA . GLY A 1 712 ? 21.563 2.954 -32.899 1.00 84.88 712 GLY A CA 1
ATOM 5534 C C . GLY A 1 712 ? 20.494 2.504 -33.900 1.00 84.88 712 GLY A C 1
ATOM 5535 O O . GLY A 1 712 ? 19.751 1.576 -33.599 1.00 84.88 712 GLY A O 1
ATOM 5536 N N . GLY A 1 713 ? 20.391 3.161 -35.061 1.00 87.19 713 GLY A N 1
ATOM 5537 C CA . GLY A 1 713 ? 19.341 2.869 -36.045 1.00 87.19 713 GLY A CA 1
ATOM 5538 C C . GLY A 1 713 ? 17.981 3.341 -35.536 1.00 87.19 713 GLY A C 1
ATOM 5539 O O . GLY A 1 713 ? 17.892 4.429 -34.964 1.00 87.19 713 GLY A O 1
ATOM 5540 N N . ASP A 1 714 ? 16.952 2.511 -35.680 1.00 85.38 714 ASP A N 1
ATOM 5541 C CA . ASP A 1 714 ? 15.605 2.787 -35.177 1.00 85.38 714 ASP A CA 1
ATOM 5542 C C . ASP A 1 714 ? 15.597 3.008 -33.657 1.00 85.38 714 ASP A C 1
ATOM 5544 O O . ASP A 1 714 ? 14.777 3.779 -33.169 1.00 85.38 714 ASP A O 1
ATOM 5548 N N . GLY A 1 715 ? 16.547 2.438 -32.903 1.00 81.69 715 GLY A N 1
ATOM 5549 C CA . GLY A 1 715 ? 16.683 2.651 -31.455 1.00 81.69 715 GLY A CA 1
ATOM 5550 C C . GLY A 1 715 ? 17.092 4.076 -31.044 1.00 81.69 715 GLY A C 1
ATOM 5551 O O . GLY A 1 715 ? 16.857 4.482 -29.901 1.00 81.69 715 GLY A O 1
ATOM 5552 N N . GLY A 1 716 ? 17.693 4.857 -31.952 1.00 79.00 716 GLY A N 1
ATOM 5553 C CA . GLY A 1 716 ? 18.051 6.261 -31.724 1.00 79.00 716 GLY A CA 1
ATOM 5554 C C . GLY A 1 716 ? 19.379 6.710 -32.346 1.00 79.00 716 GLY A C 1
ATOM 5555 O O . GLY A 1 716 ? 20.180 5.921 -32.850 1.00 79.00 716 GLY A O 1
ATOM 5556 N N . GLY A 1 717 ? 19.628 8.023 -32.291 1.00 73.38 717 GLY A N 1
ATOM 5557 C CA . GLY A 1 717 ? 20.756 8.671 -32.971 1.00 73.38 717 GLY A CA 1
ATOM 5558 C C . GLY A 1 717 ? 22.136 8.475 -32.328 1.00 73.38 717 GLY A C 1
ATOM 5559 O O . GLY A 1 717 ? 23.142 8.658 -33.009 1.00 73.38 717 GLY A O 1
ATOM 5560 N N . HIS A 1 718 ? 22.225 8.090 -31.050 1.00 80.88 718 HIS A N 1
ATOM 5561 C CA . HIS A 1 718 ? 23.508 7.871 -30.368 1.00 80.88 718 HIS A CA 1
ATOM 5562 C C . HIS A 1 718 ? 24.000 6.417 -30.550 1.00 80.88 718 HIS A C 1
ATOM 5564 O O . HIS A 1 718 ? 23.179 5.501 -30.507 1.00 80.88 718 HIS A O 1
ATOM 5570 N N . PRO A 1 719 ? 25.319 6.144 -30.678 1.00 88.12 719 PRO A N 1
ATOM 5571 C CA . PRO A 1 719 ? 25.866 4.781 -30.767 1.00 88.12 719 PRO A CA 1
ATOM 5572 C C . PRO A 1 719 ? 25.476 3.828 -29.632 1.00 88.12 719 PRO A C 1
ATOM 5574 O O . PRO A 1 719 ? 25.509 2.612 -29.809 1.00 88.12 719 PRO A O 1
ATOM 5577 N N . SER A 1 720 ? 25.127 4.355 -28.461 1.00 87.81 720 SER A N 1
ATOM 5578 C CA . SER A 1 720 ? 24.675 3.543 -27.328 1.00 87.81 720 SER A CA 1
ATOM 5579 C C . SER A 1 720 ? 23.175 3.251 -27.336 1.00 87.81 720 SER A C 1
ATOM 5581 O O . SER A 1 720 ? 22.731 2.403 -26.569 1.00 87.81 720 SER A O 1
ATOM 5583 N N . ASN A 1 721 ? 22.391 3.915 -28.193 1.00 87.56 721 ASN A N 1
ATOM 5584 C CA . ASN A 1 721 ? 20.966 3.634 -28.319 1.00 87.56 721 ASN A CA 1
ATOM 5585 C C . ASN A 1 721 ? 20.738 2.286 -28.997 1.00 87.56 721 ASN A C 1
ATOM 5587 O O . ASN A 1 721 ? 21.439 1.920 -29.936 1.00 87.56 721 ASN A O 1
ATOM 5591 N N . ILE A 1 722 ? 19.749 1.549 -28.528 1.00 88.75 722 ILE A N 1
ATOM 5592 C CA . ILE A 1 722 ? 19.356 0.251 -29.065 1.00 88.75 722 ILE A CA 1
ATOM 5593 C C . ILE A 1 722 ? 17.835 0.153 -28.972 1.00 88.75 722 ILE A C 1
ATOM 5595 O O . ILE A 1 722 ? 17.232 0.874 -28.170 1.00 88.75 722 ILE A O 1
ATOM 5599 N N . LEU A 1 723 ? 17.222 -0.690 -29.805 1.00 89.44 723 LEU A N 1
ATOM 5600 C CA . LEU A 1 723 ? 15.832 -1.081 -29.582 1.00 89.44 723 LEU A CA 1
ATOM 5601 C C . LEU A 1 723 ? 15.687 -1.604 -28.151 1.00 89.44 723 LEU A C 1
ATOM 5603 O O . LEU A 1 723 ? 16.563 -2.314 -27.655 1.00 89.44 723 LEU A O 1
ATOM 5607 N N . GLU A 1 724 ? 14.625 -1.185 -27.475 1.00 89.38 724 GLU A N 1
ATOM 5608 C CA . GLU A 1 724 ? 14.405 -1.518 -26.078 1.00 89.38 724 GLU A CA 1
ATOM 5609 C C . GLU A 1 724 ? 14.415 -3.038 -25.841 1.00 89.38 724 GLU A C 1
ATOM 5611 O O . GLU A 1 724 ? 13.848 -3.816 -26.611 1.00 89.38 724 GLU A O 1
ATOM 5616 N N . TYR A 1 725 ? 15.076 -3.444 -24.758 1.00 91.31 725 TYR A N 1
ATOM 5617 C CA . TYR A 1 725 ? 15.227 -4.833 -24.323 1.00 91.31 725 TYR A CA 1
ATOM 5618 C C . TYR A 1 725 ? 15.161 -4.913 -22.795 1.00 91.31 725 TYR A C 1
ATOM 5620 O O . TYR A 1 725 ? 15.476 -3.939 -22.096 1.00 91.31 725 TYR A O 1
ATOM 5628 N N . ALA A 1 726 ? 14.809 -6.087 -22.280 1.00 91.56 726 ALA A N 1
ATOM 5629 C CA . ALA A 1 726 ? 14.793 -6.372 -20.860 1.00 91.56 726 ALA A CA 1
ATOM 5630 C C . ALA A 1 726 ? 16.209 -6.329 -20.276 1.00 91.56 726 ALA A C 1
ATOM 5632 O O . ALA A 1 726 ? 17.145 -6.988 -20.736 1.00 91.56 726 ALA A O 1
ATOM 5633 N N . TYR A 1 727 ? 16.365 -5.535 -19.230 1.00 91.25 727 TYR A N 1
ATOM 5634 C CA . TYR A 1 727 ? 17.636 -5.228 -18.614 1.00 91.25 727 TYR A CA 1
ATOM 5635 C C . TYR A 1 727 ? 18.007 -6.267 -17.540 1.00 91.25 727 TYR A C 1
ATOM 5637 O O . TYR A 1 727 ? 17.186 -6.572 -16.664 1.00 91.25 727 TYR A O 1
ATOM 5645 N N . PRO A 1 728 ? 19.245 -6.801 -17.546 1.00 91.69 728 PRO A N 1
ATOM 5646 C CA . PRO A 1 728 ? 19.727 -7.652 -16.464 1.00 91.69 728 PRO A CA 1
ATOM 5647 C C . PRO A 1 728 ? 19.988 -6.813 -15.208 1.00 91.69 728 PRO A C 1
ATOM 5649 O O . PRO A 1 728 ? 20.696 -5.806 -15.258 1.00 91.69 728 PRO A O 1
ATOM 5652 N N . SER A 1 729 ? 19.452 -7.225 -14.058 1.00 86.38 729 SER A N 1
ATOM 5653 C CA . SER A 1 729 ? 19.699 -6.537 -12.785 1.00 86.38 729 SER A CA 1
ATOM 5654 C C . SER A 1 729 ? 21.200 -6.421 -12.508 1.00 86.38 729 SER A C 1
ATOM 5656 O O . SER A 1 729 ? 21.937 -7.391 -12.659 1.00 86.38 729 SER A O 1
ATOM 5658 N N . GLY A 1 730 ? 21.666 -5.233 -12.122 1.00 88.31 730 GLY A N 1
ATOM 5659 C CA . GLY A 1 730 ? 23.094 -4.986 -11.923 1.00 88.31 730 GLY A CA 1
ATOM 5660 C C . GLY A 1 730 ? 23.855 -4.612 -13.196 1.00 88.31 730 GLY A C 1
ATOM 5661 O O . GLY A 1 730 ? 24.989 -4.173 -13.083 1.00 88.31 730 GLY A O 1
ATOM 5662 N N . GLY A 1 731 ? 23.295 -4.771 -14.401 1.00 94.12 731 GLY A N 1
ATOM 5663 C CA . GLY A 1 731 ? 24.028 -4.580 -15.658 1.00 94.12 731 GLY A CA 1
ATOM 5664 C C . GLY A 1 731 ? 24.754 -3.231 -15.767 1.00 94.12 731 GLY A C 1
ATOM 5665 O O . GLY A 1 731 ? 24.258 -2.199 -15.299 1.00 94.12 731 GLY A O 1
ATOM 5666 N N . LEU A 1 732 ? 25.899 -3.223 -16.447 1.00 95.62 732 LEU A N 1
ATOM 5667 C CA . LEU A 1 732 ? 26.710 -2.047 -16.744 1.00 95.62 732 LEU A CA 1
ATOM 5668 C C . LEU A 1 732 ? 26.413 -1.537 -18.158 1.00 95.62 732 LEU A C 1
ATOM 5670 O O . LEU A 1 732 ? 26.797 -2.146 -19.160 1.00 95.62 732 LEU A O 1
ATOM 5674 N N . SER A 1 733 ? 25.752 -0.388 -18.232 1.00 92.56 733 SER A N 1
ATOM 5675 C CA . SER A 1 733 ? 25.292 0.234 -19.470 1.00 92.56 733 SER A CA 1
ATOM 5676 C C . SER A 1 733 ? 26.006 1.547 -19.760 1.00 92.56 733 SER A C 1
ATOM 5678 O O . SER A 1 733 ? 26.429 2.273 -18.861 1.00 92.56 733 SER A O 1
ATOM 5680 N N . SER A 1 734 ? 26.090 1.880 -21.045 1.00 91.25 734 SER A N 1
ATOM 5681 C CA . SER A 1 734 ? 26.519 3.195 -21.519 1.00 91.25 734 SER A CA 1
ATOM 5682 C C . SER A 1 734 ? 25.289 4.043 -21.864 1.00 91.25 734 SER A C 1
ATOM 5684 O O . SER A 1 734 ? 24.668 3.896 -22.916 1.00 91.25 734 SER A O 1
ATOM 5686 N N . VAL A 1 735 ? 24.903 4.936 -20.953 1.00 85.44 735 VAL A N 1
ATOM 5687 C CA . VAL A 1 735 ? 23.766 5.853 -21.127 1.00 85.44 735 VAL A CA 1
ATOM 5688 C C . VAL A 1 735 ? 24.295 7.151 -21.732 1.00 85.44 735 VAL A C 1
ATOM 5690 O O . VAL A 1 735 ? 24.893 7.978 -21.042 1.00 85.44 735 VAL A O 1
ATOM 5693 N N . GLY A 1 736 ? 24.141 7.305 -23.050 1.00 80.00 736 GLY A N 1
ATOM 5694 C CA . GLY A 1 736 ? 24.892 8.314 -23.802 1.00 80.00 736 GLY A CA 1
ATOM 5695 C C . GLY A 1 736 ? 26.401 8.100 -23.635 1.00 80.00 736 GLY A C 1
ATOM 5696 O O . GLY A 1 736 ? 26.909 7.025 -23.941 1.00 80.00 736 GLY A O 1
ATOM 5697 N N . SER A 1 737 ? 27.102 9.104 -23.107 1.00 79.19 737 SER A N 1
ATOM 5698 C CA . SER A 1 737 ? 28.554 9.057 -22.857 1.00 79.19 737 SER A CA 1
ATOM 5699 C C . SER A 1 737 ? 28.932 8.665 -21.423 1.00 79.19 737 SER A C 1
ATOM 5701 O O . SER A 1 737 ? 30.116 8.644 -21.095 1.00 79.19 737 SER A O 1
ATOM 5703 N N . THR A 1 738 ? 27.956 8.371 -20.560 1.00 85.75 738 THR A N 1
ATOM 5704 C CA . THR A 1 738 ? 28.182 8.054 -19.143 1.00 85.75 738 THR A CA 1
ATOM 5705 C C . THR A 1 738 ? 28.021 6.559 -18.889 1.00 85.75 738 THR A C 1
ATOM 5707 O O . THR A 1 738 ? 27.076 5.938 -19.378 1.00 85.75 738 THR A O 1
ATOM 5710 N N . MET A 1 739 ? 28.922 5.984 -18.091 1.00 92.50 739 MET A N 1
ATOM 5711 C CA . MET A 1 739 ? 28.801 4.605 -17.619 1.00 92.50 739 MET A CA 1
ATOM 5712 C C . MET A 1 739 ? 27.880 4.544 -16.397 1.00 92.50 739 MET A C 1
ATOM 5714 O O . MET A 1 739 ? 28.003 5.346 -15.470 1.00 92.50 739 MET A O 1
ATOM 5718 N N . VAL A 1 740 ? 26.931 3.609 -16.407 1.00 91.94 740 VAL A N 1
ATOM 5719 C CA . VAL A 1 740 ? 25.914 3.454 -15.362 1.00 91.94 740 VAL A CA 1
ATOM 5720 C C . VAL A 1 740 ? 25.720 1.976 -15.051 1.00 91.94 740 VAL A C 1
ATOM 5722 O O . VAL A 1 740 ? 25.379 1.192 -15.934 1.00 91.94 740 VAL A O 1
ATOM 5725 N N . LEU A 1 741 ? 25.908 1.608 -13.788 1.00 92.56 741 LEU A N 1
ATOM 5726 C CA . LEU A 1 741 ? 25.574 0.298 -13.245 1.00 92.56 741 LEU A CA 1
ATOM 5727 C C . LEU A 1 741 ? 24.145 0.369 -12.690 1.00 92.56 741 LEU A C 1
ATOM 5729 O O . LEU A 1 741 ? 23.905 1.030 -11.682 1.00 92.56 741 LEU A O 1
ATOM 5733 N N . PHE A 1 742 ? 23.168 -0.233 -13.362 1.00 90.25 742 PHE A N 1
ATOM 5734 C CA . PHE A 1 742 ? 21.780 -0.184 -12.886 1.00 90.25 742 PHE A CA 1
ATOM 5735 C C . PHE A 1 742 ? 21.623 -1.064 -11.650 1.00 90.25 742 PHE A C 1
ATOM 5737 O O . PHE A 1 742 ? 22.053 -2.212 -11.643 1.00 90.25 742 PHE A O 1
ATOM 5744 N N . GLY A 1 743 ? 21.021 -0.516 -10.601 1.00 89.12 743 GLY A N 1
ATOM 5745 C CA . GLY A 1 743 ? 20.885 -1.202 -9.323 1.00 89.12 743 GLY A CA 1
ATOM 5746 C C . GLY A 1 743 ? 19.640 -2.084 -9.248 1.00 89.12 743 GLY A C 1
ATOM 5747 O O . GLY A 1 743 ? 18.903 -2.259 -10.219 1.00 89.12 743 GLY A O 1
ATOM 5748 N N . VAL A 1 744 ? 19.400 -2.642 -8.064 1.00 92.06 744 VAL A N 1
ATOM 5749 C CA . VAL A 1 744 ? 18.288 -3.571 -7.816 1.00 92.06 744 VAL A CA 1
ATOM 5750 C C . VAL A 1 744 ? 16.906 -2.909 -7.889 1.00 92.06 744 VAL A C 1
ATOM 5752 O O . VAL A 1 744 ? 15.933 -3.596 -8.180 1.00 92.06 744 VAL A O 1
ATOM 5755 N N . ASP A 1 745 ? 16.824 -1.586 -7.702 1.00 91.75 745 ASP A N 1
ATOM 5756 C CA . ASP A 1 745 ? 15.598 -0.788 -7.887 1.00 91.75 745 ASP A CA 1
ATOM 5757 C C . ASP A 1 745 ? 15.506 -0.182 -9.310 1.00 91.75 745 ASP A C 1
ATOM 5759 O O . ASP A 1 745 ? 14.697 0.710 -9.569 1.00 91.75 745 ASP A O 1
ATOM 5763 N N . GLY A 1 746 ? 16.396 -0.590 -10.224 1.00 87.50 746 GLY A N 1
ATOM 5764 C CA . GLY A 1 746 ? 16.491 -0.057 -11.583 1.00 87.50 746 GLY A CA 1
ATOM 5765 C C . GLY A 1 746 ? 15.347 -0.512 -12.492 1.00 87.50 746 GLY A C 1
ATOM 5766 O O . GLY A 1 746 ? 14.692 -1.517 -12.229 1.00 87.50 746 GLY A O 1
ATOM 5767 N N . GLY A 1 747 ? 15.112 0.226 -13.582 1.00 84.38 747 GLY A N 1
ATOM 5768 C CA . GLY A 1 747 ? 14.101 -0.150 -14.576 1.00 84.38 747 GLY A CA 1
ATOM 5769 C C . GLY A 1 747 ? 14.415 -1.506 -15.208 1.00 84.38 747 GLY A C 1
ATOM 5770 O O . GLY A 1 747 ? 15.579 -1.818 -15.461 1.00 84.38 747 GLY A O 1
ATOM 5771 N N . THR A 1 748 ? 13.383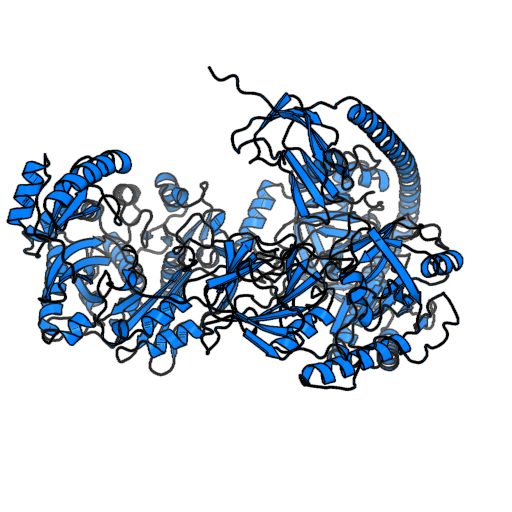 -2.308 -15.474 1.00 88.75 748 THR A N 1
ATOM 5772 C CA . THR A 1 748 ? 13.557 -3.664 -16.028 1.00 88.75 748 THR A CA 1
ATOM 5773 C C . THR A 1 748 ? 13.768 -3.676 -17.535 1.00 88.75 748 THR A C 1
ATOM 5775 O O . THR A 1 748 ? 14.021 -4.734 -18.087 1.00 88.75 748 THR A O 1
ATOM 5778 N N . LEU A 1 749 ? 13.701 -2.520 -18.197 1.00 90.31 749 LEU A N 1
ATOM 5779 C CA . LEU A 1 749 ? 13.905 -2.352 -19.632 1.00 90.31 749 LEU A CA 1
ATOM 5780 C C . LEU A 1 749 ? 14.778 -1.128 -19.894 1.00 90.31 749 LEU A C 1
ATOM 5782 O O . LEU A 1 749 ? 14.695 -0.120 -19.189 1.00 90.31 749 LEU A O 1
ATOM 5786 N N . SER A 1 750 ? 15.619 -1.211 -20.923 1.00 87.25 750 SER A N 1
ATOM 5787 C CA . SER A 1 750 ? 16.490 -0.110 -21.330 1.00 87.25 750 SER A CA 1
ATOM 5788 C C . SER A 1 750 ? 16.539 0.049 -22.844 1.00 87.25 750 SER A C 1
ATOM 5790 O O . SER A 1 750 ? 16.574 -0.926 -23.583 1.00 87.25 750 SER A O 1
ATOM 5792 N N . GLY A 1 751 ? 16.622 1.300 -23.302 1.00 87.75 751 GLY A N 1
ATOM 5793 C CA . GLY A 1 751 ? 16.960 1.655 -24.687 1.00 87.75 751 GLY A CA 1
ATOM 5794 C C . GLY A 1 751 ? 18.452 1.954 -24.889 1.00 87.75 751 GLY A C 1
ATOM 5795 O O . GLY A 1 751 ? 18.811 2.682 -25.818 1.00 87.75 751 GLY A O 1
ATOM 5796 N N . PHE A 1 752 ? 19.315 1.479 -23.982 1.00 89.00 752 PHE A N 1
ATOM 5797 C CA . PHE A 1 752 ? 20.767 1.680 -24.010 1.00 89.00 752 PHE A CA 1
ATOM 5798 C C . PHE A 1 752 ? 21.532 0.363 -23.866 1.00 89.00 752 PHE A C 1
ATOM 5800 O O . PHE A 1 752 ? 21.129 -0.520 -23.114 1.00 89.00 752 PHE A O 1
ATOM 5807 N N . THR A 1 753 ? 22.672 0.240 -24.541 1.00 92.19 753 THR A N 1
ATOM 5808 C CA . THR A 1 753 ? 23.503 -0.974 -24.541 1.00 92.19 753 THR A CA 1
ATOM 5809 C C . THR A 1 753 ? 24.050 -1.337 -23.153 1.00 92.19 753 THR A C 1
ATOM 5811 O O . THR A 1 753 ? 24.814 -0.560 -22.580 1.00 92.19 753 THR A O 1
ATOM 5814 N N . CYS A 1 754 ? 23.758 -2.549 -22.670 1.00 95.12 754 CYS A N 1
ATOM 5815 C CA . CYS A 1 754 ? 24.459 -3.214 -21.561 1.00 95.12 754 CYS A CA 1
ATOM 5816 C C . CYS A 1 754 ? 25.672 -4.005 -22.073 1.00 95.12 754 CYS A C 1
ATOM 5818 O O . CYS A 1 754 ? 25.519 -4.893 -22.912 1.00 95.12 754 CYS A O 1
ATOM 5820 N N . LEU A 1 755 ? 26.865 -3.664 -21.588 1.00 96.06 755 LEU A N 1
ATOM 5821 C CA . LEU A 1 755 ? 28.140 -4.226 -22.044 1.00 96.06 755 LEU A CA 1
ATOM 5822 C C . LEU A 1 755 ? 28.581 -5.428 -21.204 1.00 96.06 755 LEU A C 1
ATOM 5824 O O . LEU A 1 755 ? 29.188 -6.353 -21.727 1.00 96.06 755 LEU A O 1
ATOM 5828 N N . ALA A 1 756 ? 28.298 -5.412 -19.905 1.00 96.19 756 ALA A N 1
ATOM 5829 C CA . ALA A 1 756 ? 28.652 -6.502 -19.006 1.00 96.19 756 ALA A CA 1
ATOM 5830 C C . ALA A 1 756 ? 27.715 -6.517 -17.798 1.00 96.19 756 ALA A C 1
ATOM 5832 O O . ALA A 1 756 ? 27.143 -5.486 -17.450 1.00 96.19 756 ALA A O 1
ATOM 5833 N N . VAL A 1 757 ? 27.595 -7.654 -17.118 1.00 96.31 757 VAL A N 1
ATOM 5834 C CA . VAL A 1 757 ? 26.751 -7.811 -15.924 1.00 96.31 757 VAL A CA 1
ATOM 5835 C C . VAL A 1 757 ? 27.611 -8.267 -14.745 1.00 96.31 757 VAL A C 1
ATOM 5837 O O . VAL A 1 757 ? 28.385 -9.209 -14.916 1.00 96.31 757 VAL A O 1
ATOM 5840 N N . PRO A 1 758 ? 27.537 -7.619 -13.571 1.00 95.31 758 PRO A N 1
ATOM 5841 C CA . PRO A 1 758 ? 28.263 -8.065 -12.391 1.00 95.31 758 PRO A CA 1
ATOM 5842 C C . PRO A 1 758 ? 27.742 -9.421 -11.919 1.00 95.31 758 PRO A C 1
ATOM 5844 O O . PRO A 1 758 ? 26.546 -9.691 -11.994 1.00 95.31 758 PRO A O 1
ATOM 5847 N N . THR A 1 759 ? 28.634 -10.259 -11.399 1.00 94.75 759 THR A N 1
ATOM 5848 C CA . THR A 1 759 ? 28.233 -11.498 -10.719 1.00 94.75 759 THR A CA 1
ATOM 5849 C C . THR A 1 759 ? 27.472 -11.166 -9.439 1.00 94.75 759 THR A C 1
ATOM 5851 O O . THR A 1 759 ? 27.897 -10.274 -8.696 1.00 94.75 759 THR A O 1
ATOM 5854 N N . GLU A 1 760 ? 26.416 -11.905 -9.117 1.00 91.94 760 GLU A N 1
ATOM 5855 C CA . GLU A 1 760 ? 25.577 -11.648 -7.944 1.00 91.94 760 GLU A CA 1
ATOM 5856 C C . GLU A 1 760 ? 26.360 -11.754 -6.625 1.00 91.94 760 GLU A C 1
ATOM 5858 O O . GLU A 1 760 ? 26.139 -10.983 -5.687 1.00 91.94 760 GLU A O 1
ATOM 5863 N N . VAL A 1 761 ? 27.373 -12.624 -6.575 1.00 93.31 761 VAL A N 1
ATOM 5864 C CA . VAL A 1 761 ? 28.283 -12.755 -5.422 1.00 93.31 761 VAL A CA 1
ATOM 5865 C C . VAL A 1 761 ? 29.086 -11.487 -5.103 1.00 93.31 761 VAL A C 1
ATOM 5867 O O . VAL A 1 761 ? 29.649 -11.396 -4.010 1.00 93.31 761 VAL A O 1
ATOM 5870 N N . ASP A 1 762 ? 29.145 -10.525 -6.031 1.00 93.88 762 ASP A N 1
ATOM 5871 C CA . ASP A 1 762 ? 29.834 -9.238 -5.887 1.00 93.88 762 ASP A CA 1
ATOM 5872 C C . ASP A 1 762 ? 28.880 -8.062 -5.641 1.00 93.88 762 ASP A C 1
ATOM 5874 O O . ASP A 1 762 ? 29.357 -6.946 -5.423 1.00 93.88 762 ASP A O 1
ATOM 5878 N N . PHE A 1 763 ? 27.558 -8.286 -5.595 1.00 92.69 763 PHE A N 1
ATOM 5879 C CA . PHE A 1 763 ? 26.582 -7.213 -5.357 1.00 92.69 763 PHE A CA 1
ATOM 5880 C C . PHE A 1 763 ? 26.856 -6.452 -4.059 1.00 92.69 763 PHE A C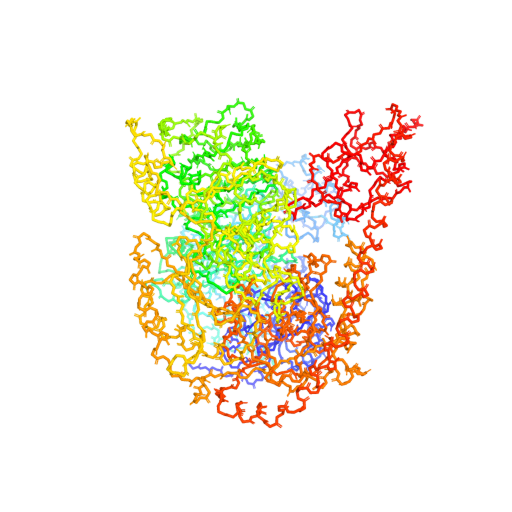 1
ATOM 5882 O O . PHE A 1 763 ? 26.834 -5.219 -4.023 1.00 92.69 763 PHE A O 1
ATOM 5889 N N . TRP A 1 764 ? 27.253 -7.180 -3.016 1.00 92.12 764 TRP A N 1
ATOM 5890 C CA . TRP A 1 764 ? 27.599 -6.592 -1.729 1.00 92.12 764 TRP A CA 1
ATOM 5891 C C . TRP A 1 764 ? 28.772 -5.606 -1.780 1.00 92.12 764 TRP A C 1
ATOM 5893 O O . TRP A 1 764 ? 28.780 -4.650 -1.008 1.00 92.12 764 TRP A O 1
ATOM 5903 N N . LYS A 1 765 ? 29.733 -5.776 -2.700 1.00 91.19 765 LYS A N 1
ATOM 5904 C CA . LYS A 1 765 ? 30.912 -4.899 -2.798 1.00 91.19 765 LYS A CA 1
ATOM 5905 C C . LYS A 1 765 ? 30.509 -3.496 -3.236 1.00 91.19 765 LYS A C 1
ATOM 5907 O O . LYS A 1 765 ? 30.846 -2.521 -2.571 1.00 91.19 765 LYS A O 1
ATOM 5912 N N . PHE A 1 766 ? 29.738 -3.381 -4.319 1.00 87.62 766 PHE A N 1
ATOM 5913 C CA . PHE A 1 766 ? 29.234 -2.072 -4.744 1.00 87.62 766 PHE A CA 1
ATOM 5914 C C . PHE A 1 766 ? 28.072 -1.584 -3.869 1.00 87.62 766 PHE A C 1
ATOM 5916 O O . PHE A 1 766 ? 27.884 -0.379 -3.744 1.00 87.62 766 PHE A O 1
ATOM 5923 N N . GLY A 1 767 ? 27.336 -2.485 -3.208 1.00 89.62 767 GLY A N 1
ATOM 5924 C CA . GLY A 1 767 ? 26.355 -2.125 -2.183 1.00 89.62 767 GLY A CA 1
ATOM 5925 C C . GLY A 1 767 ? 26.972 -1.427 -0.968 1.00 89.62 767 GLY A C 1
ATOM 5926 O O . GLY A 1 767 ? 26.323 -0.571 -0.368 1.00 89.62 767 GLY A O 1
ATOM 5927 N N . GLN A 1 768 ? 28.223 -1.753 -0.634 1.00 91.25 768 GLN A N 1
ATOM 5928 C CA . GLN A 1 768 ? 28.981 -1.115 0.443 1.00 91.25 768 GLN A CA 1
ATOM 5929 C C . GLN A 1 768 ? 29.795 0.100 -0.004 1.00 91.25 768 GLN A C 1
ATOM 5931 O O . GLN A 1 768 ? 30.186 0.901 0.840 1.00 91.25 768 GLN A O 1
ATOM 5936 N N . ALA A 1 769 ? 30.051 0.268 -1.300 1.00 86.25 769 ALA A N 1
ATOM 5937 C CA . ALA A 1 769 ? 30.921 1.326 -1.791 1.00 86.25 769 ALA A CA 1
ATOM 5938 C C . ALA A 1 769 ? 30.314 2.729 -1.589 1.00 86.25 769 ALA A C 1
ATOM 5940 O O . ALA A 1 769 ? 29.196 3.024 -2.015 1.00 86.25 769 ALA A O 1
ATOM 5941 N N . ALA A 1 770 ? 31.084 3.616 -0.957 1.00 84.38 770 ALA A N 1
ATOM 5942 C CA . ALA A 1 770 ? 30.704 5.008 -0.755 1.00 84.38 770 ALA A CA 1
ATOM 5943 C C . ALA A 1 770 ? 30.720 5.837 -2.049 1.00 84.38 770 ALA A C 1
ATOM 5945 O O . ALA A 1 770 ? 31.434 5.534 -3.009 1.00 84.38 770 ALA A O 1
ATOM 5946 N N . ILE A 1 771 ? 29.992 6.959 -2.043 1.00 84.25 771 ILE A N 1
ATOM 5947 C CA . ILE A 1 771 ? 30.145 7.986 -3.079 1.00 84.25 771 ILE A CA 1
ATOM 5948 C C . ILE A 1 771 ? 31.609 8.422 -3.126 1.00 84.25 771 ILE A C 1
ATOM 5950 O O . ILE A 1 771 ? 32.230 8.720 -2.107 1.00 84.25 771 ILE A O 1
ATOM 5954 N N . GLY A 1 772 ? 32.154 8.478 -4.334 1.00 84.94 772 GLY A N 1
ATOM 5955 C CA . GLY A 1 772 ? 33.540 8.825 -4.569 1.00 84.94 772 GLY A CA 1
ATOM 5956 C C . GLY A 1 772 ? 34.540 7.686 -4.378 1.00 84.94 772 GLY A C 1
ATOM 5957 O O . GLY A 1 772 ? 35.717 7.907 -4.665 1.00 84.94 772 GLY A O 1
ATOM 5958 N N . SER A 1 773 ? 34.112 6.492 -3.960 1.00 86.56 773 SER A N 1
ATOM 5959 C CA . SER A 1 773 ? 34.972 5.309 -3.995 1.00 86.56 773 SER A CA 1
ATOM 5960 C C . SER A 1 773 ? 35.280 4.908 -5.434 1.00 86.56 773 SER A C 1
ATOM 5962 O O . SER A 1 773 ? 34.449 5.053 -6.335 1.00 86.56 773 SER A O 1
ATOM 5964 N N . GLU A 1 774 ? 36.491 4.400 -5.637 1.00 91.25 774 GLU A N 1
ATOM 5965 C CA . GLU A 1 774 ? 36.905 3.804 -6.901 1.00 91.25 774 GLU A CA 1
ATOM 5966 C C . GLU A 1 774 ? 36.392 2.370 -7.017 1.00 91.25 774 GLU A C 1
ATOM 5968 O O . GLU A 1 774 ? 36.438 1.624 -6.043 1.00 91.25 774 GLU A O 1
ATOM 5973 N N . ILE A 1 775 ? 35.956 1.981 -8.212 1.00 92.69 775 ILE A N 1
ATOM 5974 C CA . ILE A 1 775 ? 35.603 0.617 -8.592 1.00 92.69 775 ILE A CA 1
ATOM 5975 C C . ILE A 1 775 ? 36.290 0.254 -9.911 1.00 92.69 775 ILE A C 1
ATOM 5977 O O . ILE A 1 775 ? 36.440 1.084 -10.809 1.00 92.69 775 ILE A O 1
ATOM 5981 N N . GLN A 1 776 ? 36.700 -1.003 -10.032 1.00 95.12 776 GLN A N 1
ATOM 5982 C CA . GLN A 1 776 ? 37.288 -1.566 -11.246 1.00 95.12 776 GLN A CA 1
ATOM 5983 C C . GLN A 1 776 ? 36.510 -2.805 -11.667 1.00 95.12 776 GLN A C 1
ATOM 5985 O O . GLN A 1 776 ? 35.971 -3.524 -10.830 1.00 95.12 776 GLN A O 1
ATOM 5990 N N . PHE A 1 777 ? 36.473 -3.081 -12.965 1.00 96.19 777 PHE A N 1
ATOM 5991 C CA . PHE A 1 777 ? 35.734 -4.215 -13.509 1.00 96.19 777 PHE A CA 1
ATOM 5992 C C . PHE A 1 777 ? 36.684 -5.297 -14.008 1.00 96.19 777 PHE A C 1
ATOM 5994 O O . PHE A 1 777 ? 37.618 -5.010 -14.752 1.00 96.19 777 PHE A O 1
ATOM 6001 N N . LYS A 1 778 ? 36.418 -6.554 -13.647 1.00 95.44 778 LYS A N 1
ATOM 6002 C CA . LYS A 1 778 ? 37.194 -7.716 -14.098 1.00 95.44 778 LYS A CA 1
ATOM 6003 C C . LYS A 1 778 ? 36.295 -8.705 -14.822 1.00 95.44 778 LYS A C 1
ATOM 6005 O O . LYS A 1 778 ? 35.413 -9.295 -14.211 1.00 95.44 778 LYS A O 1
ATOM 6010 N N . LEU A 1 779 ? 36.556 -8.928 -16.103 1.00 96.25 779 LEU A N 1
ATOM 6011 C CA . LEU A 1 779 ? 35.867 -9.955 -16.880 1.00 96.25 779 LEU A CA 1
ATOM 6012 C C . LEU A 1 779 ? 36.275 -11.364 -16.406 1.00 96.25 779 LEU A C 1
ATOM 6014 O O . LEU A 1 779 ? 37.467 -11.631 -16.228 1.00 96.25 779 LEU A O 1
ATOM 6018 N N . ILE A 1 780 ? 35.297 -12.251 -16.208 1.00 96.38 780 ILE A N 1
ATOM 6019 C CA . ILE A 1 780 ? 35.492 -13.673 -15.885 1.00 96.38 780 ILE A CA 1
ATOM 6020 C C . ILE A 1 780 ? 34.611 -14.569 -16.770 1.00 96.38 780 ILE A C 1
ATOM 6022 O O . ILE A 1 780 ? 33.684 -14.090 -17.423 1.00 96.38 780 ILE A O 1
ATOM 6026 N N . ASP A 1 781 ? 34.896 -15.874 -16.784 1.00 95.00 781 ASP A N 1
ATOM 6027 C CA . ASP A 1 781 ? 34.053 -16.863 -17.460 1.00 95.00 781 ASP A CA 1
ATOM 6028 C C . ASP A 1 781 ? 32.718 -17.086 -16.724 1.00 95.00 781 ASP A C 1
ATOM 6030 O O . ASP A 1 781 ? 32.649 -17.041 -15.494 1.00 95.00 781 ASP A O 1
ATOM 6034 N N . TYR A 1 782 ? 31.662 -17.390 -17.485 1.00 94.88 782 TYR A N 1
ATOM 6035 C CA . TYR A 1 782 ? 30.333 -17.692 -16.947 1.00 94.88 782 TYR A CA 1
ATOM 6036 C C . TYR A 1 782 ? 30.359 -18.834 -15.921 1.00 94.88 782 TYR A C 1
ATOM 6038 O O . TYR A 1 782 ? 29.753 -18.727 -14.859 1.00 94.88 782 TYR A O 1
ATOM 6046 N N . TRP A 1 783 ? 31.074 -19.927 -16.201 1.00 94.81 783 TRP A N 1
ATOM 6047 C CA . TRP A 1 783 ? 31.093 -21.083 -15.307 1.00 94.81 783 TRP A CA 1
ATOM 6048 C C . TRP A 1 783 ? 31.869 -20.816 -14.025 1.00 94.81 783 TRP A C 1
ATOM 6050 O O . TRP A 1 783 ? 31.611 -21.467 -13.015 1.00 94.81 783 TRP A O 1
ATOM 6060 N N . ASP A 1 784 ? 32.801 -19.866 -14.038 1.00 97.06 784 ASP A N 1
ATOM 6061 C CA . ASP A 1 784 ? 33.460 -19.418 -12.817 1.00 97.06 784 ASP A CA 1
ATOM 6062 C C . ASP A 1 784 ? 32.511 -18.607 -11.932 1.00 97.06 784 ASP A C 1
ATOM 6064 O O . ASP A 1 784 ? 32.541 -18.778 -10.716 1.00 97.06 784 ASP A O 1
ATOM 6068 N N . ALA A 1 785 ? 31.616 -17.807 -12.520 1.00 96.12 785 ALA A N 1
ATOM 6069 C CA . ALA A 1 785 ? 30.550 -17.138 -11.777 1.00 96.12 785 ALA A CA 1
ATOM 6070 C C . ALA A 1 785 ? 29.631 -18.158 -11.070 1.00 96.12 785 ALA A C 1
ATOM 6072 O O . ALA A 1 785 ? 29.480 -18.115 -9.851 1.00 96.12 785 ALA A O 1
ATOM 6073 N N . ILE A 1 786 ? 29.184 -19.201 -11.783 1.00 96.75 786 ILE A N 1
ATOM 6074 C CA . ILE A 1 786 ? 28.360 -20.275 -11.192 1.00 96.75 786 ILE A CA 1
ATOM 6075 C C . ILE A 1 786 ? 29.098 -21.041 -10.082 1.00 96.75 786 ILE A C 1
ATOM 6077 O O . ILE A 1 786 ? 28.503 -21.416 -9.069 1.00 96.75 786 ILE A O 1
ATOM 6081 N N . LYS A 1 787 ? 30.409 -21.285 -10.229 1.00 96.81 787 LYS A N 1
ATOM 6082 C CA . LYS A 1 787 ? 31.219 -21.895 -9.156 1.00 96.81 787 LYS A CA 1
ATOM 6083 C C . LYS A 1 787 ? 31.270 -20.999 -7.919 1.00 96.81 787 LYS A C 1
ATOM 6085 O O . LYS A 1 787 ? 31.150 -21.513 -6.809 1.00 96.81 787 LYS A O 1
ATOM 6090 N N . LEU A 1 788 ? 31.435 -19.688 -8.103 1.00 96.75 788 LEU A N 1
ATOM 6091 C CA . LEU A 1 788 ? 31.434 -18.723 -7.004 1.00 96.75 788 LEU A CA 1
ATOM 6092 C C . LEU A 1 788 ? 30.085 -18.693 -6.284 1.00 96.75 788 LEU A C 1
ATOM 6094 O O . LEU A 1 788 ? 30.054 -18.640 -5.056 1.00 96.75 788 LEU A O 1
ATOM 6098 N N . GLU A 1 789 ? 28.981 -18.754 -7.024 1.00 94.94 789 GLU A N 1
ATOM 6099 C CA . GLU A 1 789 ? 27.636 -18.780 -6.453 1.00 94.94 789 GLU A CA 1
ATOM 6100 C C . GLU A 1 789 ? 27.386 -20.061 -5.637 1.00 94.94 789 GLU A C 1
ATOM 6102 O O . GLU A 1 789 ? 26.918 -19.993 -4.500 1.00 94.94 789 GLU A O 1
ATOM 6107 N N . ARG A 1 790 ? 27.815 -21.230 -6.136 1.00 95.69 790 ARG A N 1
ATOM 6108 C CA . ARG A 1 790 ? 27.776 -22.491 -5.367 1.00 95.69 790 ARG A CA 1
ATOM 6109 C C . ARG A 1 790 ? 28.623 -22.423 -4.100 1.00 95.69 790 ARG A C 1
ATOM 6111 O O . ARG A 1 790 ? 28.138 -22.766 -3.026 1.00 95.69 790 ARG A O 1
ATOM 6118 N N . GLN A 1 791 ? 29.850 -21.912 -4.203 1.00 95.56 791 GLN A N 1
ATOM 6119 C CA . GLN A 1 791 ? 30.729 -21.695 -3.050 1.00 95.56 791 GLN A CA 1
ATOM 6120 C C . GLN A 1 791 ? 30.100 -20.728 -2.032 1.00 95.56 791 GLN A C 1
ATOM 6122 O O . GLN A 1 791 ? 30.242 -20.914 -0.820 1.00 95.56 791 GLN A O 1
ATOM 6127 N N . ARG A 1 792 ? 29.374 -19.702 -2.502 1.00 95.00 792 ARG A N 1
ATOM 6128 C CA . ARG A 1 792 ? 28.607 -18.801 -1.636 1.00 95.00 792 ARG A CA 1
ATOM 6129 C C . ARG A 1 792 ? 27.482 -19.548 -0.924 1.00 95.00 792 ARG A C 1
ATOM 6131 O O . ARG A 1 792 ? 27.332 -19.351 0.278 1.00 95.00 792 ARG A O 1
ATOM 6138 N N . GLN A 1 793 ? 26.733 -20.401 -1.618 1.00 94.12 793 GLN A N 1
ATOM 6139 C CA . GLN A 1 793 ? 25.652 -21.179 -1.009 1.00 94.12 793 GLN A CA 1
ATOM 6140 C C . GLN A 1 793 ? 26.185 -22.166 0.043 1.00 94.12 793 GLN A C 1
ATOM 6142 O O . GLN A 1 793 ? 25.665 -22.187 1.155 1.00 94.12 793 GLN A O 1
ATOM 6147 N N . GLU A 1 794 ? 27.291 -22.865 -0.233 1.00 94.81 794 GLU A N 1
ATOM 6148 C CA . GLU A 1 794 ? 27.972 -23.727 0.749 1.00 94.81 794 GLU A C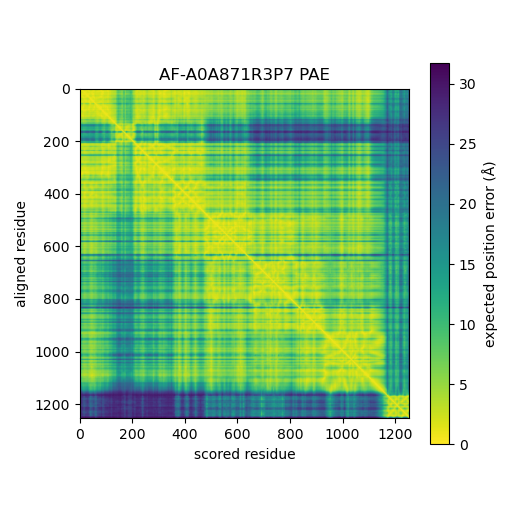A 1
ATOM 6149 C C . GLU A 1 794 ? 28.407 -22.946 2.001 1.00 94.81 794 GLU A C 1
ATOM 6151 O O . GLU A 1 794 ? 28.203 -23.389 3.133 1.00 94.81 794 GLU A O 1
ATOM 6156 N N . TYR A 1 795 ? 28.964 -21.744 1.818 1.00 95.94 795 TYR A N 1
ATOM 6157 C CA . TYR A 1 795 ? 29.299 -20.854 2.930 1.00 95.94 795 TYR A CA 1
ATOM 6158 C C . TYR A 1 795 ? 28.059 -20.465 3.752 1.00 95.94 795 TYR A C 1
ATOM 6160 O O . TYR A 1 795 ? 28.112 -20.481 4.985 1.00 95.94 795 TYR A O 1
ATOM 6168 N N . ILE A 1 796 ? 26.946 -20.134 3.092 1.00 96.00 796 ILE A N 1
ATOM 6169 C CA . ILE A 1 796 ? 25.694 -19.783 3.769 1.00 96.00 796 ILE A CA 1
ATOM 6170 C C . ILE A 1 796 ? 25.108 -20.987 4.516 1.00 96.00 796 ILE A C 1
ATOM 6172 O O . ILE A 1 796 ? 24.583 -20.803 5.614 1.00 96.00 796 ILE A O 1
ATOM 6176 N N . ASP A 1 797 ? 25.244 -22.208 4.002 1.00 95.06 797 ASP A N 1
ATOM 6177 C CA . ASP A 1 797 ? 24.797 -23.428 4.686 1.00 95.06 797 ASP A CA 1
ATOM 6178 C C . ASP A 1 797 ? 25.608 -23.677 5.967 1.00 95.06 797 ASP A C 1
ATOM 6180 O O . ASP A 1 797 ? 25.039 -23.914 7.038 1.00 95.06 797 ASP A O 1
ATOM 6184 N N . VAL A 1 798 ? 26.939 -23.523 5.898 1.00 95.94 798 VAL A N 1
ATOM 6185 C CA . VAL A 1 798 ? 27.824 -23.591 7.077 1.00 95.94 798 VAL A CA 1
ATOM 6186 C C . VAL A 1 798 ? 27.453 -22.523 8.104 1.00 95.94 798 VAL A C 1
ATOM 6188 O O . VAL A 1 798 ? 27.394 -22.803 9.302 1.00 95.94 798 VAL A O 1
ATOM 6191 N N . LEU A 1 799 ? 27.201 -21.294 7.651 1.00 95.38 799 LEU A N 1
ATOM 6192 C CA . LEU A 1 799 ? 26.811 -20.184 8.513 1.00 95.38 799 LEU A CA 1
ATOM 6193 C C . LEU A 1 799 ? 25.444 -20.434 9.173 1.00 95.38 799 LEU A C 1
ATOM 6195 O O . LEU A 1 799 ? 25.297 -20.194 10.373 1.00 95.38 799 LEU A O 1
ATOM 6199 N N . SER A 1 800 ? 24.474 -20.960 8.420 1.00 96.56 800 SER A N 1
ATOM 6200 C CA . SER A 1 800 ? 23.097 -21.230 8.866 1.00 96.56 800 SER A CA 1
ATOM 6201 C C . SER A 1 800 ? 23.020 -22.293 9.963 1.00 96.56 800 SER A C 1
ATOM 6203 O O . SER A 1 800 ? 22.107 -22.259 10.785 1.00 96.56 800 SER A O 1
ATOM 6205 N N . ALA A 1 801 ? 24.018 -23.179 10.056 1.00 96.00 801 ALA A N 1
ATOM 6206 C CA . ALA A 1 801 ? 24.172 -24.108 11.177 1.00 96.00 801 ALA A CA 1
ATOM 6207 C C . ALA A 1 801 ? 24.550 -23.422 12.511 1.00 96.00 801 ALA A C 1
ATOM 6209 O O . ALA A 1 801 ? 24.632 -24.090 13.542 1.00 96.00 801 ALA A O 1
ATOM 6210 N N . ARG A 1 802 ? 24.797 -22.102 12.502 1.00 96.38 802 ARG A N 1
ATOM 6211 C CA . ARG A 1 802 ? 25.193 -21.268 13.652 1.00 96.38 802 ARG A CA 1
ATOM 6212 C C . ARG A 1 802 ? 26.340 -21.874 14.485 1.00 96.38 802 ARG A C 1
ATOM 6214 O O . ARG A 1 802 ? 26.192 -22.078 15.695 1.00 96.38 802 ARG A O 1
ATOM 6221 N N . PRO A 1 803 ? 27.497 -22.187 13.872 1.00 95.56 803 PRO A N 1
ATOM 6222 C CA . PRO A 1 803 ? 28.584 -22.864 14.566 1.00 95.56 803 PRO A CA 1
ATOM 6223 C C . PRO A 1 803 ? 29.224 -21.962 15.628 1.00 95.56 803 PRO A C 1
ATOM 6225 O O . PRO A 1 803 ? 29.628 -20.838 15.348 1.00 95.56 803 PRO A O 1
ATOM 6228 N N . MET A 1 804 ? 29.426 -22.485 16.840 1.00 91.88 804 MET A N 1
ATOM 6229 C CA . MET A 1 804 ? 30.169 -21.771 17.894 1.00 91.88 804 MET A CA 1
ATOM 6230 C C . MET A 1 804 ? 31.667 -21.634 17.570 1.00 91.88 804 MET A C 1
ATOM 6232 O O . MET A 1 804 ? 32.321 -20.683 17.992 1.00 91.88 804 MET A O 1
ATOM 6236 N N . LYS A 1 805 ? 32.226 -22.605 16.837 1.00 90.19 805 LYS A N 1
ATOM 6237 C CA . LYS A 1 805 ? 33.607 -22.624 16.333 1.00 90.19 805 LYS A CA 1
ATOM 6238 C C . LYS A 1 805 ? 33.626 -23.301 14.968 1.00 90.19 805 LYS A C 1
ATOM 6240 O O . LYS A 1 805 ? 32.910 -24.276 14.762 1.00 90.19 805 LYS A O 1
ATOM 6245 N N . THR A 1 806 ? 34.465 -22.819 14.059 1.00 91.69 806 THR A N 1
ATOM 6246 C CA . THR A 1 806 ? 34.667 -23.439 12.746 1.00 91.69 806 THR A CA 1
ATOM 6247 C C . THR A 1 806 ? 36.064 -23.133 12.214 1.00 91.69 806 THR A C 1
ATOM 6249 O O . THR A 1 806 ? 36.639 -22.094 12.533 1.00 91.69 806 THR A O 1
ATOM 6252 N N . ASN A 1 807 ? 36.597 -24.036 11.391 1.00 89.88 807 ASN A N 1
ATOM 6253 C CA . ASN A 1 807 ? 37.801 -23.787 10.594 1.00 89.88 807 ASN A CA 1
ATOM 6254 C C . ASN A 1 807 ? 37.466 -23.184 9.221 1.00 89.88 807 ASN A C 1
ATOM 6256 O O . ASN A 1 807 ? 38.373 -22.782 8.493 1.00 89.88 807 ASN A O 1
ATOM 6260 N N . TYR A 1 808 ? 36.177 -23.129 8.869 1.00 93.12 808 TYR A N 1
ATOM 6261 C CA . TYR A 1 808 ? 35.714 -22.519 7.633 1.00 93.12 808 TYR A CA 1
ATOM 6262 C C . TYR A 1 808 ? 35.982 -21.012 7.670 1.00 93.12 808 TYR A C 1
ATOM 6264 O O . TYR A 1 808 ? 35.789 -20.347 8.697 1.00 93.12 808 TYR A O 1
ATOM 6272 N N . LYS A 1 809 ? 36.451 -20.482 6.542 1.00 91.81 809 LYS A N 1
ATOM 6273 C CA . LYS A 1 809 ? 36.737 -19.061 6.357 1.00 91.81 809 LYS A CA 1
ATOM 6274 C C . LYS A 1 809 ? 35.872 -18.527 5.232 1.00 91.81 809 LYS A C 1
ATOM 6276 O O . LYS A 1 809 ? 35.699 -19.210 4.226 1.00 91.81 809 LYS A O 1
ATOM 6281 N N . PHE A 1 810 ? 35.365 -17.310 5.391 1.00 92.50 810 PHE A N 1
ATOM 6282 C CA . PHE A 1 810 ? 34.770 -16.593 4.279 1.00 92.50 810 PHE A CA 1
ATOM 6283 C C . PHE A 1 810 ? 35.809 -16.476 3.162 1.00 92.50 810 PHE A C 1
ATOM 6285 O O . PHE A 1 810 ? 36.919 -15.982 3.371 1.00 92.50 810 PHE A O 1
ATOM 6292 N N . CYS A 1 811 ? 35.450 -16.986 1.993 1.00 89.88 811 CYS A N 1
ATOM 6293 C CA . CYS A 1 811 ? 36.254 -16.916 0.792 1.00 89.88 811 CYS A CA 1
ATOM 6294 C C . CYS A 1 811 ? 35.294 -16.739 -0.372 1.00 89.88 811 CYS A C 1
ATOM 6296 O O . CYS A 1 811 ? 34.451 -17.600 -0.623 1.00 89.88 811 CYS A O 1
ATOM 6298 N N . ASP A 1 812 ? 35.416 -15.609 -1.049 1.00 87.44 812 ASP A N 1
ATOM 6299 C CA . ASP A 1 812 ? 34.656 -15.255 -2.237 1.00 87.44 812 ASP A CA 1
ATOM 6300 C C . ASP A 1 812 ? 35.536 -15.289 -3.487 1.00 87.44 812 ASP A C 1
ATOM 6302 O O . ASP A 1 812 ? 35.213 -14.621 -4.458 1.00 87.44 812 ASP A O 1
ATOM 6306 N N . GLU A 1 813 ? 36.626 -16.057 -3.478 1.00 91.31 813 GLU A N 1
ATOM 6307 C CA . GLU A 1 813 ? 37.568 -16.219 -4.587 1.00 91.31 813 GLU A CA 1
ATOM 6308 C C . GLU A 1 813 ? 37.700 -17.698 -4.968 1.00 91.31 813 GLU A C 1
ATOM 6310 O O . GLU A 1 813 ? 37.690 -18.577 -4.102 1.00 91.31 813 GLU A O 1
ATOM 6315 N N . LEU A 1 814 ? 37.867 -17.967 -6.266 1.00 93.56 814 LEU A N 1
ATOM 6316 C CA . LEU A 1 814 ? 38.213 -19.301 -6.757 1.00 93.56 814 LEU A CA 1
ATOM 6317 C C . LEU A 1 814 ? 39.720 -19.536 -6.646 1.00 93.56 814 LEU A C 1
ATOM 6319 O O . LEU A 1 814 ? 40.525 -18.623 -6.823 1.00 93.56 814 LEU A O 1
ATOM 6323 N N . THR A 1 815 ? 40.116 -20.795 -6.455 1.00 92.25 815 THR A N 1
ATOM 6324 C CA . THR A 1 815 ? 41.533 -21.197 -6.490 1.00 92.25 815 THR A CA 1
ATOM 6325 C C . THR A 1 815 ? 42.185 -20.896 -7.842 1.00 92.25 815 THR A C 1
ATOM 6327 O O . THR A 1 815 ? 43.361 -20.549 -7.907 1.00 92.25 815 THR A O 1
ATOM 6330 N N . SER A 1 816 ? 41.419 -21.013 -8.925 1.00 94.12 816 SER A N 1
ATOM 6331 C CA . SER A 1 816 ? 41.855 -20.688 -10.279 1.00 94.12 816 SER A CA 1
ATOM 6332 C C . SER A 1 816 ? 40.660 -20.268 -11.123 1.00 94.12 816 SER A C 1
ATOM 6334 O O . SER A 1 816 ? 39.628 -20.938 -11.092 1.00 94.12 816 SER A O 1
ATOM 6336 N N . TYR A 1 817 ? 40.838 -19.210 -11.910 1.00 95.56 817 TYR A N 1
ATOM 6337 C CA . TYR A 1 817 ? 39.873 -18.775 -12.914 1.00 95.56 817 TYR A CA 1
ATOM 6338 C C . TYR A 1 817 ? 40.249 -19.328 -14.286 1.00 95.56 817 TYR A C 1
ATOM 6340 O O . TYR A 1 817 ? 41.428 -19.422 -14.635 1.00 95.56 817 TYR A O 1
ATOM 6348 N N . THR A 1 818 ? 39.234 -19.652 -15.070 1.00 95.50 818 THR A N 1
ATOM 6349 C CA . THR A 1 818 ? 39.338 -19.984 -16.484 1.00 95.50 818 THR A CA 1
ATOM 6350 C C . THR A 1 818 ? 39.862 -18.755 -17.239 1.00 95.50 818 THR A C 1
ATOM 6352 O O . THR A 1 818 ? 39.295 -17.667 -17.101 1.00 95.50 818 THR A O 1
ATOM 6355 N N . PRO A 1 819 ? 40.951 -18.873 -18.022 1.00 92.38 819 PRO A N 1
ATOM 6356 C CA . PRO A 1 819 ? 41.484 -17.742 -18.772 1.00 92.38 819 PRO A CA 1
ATOM 6357 C C . PRO A 1 819 ? 40.468 -17.204 -19.783 1.00 92.38 819 PRO A C 1
ATOM 6359 O O . PRO A 1 819 ? 40.006 -17.931 -20.662 1.00 92.38 819 PRO A O 1
ATOM 6362 N N . VAL A 1 820 ? 40.166 -15.910 -19.691 1.00 90.50 820 VAL A N 1
ATOM 6363 C CA . VAL A 1 820 ? 39.334 -15.217 -20.677 1.00 90.50 820 VAL A CA 1
ATOM 6364 C C . VAL A 1 820 ? 40.173 -14.967 -21.932 1.00 90.50 820 VAL A C 1
ATOM 6366 O O . VAL A 1 820 ? 41.154 -14.225 -21.899 1.00 90.50 820 VAL A O 1
ATOM 6369 N N . THR A 1 821 ? 39.810 -15.611 -23.042 1.00 86.44 821 THR A N 1
ATOM 6370 C CA . THR A 1 821 ? 40.580 -15.585 -24.302 1.00 86.44 821 THR A CA 1
ATOM 6371 C C . THR A 1 821 ? 40.178 -14.448 -25.247 1.00 86.44 821 THR A C 1
ATOM 6373 O O . THR A 1 821 ? 40.923 -14.129 -26.172 1.00 86.44 821 THR A O 1
ATOM 6376 N N . SER A 1 822 ? 39.029 -13.810 -25.004 1.00 89.56 822 SER A N 1
ATOM 6377 C CA . SER A 1 822 ? 38.477 -12.703 -25.788 1.00 89.56 822 SER A CA 1
ATOM 6378 C C . SER A 1 822 ? 37.828 -11.675 -24.863 1.00 89.56 822 SER A C 1
ATOM 6380 O O . SER A 1 822 ? 37.135 -12.043 -23.922 1.00 89.56 822 SER A O 1
ATOM 6382 N N . VAL A 1 823 ? 38.023 -10.383 -25.150 1.00 88.62 823 VAL A N 1
ATOM 6383 C CA . VAL A 1 823 ? 37.287 -9.299 -24.469 1.00 88.62 823 VAL A CA 1
ATOM 6384 C C . VAL A 1 823 ? 35.876 -9.107 -25.023 1.00 88.62 823 VAL A C 1
ATOM 6386 O O . VAL A 1 823 ? 35.065 -8.470 -24.366 1.00 88.62 823 VAL A O 1
ATOM 6389 N N . PHE A 1 824 ? 35.599 -9.625 -26.225 1.00 92.25 824 PHE A N 1
ATOM 6390 C CA . PHE A 1 824 ? 34.249 -9.686 -26.777 1.00 92.25 824 PHE A CA 1
ATOM 6391 C C . PHE A 1 824 ? 33.491 -10.860 -26.171 1.00 92.25 824 PHE A C 1
ATOM 6393 O O . PHE A 1 824 ? 34.031 -11.972 -26.123 1.00 92.25 824 PHE A O 1
ATOM 6400 N N . GLY A 1 825 ? 32.236 -10.621 -25.806 1.00 81.38 825 GLY A N 1
ATOM 6401 C CA . GLY A 1 825 ? 31.317 -11.657 -25.368 1.00 81.38 825 GLY A CA 1
ATOM 6402 C C . GLY A 1 825 ? 31.007 -12.650 -26.484 1.00 81.38 825 GLY A C 1
ATOM 6403 O O . GLY A 1 825 ? 30.965 -12.318 -27.675 1.00 81.38 825 GLY A O 1
ATOM 6404 N N . HIS A 1 826 ? 30.786 -13.903 -26.094 1.00 78.44 826 HIS A N 1
ATOM 6405 C CA . HIS A 1 826 ? 30.384 -14.957 -27.014 1.00 78.44 826 HIS A CA 1
ATOM 6406 C C . HIS A 1 826 ? 28.865 -14.933 -27.213 1.00 78.44 826 HIS A C 1
ATOM 6408 O O . HIS A 1 826 ? 28.099 -14.994 -26.251 1.00 78.44 826 HIS A O 1
ATOM 6414 N N . LEU A 1 827 ? 28.421 -14.899 -28.473 1.00 90.38 827 LEU A N 1
ATOM 6415 C CA . LEU A 1 827 ? 27.032 -15.212 -28.802 1.00 90.38 827 LEU A CA 1
ATOM 6416 C C . LEU A 1 827 ? 26.775 -16.682 -28.468 1.00 90.38 827 LEU A C 1
ATOM 6418 O O . LEU A 1 827 ? 27.485 -17.559 -28.958 1.00 90.38 827 LEU A O 1
ATOM 6422 N N . LEU A 1 828 ? 25.751 -16.943 -27.658 1.00 95.00 828 LEU A N 1
ATOM 6423 C CA . LEU A 1 828 ? 25.366 -18.298 -27.268 1.00 95.00 828 LEU A CA 1
ATOM 6424 C C . LEU A 1 828 ? 24.849 -19.086 -28.479 1.00 95.00 828 LEU A C 1
ATOM 6426 O O . LEU A 1 828 ? 25.120 -20.274 -28.628 1.00 95.00 828 LEU A O 1
ATOM 6430 N N . HIS A 1 829 ? 24.119 -18.405 -29.363 1.00 95.19 829 HIS A N 1
ATOM 6431 C CA . HIS A 1 829 ? 23.658 -18.931 -30.641 1.00 95.19 829 HIS A CA 1
ATOM 6432 C C . HIS A 1 829 ? 23.361 -17.778 -31.607 1.00 95.19 829 HIS A C 1
ATOM 6434 O O . HIS A 1 829 ? 22.943 -16.700 -31.185 1.00 95.19 829 HIS A O 1
ATOM 6440 N N . LYS A 1 830 ? 23.551 -17.999 -32.911 1.00 93.12 830 LYS A N 1
ATOM 6441 C CA . LYS A 1 830 ? 23.171 -17.048 -33.961 1.00 93.12 830 LYS A CA 1
ATOM 6442 C C . LYS A 1 830 ? 22.647 -17.801 -35.175 1.00 93.12 830 LYS A C 1
ATOM 6444 O O . LYS A 1 830 ? 23.336 -18.679 -35.694 1.00 93.12 830 LYS A O 1
ATOM 6449 N N . ARG A 1 831 ? 21.484 -17.388 -35.674 1.00 91.62 831 ARG A N 1
ATOM 6450 C CA . ARG A 1 831 ? 20.976 -17.780 -36.992 1.00 91.62 831 ARG A CA 1
ATOM 6451 C C . ARG A 1 831 ? 20.994 -16.569 -37.918 1.00 91.62 831 ARG A C 1
ATOM 6453 O O . ARG A 1 831 ? 20.544 -15.488 -37.543 1.00 91.62 831 ARG A O 1
ATOM 6460 N N . ALA A 1 832 ? 21.526 -16.755 -39.123 1.00 86.19 832 ALA A N 1
ATOM 6461 C CA . ALA A 1 832 ? 21.476 -15.744 -40.174 1.00 86.19 832 ALA A CA 1
ATOM 6462 C C . ALA A 1 832 ? 20.068 -15.646 -40.786 1.00 86.19 832 ALA A C 1
ATOM 6464 O O . ALA A 1 832 ? 19.320 -16.624 -40.805 1.00 86.19 832 ALA A O 1
ATOM 6465 N N . GLU A 1 833 ? 19.729 -14.469 -41.306 1.00 81.25 833 GLU A N 1
ATOM 6466 C CA . GLU A 1 833 ? 18.461 -14.226 -41.997 1.00 81.25 833 GLU A CA 1
ATOM 6467 C C . GLU A 1 833 ? 18.267 -15.185 -43.186 1.00 81.25 833 GLU A C 1
ATOM 6469 O O . GLU A 1 833 ? 19.225 -15.532 -43.880 1.00 81.25 833 GLU A O 1
ATOM 6474 N N . ASN A 1 834 ? 17.020 -15.602 -43.430 1.00 74.50 834 ASN A N 1
ATOM 6475 C CA . ASN A 1 834 ? 16.598 -16.460 -44.544 1.00 74.50 834 ASN A CA 1
ATOM 6476 C C . ASN A 1 834 ? 17.167 -17.887 -44.549 1.00 74.50 834 ASN A C 1
ATOM 6478 O O . ASN A 1 834 ? 16.937 -18.646 -45.495 1.00 74.50 834 ASN A O 1
ATOM 6482 N N . LEU A 1 835 ? 17.810 -18.329 -43.465 1.00 67.06 835 LEU A N 1
ATOM 6483 C CA . LEU A 1 835 ? 18.043 -19.752 -43.247 1.00 67.06 835 LEU A CA 1
ATOM 6484 C C . LEU A 1 835 ? 16.685 -20.427 -42.959 1.00 67.06 835 LEU A C 1
ATOM 6486 O O . LEU A 1 835 ? 16.098 -20.202 -41.905 1.00 67.06 835 LEU A O 1
ATOM 6490 N N . LYS A 1 836 ? 16.175 -21.237 -43.902 1.00 66.12 836 LYS A N 1
ATOM 6491 C CA . LYS A 1 836 ? 14.842 -21.892 -43.852 1.00 66.12 836 LYS A CA 1
ATOM 6492 C C . LYS A 1 836 ? 13.632 -20.933 -43.891 1.00 66.12 836 LYS A C 1
ATOM 6494 O O . LYS A 1 836 ? 12.548 -21.317 -43.466 1.00 66.12 836 LYS A O 1
ATOM 6499 N N . GLY A 1 837 ? 13.799 -19.709 -44.403 1.00 73.69 837 GLY A N 1
ATOM 6500 C CA . GLY A 1 837 ? 12.720 -18.707 -44.456 1.00 73.69 837 GLY A CA 1
ATOM 6501 C C . GLY A 1 837 ? 12.383 -18.065 -43.103 1.00 73.69 837 GLY A C 1
ATOM 6502 O O . GLY A 1 837 ? 11.267 -17.596 -42.916 1.00 73.69 837 GLY A O 1
ATOM 6503 N N . LEU A 1 838 ? 13.328 -18.078 -42.154 1.00 82.88 838 LEU A N 1
ATOM 6504 C CA . LEU A 1 838 ? 13.180 -17.516 -40.808 1.00 82.88 838 LEU A CA 1
ATOM 6505 C C . LEU A 1 838 ? 14.005 -16.224 -40.636 1.00 82.88 838 LEU A C 1
ATOM 6507 O O . LEU A 1 838 ? 15.035 -16.066 -41.308 1.00 82.88 838 LEU A O 1
ATOM 6511 N N . PRO A 1 839 ? 13.613 -15.316 -39.718 1.00 86.25 839 PRO A N 1
ATOM 6512 C CA . PRO A 1 839 ? 14.381 -14.109 -39.433 1.00 86.25 839 PRO A CA 1
ATOM 6513 C C . PRO A 1 839 ? 15.720 -14.439 -38.763 1.00 86.25 839 PRO A C 1
ATOM 6515 O O . PRO A 1 839 ? 15.909 -15.518 -38.179 1.00 86.25 839 PRO A O 1
ATOM 6518 N N . ALA A 1 840 ? 16.646 -13.480 -38.821 1.00 90.56 840 ALA A N 1
ATOM 6519 C CA . ALA A 1 840 ? 17.847 -13.528 -38.001 1.00 90.56 840 ALA A CA 1
ATOM 6520 C C . ALA A 1 840 ? 17.464 -13.543 -36.513 1.00 90.56 840 ALA A C 1
ATOM 6522 O O . ALA A 1 840 ? 16.509 -12.889 -36.098 1.00 90.56 840 ALA A O 1
ATOM 6523 N N . VAL A 1 841 ? 18.216 -14.294 -35.712 1.00 93.31 841 VAL A N 1
ATOM 6524 C CA . VAL A 1 841 ? 18.057 -14.305 -34.254 1.00 93.31 841 VAL A CA 1
ATOM 6525 C C . VAL A 1 841 ? 19.413 -14.505 -33.595 1.00 93.31 841 VAL A C 1
ATOM 6527 O O . VAL A 1 841 ? 20.248 -15.275 -34.082 1.00 93.31 841 VAL A O 1
ATOM 6530 N N . SER A 1 842 ? 19.653 -13.785 -32.504 1.00 94.38 842 SER A N 1
ATOM 6531 C CA . SER A 1 842 ? 20.869 -13.881 -31.700 1.00 94.38 842 SER A CA 1
ATOM 6532 C C . SER A 1 842 ? 20.508 -14.140 -30.245 1.00 94.38 842 SER A C 1
ATOM 6534 O O . SER A 1 842 ? 19.736 -13.395 -29.655 1.00 94.38 842 SER A O 1
ATOM 6536 N N . PHE A 1 843 ? 21.101 -15.178 -29.667 1.00 96.75 843 PHE A N 1
ATOM 6537 C CA . PHE A 1 843 ? 20.982 -15.517 -28.255 1.00 96.75 843 PHE A CA 1
ATOM 6538 C C . PHE A 1 843 ? 22.244 -15.043 -27.543 1.00 96.75 843 PHE A C 1
ATOM 6540 O O . PHE A 1 843 ? 23.362 -15.396 -27.934 1.00 96.75 843 PHE A O 1
ATOM 6547 N N . ARG A 1 844 ? 22.070 -14.236 -26.504 1.00 95.31 844 ARG A N 1
ATOM 6548 C CA . ARG A 1 844 ? 23.138 -13.529 -25.801 1.00 95.31 844 ARG A CA 1
ATOM 6549 C C . ARG A 1 844 ? 23.101 -13.872 -24.320 1.00 95.31 844 ARG A C 1
ATOM 6551 O O . ARG A 1 844 ? 22.030 -13.995 -23.726 1.00 95.31 844 ARG A O 1
ATOM 6558 N N . GLN A 1 845 ? 24.283 -14.001 -23.727 1.00 95.38 845 GLN A N 1
ATOM 6559 C CA . GLN A 1 845 ? 24.417 -14.078 -22.278 1.00 95.38 845 GLN A CA 1
ATOM 6560 C C . GLN A 1 845 ? 24.095 -12.712 -21.665 1.00 95.38 845 GLN A C 1
ATOM 6562 O O . GLN A 1 845 ? 24.552 -11.690 -22.177 1.00 95.38 845 GLN A O 1
ATOM 6567 N N . ALA A 1 846 ? 23.344 -12.686 -20.565 1.00 94.81 846 ALA A N 1
ATOM 6568 C CA . ALA A 1 846 ? 23.055 -11.453 -19.841 1.00 94.81 846 ALA A CA 1
ATOM 6569 C C . ALA A 1 846 ? 23.102 -11.671 -18.316 1.00 94.81 846 ALA A C 1
ATOM 6571 O O . ALA A 1 846 ? 22.084 -11.662 -17.634 1.00 94.81 846 ALA A O 1
ATOM 6572 N N . GLY A 1 847 ? 24.304 -11.872 -17.767 1.00 94.44 847 GLY A N 1
ATOM 6573 C CA . GLY A 1 847 ? 24.489 -12.246 -16.354 1.00 94.44 847 GLY A CA 1
ATOM 6574 C C . GLY A 1 847 ? 24.292 -13.742 -16.110 1.00 94.44 847 GLY A C 1
ATOM 6575 O O . GLY A 1 847 ? 24.262 -14.509 -17.061 1.00 94.44 847 GLY A O 1
ATOM 6576 N N . GLU A 1 848 ? 24.192 -14.183 -14.857 1.00 94.38 848 GLU A N 1
ATOM 6577 C CA . GLU A 1 848 ? 24.191 -15.618 -14.504 1.00 94.38 848 GLU A CA 1
ATOM 6578 C C . GLU A 1 848 ? 22.871 -16.321 -14.865 1.00 94.38 848 GLU A C 1
ATOM 6580 O O . GLU A 1 848 ? 22.881 -17.432 -15.401 1.00 94.38 848 GLU A O 1
ATOM 6585 N N . GLY A 1 849 ? 21.749 -15.637 -14.629 1.00 94.00 849 GLY A N 1
ATOM 6586 C CA . GLY A 1 849 ? 20.396 -16.192 -14.716 1.00 94.00 849 GLY A CA 1
ATOM 6587 C C . GLY A 1 849 ? 19.516 -15.609 -15.823 1.00 94.00 849 GLY A C 1
ATOM 6588 O O . GLY A 1 849 ? 18.296 -15.651 -15.692 1.00 94.00 849 GLY A O 1
ATOM 6589 N N . MET A 1 850 ? 20.076 -15.019 -16.888 1.00 95.19 850 MET A N 1
ATOM 6590 C CA . MET A 1 850 ? 19.272 -14.493 -18.004 1.00 95.19 850 MET A CA 1
ATOM 6591 C C . MET A 1 850 ? 19.898 -14.760 -19.378 1.00 95.19 850 MET A C 1
ATOM 6593 O O . MET A 1 850 ? 21.097 -14.559 -19.593 1.00 95.19 850 MET A O 1
ATOM 6597 N N . ILE A 1 851 ? 19.052 -15.186 -20.322 1.00 96.75 851 ILE A N 1
ATOM 6598 C CA . ILE A 1 851 ? 19.350 -15.258 -21.759 1.00 96.75 851 ILE A CA 1
ATOM 6599 C C . ILE A 1 851 ? 18.522 -14.179 -22.462 1.00 96.75 851 ILE A C 1
ATOM 6601 O O . ILE A 1 851 ? 17.300 -14.141 -22.305 1.00 96.75 851 ILE A O 1
ATOM 6605 N N . LEU A 1 852 ? 19.186 -13.324 -23.244 1.00 96.25 852 LEU A N 1
ATOM 6606 C CA . LEU A 1 852 ? 18.541 -12.330 -24.105 1.00 96.25 852 LEU A CA 1
ATOM 6607 C C . LEU A 1 852 ? 18.478 -12.846 -25.548 1.00 96.25 852 LEU A C 1
ATOM 6609 O O . LEU A 1 852 ? 19.456 -13.396 -26.055 1.00 96.25 852 LEU A O 1
ATOM 6613 N N . ILE A 1 853 ? 17.335 -12.667 -26.202 1.00 96.25 853 ILE A N 1
ATOM 6614 C CA . ILE A 1 853 ? 17.045 -13.138 -27.557 1.00 96.25 853 ILE A CA 1
ATOM 6615 C C . ILE A 1 853 ? 16.667 -11.932 -28.414 1.00 96.25 853 ILE A C 1
ATOM 6617 O O . ILE A 1 853 ? 15.563 -11.404 -28.295 1.00 96.25 853 ILE A O 1
ATOM 6621 N N . ASP A 1 854 ? 17.571 -11.520 -29.299 1.00 92.31 854 ASP A N 1
ATOM 6622 C CA . ASP A 1 854 ? 17.362 -10.383 -30.197 1.00 92.31 854 ASP A CA 1
ATOM 6623 C C . ASP A 1 854 ? 17.030 -10.858 -31.607 1.00 92.31 854 ASP A C 1
ATOM 6625 O O . ASP A 1 854 ? 17.733 -11.701 -32.173 1.00 92.31 854 ASP A O 1
ATOM 6629 N N . PHE A 1 855 ? 16.020 -10.243 -32.216 1.00 88.44 855 PHE A N 1
ATOM 6630 C CA . PHE A 1 855 ? 15.706 -10.436 -33.637 1.00 88.44 855 PHE A CA 1
ATOM 6631 C C . PHE A 1 855 ? 16.331 -9.338 -34.509 1.00 88.44 855 PHE A C 1
ATOM 6633 O O . PHE A 1 855 ? 16.660 -9.558 -35.673 1.00 88.44 855 PHE A O 1
ATOM 6640 N N . SER A 1 856 ? 16.539 -8.152 -33.936 1.00 87.62 856 SER A N 1
ATOM 6641 C CA . SER A 1 856 ? 17.343 -7.067 -34.495 1.00 87.62 856 SER A CA 1
ATOM 6642 C C . SER A 1 856 ? 17.707 -6.094 -33.375 1.00 87.62 856 SER A C 1
ATOM 6644 O O . SER A 1 856 ? 16.943 -5.927 -32.431 1.00 87.62 856 SER A O 1
ATOM 6646 N N . THR A 1 857 ? 18.863 -5.441 -33.478 1.00 85.44 857 THR A N 1
ATOM 6647 C CA . THR A 1 857 ? 19.313 -4.441 -32.497 1.00 85.44 857 THR A CA 1
ATOM 6648 C C . THR A 1 857 ? 19.142 -3.003 -32.993 1.00 85.44 857 THR A C 1
ATOM 6650 O O . THR A 1 857 ? 19.234 -2.064 -32.202 1.00 85.44 857 THR A O 1
ATOM 6653 N N . ASP A 1 858 ? 18.894 -2.807 -34.289 1.00 85.31 858 ASP A N 1
ATOM 6654 C CA . ASP A 1 858 ? 18.896 -1.496 -34.942 1.00 85.31 858 ASP A CA 1
ATOM 6655 C C . ASP A 1 858 ? 17.732 -1.268 -35.918 1.00 85.31 858 ASP A C 1
ATOM 6657 O O . ASP A 1 858 ? 17.532 -0.131 -36.342 1.00 85.31 858 ASP A O 1
ATOM 6661 N N . LYS A 1 859 ? 16.957 -2.303 -36.269 1.00 89.19 859 LYS A N 1
ATOM 6662 C CA . LYS A 1 859 ? 15.798 -2.203 -37.167 1.00 89.19 859 LYS A CA 1
ATOM 6663 C C . LYS A 1 859 ? 14.557 -2.823 -36.555 1.00 89.19 859 LYS A C 1
ATOM 6665 O O . LYS A 1 859 ? 14.510 -4.016 -36.262 1.00 89.19 859 LYS A O 1
ATOM 6670 N N . TYR A 1 860 ? 13.525 -2.013 -36.405 1.00 91.00 860 TYR A N 1
ATOM 6671 C CA . TYR A 1 860 ? 12.268 -2.447 -35.831 1.00 91.00 860 TYR A CA 1
ATOM 6672 C C . TYR A 1 860 ? 11.409 -3.208 -36.851 1.00 91.00 860 TYR A C 1
ATOM 6674 O O . TYR A 1 860 ? 11.297 -2.826 -38.017 1.00 91.00 860 TYR A O 1
ATOM 6682 N N . SER A 1 861 ? 10.741 -4.269 -36.393 1.00 91.06 861 SER A N 1
ATOM 6683 C CA . SER A 1 861 ? 9.747 -5.005 -37.175 1.00 91.06 861 SER A CA 1
ATOM 6684 C C . SER A 1 861 ? 8.662 -5.565 -36.264 1.00 91.06 861 SER A C 1
ATOM 6686 O O . SER A 1 861 ? 8.948 -6.349 -35.361 1.00 91.06 861 SER A O 1
ATOM 6688 N N . LEU A 1 862 ? 7.401 -5.238 -36.555 1.00 93.06 862 LEU A N 1
ATOM 6689 C CA . LEU A 1 862 ? 6.260 -5.774 -35.808 1.00 93.06 862 LEU A CA 1
ATOM 6690 C C . LEU A 1 862 ? 6.118 -7.300 -35.986 1.00 93.06 862 LEU A C 1
ATOM 6692 O O . LEU A 1 862 ? 5.624 -7.980 -35.088 1.00 93.06 862 LEU A O 1
ATOM 6696 N N . PHE A 1 863 ? 6.611 -7.863 -37.099 1.00 93.12 863 PHE A N 1
ATOM 6697 C CA . PHE A 1 863 ? 6.675 -9.318 -37.303 1.00 93.12 863 PHE A CA 1
ATOM 6698 C C . PHE A 1 863 ? 7.587 -9.999 -36.273 1.00 93.12 863 PHE A C 1
ATOM 6700 O O . PHE A 1 863 ? 7.262 -11.083 -35.785 1.00 93.12 863 PHE A O 1
ATOM 6707 N N . ASN A 1 864 ? 8.687 -9.344 -35.880 1.00 92.94 864 ASN A N 1
ATOM 6708 C CA . ASN A 1 864 ? 9.582 -9.862 -34.845 1.00 92.94 864 ASN A CA 1
ATOM 6709 C C . ASN A 1 864 ? 8.881 -9.898 -33.485 1.00 92.94 864 ASN A C 1
ATOM 6711 O O . ASN A 1 864 ? 8.968 -10.913 -32.799 1.00 92.94 864 ASN A O 1
ATOM 6715 N N . ASN A 1 865 ? 8.115 -8.862 -33.122 1.00 94.25 865 ASN A N 1
ATOM 6716 C CA . ASN A 1 865 ? 7.307 -8.899 -31.899 1.00 94.25 865 ASN A CA 1
ATOM 6717 C C . ASN A 1 865 ? 6.260 -10.020 -31.958 1.00 94.25 865 ASN A C 1
ATOM 6719 O O . ASN A 1 865 ? 6.066 -10.730 -30.975 1.00 94.25 865 ASN A O 1
ATOM 6723 N N . GLY A 1 866 ? 5.633 -10.250 -33.118 1.00 94.38 866 GLY A N 1
ATOM 6724 C CA . GLY A 1 866 ? 4.687 -11.358 -33.301 1.00 94.38 866 GLY A CA 1
ATOM 6725 C C . GLY A 1 866 ? 5.336 -12.713 -33.033 1.00 94.38 866 GLY A C 1
ATOM 6726 O O . GLY A 1 866 ? 4.767 -13.570 -32.356 1.00 94.38 866 GLY A O 1
ATOM 6727 N N . ARG A 1 867 ? 6.580 -12.874 -33.491 1.00 93.25 867 ARG A N 1
ATOM 6728 C CA . ARG A 1 867 ? 7.392 -14.063 -33.228 1.00 93.25 867 ARG A CA 1
ATOM 6729 C C . ARG A 1 867 ? 7.754 -14.203 -31.751 1.00 93.25 867 ARG A C 1
ATOM 6731 O O . ARG A 1 867 ? 7.626 -15.303 -31.218 1.00 93.25 867 ARG A O 1
ATOM 6738 N N . GLN A 1 868 ? 8.149 -13.111 -31.091 1.00 94.50 868 GLN A N 1
ATOM 6739 C CA . GLN A 1 868 ? 8.419 -13.080 -29.647 1.00 94.50 868 GLN A CA 1
ATOM 6740 C C . GLN A 1 868 ? 7.195 -13.519 -28.840 1.00 94.50 868 GLN A C 1
ATOM 6742 O O . GLN A 1 868 ? 7.320 -14.365 -27.965 1.00 94.50 868 GLN A O 1
ATOM 6747 N N . TYR A 1 869 ? 6.005 -13.014 -29.174 1.00 94.69 869 TYR A N 1
ATOM 6748 C CA . TYR A 1 869 ? 4.758 -13.379 -28.498 1.00 94.69 869 TYR A CA 1
ATOM 6749 C C . TYR A 1 869 ? 4.464 -14.883 -28.587 1.00 94.69 869 TYR A C 1
ATOM 6751 O O . TYR A 1 869 ? 4.094 -15.522 -27.600 1.00 94.69 869 TYR A O 1
ATOM 6759 N N . ILE A 1 870 ? 4.651 -15.478 -29.769 1.00 95.00 870 ILE A N 1
ATOM 6760 C CA . ILE A 1 870 ? 4.465 -16.923 -29.952 1.00 95.00 870 ILE A CA 1
ATOM 6761 C C . ILE A 1 870 ? 5.517 -17.696 -29.152 1.00 95.00 870 ILE A C 1
ATOM 6763 O O . ILE A 1 870 ? 5.176 -18.670 -28.478 1.00 95.00 870 ILE A O 1
ATOM 6767 N N . LEU A 1 871 ? 6.775 -17.250 -29.194 1.00 95.69 871 LEU A N 1
ATOM 6768 C CA . LEU A 1 871 ? 7.864 -17.861 -28.439 1.00 95.69 871 LEU A CA 1
ATOM 6769 C C . LEU A 1 871 ? 7.598 -17.823 -26.930 1.00 95.69 871 LEU A C 1
ATOM 6771 O O . LEU A 1 871 ? 7.732 -18.851 -26.271 1.00 95.69 871 LEU A O 1
ATOM 6775 N N . ASP A 1 872 ? 7.151 -16.687 -26.403 1.00 95.75 872 ASP A N 1
ATOM 6776 C CA . ASP A 1 872 ? 6.820 -16.510 -24.993 1.00 95.75 872 ASP A CA 1
ATOM 6777 C C . ASP A 1 872 ? 5.729 -17.480 -24.533 1.00 95.75 872 ASP A C 1
ATOM 6779 O O . ASP A 1 872 ? 5.881 -18.170 -23.523 1.00 95.75 872 ASP A O 1
ATOM 6783 N N . ASN A 1 873 ? 4.665 -17.625 -25.324 1.00 95.19 873 ASN A N 1
ATOM 6784 C CA . ASN A 1 873 ? 3.600 -18.583 -25.038 1.00 95.19 873 ASN A CA 1
ATOM 6785 C C . ASN A 1 873 ? 4.090 -20.039 -25.075 1.00 95.19 873 ASN A C 1
ATOM 6787 O O . ASN A 1 873 ? 3.727 -20.837 -24.206 1.00 95.19 873 ASN A O 1
ATOM 6791 N N . LEU A 1 874 ? 4.925 -20.401 -26.056 1.00 96.56 874 LEU A N 1
ATOM 6792 C CA . LEU A 1 874 ? 5.509 -21.742 -26.147 1.00 96.56 874 LEU A CA 1
ATOM 6793 C C . LEU A 1 874 ? 6.413 -22.044 -24.952 1.00 96.56 874 LEU A C 1
ATOM 6795 O O . LEU A 1 874 ? 6.327 -23.129 -24.379 1.00 96.56 874 LEU A O 1
ATOM 6799 N N . ILE A 1 875 ? 7.247 -21.086 -24.559 1.00 96.31 875 ILE A N 1
ATOM 6800 C CA . ILE A 1 875 ? 8.154 -21.201 -23.422 1.00 96.31 875 ILE A CA 1
ATOM 6801 C C . ILE A 1 875 ? 7.366 -21.346 -22.121 1.00 96.31 875 ILE A C 1
ATOM 6803 O O . ILE A 1 875 ? 7.581 -22.316 -21.398 1.00 96.31 875 ILE A O 1
ATOM 6807 N N . LYS A 1 876 ? 6.394 -20.466 -21.855 1.00 94.62 876 LYS A N 1
ATOM 6808 C CA . LYS A 1 876 ? 5.527 -20.561 -20.667 1.00 94.62 876 LYS A CA 1
ATOM 6809 C C . LYS A 1 876 ? 4.802 -21.905 -20.592 1.00 94.62 876 LYS A C 1
ATOM 6811 O O . LYS A 1 876 ? 4.710 -22.495 -19.519 1.00 94.62 876 LYS A O 1
ATOM 6816 N N . MET A 1 877 ? 4.331 -22.423 -21.728 1.00 95.81 877 MET A N 1
ATOM 6817 C CA . MET A 1 877 ? 3.625 -23.705 -21.794 1.00 95.81 877 MET A CA 1
ATOM 6818 C C . MET A 1 877 ? 4.551 -24.921 -21.625 1.00 95.81 877 MET A C 1
ATOM 6820 O O . MET A 1 877 ? 4.144 -25.908 -21.015 1.00 95.81 877 MET A O 1
ATOM 6824 N N . LYS A 1 878 ? 5.752 -24.912 -22.217 1.00 96.69 878 LYS A N 1
ATOM 6825 C CA . LYS A 1 878 ? 6.628 -26.098 -22.294 1.00 96.69 878 LYS A CA 1
ATOM 6826 C C . LYS A 1 878 ? 7.740 -26.123 -21.249 1.00 96.69 878 LYS A C 1
ATOM 6828 O O . LYS A 1 878 ? 8.212 -27.210 -20.932 1.00 96.69 878 LYS A O 1
ATOM 6833 N N . LEU A 1 879 ? 8.161 -24.962 -20.754 1.00 95.56 879 LEU A N 1
ATOM 6834 C CA . LEU A 1 879 ? 9.345 -24.771 -19.909 1.00 95.56 879 LEU A CA 1
ATOM 6835 C C . LEU A 1 879 ? 9.040 -23.986 -18.623 1.00 95.56 879 LEU A C 1
ATOM 6837 O O . LEU A 1 879 ? 9.967 -23.575 -17.937 1.00 95.56 879 LEU A O 1
ATOM 6841 N N . GLY A 1 880 ? 7.767 -23.767 -18.275 1.00 89.56 880 GLY A N 1
ATOM 6842 C CA . GLY A 1 880 ? 7.386 -22.906 -17.148 1.00 89.56 880 GLY A CA 1
ATOM 6843 C C . GLY A 1 880 ? 7.960 -23.314 -15.782 1.00 89.56 880 GLY A C 1
ATOM 6844 O O . GLY A 1 880 ? 8.132 -22.454 -14.932 1.00 89.56 880 GLY A O 1
ATOM 6845 N N . SER A 1 881 ? 8.297 -24.592 -15.568 1.00 90.81 881 SER A N 1
ATOM 6846 C CA . SER A 1 881 ? 8.973 -25.056 -14.343 1.00 90.81 881 SER A CA 1
ATOM 6847 C C . SER A 1 881 ? 10.458 -24.695 -14.275 1.00 90.81 881 SER A C 1
ATOM 6849 O O . SER A 1 881 ? 11.022 -24.666 -13.187 1.00 90.81 881 SER A O 1
ATOM 6851 N N . ASP A 1 882 ? 11.086 -24.456 -15.427 1.00 91.62 882 ASP A N 1
ATOM 6852 C CA . ASP A 1 882 ? 12.527 -24.221 -15.569 1.00 91.62 882 ASP A CA 1
ATOM 6853 C C . ASP A 1 882 ? 12.847 -22.708 -15.601 1.00 91.62 882 ASP A C 1
ATOM 6855 O O . ASP A 1 882 ? 13.990 -22.312 -15.827 1.00 91.62 882 ASP A O 1
ATOM 6859 N N . ILE A 1 883 ? 11.838 -21.841 -15.452 1.00 94.69 883 ILE A N 1
ATOM 6860 C CA . ILE A 1 883 ? 11.924 -20.402 -15.729 1.00 94.69 883 ILE A CA 1
ATOM 6861 C C . ILE A 1 883 ? 11.320 -19.618 -14.569 1.00 94.69 883 ILE A C 1
ATOM 6863 O O . ILE A 1 883 ? 10.237 -19.935 -14.087 1.00 94.69 883 ILE A O 1
ATOM 6867 N N . LEU A 1 884 ? 12.013 -18.559 -14.155 1.00 93.50 884 LEU A N 1
ATOM 6868 C CA . LEU A 1 884 ? 11.541 -17.634 -13.128 1.00 93.50 884 LEU A CA 1
ATOM 6869 C C . LEU A 1 884 ? 10.606 -16.582 -13.720 1.00 93.50 884 LEU A C 1
ATOM 6871 O O . LEU A 1 884 ? 9.549 -16.312 -13.161 1.00 93.50 884 LEU A O 1
ATOM 6875 N N . ALA A 1 885 ? 10.996 -15.986 -14.851 1.00 93.38 885 ALA A N 1
ATOM 6876 C CA . ALA A 1 885 ? 10.206 -14.966 -15.528 1.00 93.38 885 ALA A CA 1
ATOM 6877 C C . ALA A 1 885 ? 10.625 -14.775 -16.995 1.00 93.38 885 ALA A C 1
ATOM 6879 O O . ALA A 1 885 ? 11.726 -15.155 -17.398 1.00 93.38 885 ALA A O 1
ATOM 6880 N N . THR A 1 886 ? 9.761 -14.137 -17.784 1.00 94.12 886 THR A N 1
ATOM 6881 C CA . THR A 1 886 ? 10.020 -13.765 -19.180 1.00 94.12 886 THR A CA 1
ATOM 6882 C C . THR A 1 886 ? 9.520 -12.352 -19.451 1.00 94.12 886 THR A C 1
ATOM 6884 O O . THR A 1 886 ? 8.630 -11.860 -18.753 1.00 94.12 886 THR A O 1
ATOM 6887 N N . GLU A 1 887 ? 10.086 -11.685 -20.454 1.00 92.50 887 GLU A N 1
ATOM 6888 C CA . GLU A 1 887 ? 9.701 -10.318 -20.816 1.00 92.50 887 GLU A CA 1
ATOM 6889 C C . GLU A 1 887 ? 9.864 -10.109 -22.327 1.00 92.50 887 GLU A C 1
ATOM 6891 O O . GLU A 1 887 ? 10.897 -10.474 -22.886 1.00 92.50 887 GLU A O 1
ATOM 6896 N N . CYS A 1 888 ? 8.818 -9.591 -22.984 1.00 93.44 888 CYS A N 1
ATOM 6897 C CA . CYS A 1 888 ? 8.849 -9.193 -24.395 1.00 93.44 888 CYS A CA 1
ATOM 6898 C C . CYS A 1 888 ? 9.081 -7.688 -24.494 1.00 93.44 888 CYS A C 1
ATOM 6900 O O . CYS A 1 888 ? 8.454 -6.923 -23.757 1.00 93.44 888 CYS A O 1
ATOM 6902 N N . ASP A 1 889 ? 9.906 -7.286 -25.455 1.00 91.12 889 ASP A N 1
ATOM 6903 C CA . ASP A 1 889 ? 10.341 -5.908 -25.636 1.00 91.12 889 ASP A CA 1
ATOM 6904 C C . ASP A 1 889 ? 10.289 -5.500 -27.115 1.00 91.12 889 ASP A C 1
ATOM 6906 O O . ASP A 1 889 ? 9.941 -6.285 -27.995 1.00 91.12 889 ASP A O 1
ATOM 6910 N N . THR A 1 890 ? 10.660 -4.261 -27.439 1.00 87.19 890 THR A N 1
ATOM 6911 C CA . THR A 1 890 ? 10.605 -3.778 -28.830 1.00 87.19 890 THR A CA 1
ATOM 6912 C C . THR A 1 890 ? 11.665 -4.452 -29.709 1.00 87.19 890 THR A C 1
ATOM 6914 O O . THR A 1 890 ? 11.366 -4.811 -30.848 1.00 87.19 890 THR A O 1
ATOM 6917 N N . GLY A 1 891 ? 12.880 -4.658 -29.187 1.00 81.62 891 GLY A N 1
ATOM 6918 C CA . GLY A 1 891 ? 14.020 -5.247 -29.901 1.00 81.62 891 GLY A CA 1
ATOM 6919 C C . GLY A 1 891 ? 14.336 -6.700 -29.549 1.00 81.62 891 GLY A C 1
ATOM 6920 O O . GLY A 1 891 ? 14.970 -7.401 -30.345 1.00 81.62 891 GLY A O 1
ATOM 6921 N N . GLY A 1 892 ? 13.870 -7.175 -28.394 1.00 88.31 892 GLY A N 1
ATOM 6922 C CA . GLY A 1 892 ? 14.285 -8.465 -27.855 1.00 88.31 892 GLY A CA 1
ATOM 6923 C C . GLY A 1 892 ? 13.244 -9.157 -26.984 1.00 88.31 892 GLY A C 1
ATOM 6924 O O . GLY A 1 892 ? 12.110 -8.709 -26.833 1.00 88.31 892 GLY A O 1
ATOM 6925 N N . TYR A 1 893 ? 13.647 -10.306 -26.461 1.00 94.50 893 TYR A N 1
ATOM 6926 C CA . TYR A 1 893 ? 12.883 -11.129 -25.537 1.00 94.50 893 TYR A CA 1
ATOM 6927 C C . TYR A 1 893 ? 13.837 -11.765 -24.528 1.00 94.50 893 TYR A C 1
ATOM 6929 O O . TYR A 1 893 ? 14.909 -12.243 -24.907 1.00 94.50 893 TYR A O 1
ATOM 6937 N N . SER A 1 894 ? 13.469 -11.788 -23.250 1.00 94.62 894 SER A N 1
ATOM 6938 C CA . SER A 1 894 ? 14.313 -12.353 -22.194 1.00 94.62 894 SER A CA 1
ATOM 6939 C C . SER A 1 894 ? 13.687 -13.559 -21.509 1.00 94.62 894 SER A C 1
ATOM 6941 O O . SER A 1 894 ? 12.474 -13.636 -21.304 1.00 94.62 894 SER A O 1
ATOM 6943 N N . VAL A 1 895 ? 14.556 -14.491 -21.115 1.00 96.19 895 VAL A N 1
ATOM 6944 C CA . VAL A 1 895 ? 14.218 -15.651 -20.286 1.00 96.19 895 VAL A CA 1
ATOM 6945 C C . VAL A 1 895 ? 15.116 -15.649 -19.061 1.00 96.19 895 VAL A C 1
ATOM 6947 O O . VAL A 1 895 ? 16.341 -15.719 -19.186 1.00 96.19 895 VAL A O 1
ATOM 6950 N N . CYS A 1 896 ? 14.500 -15.579 -17.884 1.00 95.62 896 CYS A N 1
ATOM 6951 C CA . CYS A 1 896 ? 15.180 -15.575 -16.594 1.00 95.62 896 CYS A CA 1
ATOM 6952 C C . CYS A 1 896 ? 15.032 -16.934 -15.918 1.00 95.62 896 CYS A C 1
ATOM 6954 O O . CYS A 1 896 ? 13.939 -17.494 -15.895 1.00 95.62 896 CYS A O 1
ATOM 6956 N N . PHE A 1 897 ? 16.106 -17.455 -15.343 1.00 95.75 897 PHE A N 1
ATOM 6957 C CA . PHE A 1 897 ? 16.152 -18.767 -14.706 1.00 95.75 897 PHE A CA 1
ATOM 6958 C C . PHE A 1 897 ? 17.072 -18.730 -13.485 1.00 95.75 897 PHE A C 1
ATOM 6960 O O . PHE A 1 897 ? 17.913 -17.842 -13.359 1.00 95.75 897 PHE A O 1
ATOM 6967 N N . ASP A 1 898 ? 16.911 -19.703 -12.592 1.00 95.06 898 ASP A N 1
ATOM 6968 C CA . ASP A 1 898 ? 17.846 -19.921 -11.491 1.00 95.06 898 ASP A CA 1
ATOM 6969 C C . ASP A 1 898 ? 19.032 -20.759 -12.007 1.00 95.06 898 ASP A C 1
ATOM 6971 O O . ASP A 1 898 ? 18.838 -21.924 -12.378 1.00 95.06 898 ASP A O 1
ATOM 6975 N N . PRO A 1 899 ? 20.253 -20.203 -12.069 1.00 94.62 899 PRO A N 1
ATOM 6976 C CA . PRO A 1 899 ? 21.401 -20.889 -12.653 1.00 94.62 899 PRO A CA 1
ATOM 6977 C C . PRO A 1 899 ? 21.971 -22.011 -11.773 1.00 94.62 899 PRO A C 1
ATOM 6979 O O . PRO A 1 899 ? 22.746 -22.843 -12.259 1.00 94.62 899 PRO A O 1
ATOM 6982 N N . LEU A 1 900 ? 21.593 -22.076 -10.492 1.00 94.50 900 LEU A N 1
ATOM 6983 C CA . LEU A 1 900 ? 21.951 -23.187 -9.615 1.00 94.50 900 LEU A CA 1
ATOM 6984 C C . LEU A 1 900 ? 21.035 -24.393 -9.825 1.00 94.50 900 LEU A C 1
ATOM 6986 O O . LEU A 1 900 ? 21.481 -25.528 -9.642 1.00 94.50 900 LEU A O 1
ATOM 6990 N N . LEU A 1 901 ? 19.786 -24.155 -10.233 1.00 94.69 901 LEU A N 1
ATOM 6991 C CA . LEU A 1 901 ? 18.781 -25.197 -10.457 1.00 94.69 901 LEU A CA 1
ATOM 6992 C C . LEU A 1 901 ? 18.682 -25.641 -11.921 1.00 94.69 901 LEU A C 1
ATOM 6994 O O . LEU A 1 901 ? 18.354 -26.798 -12.186 1.00 94.69 901 LEU A O 1
ATOM 6998 N N . VAL A 1 902 ? 18.972 -24.752 -12.872 1.00 96.19 902 VAL A N 1
ATOM 6999 C CA . VAL A 1 902 ? 18.764 -24.989 -14.306 1.00 96.19 902 VAL A CA 1
ATOM 7000 C C . VAL A 1 902 ? 20.072 -24.843 -15.078 1.00 96.19 902 VAL A C 1
ATOM 7002 O O . VAL A 1 902 ? 20.747 -23.817 -15.026 1.00 96.19 902 VAL A O 1
ATOM 7005 N N . ASN A 1 903 ? 20.428 -25.869 -15.859 1.00 95.81 903 ASN A N 1
ATOM 7006 C CA . ASN A 1 903 ? 21.590 -25.805 -16.742 1.00 95.81 903 ASN A CA 1
ATOM 7007 C C . ASN A 1 903 ? 21.303 -24.896 -17.951 1.00 95.81 903 ASN A C 1
ATOM 7009 O O . ASN A 1 903 ? 20.452 -25.213 -18.787 1.00 95.81 903 ASN A O 1
ATOM 7013 N N . ARG A 1 904 ? 22.061 -23.799 -18.075 1.00 95.75 904 ARG A N 1
ATOM 7014 C CA . ARG A 1 904 ? 21.914 -22.816 -19.161 1.00 95.75 904 ARG A CA 1
ATOM 7015 C C . ARG A 1 904 ? 21.965 -23.440 -20.554 1.00 95.75 904 ARG A C 1
ATOM 7017 O O . ARG A 1 904 ? 21.137 -23.103 -21.391 1.00 95.75 904 ARG A O 1
ATOM 7024 N N . ASP A 1 905 ? 22.927 -24.317 -20.830 1.00 96.44 905 ASP A N 1
ATOM 7025 C CA . ASP A 1 905 ? 23.145 -24.836 -22.187 1.00 96.44 905 ASP A CA 1
ATOM 7026 C C . ASP A 1 905 ? 22.040 -25.813 -22.605 1.00 96.44 905 ASP A C 1
ATOM 7028 O O . ASP A 1 905 ? 21.666 -25.877 -23.778 1.00 96.44 905 ASP A O 1
ATOM 7032 N N . GLU A 1 906 ? 21.484 -26.564 -21.654 1.00 96.75 906 GLU A N 1
ATOM 7033 C CA . GLU A 1 906 ? 20.308 -27.402 -21.893 1.00 96.75 906 GLU A CA 1
ATOM 7034 C C . GLU A 1 906 ? 19.053 -26.561 -22.117 1.00 96.75 906 GLU A C 1
ATOM 7036 O O . GLU A 1 906 ? 18.324 -26.804 -23.082 1.00 96.75 906 GLU A O 1
ATOM 7041 N N . LEU A 1 907 ? 18.825 -25.544 -21.279 1.00 97.25 907 LEU A N 1
ATOM 7042 C CA . LEU A 1 907 ? 17.721 -24.600 -21.451 1.00 97.25 907 LEU A CA 1
ATOM 7043 C C . LEU A 1 907 ? 17.813 -23.894 -22.810 1.00 97.25 907 LEU A C 1
ATOM 7045 O O . LEU A 1 907 ? 16.841 -23.874 -23.563 1.00 97.25 907 LEU A O 1
ATOM 7049 N N . LEU A 1 908 ? 18.997 -23.400 -23.173 1.00 97.56 908 LEU A N 1
ATOM 7050 C CA . LEU A 1 908 ? 19.271 -22.760 -24.455 1.00 97.56 908 LEU A CA 1
ATOM 7051 C C . LEU A 1 908 ? 18.909 -23.673 -25.633 1.00 97.56 908 LEU A C 1
ATOM 7053 O O . LEU A 1 908 ? 18.217 -23.231 -26.546 1.00 97.56 908 LEU A O 1
ATOM 7057 N N . LYS A 1 909 ? 19.309 -24.953 -25.610 1.00 97.69 909 LYS A N 1
ATOM 7058 C CA . LYS A 1 909 ? 18.940 -25.924 -26.661 1.00 97.69 909 LYS A CA 1
ATOM 7059 C C . LYS A 1 909 ? 17.426 -26.083 -26.785 1.00 97.69 909 LYS A C 1
ATOM 7061 O O . LYS A 1 909 ? 16.916 -26.122 -27.904 1.00 97.69 909 LYS A O 1
ATOM 7066 N N . LYS A 1 910 ? 16.709 -26.166 -25.656 1.00 97.75 910 LYS A N 1
ATOM 7067 C CA . LYS A 1 910 ? 15.240 -26.250 -25.650 1.00 97.75 910 LYS A CA 1
ATOM 7068 C C . LYS A 1 910 ? 14.621 -24.986 -26.252 1.00 97.75 910 LYS A C 1
ATOM 7070 O O . LYS A 1 910 ? 13.729 -25.101 -27.086 1.00 97.75 910 LYS A O 1
ATOM 7075 N N . ILE A 1 911 ? 15.108 -23.799 -25.880 1.00 97.69 911 ILE A N 1
ATOM 7076 C CA . ILE A 1 911 ? 14.579 -22.531 -26.399 1.00 97.69 911 ILE A CA 1
ATOM 7077 C C . ILE A 1 911 ? 14.859 -22.386 -27.899 1.00 97.69 911 ILE A C 1
ATOM 7079 O O . ILE A 1 911 ? 13.949 -22.027 -28.639 1.00 97.69 911 ILE A O 1
ATOM 7083 N N . ILE A 1 912 ? 16.069 -22.714 -28.368 1.00 96.81 912 ILE A N 1
ATOM 7084 C CA . ILE A 1 912 ? 16.404 -22.703 -29.803 1.00 96.81 912 ILE A CA 1
ATOM 7085 C C . ILE A 1 912 ? 15.460 -23.629 -30.571 1.00 96.81 912 ILE A C 1
ATOM 7087 O O . ILE A 1 912 ? 14.912 -23.227 -31.588 1.00 96.81 912 ILE A O 1
ATOM 7091 N N . ALA A 1 913 ? 15.214 -24.841 -30.067 1.00 96.31 913 ALA A N 1
ATOM 7092 C CA . ALA A 1 913 ? 14.295 -25.776 -30.712 1.00 96.31 913 ALA A CA 1
ATOM 7093 C C . ALA A 1 913 ? 12.851 -25.245 -30.766 1.00 96.31 913 ALA A C 1
ATOM 7095 O O . ALA A 1 913 ? 12.164 -25.445 -31.768 1.00 96.31 913 ALA A O 1
ATOM 7096 N N . LEU A 1 914 ? 12.386 -24.563 -29.711 1.00 96.81 914 LEU A N 1
ATOM 7097 C CA . LEU A 1 914 ? 11.075 -23.910 -29.710 1.00 96.81 914 LEU A CA 1
ATOM 7098 C C . LEU A 1 914 ? 11.024 -22.764 -30.719 1.00 96.81 914 LEU A C 1
ATOM 7100 O O . LEU A 1 914 ? 10.073 -22.693 -31.490 1.00 96.81 914 LEU A O 1
ATOM 7104 N N . GLU A 1 915 ? 12.037 -21.905 -30.757 1.00 95.12 915 GLU A N 1
ATOM 7105 C CA . GLU A 1 915 ? 12.091 -20.782 -31.690 1.00 95.12 915 GLU A CA 1
ATOM 7106 C C . GLU A 1 915 ? 12.181 -21.264 -33.150 1.00 95.12 915 GLU A C 1
ATOM 7108 O O . GLU A 1 915 ? 11.410 -20.789 -33.983 1.00 95.12 915 GLU A O 1
ATOM 7113 N N . ASP A 1 916 ? 12.999 -22.278 -33.450 1.00 92.94 916 ASP A N 1
ATOM 7114 C CA . ASP A 1 916 ? 13.091 -22.914 -34.775 1.00 92.94 916 ASP A CA 1
ATOM 7115 C C . ASP A 1 916 ? 11.762 -23.558 -35.215 1.00 92.94 916 ASP A C 1
ATOM 7117 O O . ASP A 1 916 ? 11.514 -23.711 -36.413 1.00 92.94 916 ASP A O 1
ATOM 7121 N N . SER A 1 917 ? 10.902 -23.947 -34.266 1.00 93.06 917 SER A N 1
ATOM 7122 C CA . SER A 1 917 ? 9.601 -24.558 -34.561 1.00 93.06 917 SER A CA 1
ATOM 7123 C C . SER A 1 917 ? 8.527 -23.552 -34.991 1.00 93.06 917 SER A C 1
ATOM 7125 O O . SER A 1 917 ? 7.498 -23.959 -35.535 1.00 93.06 917 SER A O 1
ATOM 7127 N N . ILE A 1 918 ? 8.744 -22.250 -34.766 1.00 92.31 918 ILE A N 1
ATOM 7128 C CA . ILE A 1 918 ? 7.761 -21.211 -35.090 1.00 92.31 918 ILE A CA 1
ATOM 7129 C C . ILE A 1 918 ? 7.789 -20.949 -36.605 1.00 92.31 918 ILE A C 1
ATOM 7131 O O . ILE A 1 918 ? 8.833 -20.524 -37.121 1.00 92.31 918 ILE A O 1
ATOM 7135 N N . PRO A 1 919 ? 6.668 -21.130 -37.330 1.00 89.19 919 PRO A N 1
ATOM 7136 C CA . PRO A 1 919 ? 6.599 -20.830 -38.759 1.00 89.19 919 PRO A CA 1
ATOM 7137 C C . PRO A 1 919 ? 6.712 -19.315 -39.036 1.00 89.19 919 PRO A C 1
ATOM 7139 O O . PRO A 1 919 ? 6.669 -18.512 -38.099 1.00 89.19 919 PRO A O 1
ATOM 7142 N N . PRO A 1 920 ? 6.865 -18.895 -40.306 1.00 88.50 920 PRO A N 1
ATOM 7143 C CA . PRO A 1 920 ? 6.861 -17.479 -40.673 1.00 88.50 920 PRO A CA 1
ATOM 7144 C C . PRO A 1 920 ? 5.582 -16.782 -40.187 1.00 88.50 920 PRO A C 1
ATOM 7146 O O . PRO A 1 920 ? 4.470 -17.250 -40.454 1.00 88.50 920 PRO A O 1
ATOM 7149 N N . VAL A 1 921 ? 5.747 -15.695 -39.429 1.00 87.88 921 VAL A N 1
ATOM 7150 C CA . VAL A 1 921 ? 4.654 -15.029 -38.697 1.00 87.88 921 VAL A CA 1
ATOM 7151 C C . VAL A 1 921 ? 3.713 -14.289 -39.639 1.00 87.88 921 VAL A C 1
ATOM 7153 O O . VAL A 1 921 ? 2.543 -14.125 -39.316 1.00 87.88 921 VAL A O 1
ATOM 7156 N N . GLU A 1 922 ? 4.179 -13.939 -40.838 1.00 88.50 922 GLU A N 1
ATOM 7157 C CA . GLU A 1 922 ? 3.401 -13.300 -41.905 1.00 88.50 922 GLU A CA 1
ATOM 7158 C C . GLU A 1 922 ? 2.158 -14.114 -42.302 1.00 88.50 922 GLU A C 1
ATOM 7160 O O . GLU A 1 922 ? 1.224 -13.570 -42.880 1.00 88.50 922 GLU A O 1
ATOM 7165 N N . ASN A 1 923 ? 2.134 -15.410 -41.977 1.00 87.81 923 ASN A N 1
ATOM 7166 C CA . ASN A 1 923 ? 1.039 -16.328 -42.286 1.00 87.81 923 ASN A CA 1
ATOM 7167 C C . ASN A 1 923 ? 0.150 -16.653 -41.077 1.00 87.81 923 ASN A C 1
ATOM 7169 O O . ASN A 1 923 ? -0.665 -17.576 -41.145 1.00 87.81 923 ASN A O 1
ATOM 7173 N N . LEU A 1 924 ? 0.336 -15.960 -39.952 1.00 91.25 924 LEU A N 1
ATOM 7174 C CA . LEU A 1 924 ? -0.315 -16.277 -38.686 1.00 91.25 924 LEU A CA 1
ATOM 7175 C C . LEU A 1 924 ? -1.291 -15.186 -38.252 1.00 91.25 924 LEU A C 1
ATOM 7177 O O . LEU A 1 924 ? -1.178 -14.013 -38.604 1.00 91.25 924 LEU A O 1
ATOM 7181 N N . LYS A 1 925 ? -2.229 -15.600 -37.406 1.00 94.69 925 LYS A N 1
ATOM 7182 C CA . LYS A 1 925 ? -3.076 -14.708 -36.622 1.00 94.69 925 LYS A CA 1
ATOM 7183 C C . LYS A 1 925 ? -2.793 -14.955 -35.156 1.00 94.69 925 LYS A C 1
ATOM 7185 O O . LYS A 1 925 ? -2.588 -16.104 -34.758 1.00 94.69 925 LYS A O 1
ATOM 7190 N N . ILE A 1 926 ? -2.779 -13.892 -34.365 1.00 94.62 926 ILE A N 1
ATOM 7191 C CA . ILE A 1 926 ? -2.578 -13.999 -32.920 1.00 94.62 926 ILE A CA 1
ATOM 7192 C C . ILE A 1 926 ? -3.724 -13.329 -32.161 1.00 94.62 926 ILE A C 1
ATOM 7194 O O . ILE A 1 926 ? -4.247 -12.316 -32.629 1.00 94.62 926 ILE A O 1
ATOM 7198 N N . PRO A 1 927 ? -4.126 -13.864 -30.994 1.00 96.06 927 PRO A N 1
ATOM 7199 C CA . PRO A 1 927 ? -5.153 -13.240 -30.171 1.00 96.06 927 PRO A CA 1
ATOM 7200 C C . PRO A 1 927 ? -4.778 -11.805 -29.797 1.00 96.06 927 PRO A C 1
ATOM 7202 O O . PRO A 1 927 ? -3.642 -11.531 -29.416 1.00 96.06 927 PRO A O 1
ATOM 7205 N N . SER A 1 928 ? -5.749 -10.898 -29.871 1.00 97.19 928 SER A N 1
ATOM 7206 C CA . SER A 1 928 ? -5.572 -9.485 -29.547 1.00 97.19 928 SER A CA 1
ATOM 7207 C C . SER A 1 928 ? -6.833 -8.923 -28.882 1.00 97.19 928 SER A C 1
ATOM 7209 O O . SER A 1 928 ? -7.908 -9.534 -28.883 1.00 97.19 928 SER A O 1
ATOM 7211 N N . ARG A 1 929 ? -6.702 -7.758 -28.255 1.00 97.50 929 ARG A N 1
ATOM 7212 C CA . ARG A 1 929 ? -7.789 -7.043 -27.585 1.00 97.50 929 ARG A CA 1
ATOM 7213 C C . ARG A 1 929 ? -7.718 -5.576 -27.963 1.00 97.50 929 ARG A C 1
ATOM 7215 O O . ARG A 1 929 ? -6.645 -5.008 -27.840 1.00 97.50 929 ARG A O 1
ATOM 7222 N N . ILE A 1 930 ? -8.822 -4.955 -28.362 1.00 97.88 930 ILE A N 1
ATOM 7223 C CA . ILE A 1 930 ? -8.865 -3.513 -28.638 1.00 97.88 930 ILE A CA 1
ATOM 7224 C C . ILE A 1 930 ? -9.469 -2.789 -27.437 1.00 97.88 930 ILE A C 1
ATOM 7226 O O . ILE A 1 930 ? -10.606 -3.057 -27.050 1.00 97.88 930 ILE A O 1
ATOM 7230 N N . PHE A 1 931 ? -8.717 -1.852 -26.869 1.00 97.19 931 PHE A N 1
ATOM 7231 C CA . PHE A 1 931 ? -9.167 -0.909 -25.855 1.00 97.19 931 PHE A CA 1
ATOM 7232 C C . PHE A 1 931 ? -9.400 0.455 -26.501 1.00 97.19 931 PHE A C 1
ATOM 7234 O O . PHE A 1 931 ? -8.502 1.006 -27.135 1.00 97.19 931 PHE A O 1
ATOM 7241 N N . ARG A 1 932 ? -10.601 1.013 -26.320 1.00 97.19 932 ARG A N 1
ATOM 7242 C CA . ARG A 1 932 ? -10.903 2.397 -26.706 1.00 97.19 932 ARG A CA 1
ATOM 7243 C C . ARG A 1 932 ? -10.777 3.287 -25.479 1.00 97.19 932 ARG A C 1
ATOM 7245 O O . ARG A 1 932 ? -11.524 3.086 -24.521 1.00 97.19 932 ARG A O 1
ATOM 7252 N N . LEU A 1 933 ? -9.818 4.208 -25.489 1.00 97.06 933 LEU A N 1
ATOM 7253 C CA . LEU A 1 933 ? -9.442 5.010 -24.320 1.00 97.06 933 LEU A CA 1
ATOM 7254 C C . LEU A 1 933 ? -9.468 6.512 -24.648 1.00 97.06 933 LEU A C 1
ATOM 7256 O O . LEU A 1 933 ? -9.191 6.882 -25.790 1.00 97.06 933 LEU A O 1
ATOM 7260 N N . PRO A 1 934 ? -9.792 7.381 -23.676 1.00 97.69 934 PRO A N 1
ATOM 7261 C CA . PRO A 1 934 ? -9.775 8.822 -23.887 1.00 97.69 934 PRO A CA 1
ATOM 7262 C C . PRO A 1 934 ? -8.339 9.355 -23.953 1.00 97.69 934 PRO A C 1
ATOM 7264 O O . PRO A 1 934 ? -7.430 8.817 -23.303 1.00 97.69 934 PRO A O 1
ATOM 7267 N N . ILE A 1 935 ? -8.154 10.444 -24.694 1.00 97.75 935 ILE A N 1
ATOM 7268 C CA . ILE A 1 935 ? -6.920 11.230 -24.719 1.00 97.75 935 ILE A CA 1
ATOM 7269 C C . ILE A 1 935 ? -7.219 12.730 -24.689 1.00 97.75 935 ILE A C 1
ATOM 7271 O O . ILE A 1 935 ? -8.087 13.212 -25.410 1.00 97.75 935 ILE A O 1
ATOM 7275 N N . CYS A 1 936 ? -6.448 13.464 -23.895 1.00 97.88 936 CYS A N 1
ATOM 7276 C CA . CYS A 1 936 ? -6.419 14.918 -23.859 1.00 97.88 936 CYS A CA 1
ATOM 7277 C C . CYS A 1 936 ? -5.050 15.413 -24.359 1.00 97.88 936 CYS A C 1
ATOM 7279 O O . CYS A 1 936 ? -4.008 15.005 -23.840 1.00 97.88 936 CYS A O 1
ATOM 7281 N N . PHE A 1 937 ? -5.034 16.268 -25.384 1.00 96.62 937 PHE A N 1
ATOM 7282 C CA . PHE A 1 937 ? -3.795 16.830 -25.950 1.00 96.62 937 PHE A CA 1
ATOM 7283 C C . PHE A 1 937 ? -3.318 18.090 -25.214 1.00 96.62 937 PHE A C 1
ATOM 7285 O O . PHE A 1 937 ? -2.118 18.354 -25.154 1.00 96.62 937 PHE A O 1
ATOM 7292 N N . GLU A 1 938 ? -4.249 18.857 -24.646 1.00 93.12 938 GLU A N 1
ATOM 7293 C CA . GLU A 1 938 ? -3.989 20.111 -23.939 1.00 93.12 938 GLU A CA 1
ATOM 7294 C C . GLU A 1 938 ? -4.337 19.935 -22.461 1.00 93.12 938 GLU A C 1
ATOM 7296 O O . GLU A 1 938 ? -5.468 20.159 -22.053 1.00 93.12 938 GLU A O 1
ATOM 7301 N N . HIS A 1 939 ? -3.356 19.495 -21.673 1.00 95.06 939 HIS A N 1
ATOM 7302 C CA . HIS A 1 939 ? -3.513 19.275 -20.237 1.00 95.06 939 HIS A CA 1
ATOM 7303 C C . HIS A 1 939 ? -2.415 20.020 -19.473 1.00 95.06 939 HIS A C 1
ATOM 7305 O O . HIS A 1 939 ? -1.224 19.905 -19.802 1.00 95.06 939 HIS A O 1
ATOM 7311 N N . ASP A 1 940 ? -2.796 20.736 -18.413 1.00 93.88 940 ASP A N 1
ATOM 7312 C CA . ASP A 1 940 ? -1.878 21.520 -17.578 1.00 93.88 940 ASP A CA 1
ATOM 7313 C C . ASP A 1 940 ? -0.705 20.701 -17.011 1.00 93.88 940 ASP A C 1
ATOM 7315 O O . ASP A 1 940 ? 0.405 21.219 -16.847 1.00 93.88 940 ASP A O 1
ATOM 7319 N N . ALA A 1 941 ? -0.894 19.401 -16.762 1.00 91.75 941 ALA A N 1
ATOM 7320 C CA . ALA A 1 941 ? 0.160 18.516 -16.271 1.00 91.75 941 ALA A CA 1
ATOM 7321 C C . ALA A 1 941 ? 1.366 18.429 -17.230 1.00 91.75 941 ALA A C 1
ATOM 7323 O O . ALA A 1 941 ? 2.515 18.404 -16.777 1.00 91.75 941 ALA A O 1
ATOM 7324 N N . LEU A 1 942 ? 1.133 18.428 -18.549 1.00 94.00 942 LEU A N 1
ATOM 7325 C CA . LEU A 1 942 ? 2.207 18.382 -19.549 1.00 94.00 942 LEU A CA 1
ATOM 7326 C C . LEU A 1 942 ? 2.983 19.694 -19.589 1.00 94.00 942 LEU A C 1
ATOM 7328 O O . LEU A 1 942 ? 4.215 19.684 -19.590 1.00 94.00 942 LEU A O 1
ATOM 7332 N N . LYS A 1 943 ? 2.260 20.818 -19.581 1.00 91.56 943 LYS A N 1
ATOM 7333 C CA . LYS A 1 943 ? 2.851 22.156 -19.576 1.00 91.56 943 LYS A CA 1
ATOM 7334 C C . LYS A 1 943 ? 3.732 22.352 -18.346 1.00 91.56 943 LYS A C 1
ATOM 7336 O O . LYS A 1 943 ? 4.910 22.664 -18.484 1.00 91.56 943 LYS A O 1
ATOM 7341 N N . ASN A 1 944 ? 3.205 22.036 -17.165 1.00 89.50 944 ASN A N 1
ATOM 7342 C CA . ASN A 1 944 ? 3.947 22.106 -15.907 1.00 89.50 944 ASN A CA 1
ATOM 7343 C C . ASN A 1 944 ? 5.209 21.222 -15.920 1.00 89.50 944 ASN A C 1
ATOM 7345 O O . ASN A 1 944 ? 6.246 21.608 -15.378 1.00 89.50 944 ASN A O 1
ATOM 7349 N N . CYS A 1 945 ? 5.145 20.043 -16.549 1.00 89.44 945 CYS A N 1
ATOM 7350 C CA . CYS A 1 945 ? 6.291 19.145 -16.700 1.00 89.44 945 CYS A CA 1
ATOM 7351 C C . CYS A 1 945 ? 7.384 19.740 -17.611 1.00 89.44 945 CYS A C 1
ATOM 7353 O O . CYS A 1 945 ? 8.568 19.698 -17.263 1.00 89.44 945 CYS A O 1
ATOM 7355 N N . ILE A 1 946 ? 7.003 20.325 -18.753 1.00 92.62 946 ILE A N 1
ATOM 7356 C CA . ILE A 1 946 ? 7.937 20.979 -19.684 1.00 92.62 946 ILE A CA 1
ATOM 7357 C C . ILE A 1 946 ? 8.539 22.236 -19.051 1.00 92.62 946 ILE A C 1
ATOM 7359 O O . ILE A 1 946 ? 9.760 22.393 -19.069 1.00 92.62 946 ILE A O 1
ATOM 7363 N N . ASP A 1 947 ? 7.719 23.082 -18.427 1.00 88.31 947 ASP A N 1
ATOM 7364 C CA . ASP A 1 947 ? 8.179 24.293 -17.750 1.00 88.31 947 ASP A CA 1
ATOM 7365 C C . ASP A 1 947 ? 9.186 23.939 -16.652 1.00 88.31 947 ASP A C 1
ATOM 7367 O O . ASP A 1 947 ? 10.278 24.505 -16.611 1.00 88.31 947 ASP A O 1
ATOM 7371 N N . ARG A 1 948 ? 8.903 22.929 -15.818 1.00 82.12 948 ARG A N 1
ATOM 7372 C CA . ARG A 1 948 ? 9.859 22.457 -14.803 1.00 82.12 948 ARG A CA 1
ATOM 7373 C C . ARG A 1 948 ? 11.192 22.035 -15.423 1.00 82.12 948 ARG A C 1
ATOM 7375 O O . ARG A 1 948 ? 12.242 22.355 -14.874 1.00 82.12 948 ARG A O 1
ATOM 7382 N N . TYR A 1 949 ? 11.175 21.345 -16.564 1.00 84.25 949 TYR A N 1
ATOM 7383 C CA . TYR A 1 949 ? 12.403 20.960 -17.264 1.00 84.25 949 TYR A CA 1
ATOM 7384 C C . TYR A 1 949 ? 13.203 22.170 -17.769 1.00 84.25 949 TYR A C 1
ATOM 7386 O O . TYR A 1 949 ? 14.425 22.205 -17.592 1.00 84.25 949 TYR A O 1
ATOM 7394 N N . ILE A 1 950 ? 12.521 23.159 -18.357 1.00 85.62 950 ILE A N 1
ATOM 7395 C CA . ILE A 1 950 ? 13.132 24.401 -18.852 1.00 85.62 950 ILE A CA 1
ATOM 7396 C C . ILE A 1 950 ? 13.845 25.137 -17.714 1.00 85.62 950 ILE A C 1
ATOM 7398 O O . ILE A 1 950 ? 14.990 25.559 -17.877 1.00 85.62 950 ILE A O 1
ATOM 7402 N N . HIS A 1 951 ? 13.188 25.250 -16.559 1.00 77.56 951 HIS A N 1
ATOM 7403 C CA . HIS A 1 951 ? 13.720 25.976 -15.408 1.00 77.56 951 HIS A CA 1
ATOM 7404 C C . HIS A 1 951 ? 14.837 25.207 -14.689 1.00 77.56 951 HIS A C 1
ATOM 7406 O O . HIS A 1 951 ? 15.861 25.795 -14.361 1.00 77.56 951 HIS A O 1
ATOM 7412 N N . ALA A 1 952 ? 14.664 23.901 -14.456 1.00 66.56 952 ALA A N 1
ATOM 7413 C CA . ALA A 1 952 ? 15.546 23.139 -13.568 1.00 66.56 952 ALA A CA 1
ATOM 7414 C C . ALA A 1 952 ? 16.707 22.422 -14.274 1.00 66.56 952 ALA A C 1
ATOM 7416 O O . ALA A 1 952 ? 17.688 22.060 -13.626 1.00 66.56 952 ALA A O 1
ATOM 7417 N N . GLN A 1 953 ? 16.602 22.140 -15.579 1.00 73.44 953 GLN A N 1
ATOM 7418 C CA . GLN A 1 953 ? 17.603 21.329 -16.282 1.00 73.44 953 GLN A CA 1
ATOM 7419 C C . GLN A 1 953 ? 18.200 22.025 -17.496 1.00 73.44 953 GLN A C 1
ATOM 7421 O O . GLN A 1 953 ? 19.424 22.157 -17.582 1.00 73.44 953 GLN A O 1
ATOM 7426 N N . ARG A 1 954 ? 17.367 22.416 -18.464 1.00 81.31 954 ARG A N 1
ATOM 7427 C CA . ARG A 1 954 ? 17.851 22.933 -19.745 1.00 81.31 954 ARG A CA 1
ATOM 7428 C C . ARG A 1 954 ? 16.869 23.928 -20.345 1.00 81.31 954 ARG A C 1
ATOM 7430 O O . ARG A 1 954 ? 15.797 23.549 -20.800 1.00 81.31 954 ARG A O 1
ATOM 7437 N N . SER A 1 955 ? 17.300 25.184 -20.397 1.00 82.25 955 SER A N 1
ATOM 7438 C CA . SER A 1 955 ? 16.492 26.334 -20.806 1.00 82.25 955 SER A CA 1
ATOM 7439 C C . SER A 1 955 ? 16.166 26.378 -22.299 1.00 82.25 955 SER A C 1
ATOM 7441 O O . SER A 1 955 ? 15.132 26.922 -22.679 1.00 82.25 955 SER A O 1
ATOM 7443 N N . HIS A 1 956 ? 17.022 25.812 -23.155 1.00 84.75 956 HIS A N 1
ATOM 7444 C CA . HIS A 1 956 ? 16.798 25.750 -24.600 1.00 84.75 956 HIS A CA 1
ATOM 7445 C C . HIS A 1 956 ? 17.291 24.435 -25.211 1.00 84.75 956 HIS A C 1
ATOM 7447 O O . HIS A 1 956 ? 18.307 23.856 -24.813 1.00 84.75 956 HIS A O 1
ATOM 7453 N N . ALA A 1 957 ? 16.513 23.939 -26.168 1.00 88.69 957 ALA A N 1
ATOM 7454 C CA . ALA A 1 957 ? 16.796 22.766 -26.982 1.00 88.69 957 ALA A CA 1
ATOM 7455 C C . ALA A 1 957 ? 15.894 22.793 -28.219 1.00 88.69 957 ALA A C 1
ATOM 7457 O O . ALA A 1 957 ? 14.840 23.431 -28.203 1.00 88.69 957 ALA A O 1
ATOM 7458 N N . SER A 1 958 ? 16.239 22.013 -29.241 1.00 90.00 958 SER A N 1
ATOM 7459 C CA . SER A 1 958 ? 15.456 21.929 -30.482 1.00 90.00 958 SER A CA 1
ATOM 7460 C C . SER A 1 958 ? 14.015 21.444 -30.269 1.00 90.00 958 SER A C 1
ATOM 7462 O O . SER A 1 958 ? 13.139 21.722 -31.089 1.00 90.00 958 SER A O 1
ATOM 7464 N N . TYR A 1 959 ? 13.776 20.723 -29.169 1.00 90.81 959 TYR A N 1
ATOM 7465 C CA . TYR A 1 959 ? 12.478 20.198 -28.745 1.00 90.81 959 TYR A CA 1
ATOM 7466 C C . TYR A 1 959 ? 11.698 21.118 -27.790 1.00 90.81 959 TYR A C 1
ATOM 7468 O O . TYR A 1 959 ? 10.622 20.746 -27.333 1.00 90.81 959 TYR A O 1
ATOM 7476 N N . LEU A 1 960 ? 12.214 22.313 -27.486 1.00 92.50 960 LEU A N 1
ATOM 7477 C CA . LEU A 1 960 ? 11.577 23.298 -26.611 1.00 92.50 960 LEU A CA 1
ATOM 7478 C C . LEU A 1 960 ? 11.130 24.542 -27.402 1.00 92.50 960 LEU A C 1
ATOM 7480 O O . LEU A 1 960 ? 11.735 24.873 -28.421 1.00 92.50 960 LEU A O 1
ATOM 7484 N N . PRO A 1 961 ? 10.084 25.259 -26.946 1.00 92.38 961 PRO A N 1
ATOM 7485 C CA . PRO A 1 961 ? 9.260 24.980 -25.762 1.00 92.38 961 PRO A CA 1
ATOM 7486 C C . PRO A 1 961 ? 8.137 23.956 -26.010 1.00 92.38 961 PRO A C 1
ATOM 7488 O O . PRO A 1 961 ? 7.443 23.587 -25.070 1.00 92.38 961 PRO A O 1
ATOM 7491 N N . SER A 1 962 ? 7.938 23.498 -27.252 1.00 94.06 962 SER A N 1
ATOM 7492 C CA . SER A 1 962 ? 6.831 22.608 -27.622 1.00 94.06 962 SER A CA 1
ATOM 7493 C C . SER A 1 962 ? 7.319 21.299 -28.241 1.00 94.06 962 SER A C 1
ATOM 7495 O O . SER A 1 962 ? 7.799 21.256 -29.378 1.00 94.06 962 SER A O 1
ATOM 7497 N N . ASN A 1 963 ? 7.101 20.205 -27.513 1.00 95.31 963 ASN A N 1
ATOM 7498 C CA . ASN A 1 963 ? 7.375 18.852 -27.991 1.00 95.31 963 ASN A CA 1
ATOM 7499 C C . ASN A 1 963 ? 6.501 18.473 -29.195 1.00 95.31 963 ASN A C 1
ATOM 7501 O O . ASN A 1 963 ? 6.966 17.780 -30.098 1.00 95.31 963 ASN A O 1
ATOM 7505 N N . VAL A 1 964 ? 5.244 18.927 -29.222 1.00 95.56 964 VAL A N 1
ATOM 7506 C CA . VAL A 1 964 ? 4.313 18.661 -30.329 1.00 95.56 964 VAL A CA 1
ATOM 7507 C C . VAL A 1 964 ? 4.822 19.323 -31.606 1.00 95.56 964 VAL A C 1
ATOM 7509 O O . VAL A 1 964 ? 4.948 18.658 -32.632 1.00 95.56 964 VAL A O 1
ATOM 7512 N N . GLU A 1 965 ? 5.219 20.598 -31.540 1.00 95.06 965 GLU A N 1
ATOM 7513 C CA . GLU A 1 965 ? 5.804 21.289 -32.695 1.00 95.06 965 GLU A CA 1
ATOM 7514 C C . GLU A 1 965 ? 7.096 20.624 -33.171 1.00 95.06 965 GLU A C 1
ATOM 7516 O O . GLU A 1 965 ? 7.345 20.535 -34.375 1.00 95.06 965 GLU A O 1
ATOM 7521 N N . TYR A 1 966 ? 7.928 20.154 -32.241 1.00 94.50 966 TYR A N 1
ATOM 7522 C CA . TYR A 1 966 ? 9.129 19.397 -32.568 1.00 94.50 966 TYR A CA 1
ATOM 7523 C C . TYR A 1 966 ? 8.798 18.106 -33.325 1.00 94.50 966 TYR A C 1
ATOM 7525 O O . TYR A 1 966 ? 9.371 17.857 -34.389 1.00 94.50 966 TYR A O 1
ATOM 7533 N N . LEU A 1 967 ? 7.846 17.311 -32.825 1.00 94.12 967 LEU A N 1
ATOM 7534 C CA . LEU A 1 967 ? 7.423 16.066 -33.468 1.00 94.12 967 LEU A CA 1
ATOM 7535 C C . LEU A 1 967 ? 6.844 16.337 -34.856 1.00 94.12 967 LEU A C 1
ATOM 7537 O O . LEU A 1 967 ? 7.177 15.622 -35.803 1.00 94.12 967 LEU A O 1
ATOM 7541 N N . MET A 1 968 ? 6.046 17.396 -34.999 1.00 95.44 968 MET A N 1
ATOM 7542 C CA . MET A 1 968 ? 5.499 17.833 -36.281 1.00 95.44 968 MET A CA 1
ATOM 7543 C C . MET A 1 968 ? 6.606 18.187 -37.283 1.00 95.44 968 MET A C 1
ATOM 7545 O O . MET A 1 968 ? 6.631 17.642 -38.390 1.00 95.44 968 MET A O 1
ATOM 7549 N N . LYS A 1 969 ? 7.578 19.017 -36.876 1.00 93.81 969 LYS A N 1
ATOM 7550 C CA . LYS A 1 969 ? 8.739 19.396 -37.702 1.00 93.81 969 LYS A CA 1
ATOM 7551 C C . LYS A 1 969 ? 9.560 18.169 -38.110 1.00 93.81 969 LYS A C 1
ATOM 7553 O O . LYS A 1 969 ? 9.881 18.014 -39.287 1.00 93.81 969 LYS A O 1
ATOM 7558 N N . ALA A 1 970 ? 9.848 17.267 -37.168 1.00 90.56 970 ALA A N 1
ATOM 7559 C CA . ALA A 1 970 ? 10.625 16.048 -37.410 1.00 90.56 970 ALA A CA 1
ATOM 7560 C C . ALA A 1 970 ? 9.934 15.062 -38.362 1.00 90.56 970 ALA A C 1
ATOM 7562 O O . ALA A 1 970 ? 10.602 14.284 -39.043 1.00 90.56 970 ALA A O 1
ATOM 7563 N N . ASN A 1 971 ? 8.601 15.100 -38.427 1.00 92.38 971 ASN A N 1
ATOM 7564 C CA . ASN A 1 971 ? 7.797 14.136 -39.174 1.00 92.38 971 ASN A CA 1
ATOM 7565 C C . ASN A 1 971 ? 7.100 14.712 -40.409 1.00 92.38 971 ASN A C 1
ATOM 7567 O O . ASN A 1 971 ? 6.314 13.999 -41.034 1.00 92.38 971 ASN A O 1
ATOM 7571 N N . CYS A 1 972 ? 7.433 15.949 -40.792 1.00 94.06 972 CYS A N 1
ATOM 7572 C CA . CYS A 1 972 ? 6.849 16.656 -41.933 1.00 94.06 972 CYS A CA 1
ATOM 7573 C C . CYS A 1 972 ? 5.319 16.804 -41.831 1.00 94.06 972 CYS A C 1
ATOM 7575 O O . CYS A 1 972 ? 4.610 16.580 -42.811 1.00 94.06 972 CYS A O 1
ATOM 7577 N N . ILE A 1 973 ? 4.825 17.156 -40.642 1.00 95.25 973 ILE A N 1
ATOM 7578 C CA . ILE A 1 973 ? 3.408 17.418 -40.364 1.00 95.25 973 ILE A CA 1
ATOM 7579 C C . ILE A 1 973 ? 3.222 18.932 -40.225 1.00 95.25 973 ILE A C 1
ATOM 7581 O O . ILE A 1 973 ? 3.957 19.576 -39.481 1.00 95.25 973 ILE A O 1
ATOM 7585 N N . GLU A 1 974 ? 2.263 19.503 -40.954 1.00 94.38 974 GLU A N 1
ATOM 7586 C CA . GLU A 1 974 ? 2.101 20.961 -41.055 1.00 94.38 974 GLU A CA 1
ATOM 7587 C C . GLU A 1 974 ? 1.173 21.541 -39.983 1.00 94.38 974 GLU A C 1
ATOM 7589 O O . GLU A 1 974 ? 1.411 22.646 -39.498 1.00 94.38 974 GLU A O 1
ATOM 7594 N N . THR A 1 975 ? 0.132 20.801 -39.589 1.00 96.50 975 THR A N 1
ATOM 7595 C CA . THR A 1 975 ? -0.901 21.281 -38.660 1.00 96.50 975 THR A CA 1
ATOM 7596 C C . THR A 1 975 ? -1.083 20.343 -37.467 1.00 96.50 975 THR A C 1
ATOM 7598 O O . THR A 1 975 ? -0.853 19.137 -37.565 1.00 96.50 975 THR A O 1
ATOM 7601 N N . VAL A 1 976 ? -1.528 20.892 -36.330 1.00 95.31 976 VAL A N 1
ATOM 7602 C CA . VAL A 1 976 ? -1.872 20.098 -35.134 1.00 95.31 976 VAL A CA 1
ATOM 7603 C C . VAL A 1 976 ? -3.013 19.122 -35.436 1.00 95.31 976 VAL A C 1
ATOM 7605 O O . VAL A 1 976 ? -3.016 18.001 -34.941 1.00 95.31 976 VAL A O 1
ATOM 7608 N N . GLU A 1 977 ? -3.947 19.502 -36.305 1.00 96.19 977 GLU A N 1
ATOM 7609 C CA . GLU A 1 977 ? -5.047 18.634 -36.725 1.00 96.19 977 GLU A CA 1
ATOM 7610 C C . GLU A 1 977 ? -4.539 17.396 -37.485 1.00 96.19 977 GLU A C 1
ATOM 7612 O O . GLU A 1 977 ? -4.987 16.277 -37.248 1.00 96.19 977 GLU A O 1
ATOM 7617 N N . ASP A 1 978 ? -3.540 17.555 -38.356 1.00 95.31 978 ASP A N 1
ATOM 7618 C CA . ASP A 1 978 ? -2.925 16.416 -39.046 1.00 95.31 978 ASP A CA 1
ATOM 7619 C C . ASP A 1 978 ? -2.073 15.551 -38.106 1.00 95.31 978 ASP A C 1
ATOM 7621 O O . ASP A 1 978 ? -1.995 14.333 -38.294 1.00 95.31 978 ASP A O 1
ATOM 7625 N N . PHE A 1 979 ? -1.487 16.148 -37.062 1.00 96.00 979 PHE A N 1
ATOM 7626 C CA . PHE A 1 979 ? -0.853 15.404 -35.972 1.00 96.00 979 PHE A CA 1
ATOM 7627 C C . PHE A 1 979 ? -1.885 14.543 -35.228 1.00 96.00 979 PHE A C 1
ATOM 7629 O O . PHE A 1 979 ? -1.688 13.334 -35.103 1.00 96.00 979 PHE A O 1
ATOM 7636 N N . LYS A 1 980 ? -3.031 15.119 -34.839 1.00 96.56 980 LYS A N 1
ATOM 7637 C CA . LYS A 1 980 ? -4.138 14.395 -34.193 1.00 96.56 980 LYS A CA 1
ATOM 7638 C C . LYS A 1 980 ? -4.696 13.270 -35.071 1.00 96.56 980 LYS A C 1
ATOM 7640 O O . LYS A 1 980 ? -4.903 12.168 -34.572 1.00 96.56 980 LYS A O 1
ATOM 7645 N N . LYS A 1 981 ? -4.845 13.470 -36.388 1.00 95.06 981 LYS A N 1
ATOM 7646 C CA . LYS A 1 981 ? -5.277 12.416 -37.341 1.00 95.06 981 LYS A CA 1
ATOM 7647 C C . LYS A 1 981 ? -4.327 11.219 -37.435 1.00 95.06 981 LYS A C 1
ATOM 7649 O O . LYS A 1 981 ? -4.739 10.148 -37.890 1.00 95.06 981 LYS A O 1
ATOM 7654 N N . CYS A 1 982 ? -3.059 11.386 -37.056 1.00 93.69 982 CYS A N 1
ATOM 7655 C CA . CYS A 1 982 ? -2.113 10.273 -36.969 1.00 93.69 982 CYS A CA 1
ATOM 7656 C C . CYS A 1 982 ? -2.342 9.396 -35.728 1.00 93.69 982 CYS A C 1
ATOM 7658 O O . CYS A 1 982 ? -1.758 8.321 -35.660 1.00 93.69 982 CYS A O 1
ATOM 7660 N N . ILE A 1 983 ? -3.170 9.843 -34.778 1.00 96.00 983 ILE A N 1
ATOM 7661 C CA . ILE A 1 983 ? -3.323 9.255 -33.442 1.00 96.00 983 ILE A CA 1
ATOM 7662 C C . ILE A 1 983 ? -4.774 8.817 -33.202 1.00 96.00 983 ILE A C 1
ATOM 7664 O O . ILE A 1 983 ? -5.038 7.657 -32.894 1.00 96.00 983 ILE A O 1
ATOM 7668 N N . ILE A 1 984 ? -5.729 9.735 -33.371 1.00 96.62 984 ILE A N 1
ATOM 7669 C CA . ILE A 1 984 ? -7.153 9.496 -33.114 1.00 96.62 984 ILE A CA 1
ATOM 7670 C C . ILE A 1 984 ? -7.682 8.429 -34.076 1.00 96.62 984 ILE A C 1
ATOM 7672 O O . ILE A 1 984 ? -7.441 8.486 -35.285 1.00 96.62 984 ILE A O 1
ATOM 7676 N N . GLU A 1 985 ? -8.409 7.449 -33.533 1.00 95.44 985 GLU A N 1
ATOM 7677 C CA . GLU A 1 985 ? -8.957 6.307 -34.281 1.00 95.44 985 GLU A CA 1
ATOM 7678 C C . GLU A 1 985 ? -7.894 5.483 -35.049 1.00 95.44 985 GLU A C 1
ATOM 7680 O O . GLU A 1 985 ? -8.215 4.736 -35.980 1.00 95.44 985 GLU A O 1
ATOM 7685 N N . LYS A 1 986 ? -6.609 5.592 -34.673 1.00 95.12 986 LYS A N 1
ATOM 7686 C CA . LYS A 1 986 ? -5.516 4.764 -35.201 1.00 95.12 986 LYS A CA 1
ATOM 7687 C C . LYS A 1 986 ? -5.111 3.709 -34.169 1.00 95.12 986 LYS A C 1
ATOM 7689 O O . LYS A 1 986 ? -4.810 4.071 -33.038 1.00 95.12 986 LYS A O 1
ATOM 7694 N N . PRO A 1 987 ? -5.078 2.413 -34.533 1.00 95.38 987 PRO A N 1
ATOM 7695 C CA . PRO A 1 987 ? -4.686 1.377 -33.593 1.00 95.38 987 PRO A CA 1
ATOM 7696 C C . PRO A 1 987 ? -3.174 1.360 -33.370 1.00 95.38 987 PRO A C 1
ATOM 7698 O O . PRO A 1 987 ? -2.377 1.254 -34.316 1.00 95.38 987 PRO A O 1
ATOM 7701 N N . GLU A 1 988 ? -2.805 1.392 -32.096 1.00 96.31 988 GLU A N 1
ATOM 7702 C CA . GLU A 1 988 ? -1.454 1.189 -31.594 1.00 96.31 988 GLU A CA 1
ATOM 7703 C C . GLU A 1 988 ? -1.349 -0.173 -30.909 1.00 96.31 988 GLU A C 1
ATOM 7705 O O . GLU A 1 988 ? -2.123 -0.479 -30.007 1.00 96.31 988 GLU A O 1
ATOM 7710 N N . VAL A 1 989 ? -0.392 -1.001 -31.319 1.00 96.88 989 VAL A N 1
ATOM 7711 C CA . VAL A 1 989 ? -0.163 -2.327 -30.734 1.00 96.88 989 VAL A CA 1
ATOM 7712 C C . VAL A 1 989 ? 0.802 -2.209 -29.562 1.00 96.88 989 VAL A C 1
ATOM 7714 O O . VAL A 1 989 ? 1.889 -1.656 -29.708 1.00 96.88 989 VAL A O 1
ATOM 7717 N N . THR A 1 990 ? 0.436 -2.789 -28.423 1.00 96.69 990 THR A N 1
ATOM 7718 C CA . THR A 1 990 ? 1.311 -2.964 -27.263 1.00 96.69 990 THR A CA 1
ATOM 7719 C C . THR A 1 990 ? 2.368 -4.010 -27.572 1.00 96.69 990 THR A C 1
ATOM 7721 O O . THR A 1 990 ? 2.064 -5.191 -27.715 1.00 96.69 990 THR A O 1
ATOM 7724 N N . VAL A 1 991 ? 3.621 -3.585 -27.676 1.00 94.88 991 VAL A N 1
ATOM 7725 C CA . VAL A 1 991 ? 4.763 -4.457 -27.992 1.00 94.88 991 VAL A CA 1
ATOM 7726 C C . VAL A 1 991 ? 5.579 -4.823 -26.756 1.00 94.88 991 VAL A C 1
ATOM 7728 O O . VAL A 1 991 ? 6.253 -5.846 -26.761 1.00 94.88 991 VAL A O 1
ATOM 7731 N N . ALA A 1 992 ? 5.467 -4.037 -25.683 1.00 94.12 992 ALA A N 1
ATOM 7732 C CA . ALA A 1 992 ? 6.065 -4.328 -24.385 1.00 94.12 992 ALA A CA 1
ATOM 7733 C C . ALA A 1 992 ? 5.186 -3.776 -23.256 1.00 94.12 992 ALA A C 1
ATOM 7735 O O . ALA A 1 992 ? 4.487 -2.783 -23.442 1.00 94.12 992 ALA A O 1
ATOM 7736 N N . VAL A 1 993 ? 5.256 -4.392 -22.078 1.00 93.69 993 VAL A N 1
ATOM 7737 C CA . VAL A 1 993 ? 4.641 -3.911 -20.828 1.00 93.69 993 VAL A CA 1
ATOM 7738 C C . VAL A 1 993 ? 5.715 -4.056 -19.763 1.00 93.69 993 VAL A C 1
ATOM 7740 O O . VAL A 1 993 ? 5.920 -5.169 -19.286 1.00 93.69 993 VAL A O 1
ATOM 7743 N N . SER A 1 994 ? 6.479 -2.988 -19.495 1.00 91.06 994 SER A N 1
ATOM 7744 C CA . SER A 1 994 ? 7.790 -3.092 -18.829 1.00 91.06 994 SER A CA 1
ATOM 7745 C C . SER A 1 994 ? 8.265 -1.768 -18.173 1.00 91.06 994 SER A C 1
ATOM 7747 O O . SER A 1 994 ? 7.457 -1.019 -17.632 1.00 91.06 994 SER A O 1
ATOM 7749 N N . PHE A 1 995 ? 9.578 -1.494 -18.177 1.00 87.12 995 PHE A N 1
ATOM 7750 C CA . PHE A 1 995 ? 10.309 -0.344 -17.628 1.00 87.12 995 PHE A CA 1
ATOM 7751 C C . PHE A 1 995 ? 10.087 -0.086 -16.134 1.00 87.12 995 PHE A C 1
ATOM 7753 O O . PHE A 1 995 ? 10.844 -0.602 -15.311 1.00 87.12 995 PHE A O 1
ATOM 7760 N N . PHE A 1 996 ? 9.067 0.701 -15.794 1.00 90.56 996 PHE A N 1
ATOM 7761 C CA . PHE A 1 996 ? 8.610 0.933 -14.432 1.00 90.56 996 PHE A CA 1
ATOM 7762 C C . PHE A 1 996 ? 7.110 0.694 -14.379 1.00 90.56 996 PHE A C 1
ATOM 7764 O O . PHE A 1 996 ? 6.372 1.284 -15.161 1.00 90.56 996 PHE A O 1
ATOM 7771 N N . CYS A 1 997 ? 6.668 -0.145 -13.444 1.00 92.88 997 CYS A N 1
ATOM 7772 C CA . CYS A 1 997 ? 5.257 -0.323 -13.123 1.00 92.88 997 CYS A CA 1
ATOM 7773 C C . CYS A 1 997 ? 4.380 -0.581 -14.366 1.00 92.88 997 CYS A C 1
ATOM 7775 O O . CYS A 1 997 ? 3.407 0.129 -14.605 1.00 92.88 997 CYS A O 1
ATOM 7777 N N . GLY A 1 998 ? 4.732 -1.567 -15.193 1.00 92.81 998 GLY A N 1
ATOM 7778 C CA . GLY A 1 998 ? 3.917 -1.975 -16.340 1.00 92.81 998 GLY A CA 1
ATOM 7779 C C . GLY A 1 998 ? 3.752 -0.916 -17.431 1.00 92.81 998 GLY A C 1
ATOM 7780 O O . GLY A 1 998 ? 2.771 -0.971 -18.165 1.00 92.81 998 GLY A O 1
ATOM 7781 N N . ASN A 1 999 ? 4.678 0.038 -17.550 1.00 93.50 999 ASN A N 1
ATOM 7782 C CA . ASN A 1 999 ? 4.668 1.069 -18.585 1.00 93.50 999 ASN A CA 1
ATOM 7783 C C . ASN A 1 999 ? 4.616 0.424 -19.990 1.00 93.50 999 ASN A C 1
ATOM 7785 O O . ASN A 1 999 ? 5.588 -0.237 -20.390 1.00 93.50 999 ASN A O 1
ATOM 7789 N N . PRO A 1 1000 ? 3.512 0.581 -20.746 1.00 94.56 1000 PRO A N 1
ATOM 7790 C CA . PRO A 1 1000 ? 3.388 -0.015 -22.063 1.00 94.56 1000 PRO A CA 1
ATOM 7791 C C . PRO A 1 1000 ? 4.210 0.755 -23.094 1.00 94.56 1000 PRO A C 1
ATOM 7793 O O . PRO A 1 1000 ? 4.204 1.988 -23.121 1.00 94.56 1000 PRO A O 1
ATOM 7796 N N . LEU A 1 1001 ? 4.872 0.008 -23.975 1.00 94.38 1001 LEU A N 1
ATOM 7797 C CA . LEU A 1 1001 ? 5.406 0.529 -25.226 1.00 94.38 1001 LEU A CA 1
ATOM 7798 C C . LEU A 1 1001 ? 4.473 0.130 -26.359 1.00 94.38 1001 LEU A C 1
ATOM 7800 O O . LEU A 1 1001 ? 4.115 -1.042 -26.502 1.00 94.38 1001 LEU A O 1
ATOM 7804 N N . LEU A 1 1002 ? 4.088 1.116 -27.155 1.00 95.19 1002 LEU A N 1
ATOM 7805 C CA . LEU A 1 1002 ? 3.093 0.992 -28.204 1.00 95.19 1002 LEU A CA 1
ATOM 7806 C C . LEU A 1 1002 ? 3.692 1.365 -29.553 1.00 95.19 1002 LEU A C 1
ATOM 7808 O O . LEU A 1 1002 ? 4.568 2.225 -29.647 1.00 95.19 1002 LEU A O 1
ATOM 7812 N N . VAL A 1 1003 ? 3.200 0.743 -30.616 1.00 94.94 1003 VAL A N 1
ATOM 7813 C CA . VAL A 1 1003 ? 3.610 1.067 -31.980 1.00 94.94 1003 VAL A CA 1
ATOM 7814 C C . VAL A 1 1003 ? 2.388 1.182 -32.874 1.00 94.94 1003 VAL A C 1
ATOM 7816 O O . VAL A 1 1003 ? 1.560 0.274 -32.929 1.00 94.94 1003 VAL A O 1
ATOM 7819 N N . PHE A 1 1004 ? 2.311 2.268 -33.645 1.00 94.62 1004 PHE A N 1
ATOM 7820 C CA . PHE A 1 1004 ? 1.292 2.408 -34.680 1.00 94.62 1004 PHE A CA 1
ATOM 7821 C C . PHE A 1 1004 ? 1.373 1.257 -35.682 1.00 94.62 1004 PHE A C 1
ATOM 7823 O O . PHE A 1 1004 ? 2.431 0.973 -36.269 1.00 94.62 1004 PHE A O 1
ATOM 7830 N N . THR A 1 1005 ? 0.224 0.626 -35.911 1.00 94.06 1005 THR A N 1
ATOM 7831 C CA . THR A 1 1005 ? 0.060 -0.376 -36.968 1.00 94.06 1005 THR A CA 1
ATOM 7832 C C . THR A 1 1005 ? 0.401 0.232 -38.327 1.00 94.06 1005 THR A C 1
ATOM 7834 O O . THR A 1 1005 ? 1.227 -0.328 -39.044 1.00 94.06 1005 THR A O 1
ATOM 7837 N N . ASP A 1 1006 ? -0.117 1.428 -38.627 1.00 94.12 1006 ASP A N 1
ATOM 7838 C CA . ASP A 1 1006 ? 0.252 2.225 -39.798 1.00 94.12 1006 ASP A CA 1
ATOM 7839 C C . ASP A 1 1006 ? 1.641 2.872 -39.630 1.00 94.12 1006 ASP A C 1
ATOM 7841 O O . ASP A 1 1006 ? 1.791 3.828 -38.860 1.00 94.12 1006 ASP A O 1
ATOM 7845 N N . PRO A 1 1007 ? 2.679 2.425 -40.364 1.00 92.12 1007 PRO A N 1
ATOM 7846 C CA . PRO A 1 1007 ? 4.019 2.981 -40.220 1.00 92.12 1007 PRO A CA 1
ATOM 7847 C C . PRO A 1 1007 ? 4.130 4.444 -40.675 1.00 92.12 1007 PRO A C 1
ATOM 7849 O O . PRO A 1 1007 ? 5.089 5.122 -40.304 1.00 92.12 1007 PRO A O 1
ATOM 7852 N N . ARG A 1 1008 ? 3.149 4.974 -41.424 1.00 91.00 1008 ARG A N 1
ATOM 7853 C CA . ARG A 1 1008 ? 3.100 6.402 -41.792 1.00 91.00 1008 ARG A CA 1
ATOM 7854 C C . ARG A 1 1008 ? 2.933 7.292 -40.560 1.00 91.00 1008 ARG A C 1
ATOM 7856 O O . ARG A 1 1008 ? 3.526 8.374 -40.513 1.00 91.00 1008 ARG A O 1
ATOM 7863 N N . CYS A 1 1009 ? 2.223 6.790 -39.550 1.00 91.50 1009 CYS A N 1
ATOM 7864 C CA . CYS A 1 1009 ? 1.938 7.460 -38.282 1.00 91.50 1009 CYS A CA 1
ATOM 7865 C C . CYS A 1 1009 ? 3.050 7.291 -37.231 1.00 91.50 1009 CYS A C 1
ATOM 7867 O O . CYS A 1 1009 ? 2.997 7.922 -36.183 1.00 91.50 1009 CYS A O 1
ATOM 7869 N N . ARG A 1 1010 ? 4.096 6.492 -37.491 1.00 90.81 1010 ARG A N 1
ATOM 7870 C CA . ARG A 1 1010 ? 5.233 6.362 -36.563 1.00 90.81 1010 ARG A CA 1
ATOM 7871 C C . ARG A 1 1010 ? 6.076 7.634 -36.569 1.00 90.81 1010 ARG A C 1
ATOM 7873 O O . ARG A 1 1010 ? 6.563 8.061 -37.624 1.00 90.81 1010 ARG A O 1
ATOM 7880 N N . PHE A 1 1011 ? 6.245 8.235 -35.396 1.00 89.38 1011 PHE A N 1
ATOM 7881 C CA . PHE A 1 1011 ? 7.036 9.448 -35.233 1.00 89.38 1011 PHE A CA 1
ATOM 7882 C C . PHE A 1 1011 ? 8.523 9.116 -35.125 1.00 89.38 1011 PHE A C 1
ATOM 7884 O O . PHE A 1 1011 ? 8.930 8.362 -34.251 1.00 89.38 1011 PHE A O 1
ATOM 7891 N N . MET A 1 1012 ? 9.343 9.707 -35.989 1.00 85.44 1012 MET A N 1
ATOM 7892 C CA . MET A 1 1012 ? 10.786 9.763 -35.797 1.00 85.44 1012 MET A CA 1
ATOM 7893 C C . MET A 1 1012 ? 11.114 10.911 -34.845 1.00 85.44 1012 MET A C 1
ATOM 7895 O O . MET A 1 1012 ? 10.658 12.038 -35.042 1.00 85.44 1012 MET A O 1
ATOM 7899 N N . THR A 1 1013 ? 11.880 10.613 -33.801 1.00 86.06 1013 THR A N 1
ATOM 7900 C CA . THR A 1 1013 ? 12.188 11.554 -32.723 1.00 86.06 1013 THR A CA 1
ATOM 7901 C C . THR A 1 1013 ? 13.486 11.170 -32.020 1.00 86.06 1013 THR A C 1
ATOM 7903 O O . THR A 1 1013 ? 13.842 9.991 -31.942 1.00 86.06 1013 THR A O 1
ATOM 7906 N N . SER A 1 1014 ? 14.186 12.155 -31.457 1.00 78.50 1014 SER A N 1
ATOM 7907 C CA . SER A 1 1014 ? 15.204 11.898 -30.439 1.00 78.50 1014 SER A CA 1
ATOM 7908 C C . SER A 1 1014 ? 14.556 11.738 -29.056 1.00 78.50 1014 SER A C 1
ATOM 7910 O O . SER A 1 1014 ? 13.347 11.904 -28.881 1.00 78.50 1014 SER A O 1
ATOM 7912 N N . LYS A 1 1015 ? 15.374 11.373 -28.067 1.00 81.06 1015 LYS A N 1
ATOM 7913 C CA . LYS A 1 1015 ? 15.021 11.403 -26.643 1.00 81.06 1015 LYS A CA 1
ATOM 7914 C C . LYS A 1 1015 ? 15.590 12.698 -26.031 1.00 81.06 1015 LYS A C 1
ATOM 7916 O O . LYS A 1 1015 ? 16.576 13.230 -26.542 1.00 81.06 1015 LYS A O 1
ATOM 7921 N N . TYR A 1 1016 ? 14.979 13.196 -24.957 1.00 81.19 1016 TYR A N 1
ATOM 7922 C CA . TYR A 1 1016 ? 15.451 14.344 -24.172 1.00 81.19 1016 TYR A CA 1
ATOM 7923 C C . TYR A 1 1016 ? 16.927 14.182 -23.769 1.00 81.19 1016 TYR A C 1
ATOM 7925 O O . TYR A 1 1016 ? 17.357 13.081 -23.411 1.00 81.19 1016 TYR A O 1
ATOM 7933 N N . ASN A 1 1017 ? 17.685 15.283 -23.770 1.00 73.94 1017 ASN A N 1
ATOM 7934 C CA . ASN A 1 1017 ? 19.091 15.300 -23.369 1.00 73.94 1017 ASN A CA 1
ATOM 7935 C C . ASN A 1 1017 ? 19.430 16.534 -22.500 1.00 73.94 1017 ASN A C 1
ATOM 7937 O O . ASN A 1 1017 ? 19.581 17.629 -23.045 1.00 73.94 1017 ASN A O 1
ATOM 7941 N N . PRO A 1 1018 ? 19.597 16.390 -21.172 1.00 70.12 1018 PRO A N 1
ATOM 7942 C CA . PRO A 1 1018 ? 19.341 15.188 -20.369 1.00 70.12 1018 PRO A CA 1
ATOM 7943 C C . PRO A 1 1018 ? 17.841 14.850 -20.288 1.00 70.12 1018 PRO A C 1
ATOM 7945 O O . PRO A 1 1018 ? 16.996 15.682 -20.615 1.00 70.12 1018 PRO A O 1
ATOM 7948 N N . SER A 1 1019 ? 17.514 13.629 -19.856 1.00 73.38 1019 SER A N 1
ATOM 7949 C CA . SER A 1 1019 ? 16.136 13.177 -19.604 1.00 73.38 1019 SER A CA 1
ATOM 7950 C C . SER A 1 1019 ? 15.473 13.946 -18.459 1.00 73.38 1019 SER A C 1
ATOM 7952 O O . SER A 1 1019 ? 16.140 14.252 -17.469 1.00 73.38 1019 SER A O 1
ATOM 7954 N N . ARG A 1 1020 ? 14.150 14.139 -18.518 1.00 80.81 1020 ARG A N 1
ATOM 7955 C CA . ARG A 1 1020 ? 13.380 14.714 -17.404 1.00 80.81 1020 ARG A CA 1
ATOM 7956 C C . ARG A 1 1020 ? 13.511 13.853 -16.150 1.00 80.81 1020 ARG A C 1
ATOM 7958 O O . ARG A 1 1020 ? 13.551 12.623 -16.228 1.00 80.81 1020 ARG A O 1
ATOM 7965 N N . THR A 1 1021 ? 13.542 14.506 -14.994 1.00 71.12 1021 THR A N 1
ATOM 7966 C CA . THR A 1 1021 ? 13.559 13.852 -13.677 1.00 71.12 1021 THR A CA 1
ATOM 7967 C C . THR A 1 1021 ? 12.190 13.311 -13.277 1.00 71.12 1021 THR A C 1
ATOM 7969 O O . THR A 1 1021 ? 12.132 12.322 -12.554 1.00 71.12 1021 THR A O 1
ATOM 7972 N N . GLU A 1 1022 ? 11.111 13.896 -13.801 1.00 79.50 1022 GLU A N 1
ATOM 7973 C CA . GLU A 1 1022 ? 9.728 13.529 -13.498 1.00 79.50 1022 GLU A CA 1
ATOM 7974 C C . GLU A 1 1022 ? 8.834 13.756 -14.725 1.00 79.50 1022 GLU A C 1
ATOM 7976 O O . GLU A 1 1022 ? 9.000 14.730 -15.461 1.00 79.50 1022 GLU A O 1
ATOM 7981 N N . THR A 1 1023 ? 7.911 12.831 -14.959 1.00 89.00 1023 THR A N 1
ATOM 7982 C CA . THR A 1 1023 ? 6.863 12.855 -15.983 1.00 89.00 1023 THR A CA 1
ATOM 7983 C C . THR A 1 1023 ? 5.593 12.320 -15.318 1.00 89.00 1023 THR A C 1
ATOM 7985 O O . THR A 1 1023 ? 5.691 11.277 -14.669 1.00 89.00 1023 THR A O 1
ATOM 7988 N N . PRO A 1 1024 ? 4.445 13.012 -15.429 1.00 92.94 1024 PRO A N 1
ATOM 7989 C CA . PRO A 1 1024 ? 3.233 12.626 -14.712 1.00 92.94 1024 PRO A CA 1
ATOM 7990 C C . PRO A 1 1024 ? 2.636 11.317 -15.243 1.00 92.94 1024 PRO A C 1
ATOM 7992 O O . PRO A 1 1024 ? 2.713 11.032 -16.442 1.00 92.94 1024 PRO A O 1
ATOM 7995 N N . ALA A 1 1025 ? 2.007 10.543 -14.356 1.00 93.94 1025 ALA A N 1
ATOM 7996 C CA . ALA A 1 1025 ? 1.233 9.364 -14.737 1.00 93.94 1025 ALA A CA 1
ATOM 7997 C C . ALA A 1 1025 ? 0.129 9.709 -15.758 1.00 93.94 1025 ALA A C 1
ATOM 7999 O O . ALA A 1 1025 ? -0.488 10.771 -15.703 1.00 93.94 1025 ALA A O 1
ATOM 8000 N N . GLY A 1 1026 ? -0.124 8.808 -16.705 1.00 95.44 1026 GLY A N 1
ATOM 8001 C CA . GLY A 1 1026 ? -1.048 9.004 -17.822 1.00 95.44 1026 GLY A CA 1
ATOM 8002 C C . GLY A 1 1026 ? -0.464 9.790 -18.996 1.00 95.44 1026 GLY A C 1
ATOM 8003 O O . GLY A 1 1026 ? -1.064 9.773 -20.070 1.00 95.44 1026 GLY A O 1
ATOM 8004 N N . ALA A 1 1027 ? 0.695 10.445 -18.848 1.00 97.00 1027 ALA A N 1
ATOM 8005 C CA . ALA A 1 1027 ? 1.340 11.123 -19.967 1.00 97.00 1027 ALA A CA 1
ATOM 8006 C C . ALA A 1 1027 ? 1.733 10.126 -21.062 1.00 97.00 1027 ALA A C 1
ATOM 8008 O O . ALA A 1 1027 ? 2.222 9.030 -20.788 1.00 97.00 1027 ALA A O 1
ATOM 8009 N N . ILE A 1 1028 ? 1.578 10.542 -22.311 1.00 96.69 1028 ILE A N 1
ATOM 8010 C CA . ILE A 1 1028 ? 1.979 9.798 -23.496 1.00 96.69 1028 ILE A CA 1
ATOM 8011 C C . ILE A 1 1028 ? 3.145 10.539 -24.134 1.00 96.69 1028 ILE A C 1
ATOM 8013 O O . ILE A 1 1028 ? 3.103 11.762 -24.308 1.00 96.69 1028 ILE A O 1
ATOM 8017 N N . GLY A 1 1029 ? 4.203 9.807 -24.469 1.00 94.81 1029 GLY A N 1
ATOM 8018 C CA . GLY A 1 1029 ? 5.329 10.373 -25.196 1.00 94.81 1029 GLY A CA 1
ATOM 8019 C C . GLY A 1 1029 ? 5.878 9.461 -26.277 1.00 94.81 1029 GLY A C 1
ATOM 8020 O O . GLY A 1 1029 ? 5.731 8.247 -26.205 1.00 94.81 1029 GLY A O 1
ATOM 8021 N N . SER A 1 1030 ? 6.562 10.058 -27.251 1.00 92.38 1030 SER A N 1
ATOM 8022 C CA . SER A 1 1030 ? 7.263 9.359 -28.331 1.00 92.38 1030 SER A CA 1
ATOM 8023 C C . SER A 1 1030 ? 8.761 9.275 -28.073 1.00 92.38 1030 SER A C 1
ATOM 8025 O O . SER A 1 1030 ? 9.396 10.256 -27.676 1.00 92.38 1030 SER A O 1
ATOM 8027 N N . GLY A 1 1031 ? 9.355 8.127 -28.372 1.00 84.31 1031 GLY A N 1
ATOM 8028 C CA . GLY A 1 1031 ? 10.796 7.924 -28.324 1.00 84.31 1031 GLY A CA 1
ATOM 8029 C C . GLY A 1 1031 ? 11.181 6.746 -29.202 1.00 84.31 1031 GLY A C 1
ATOM 8030 O O . GLY A 1 1031 ? 10.541 5.703 -29.131 1.00 84.31 1031 GLY A O 1
ATOM 8031 N N . SER A 1 1032 ? 12.232 6.892 -30.020 1.00 77.06 1032 SER A N 1
ATOM 8032 C CA . SER A 1 1032 ? 12.517 5.894 -31.066 1.00 77.06 1032 SER A CA 1
ATOM 8033 C C . SER A 1 1032 ? 11.279 5.746 -31.980 1.00 77.06 1032 SER A C 1
ATOM 8035 O O . SER A 1 1032 ? 10.685 6.759 -32.342 1.00 77.06 1032 SER A O 1
ATOM 8037 N N . VAL A 1 1033 ? 10.891 4.531 -32.363 1.00 80.75 1033 VAL A N 1
ATOM 8038 C CA . VAL A 1 1033 ? 9.712 4.222 -33.191 1.00 80.75 1033 VAL A CA 1
ATOM 8039 C C . VAL A 1 1033 ? 8.444 3.963 -32.366 1.00 80.75 1033 VAL A C 1
ATOM 8041 O O . VAL A 1 1033 ? 7.386 3.707 -32.947 1.00 80.75 1033 VAL A O 1
ATOM 8044 N N . CYS A 1 1034 ? 8.541 4.024 -31.033 1.00 88.81 1034 CYS A N 1
ATOM 8045 C CA . CYS A 1 1034 ? 7.480 3.648 -30.101 1.00 88.81 1034 CYS A CA 1
ATOM 8046 C C . CYS A 1 1034 ? 6.870 4.860 -29.382 1.00 88.81 1034 CYS A C 1
ATOM 8048 O O . CYS A 1 1034 ? 7.495 5.914 -29.220 1.00 88.81 1034 CYS A O 1
ATOM 8050 N N . GLN A 1 1035 ? 5.644 4.672 -28.906 1.00 92.44 1035 GLN A N 1
ATOM 8051 C CA . GLN A 1 1035 ? 5.006 5.497 -27.889 1.00 92.44 1035 GLN A CA 1
ATOM 8052 C C . GLN A 1 1035 ? 5.131 4.816 -26.529 1.00 92.44 1035 GLN A C 1
ATOM 8054 O O . GLN A 1 1035 ? 5.222 3.594 -26.442 1.00 92.44 1035 GLN A O 1
ATOM 8059 N N . SER A 1 1036 ? 5.138 5.608 -25.468 1.00 93.50 1036 SER A N 1
ATOM 8060 C CA . SER A 1 1036 ? 5.129 5.145 -24.085 1.00 93.50 1036 SER A CA 1
ATOM 8061 C C . SER A 1 1036 ? 4.006 5.842 -23.345 1.00 93.50 1036 SER A C 1
ATOM 8063 O O . SER A 1 1036 ? 3.891 7.064 -23.454 1.00 93.50 1036 SER A O 1
ATOM 8065 N N . ILE A 1 1037 ? 3.247 5.093 -22.549 1.00 95.38 1037 ILE A N 1
ATOM 8066 C CA . ILE A 1 1037 ? 2.308 5.667 -21.581 1.00 95.38 1037 ILE A CA 1
ATOM 8067 C C . ILE A 1 1037 ? 2.928 5.544 -20.198 1.00 95.38 1037 ILE A C 1
ATOM 8069 O O . ILE A 1 1037 ? 3.064 4.438 -19.684 1.00 95.38 1037 ILE A O 1
ATOM 8073 N N . TYR A 1 1038 ? 3.286 6.671 -19.592 1.00 94.56 1038 TYR A N 1
ATOM 8074 C CA . TYR A 1 1038 ? 3.867 6.701 -18.255 1.00 94.56 1038 TYR A CA 1
ATOM 8075 C C . TYR A 1 1038 ? 2.824 6.220 -17.247 1.00 94.56 1038 TYR A C 1
ATOM 8077 O O . TYR A 1 1038 ? 1.863 6.920 -16.947 1.00 94.56 1038 TYR A O 1
ATOM 8085 N N . SER A 1 1039 ? 2.980 4.997 -16.751 1.00 93.75 1039 SER A N 1
ATOM 8086 C CA . SER A 1 1039 ? 1.998 4.350 -15.873 1.00 93.75 1039 SER A CA 1
ATOM 8087 C C . SER A 1 1039 ? 2.038 4.868 -14.433 1.00 93.75 1039 SER A C 1
ATOM 8089 O O . SER A 1 1039 ? 1.060 4.762 -13.699 1.00 93.75 1039 SER A O 1
ATOM 8091 N N . VAL A 1 1040 ? 3.170 5.449 -14.038 1.00 91.75 1040 VAL A N 1
ATOM 8092 C CA . VAL A 1 1040 ? 3.404 6.100 -12.748 1.00 91.75 1040 VAL A CA 1
ATOM 8093 C C . VAL A 1 1040 ? 4.261 7.344 -12.953 1.00 91.75 1040 VAL A C 1
ATOM 8095 O O . VAL A 1 1040 ? 5.002 7.441 -13.939 1.00 91.75 1040 VAL A O 1
ATOM 8098 N N . ASP A 1 1041 ? 4.220 8.257 -11.983 1.00 87.69 1041 ASP A N 1
ATOM 8099 C CA . ASP A 1 1041 ? 5.146 9.387 -11.940 1.00 87.69 1041 ASP A CA 1
ATOM 8100 C C . ASP A 1 1041 ? 6.586 8.865 -11.955 1.00 87.69 1041 ASP A C 1
ATOM 8102 O O . ASP A 1 1041 ? 7.005 8.112 -11.071 1.00 87.69 1041 ASP A O 1
ATOM 8106 N N . SER A 1 1042 ? 7.342 9.209 -12.993 1.00 84.81 1042 SER A N 1
ATOM 8107 C CA . SER A 1 1042 ? 8.668 8.624 -13.204 1.00 84.81 1042 SER A CA 1
ATOM 8108 C C . SER A 1 1042 ? 9.562 9.489 -14.098 1.00 84.81 1042 SER A C 1
ATOM 8110 O O . SER A 1 1042 ? 9.072 10.340 -14.843 1.00 84.81 1042 SER A O 1
ATOM 8112 N N . PRO A 1 1043 ? 10.897 9.313 -14.050 1.00 80.75 1043 PRO A N 1
ATOM 8113 C CA . PRO A 1 1043 ? 11.796 9.959 -15.001 1.00 80.75 1043 PRO A CA 1
ATOM 8114 C C . PRO A 1 1043 ? 11.464 9.561 -16.442 1.00 80.75 1043 PRO A C 1
ATOM 8116 O O . PRO A 1 1043 ? 11.119 8.411 -16.709 1.00 80.75 1043 PRO A O 1
ATOM 8119 N N . GLY A 1 1044 ? 11.630 10.488 -17.386 1.00 81.50 1044 GLY A N 1
ATOM 8120 C CA . GLY A 1 1044 ? 11.195 10.280 -18.766 1.00 81.50 1044 GLY A CA 1
ATOM 8121 C C . GLY A 1 1044 ? 12.114 10.912 -19.800 1.00 81.50 1044 GLY A C 1
ATOM 8122 O O . GLY A 1 1044 ? 12.515 12.070 -19.691 1.00 81.50 1044 GLY A O 1
ATOM 8123 N N . GLY A 1 1045 ? 12.452 10.137 -20.830 1.00 82.06 1045 GLY A N 1
ATOM 8124 C CA . GLY A 1 1045 ? 13.255 10.596 -21.966 1.00 82.06 1045 GLY A CA 1
ATOM 8125 C C . GLY A 1 1045 ? 12.440 10.899 -23.224 1.00 82.06 1045 GLY A C 1
ATOM 8126 O O . GLY A 1 1045 ? 12.988 11.431 -24.180 1.00 82.06 1045 GLY A O 1
ATOM 8127 N N . TYR A 1 1046 ? 11.161 10.530 -23.266 1.00 90.25 1046 TYR A N 1
ATOM 8128 C CA . TYR A 1 1046 ? 10.350 10.610 -24.487 1.00 90.25 1046 TYR A CA 1
ATOM 8129 C C . TYR A 1 1046 ? 9.714 11.996 -24.640 1.00 90.25 1046 TYR A C 1
ATOM 8131 O O . TYR A 1 1046 ? 9.422 12.647 -23.636 1.00 90.25 1046 TYR A O 1
ATOM 8139 N N . MET A 1 1047 ? 9.481 12.438 -25.875 1.00 92.94 1047 MET A N 1
ATOM 8140 C CA . MET A 1 1047 ? 8.784 13.689 -26.185 1.00 92.94 1047 MET A CA 1
ATOM 8141 C C . MET A 1 1047 ? 7.304 13.547 -25.829 1.00 92.94 1047 MET A C 1
ATOM 8143 O O . MET A 1 1047 ? 6.598 12.810 -26.505 1.00 92.94 1047 MET A O 1
ATOM 8147 N N . ILE A 1 1048 ? 6.851 14.193 -24.752 1.00 96.12 1048 ILE A N 1
ATOM 8148 C CA . ILE A 1 1048 ? 5.457 14.121 -24.271 1.00 96.12 1048 ILE A CA 1
ATOM 8149 C C . ILE A 1 1048 ? 4.519 14.999 -25.100 1.00 96.12 1048 ILE A C 1
ATOM 8151 O O . ILE A 1 1048 ? 4.905 16.113 -25.451 1.00 96.12 1048 ILE A O 1
ATOM 8155 N N . TRP A 1 1049 ? 3.318 14.503 -25.405 1.00 95.62 1049 TRP A N 1
ATOM 8156 C CA . TRP A 1 1049 ? 2.371 15.175 -26.309 1.00 95.62 1049 TRP A CA 1
ATOM 8157 C C . TRP A 1 1049 ? 0.879 14.974 -25.979 1.00 95.62 1049 TRP A C 1
ATOM 8159 O O . TRP A 1 1049 ? 0.048 15.627 -26.602 1.00 95.62 1049 TRP A O 1
ATOM 8169 N N . GLY A 1 1050 ? 0.521 14.105 -25.027 1.00 96.75 1050 GLY A N 1
ATOM 8170 C CA . GLY A 1 1050 ? -0.872 13.883 -24.614 1.00 96.75 1050 GLY A CA 1
ATOM 8171 C C . GLY A 1 1050 ? -0.982 13.240 -23.231 1.00 96.75 1050 GLY A C 1
ATOM 8172 O O . GLY A 1 1050 ? 0.026 12.805 -22.673 1.00 96.75 1050 GLY A O 1
ATOM 8173 N N . VAL A 1 1051 ? -2.191 13.190 -22.672 1.00 97.56 1051 VAL A N 1
ATOM 8174 C CA . VAL A 1 1051 ? -2.514 12.529 -21.397 1.00 97.56 1051 VAL A CA 1
ATOM 8175 C C . VAL A 1 1051 ? -3.751 11.655 -21.578 1.00 97.56 1051 VAL A C 1
ATOM 8177 O O . VAL A 1 1051 ? -4.736 12.065 -22.181 1.00 97.56 1051 VAL A O 1
ATOM 8180 N N . THR A 1 1052 ? -3.703 10.436 -21.061 1.00 96.31 1052 THR A N 1
ATOM 8181 C CA . THR A 1 1052 ? -4.843 9.512 -20.960 1.00 96.31 1052 THR A CA 1
ATOM 8182 C C . THR A 1 1052 ? -5.151 9.256 -19.479 1.00 96.31 1052 THR A C 1
ATOM 8184 O O . THR A 1 1052 ? -4.701 10.010 -18.626 1.00 96.31 1052 THR A O 1
ATOM 8187 N N . LEU A 1 1053 ? -5.911 8.215 -19.137 1.00 94.38 1053 LEU A N 1
ATOM 8188 C CA . LEU A 1 1053 ? -6.321 7.919 -17.759 1.00 94.38 1053 LEU A CA 1
ATOM 8189 C C . LEU A 1 1053 ? -5.115 7.580 -16.861 1.00 94.38 1053 LEU A C 1
ATOM 8191 O O . LEU A 1 1053 ? -4.562 6.482 -16.993 1.00 94.38 1053 LEU A O 1
ATOM 8195 N N . PRO A 1 1054 ? -4.727 8.448 -15.905 1.00 90.12 1054 PRO A N 1
ATOM 8196 C CA . PRO A 1 1054 ? -3.524 8.234 -15.100 1.00 90.12 1054 PRO A CA 1
ATOM 8197 C C . PRO A 1 1054 ? -3.592 6.973 -14.232 1.00 90.12 1054 PRO A C 1
ATOM 8199 O O . PRO A 1 1054 ? -2.597 6.274 -14.074 1.00 90.12 1054 PRO A O 1
ATOM 8202 N N . SER A 1 1055 ? -4.773 6.645 -13.699 1.00 87.62 1055 SER A N 1
ATOM 8203 C CA . SER A 1 1055 ? -4.969 5.526 -12.764 1.00 87.62 1055 SER A CA 1
ATOM 8204 C C . SER A 1 1055 ? -5.370 4.206 -13.437 1.00 87.62 1055 SER A C 1
ATOM 8206 O O . SER A 1 1055 ? -5.800 3.278 -12.752 1.00 87.62 1055 SER A O 1
ATOM 8208 N N . TRP A 1 1056 ? -5.291 4.114 -14.770 1.00 92.81 1056 TRP A N 1
ATOM 8209 C CA . TRP A 1 1056 ? -5.675 2.905 -15.510 1.00 92.81 1056 TRP A CA 1
ATOM 8210 C C . TRP A 1 1056 ? -4.491 1.969 -15.776 1.00 92.81 1056 TRP A C 1
ATOM 8212 O O . TRP A 1 1056 ? -4.623 0.762 -15.686 1.00 92.81 1056 TRP A O 1
ATOM 8222 N N . TYR A 1 1057 ? -3.301 2.484 -16.079 1.00 90.00 1057 TYR A N 1
ATOM 8223 C CA . TYR A 1 1057 ? -2.200 1.633 -16.564 1.00 90.00 1057 TYR A CA 1
ATOM 8224 C C . TYR A 1 1057 ? -1.428 0.918 -15.453 1.00 90.00 1057 TYR A C 1
ATOM 8226 O O . TYR A 1 1057 ? -0.718 -0.050 -15.730 1.00 90.00 1057 TYR A O 1
ATOM 8234 N N . TRP A 1 1058 ? -1.577 1.376 -14.209 1.00 92.62 1058 TRP A N 1
ATOM 8235 C CA . TRP A 1 1058 ? -0.984 0.744 -13.044 1.00 92.62 1058 TRP A CA 1
ATOM 8236 C C . TRP A 1 1058 ? -1.896 0.827 -11.821 1.00 92.62 1058 TRP A C 1
ATOM 8238 O O . TRP A 1 1058 ? -2.219 1.906 -11.329 1.00 92.62 1058 TRP A O 1
ATOM 8248 N N . ASP A 1 1059 ? -2.260 -0.337 -11.297 1.00 90.56 1059 ASP A N 1
ATOM 8249 C CA . ASP A 1 1059 ? -3.073 -0.500 -10.097 1.00 90.56 1059 ASP A CA 1
ATOM 8250 C C . ASP A 1 1059 ? -2.279 -1.295 -9.060 1.00 90.56 1059 ASP A C 1
ATOM 8252 O O . ASP A 1 1059 ? -2.416 -2.516 -8.951 1.00 90.56 1059 ASP A O 1
ATOM 8256 N N . THR A 1 1060 ? -1.413 -0.600 -8.309 1.00 90.44 1060 THR A N 1
ATOM 8257 C CA . THR A 1 1060 ? -0.488 -1.202 -7.331 1.00 90.44 1060 THR A CA 1
ATOM 8258 C C . THR A 1 1060 ? -1.158 -2.300 -6.507 1.00 90.44 1060 THR A C 1
ATOM 8260 O O . THR A 1 1060 ? -0.581 -3.363 -6.318 1.00 90.44 1060 THR A O 1
ATOM 8263 N N . PHE A 1 1061 ? -2.387 -2.085 -6.039 1.00 90.94 1061 PHE A N 1
ATOM 8264 C CA . PHE A 1 1061 ? -3.069 -2.987 -5.112 1.00 90.94 1061 PHE A CA 1
ATOM 8265 C C . PHE A 1 1061 ? -4.140 -3.876 -5.762 1.00 90.94 1061 PHE A C 1
ATOM 8267 O O . PHE A 1 1061 ? -4.855 -4.562 -5.033 1.00 90.94 1061 PHE A O 1
ATOM 8274 N N . CYS A 1 1062 ? -4.229 -3.904 -7.098 1.00 89.69 1062 CYS A N 1
ATOM 8275 C CA . CYS A 1 1062 ? -5.182 -4.731 -7.854 1.00 89.69 1062 CYS A CA 1
ATOM 8276 C C . CYS A 1 1062 ? -6.638 -4.531 -7.396 1.00 89.69 1062 CYS A C 1
ATOM 8278 O O . CYS A 1 1062 ? -7.390 -5.487 -7.192 1.00 89.69 1062 CYS A O 1
ATOM 8280 N N . ARG A 1 1063 ? -7.023 -3.277 -7.155 1.00 85.56 1063 ARG A N 1
ATOM 8281 C CA . ARG A 1 1063 ? -8.361 -2.910 -6.676 1.00 85.56 1063 ARG A CA 1
ATOM 8282 C C . ARG A 1 1063 ? -9.401 -2.935 -7.788 1.00 85.56 1063 ARG A C 1
ATOM 8284 O O . ARG A 1 1063 ? -10.572 -3.204 -7.529 1.00 85.56 1063 ARG A O 1
ATOM 8291 N N . ILE A 1 1064 ? -8.968 -2.640 -9.005 1.00 84.00 1064 ILE A N 1
ATOM 8292 C CA . ILE A 1 1064 ? -9.791 -2.529 -10.205 1.00 84.00 1064 ILE A CA 1
ATOM 8293 C C . ILE A 1 1064 ? -9.360 -3.588 -11.222 1.00 84.00 1064 ILE A C 1
ATOM 8295 O O . ILE A 1 1064 ? -10.200 -4.249 -11.839 1.00 84.00 1064 ILE A O 1
ATOM 8299 N N . HIS A 1 1065 ? -8.051 -3.784 -11.385 1.00 86.75 1065 HIS A N 1
ATOM 8300 C CA . HIS A 1 1065 ? -7.495 -4.796 -12.274 1.00 86.75 1065 HIS A CA 1
ATOM 8301 C C . HIS A 1 1065 ? -7.175 -6.100 -11.548 1.00 86.75 1065 HIS A C 1
ATOM 8303 O O . HIS A 1 1065 ? -6.941 -6.134 -10.347 1.00 86.75 1065 HIS A O 1
ATOM 8309 N N . ARG A 1 1066 ? -7.131 -7.204 -12.305 1.00 86.31 1066 ARG A N 1
ATOM 8310 C CA . ARG A 1 1066 ? -6.753 -8.520 -11.763 1.00 86.31 1066 ARG A CA 1
ATOM 8311 C C . ARG A 1 1066 ? -5.281 -8.575 -11.336 1.00 86.31 1066 ARG A C 1
ATOM 8313 O O . ARG A 1 1066 ? -4.966 -9.243 -10.361 1.00 86.31 1066 ARG A O 1
ATOM 8320 N N . ASN A 1 1067 ? -4.419 -7.920 -12.106 1.00 89.19 1067 ASN A N 1
ATOM 8321 C CA . ASN A 1 1067 ? -2.990 -7.751 -11.854 1.00 89.19 1067 ASN A CA 1
ATOM 8322 C C . ASN A 1 1067 ? -2.682 -6.246 -11.931 1.00 89.19 1067 ASN A C 1
ATOM 8324 O O . ASN A 1 1067 ? -3.488 -5.525 -12.525 1.00 89.19 1067 ASN A O 1
ATOM 8328 N N . PRO A 1 1068 ? -1.525 -5.766 -11.439 1.00 91.75 1068 PRO A N 1
ATOM 8329 C CA . PRO A 1 1068 ? -1.242 -4.332 -11.444 1.00 91.75 1068 PRO A CA 1
ATOM 8330 C C . PRO A 1 1068 ? -1.168 -3.710 -12.845 1.00 91.75 1068 PRO A C 1
ATOM 8332 O O . PRO A 1 1068 ? -1.438 -2.526 -12.990 1.00 91.75 1068 PRO A O 1
ATOM 8335 N N . TRP A 1 1069 ? -0.857 -4.498 -13.878 1.00 92.00 1069 TRP A N 1
ATOM 8336 C CA . TRP A 1 1069 ? -0.827 -4.082 -15.283 1.00 92.00 1069 TRP A CA 1
ATOM 8337 C C . TRP A 1 1069 ? -1.990 -4.725 -16.071 1.00 92.00 1069 TRP A C 1
ATOM 8339 O O . TRP A 1 1069 ? -2.082 -5.956 -16.134 1.00 92.00 1069 TRP A O 1
ATOM 8349 N N . PRO A 1 1070 ? -2.898 -3.944 -16.688 1.00 91.06 1070 PRO A N 1
ATOM 8350 C CA . PRO A 1 1070 ? -4.050 -4.503 -17.410 1.00 91.06 1070 PRO A CA 1
ATOM 8351 C C . PRO A 1 1070 ? -3.742 -4.973 -18.837 1.00 91.06 1070 PRO A C 1
ATOM 8353 O O . PRO A 1 1070 ? -4.453 -5.837 -19.377 1.00 91.06 1070 PRO A O 1
ATOM 8356 N N . LEU A 1 1071 ? -2.717 -4.381 -19.453 1.00 94.12 1071 LEU A N 1
ATOM 8357 C CA . LEU A 1 1071 ? -2.334 -4.635 -20.835 1.00 94.12 1071 LEU A CA 1
ATOM 8358 C C . LEU A 1 1071 ? -1.476 -5.893 -20.951 1.00 94.12 1071 LEU A C 1
ATOM 8360 O O . LEU A 1 1071 ? -0.623 -6.181 -20.113 1.00 94.12 1071 LEU A O 1
ATOM 8364 N N . ASN A 1 1072 ? -1.700 -6.612 -22.041 1.00 93.88 1072 ASN A N 1
ATOM 8365 C CA . ASN A 1 1072 ? -0.874 -7.700 -22.524 1.00 93.88 1072 ASN A CA 1
ATOM 8366 C C . ASN A 1 1072 ? -0.179 -7.261 -23.816 1.00 93.88 1072 ASN A C 1
ATOM 8368 O O . ASN A 1 1072 ? -0.662 -6.396 -24.548 1.00 93.88 1072 ASN A O 1
ATOM 8372 N N . VAL A 1 1073 ? 0.930 -7.921 -24.137 1.00 94.88 1073 VAL A N 1
ATOM 8373 C CA . VAL A 1 1073 ? 1.557 -7.796 -25.456 1.00 94.88 1073 VAL A CA 1
ATOM 8374 C C . VAL A 1 1073 ? 0.544 -8.226 -26.525 1.00 94.88 1073 VAL A C 1
ATOM 8376 O O . VAL A 1 1073 ? -0.168 -9.214 -26.344 1.00 94.88 1073 VAL A O 1
ATOM 8379 N N . PHE A 1 1074 ? 0.480 -7.467 -27.616 1.00 96.06 1074 PHE A N 1
ATOM 8380 C CA . PHE A 1 1074 ? -0.518 -7.512 -28.688 1.00 96.06 1074 PHE A CA 1
ATOM 8381 C C . PHE A 1 1074 ? -1.933 -7.045 -28.363 1.00 96.06 1074 PHE A C 1
ATOM 8383 O O . PHE A 1 1074 ? -2.805 -7.121 -29.231 1.00 96.06 1074 PHE A O 1
ATOM 8390 N N . ASP A 1 1075 ? -2.176 -6.459 -27.196 1.00 97.50 1075 ASP A N 1
ATOM 8391 C CA . ASP A 1 1075 ? -3.330 -5.572 -27.076 1.00 97.50 1075 ASP A CA 1
ATOM 8392 C C . ASP A 1 1075 ? -3.169 -4.354 -27.988 1.00 97.50 1075 ASP A C 1
ATOM 8394 O O . ASP A 1 1075 ? -2.063 -3.942 -28.329 1.00 97.50 1075 ASP A O 1
ATOM 8398 N N . GLN A 1 1076 ? -4.290 -3.777 -28.384 1.00 97.75 1076 GLN A N 1
ATOM 8399 C CA . GLN A 1 1076 ? -4.389 -2.613 -29.238 1.00 97.75 1076 GLN A CA 1
ATOM 8400 C C . GLN A 1 1076 ? -5.084 -1.493 -28.475 1.00 97.75 1076 GLN A C 1
ATOM 8402 O O . GLN A 1 1076 ? -6.098 -1.727 -27.819 1.00 97.75 1076 GLN A O 1
ATOM 8407 N N . ILE A 1 1077 ? -4.561 -0.278 -28.583 1.00 97.56 1077 ILE A N 1
ATOM 8408 C CA . ILE A 1 1077 ? -5.183 0.929 -28.044 1.00 97.56 1077 ILE A CA 1
ATOM 8409 C C . ILE A 1 1077 ? -5.635 1.800 -29.209 1.00 97.56 1077 ILE A C 1
ATOM 8411 O O . ILE A 1 1077 ? -4.903 1.984 -30.180 1.00 97.56 1077 ILE A O 1
ATOM 8415 N N . VAL A 1 1078 ? -6.860 2.305 -29.112 1.00 97.56 1078 VAL A N 1
ATOM 8416 C CA . VAL A 1 1078 ? -7.445 3.266 -30.046 1.00 97.56 1078 VAL A CA 1
ATOM 8417 C C . VAL A 1 1078 ? -7.954 4.449 -29.234 1.00 97.56 1078 VAL A C 1
ATOM 8419 O O . VAL A 1 1078 ? -8.770 4.273 -28.327 1.00 97.56 1078 VAL A O 1
ATOM 8422 N N . TYR A 1 1079 ? -7.482 5.650 -29.553 1.00 97.88 1079 TYR A N 1
ATOM 8423 C CA . TYR A 1 1079 ? -7.846 6.847 -28.804 1.00 97.88 1079 TYR A CA 1
ATOM 8424 C C . TYR A 1 1079 ? -9.037 7.598 -29.402 1.00 97.88 1079 TYR A C 1
ATOM 8426 O O . TYR A 1 1079 ? -9.151 7.708 -30.626 1.00 97.88 1079 TYR A O 1
ATOM 8434 N N . TYR A 1 1080 ? -9.861 8.170 -28.520 1.00 97.56 1080 TYR A N 1
ATOM 8435 C CA . TYR A 1 1080 ? -10.833 9.220 -28.834 1.00 97.56 1080 TYR A CA 1
ATOM 8436 C C . TYR A 1 1080 ? -10.518 10.479 -28.013 1.00 97.56 1080 TYR A C 1
ATOM 8438 O O . TYR A 1 1080 ? -10.108 10.383 -26.856 1.00 97.56 1080 TYR A O 1
ATOM 8446 N N . GLU A 1 1081 ? -10.657 11.653 -28.624 1.00 97.62 1081 GLU A N 1
ATOM 8447 C CA . GLU A 1 1081 ? -10.311 12.927 -27.987 1.00 97.62 1081 GLU A CA 1
ATOM 8448 C C . GLU A 1 1081 ? -11.369 13.365 -26.968 1.00 97.62 1081 GLU A C 1
ATOM 8450 O O . GLU A 1 1081 ? -12.567 13.226 -27.216 1.00 97.62 1081 GLU A O 1
ATOM 8455 N N . VAL A 1 1082 ? -10.897 13.904 -25.843 1.00 98.06 1082 VAL A N 1
ATOM 8456 C CA . VAL A 1 1082 ? -11.683 14.543 -24.781 1.00 98.06 1082 VAL A CA 1
ATOM 8457 C C . VAL A 1 1082 ? -10.963 15.803 -24.291 1.00 98.06 1082 VAL A C 1
ATOM 8459 O O . VAL A 1 1082 ? -9.752 15.954 -24.495 1.00 98.06 1082 VAL A O 1
ATOM 8462 N N . ASP A 1 1083 ? -11.680 16.696 -23.611 1.00 97.19 1083 ASP A N 1
ATOM 8463 C CA . ASP A 1 1083 ? -11.052 17.796 -22.872 1.00 97.19 1083 ASP A CA 1
ATOM 8464 C C . ASP A 1 1083 ? -10.574 17.356 -21.470 1.00 97.19 1083 ASP A C 1
ATOM 8466 O O . ASP A 1 1083 ? -10.798 16.224 -21.032 1.00 97.19 1083 ASP A O 1
ATOM 8470 N N . GLU A 1 1084 ? -9.862 18.243 -20.770 1.00 95.75 1084 GLU A N 1
ATOM 8471 C CA . GLU A 1 1084 ? -9.310 17.968 -19.435 1.00 95.75 1084 GLU A CA 1
ATOM 8472 C C . GLU A 1 1084 ? -10.409 17.685 -18.394 1.00 95.75 1084 GLU A C 1
ATOM 8474 O O . GLU A 1 1084 ? -10.255 16.792 -17.562 1.00 95.75 1084 GLU A O 1
ATOM 8479 N N . THR A 1 1085 ? -11.555 18.371 -18.484 1.00 95.19 1085 THR A N 1
ATOM 8480 C CA . THR A 1 1085 ? -12.669 18.190 -17.537 1.00 95.19 1085 THR A CA 1
ATOM 8481 C C . THR A 1 1085 ? -13.312 16.816 -17.713 1.00 95.19 1085 THR A C 1
ATOM 8483 O O . THR A 1 1085 ? -13.543 16.098 -16.738 1.00 95.19 1085 THR A O 1
ATOM 8486 N N . GLU A 1 1086 ? -13.564 16.410 -18.957 1.00 96.31 1086 GLU A N 1
ATOM 8487 C CA . GLU A 1 1086 ? -14.102 15.089 -19.271 1.00 96.31 1086 GLU A CA 1
ATOM 8488 C C . GLU A 1 1086 ? -13.122 13.969 -18.881 1.00 96.31 1086 GLU A C 1
ATOM 8490 O O . GLU A 1 1086 ? -13.546 12.940 -18.341 1.00 96.31 1086 GLU A O 1
ATOM 8495 N N . LEU A 1 1087 ? -11.812 14.161 -19.086 1.00 96.25 1087 LEU A N 1
ATOM 8496 C CA . LEU A 1 1087 ? -10.800 13.184 -18.676 1.00 96.25 1087 LEU A CA 1
ATOM 8497 C C . LEU A 1 1087 ? -10.780 12.980 -17.151 1.00 96.25 1087 LEU A C 1
ATOM 8499 O O . LEU A 1 1087 ? -10.759 11.834 -16.689 1.00 96.25 1087 LEU A O 1
ATOM 8503 N N . ASP A 1 1088 ? -10.845 14.063 -16.372 1.00 92.25 1088 ASP A N 1
ATOM 8504 C CA . ASP A 1 1088 ? -10.897 14.024 -14.906 1.00 92.25 1088 ASP A CA 1
ATOM 8505 C C . ASP A 1 1088 ? -12.158 13.319 -14.385 1.00 92.25 1088 ASP A C 1
ATOM 8507 O O . ASP A 1 1088 ? -12.102 12.492 -13.458 1.00 92.25 1088 ASP A O 1
ATOM 8511 N N . GLU A 1 1089 ? -13.308 13.588 -15.007 1.00 92.31 1089 GLU A N 1
ATOM 8512 C CA . GLU A 1 1089 ? -14.554 12.890 -14.700 1.00 92.31 1089 GLU A CA 1
ATOM 8513 C C . GLU A 1 1089 ? -14.454 11.388 -14.984 1.00 92.31 1089 GLU A C 1
ATOM 8515 O O . GLU A 1 1089 ? -14.886 10.568 -14.165 1.00 92.31 1089 GLU A O 1
ATOM 8520 N N . LEU A 1 1090 ? -13.900 11.007 -16.139 1.00 95.25 1090 LEU A N 1
ATOM 8521 C CA . LEU A 1 1090 ? -13.715 9.606 -16.517 1.00 95.25 1090 LEU A CA 1
ATOM 8522 C C . LEU A 1 1090 ? -12.742 8.898 -15.574 1.00 95.25 1090 LEU A C 1
ATOM 8524 O O . LEU A 1 1090 ? -13.013 7.765 -15.170 1.00 95.25 1090 LEU A O 1
ATOM 8528 N N . ASN A 1 1091 ? -11.660 9.561 -15.162 1.00 92.88 1091 ASN A N 1
ATOM 8529 C CA . ASN A 1 1091 ? -10.713 9.012 -14.196 1.00 92.88 1091 ASN A CA 1
ATOM 8530 C C . ASN A 1 1091 ? -11.360 8.816 -12.813 1.00 92.88 1091 ASN A C 1
ATOM 8532 O O . ASN A 1 1091 ? -11.180 7.777 -12.178 1.00 92.88 1091 ASN A O 1
ATOM 8536 N N . THR A 1 1092 ? -12.202 9.753 -12.371 1.00 90.62 1092 THR A N 1
ATOM 8537 C CA . THR A 1 1092 ? -12.968 9.609 -11.120 1.00 90.62 1092 THR A CA 1
ATOM 8538 C C . THR A 1 1092 ? -13.969 8.455 -11.206 1.00 90.62 1092 THR A C 1
ATOM 8540 O O . THR A 1 1092 ? -14.036 7.610 -10.307 1.00 90.62 1092 THR A O 1
ATOM 8543 N N . LYS A 1 1093 ? -14.723 8.359 -12.310 1.00 91.25 1093 LYS A N 1
ATOM 8544 C CA . LYS A 1 1093 ? -15.649 7.243 -12.570 1.00 91.25 1093 LYS A CA 1
ATOM 8545 C C . LYS A 1 1093 ? -14.904 5.907 -12.633 1.00 91.25 1093 LYS A C 1
ATOM 8547 O O . LYS A 1 1093 ? -15.458 4.887 -12.233 1.00 91.25 1093 LYS A O 1
ATOM 8552 N N . TRP A 1 1094 ? -13.662 5.900 -13.115 1.00 91.00 1094 TRP A N 1
ATOM 8553 C CA . TRP A 1 1094 ? -12.817 4.710 -13.181 1.00 91.00 1094 TRP A CA 1
ATOM 8554 C C . TRP A 1 1094 ? -12.409 4.234 -11.783 1.00 91.00 1094 TRP A C 1
ATOM 8556 O O . TRP A 1 1094 ? -12.700 3.096 -11.420 1.00 91.00 1094 TRP A O 1
ATOM 8566 N N . ILE A 1 1095 ? -11.832 5.121 -10.964 1.00 89.06 1095 ILE A N 1
ATOM 8567 C CA . ILE A 1 1095 ? -11.385 4.806 -9.594 1.00 89.06 1095 ILE A CA 1
ATOM 8568 C C . ILE A 1 1095 ? -12.555 4.340 -8.714 1.00 89.06 1095 ILE A C 1
ATOM 8570 O O . ILE A 1 1095 ? -12.402 3.457 -7.873 1.00 89.06 1095 ILE A O 1
ATOM 8574 N N . THR A 1 1096 ? -13.743 4.906 -8.937 1.00 87.94 1096 THR A N 1
ATOM 8575 C CA . THR A 1 1096 ? -14.973 4.559 -8.207 1.00 87.94 1096 THR A CA 1
ATOM 8576 C C . THR A 1 1096 ? -15.725 3.352 -8.788 1.00 87.94 1096 THR A C 1
ATOM 8578 O O . THR A 1 1096 ? -16.795 2.997 -8.291 1.00 87.94 1096 THR A O 1
ATOM 8581 N N . GLY A 1 1097 ? -15.199 2.707 -9.837 1.00 86.94 1097 GLY A N 1
ATOM 8582 C CA . GLY A 1 1097 ? -15.798 1.524 -10.467 1.00 86.94 1097 GLY A CA 1
ATOM 8583 C C . GLY A 1 1097 ? -17.105 1.788 -11.228 1.00 86.94 1097 GLY A C 1
ATOM 8584 O O . GLY A 1 1097 ? -17.832 0.847 -11.547 1.00 86.94 1097 GLY A O 1
ATOM 8585 N N . LYS A 1 1098 ? -17.426 3.055 -11.515 1.00 87.44 1098 LYS A N 1
ATOM 8586 C CA . LYS A 1 1098 ? -18.646 3.486 -12.219 1.00 87.44 1098 LYS A CA 1
ATOM 8587 C C . LYS A 1 1098 ? -18.518 3.436 -13.740 1.00 87.44 1098 LYS A C 1
ATOM 8589 O O . LYS A 1 1098 ? -19.532 3.394 -14.432 1.00 87.44 1098 LYS A O 1
ATOM 8594 N N . VAL A 1 1099 ? -17.294 3.399 -14.263 1.00 91.38 1099 VAL A N 1
ATOM 8595 C CA . VAL A 1 1099 ? -17.011 3.109 -15.675 1.00 91.38 1099 VAL A CA 1
ATOM 8596 C C . VAL A 1 1099 ? -16.009 1.966 -15.780 1.00 91.38 1099 VAL A C 1
ATOM 8598 O O . VAL A 1 1099 ? -15.136 1.800 -14.932 1.00 91.38 1099 VAL A O 1
ATOM 8601 N N . THR A 1 1100 ? -16.127 1.169 -16.841 1.00 90.00 1100 THR A N 1
ATOM 8602 C CA . THR A 1 1100 ? -15.164 0.113 -17.164 1.00 90.00 1100 THR A CA 1
ATOM 8603 C C . THR A 1 1100 ? -14.762 0.211 -18.625 1.00 90.00 1100 THR A C 1
ATOM 8605 O O . THR A 1 1100 ? -15.636 0.249 -19.490 1.00 90.00 1100 THR A O 1
ATOM 8608 N N . PHE A 1 1101 ? -13.466 0.142 -18.910 1.00 91.38 1101 PHE A N 1
ATOM 8609 C CA . PHE A 1 1101 ? -12.941 0.092 -20.275 1.00 91.38 1101 PHE A CA 1
ATOM 8610 C C . PHE A 1 1101 ? -12.750 -1.367 -20.687 1.00 91.38 1101 PHE A C 1
ATOM 8612 O O . PHE A 1 1101 ? -11.682 -1.955 -20.511 1.00 91.38 1101 PHE A O 1
ATOM 8619 N N . LYS A 1 1102 ? -13.839 -1.997 -21.144 1.00 90.62 1102 LYS A N 1
ATOM 8620 C CA . LYS A 1 1102 ? -13.811 -3.403 -21.561 1.00 90.62 1102 LYS A CA 1
ATOM 8621 C C . LYS A 1 1102 ? -13.182 -3.528 -22.948 1.00 90.62 1102 LYS A C 1
ATOM 8623 O O . LYS A 1 1102 ? -13.593 -2.796 -23.846 1.00 90.62 1102 LYS A O 1
ATOM 8628 N N . PRO A 1 1103 ? -12.255 -4.476 -23.144 1.00 94.88 1103 PRO A N 1
ATOM 8629 C CA . PRO A 1 1103 ? -11.698 -4.712 -24.459 1.00 94.88 1103 PRO A CA 1
ATOM 8630 C C . PRO A 1 1103 ? -12.679 -5.439 -25.378 1.00 94.88 1103 PRO A C 1
ATOM 8632 O O . PRO A 1 1103 ? -13.392 -6.351 -24.947 1.00 94.88 1103 PRO A O 1
ATOM 8635 N N . GLU A 1 1104 ? -12.613 -5.125 -26.666 1.00 97.06 1104 GLU A N 1
ATOM 8636 C CA . GLU A 1 1104 ? -13.154 -5.962 -27.734 1.00 97.06 1104 GLU A CA 1
ATOM 8637 C C . GLU A 1 1104 ? -12.148 -7.072 -28.065 1.00 97.06 1104 GLU A C 1
ATOM 8639 O O . GLU A 1 1104 ? -10.979 -6.801 -28.335 1.00 97.06 1104 GLU A O 1
ATOM 8644 N N . LYS A 1 1105 ? -12.575 -8.340 -28.014 1.00 97.50 1105 LYS A N 1
ATOM 8645 C CA . LYS A 1 1105 ? -11.714 -9.467 -28.403 1.00 97.50 1105 LYS A CA 1
ATOM 8646 C C . LYS A 1 1105 ? -11.597 -9.520 -29.921 1.00 97.50 1105 LYS A C 1
ATOM 8648 O O . LYS A 1 1105 ? -12.615 -9.518 -30.604 1.00 97.50 1105 LYS A O 1
ATOM 8653 N N . THR A 1 1106 ? -10.376 -9.643 -30.420 1.00 96.69 1106 THR A N 1
ATOM 8654 C CA . THR A 1 1106 ? -10.082 -9.720 -31.850 1.00 96.69 1106 THR A CA 1
ATOM 8655 C C . THR A 1 1106 ? -8.841 -10.585 -32.097 1.00 96.69 1106 THR A C 1
ATOM 8657 O O . THR A 1 1106 ? -8.338 -11.258 -31.194 1.00 96.69 1106 THR A O 1
ATOM 8660 N N . GLU A 1 1107 ? -8.335 -10.565 -33.322 1.00 96.25 1107 GLU A N 1
ATOM 8661 C CA . GLU A 1 1107 ? -7.053 -11.138 -33.707 1.00 96.25 1107 GLU A CA 1
ATOM 8662 C C . GLU A 1 1107 ? -6.224 -10.079 -34.436 1.00 96.25 1107 GLU A C 1
ATOM 8664 O O . GLU A 1 1107 ? -6.755 -9.281 -35.210 1.00 96.25 1107 GLU A O 1
ATOM 8669 N N . PHE A 1 1108 ? -4.914 -10.074 -34.205 1.00 96.69 1108 PHE A N 1
ATOM 8670 C CA . PHE A 1 1108 ? -3.990 -9.367 -35.078 1.00 96.69 1108 PHE A CA 1
ATOM 8671 C C . PHE A 1 1108 ? -3.622 -10.295 -36.239 1.00 96.69 1108 PHE A C 1
ATOM 8673 O O . PHE A 1 1108 ? -3.014 -11.349 -36.033 1.00 96.69 1108 PHE A O 1
ATOM 8680 N N . ASP A 1 1109 ? -4.031 -9.918 -37.448 1.00 96.56 1109 ASP A N 1
ATOM 8681 C CA . ASP A 1 1109 ? -3.843 -10.706 -38.664 1.00 96.56 1109 ASP A CA 1
ATOM 8682 C C . ASP A 1 1109 ? -2.595 -10.233 -39.421 1.00 96.56 1109 ASP A C 1
ATOM 8684 O O . ASP A 1 1109 ? -2.606 -9.192 -40.086 1.00 96.56 1109 ASP A O 1
ATOM 8688 N N . PHE A 1 1110 ? -1.503 -10.997 -39.326 1.00 95.62 1110 PHE A N 1
ATOM 8689 C CA . PHE A 1 1110 ? -0.259 -10.644 -40.008 1.00 95.62 1110 PHE A CA 1
ATOM 8690 C C . PHE A 1 1110 ? -0.343 -10.793 -41.532 1.00 95.62 1110 PHE A C 1
ATOM 8692 O O . PHE A 1 1110 ? 0.431 -10.140 -42.234 1.00 95.62 1110 PHE A O 1
ATOM 8699 N N . VAL A 1 1111 ? -1.297 -11.573 -42.053 1.00 94.88 1111 VAL A N 1
ATOM 8700 C CA . VAL A 1 1111 ? -1.523 -11.706 -43.499 1.00 94.88 1111 VAL A CA 1
ATOM 8701 C C . VAL A 1 1111 ? -2.086 -10.399 -44.044 1.00 94.88 1111 VAL A C 1
ATOM 8703 O O . VAL A 1 1111 ? -1.579 -9.854 -45.027 1.00 94.88 1111 VAL A O 1
ATOM 8706 N N . GLU A 1 1112 ? -3.115 -9.863 -43.386 1.00 95.50 1112 GLU A N 1
ATOM 8707 C CA . GLU A 1 1112 ? -3.693 -8.563 -43.743 1.00 95.50 1112 GLU A CA 1
ATOM 8708 C C . GLU A 1 1112 ? -2.703 -7.424 -43.492 1.00 95.50 1112 GLU A C 1
ATOM 8710 O O . GLU A 1 1112 ? -2.574 -6.524 -44.324 1.00 95.50 1112 GLU A O 1
ATOM 8715 N N . TYR A 1 1113 ? -1.925 -7.500 -42.409 1.00 96.12 1113 TYR A N 1
ATOM 8716 C CA . TYR A 1 1113 ? -0.855 -6.543 -42.152 1.00 96.12 1113 TYR A CA 1
ATOM 8717 C C . TYR A 1 1113 ? 0.197 -6.526 -43.269 1.00 96.12 1113 TYR A C 1
ATOM 8719 O O . TYR A 1 1113 ? 0.570 -5.454 -43.743 1.00 96.12 1113 TYR A O 1
ATOM 8727 N N . SER A 1 1114 ? 0.636 -7.697 -43.745 1.00 94.75 1114 SER A N 1
ATOM 8728 C CA . SER A 1 1114 ? 1.597 -7.803 -44.847 1.00 94.75 1114 SER A CA 1
ATOM 8729 C C . SER A 1 1114 ? 1.049 -7.180 -46.132 1.00 94.75 1114 SER A C 1
ATOM 8731 O O . SER A 1 1114 ? 1.722 -6.352 -46.744 1.00 94.75 1114 SER A O 1
ATOM 8733 N N . LYS A 1 1115 ? -0.198 -7.504 -46.509 1.00 95.69 1115 LYS A N 1
ATOM 8734 C CA . LYS A 1 1115 ? -0.855 -6.906 -47.688 1.00 95.69 1115 LYS A CA 1
ATOM 8735 C C . LYS A 1 1115 ? -0.961 -5.388 -47.566 1.00 95.69 1115 LYS A C 1
ATOM 8737 O O . LYS A 1 1115 ? -0.752 -4.665 -48.541 1.00 95.69 1115 LYS A O 1
ATOM 8742 N N . PHE A 1 1116 ? -1.284 -4.899 -46.370 1.00 95.88 1116 PHE A N 1
ATOM 8743 C CA . PHE A 1 1116 ? -1.356 -3.472 -46.096 1.00 95.88 1116 PHE A CA 1
ATOM 8744 C C . PHE A 1 1116 ? 0.009 -2.797 -46.276 1.00 95.88 1116 PHE A C 1
ATOM 8746 O O . PHE A 1 1116 ? 0.084 -1.793 -46.986 1.00 95.88 1116 PHE A O 1
ATOM 8753 N N . LEU A 1 1117 ? 1.087 -3.361 -45.721 1.00 94.88 1117 LEU A N 1
ATOM 8754 C CA . LEU A 1 1117 ? 2.445 -2.836 -45.898 1.00 94.88 1117 LEU A CA 1
ATOM 8755 C C . LEU A 1 1117 ? 2.861 -2.783 -47.373 1.00 94.88 1117 LEU A C 1
ATOM 8757 O O . LEU A 1 1117 ? 3.408 -1.768 -47.813 1.00 94.88 1117 LEU A O 1
ATOM 8761 N N . ASP A 1 1118 ? 2.550 -3.825 -48.147 1.00 94.94 1118 ASP A N 1
ATOM 8762 C CA . ASP A 1 1118 ? 2.810 -3.848 -49.588 1.00 94.94 1118 ASP A CA 1
ATOM 8763 C C . ASP A 1 1118 ? 2.048 -2.733 -50.318 1.00 94.94 1118 ASP A C 1
ATOM 8765 O O . ASP A 1 1118 ? 2.618 -2.046 -51.169 1.00 94.94 1118 ASP A O 1
ATOM 8769 N N . SER A 1 1119 ? 0.790 -2.480 -49.936 1.00 96.69 1119 SER A N 1
ATOM 8770 C CA . SER A 1 1119 ? -0.049 -1.443 -50.555 1.00 96.69 1119 SER A CA 1
ATOM 8771 C C . SER A 1 1119 ? 0.461 -0.009 -50.347 1.00 96.69 1119 SER A C 1
ATOM 8773 O O . SER A 1 1119 ? 0.154 0.876 -51.148 1.00 96.69 1119 SER A O 1
ATOM 8775 N N . ILE A 1 1120 ? 1.255 0.238 -49.298 1.00 96.00 1120 ILE A N 1
ATOM 8776 C CA . ILE A 1 1120 ? 1.782 1.571 -48.953 1.00 96.00 1120 ILE A CA 1
ATOM 8777 C C . ILE A 1 1120 ? 3.290 1.712 -49.189 1.00 96.00 1120 ILE A C 1
ATOM 8779 O O . ILE A 1 1120 ? 3.858 2.761 -48.879 1.00 96.00 1120 ILE A O 1
ATOM 8783 N N . LYS A 1 1121 ? 3.955 0.686 -49.729 1.00 94.12 1121 LYS A N 1
ATOM 8784 C CA . LYS A 1 1121 ? 5.419 0.605 -49.838 1.00 94.12 1121 LYS A CA 1
ATOM 8785 C C . LYS A 1 1121 ? 6.053 1.826 -50.513 1.00 94.12 1121 LYS A C 1
ATOM 8787 O O . LYS A 1 1121 ? 6.994 2.411 -49.974 1.00 94.12 1121 LYS A O 1
ATOM 8792 N N . ASP A 1 1122 ? 5.504 2.256 -51.646 1.00 93.56 1122 ASP A N 1
ATOM 8793 C CA . ASP A 1 1122 ? 6.027 3.403 -52.399 1.00 93.56 1122 ASP A CA 1
ATOM 8794 C C . ASP A 1 1122 ? 5.789 4.729 -51.665 1.00 93.56 1122 ASP A C 1
ATOM 8796 O O . ASP A 1 1122 ? 6.685 5.574 -51.575 1.00 93.56 1122 ASP A O 1
ATOM 8800 N N . GLN A 1 1123 ? 4.603 4.893 -51.064 1.00 92.94 1123 GLN A N 1
ATOM 8801 C CA . GLN A 1 1123 ? 4.291 6.055 -50.222 1.00 92.94 1123 GLN A CA 1
ATOM 8802 C C . GLN A 1 1123 ? 5.264 6.141 -49.043 1.00 92.94 1123 GLN A C 1
ATOM 8804 O O . GLN A 1 1123 ? 5.738 7.225 -48.693 1.00 92.94 1123 GLN A O 1
ATOM 8809 N N . MET A 1 1124 ? 5.600 4.992 -48.454 1.00 92.19 1124 MET A N 1
ATOM 8810 C CA . MET A 1 1124 ? 6.502 4.913 -47.318 1.00 92.19 1124 MET A CA 1
ATOM 8811 C C . MET A 1 1124 ? 7.944 5.233 -47.672 1.00 92.19 1124 MET A C 1
ATOM 8813 O O . MET A 1 1124 ? 8.592 5.961 -46.921 1.00 92.19 1124 MET A O 1
ATOM 8817 N N . ALA A 1 1125 ? 8.431 4.779 -48.827 1.00 91.06 1125 ALA A N 1
ATOM 8818 C CA . ALA A 1 1125 ? 9.758 5.142 -49.312 1.00 91.06 1125 ALA A CA 1
ATOM 8819 C C . ALA A 1 1125 ? 9.904 6.668 -49.479 1.00 91.06 1125 ALA A C 1
ATOM 8821 O O . ALA A 1 1125 ? 10.912 7.252 -49.072 1.00 91.06 1125 ALA A O 1
ATOM 8822 N N . ILE A 1 1126 ? 8.871 7.333 -50.012 1.00 92.88 1126 ILE A N 1
ATOM 8823 C CA . ILE A 1 1126 ? 8.844 8.795 -50.166 1.00 92.88 1126 ILE A CA 1
ATOM 8824 C C . ILE A 1 1126 ? 8.813 9.488 -48.798 1.00 92.88 1126 ILE A C 1
ATOM 8826 O O . ILE A 1 1126 ? 9.608 10.400 -48.553 1.00 92.88 1126 ILE A O 1
ATOM 8830 N N . LEU A 1 1127 ? 7.909 9.072 -47.905 1.00 91.38 1127 LEU A N 1
ATOM 8831 C CA . LEU A 1 1127 ? 7.749 9.702 -46.594 1.00 91.38 1127 LEU A CA 1
ATOM 8832 C C . LEU A 1 1127 ? 8.990 9.507 -45.716 1.00 91.38 1127 LEU A C 1
ATOM 8834 O O . LEU A 1 1127 ? 9.462 10.470 -45.123 1.00 91.38 1127 LEU A O 1
ATOM 8838 N N . SER A 1 1128 ? 9.560 8.301 -45.681 1.00 87.69 1128 SER A N 1
ATOM 8839 C CA . SER A 1 1128 ? 10.779 7.994 -44.924 1.00 87.69 1128 SER A CA 1
ATOM 8840 C C . SER A 1 1128 ? 11.945 8.888 -45.354 1.00 87.69 1128 SER A C 1
ATOM 8842 O O . SER A 1 1128 ? 12.602 9.495 -44.508 1.00 87.69 1128 SER A O 1
ATOM 8844 N N . LYS A 1 1129 ? 12.135 9.089 -46.668 1.00 89.56 1129 LYS A N 1
ATOM 8845 C CA . LYS A 1 1129 ? 13.163 10.001 -47.190 1.00 89.56 1129 LYS A CA 1
ATOM 8846 C C . LYS A 1 1129 ? 12.933 11.453 -46.754 1.00 89.56 1129 LYS A C 1
ATOM 8848 O O . LYS A 1 1129 ? 13.889 12.128 -46.381 1.00 89.56 1129 LYS A O 1
ATOM 8853 N N . LYS A 1 1130 ? 11.684 11.936 -46.785 1.00 91.12 1130 LYS A N 1
ATOM 8854 C CA . LYS A 1 1130 ? 11.338 13.292 -46.319 1.00 91.12 1130 LYS A CA 1
ATOM 8855 C C . LYS A 1 1130 ? 11.596 13.460 -44.822 1.00 91.12 1130 LYS A C 1
ATOM 8857 O O . LYS A 1 1130 ? 12.297 14.395 -44.441 1.00 91.12 1130 LYS A O 1
ATOM 8862 N N . LYS A 1 1131 ? 11.094 12.531 -44.000 1.00 89.69 1131 LYS A N 1
ATOM 8863 C CA . LYS A 1 1131 ? 11.300 12.551 -42.548 1.00 89.69 1131 LYS A CA 1
ATOM 8864 C C . LYS A 1 1131 ? 12.795 12.516 -42.213 1.00 89.69 1131 LYS A C 1
ATOM 8866 O O . LYS A 1 1131 ? 13.234 13.281 -41.366 1.00 89.69 1131 LYS A O 1
ATOM 8871 N N . SER A 1 1132 ? 13.594 11.695 -42.906 1.00 86.50 1132 SER A N 1
ATOM 8872 C CA . SER A 1 1132 ? 15.048 11.604 -42.677 1.00 86.50 1132 SER A CA 1
ATOM 8873 C C . SER A 1 1132 ? 15.747 12.946 -42.891 1.00 86.50 1132 SER A C 1
ATOM 8875 O O . SER A 1 1132 ? 16.537 13.362 -42.051 1.00 86.50 1132 SER A O 1
ATOM 8877 N N . LEU A 1 1133 ? 15.420 13.656 -43.976 1.00 89.31 1133 LEU A N 1
ATOM 8878 C CA . LEU A 1 1133 ? 15.996 14.974 -44.256 1.00 89.31 1133 LEU A CA 1
ATOM 8879 C C . LEU A 1 1133 ? 15.589 16.021 -43.208 1.00 89.31 1133 LEU A C 1
ATOM 8881 O O . LEU A 1 1133 ? 16.419 16.831 -42.793 1.00 89.31 1133 LEU A O 1
ATOM 8885 N N . ALA A 1 1134 ? 14.326 16.006 -42.773 1.00 89.50 1134 ALA A N 1
ATOM 8886 C CA . ALA A 1 1134 ? 13.841 16.904 -41.727 1.00 89.50 1134 ALA A CA 1
ATOM 8887 C C . ALA A 1 1134 ? 14.534 16.627 -40.383 1.00 89.50 1134 ALA A C 1
ATOM 8889 O O . ALA A 1 1134 ? 15.014 17.550 -39.722 1.00 89.50 1134 ALA A O 1
ATOM 8890 N N . PHE A 1 1135 ? 14.654 15.352 -40.014 1.00 85.75 1135 PHE A N 1
ATOM 8891 C CA . PHE A 1 1135 ? 15.287 14.930 -38.772 1.00 85.75 1135 PHE A CA 1
ATOM 8892 C C . PHE A 1 1135 ? 16.784 15.255 -38.736 1.00 85.75 1135 PHE A C 1
ATOM 8894 O O . PHE A 1 1135 ? 17.262 15.781 -37.733 1.00 85.75 1135 PHE A O 1
ATOM 8901 N N . ASP A 1 1136 ? 17.510 15.068 -39.843 1.00 85.12 1136 ASP A N 1
ATOM 8902 C CA . ASP A 1 1136 ? 18.921 15.467 -39.954 1.00 85.12 1136 ASP A CA 1
ATOM 8903 C C . ASP A 1 1136 ? 19.125 16.967 -39.688 1.00 85.12 1136 ASP A C 1
ATOM 8905 O O . ASP A 1 1136 ? 20.124 17.372 -39.087 1.00 85.12 1136 ASP A O 1
ATOM 8909 N N . SER A 1 1137 ? 18.184 17.810 -40.126 1.00 87.56 1137 SER A N 1
ATOM 8910 C CA . SER A 1 1137 ? 18.224 19.251 -39.854 1.00 87.56 1137 SER A CA 1
ATOM 8911 C C . SER A 1 1137 ? 18.026 19.559 -38.369 1.00 87.56 1137 SER A C 1
ATOM 8913 O O . SER A 1 1137 ? 18.718 20.412 -37.813 1.00 87.56 1137 SER A O 1
ATOM 8915 N N . ILE A 1 1138 ? 17.104 18.853 -37.716 1.00 87.06 1138 ILE A N 1
ATOM 8916 C CA . ILE A 1 1138 ? 16.801 19.019 -36.290 1.00 87.06 1138 ILE A CA 1
ATOM 8917 C C . ILE A 1 1138 ? 17.961 18.535 -35.418 1.00 87.06 1138 ILE A C 1
ATOM 8919 O O . ILE A 1 1138 ? 18.348 19.227 -34.482 1.00 87.06 1138 ILE A O 1
ATOM 8923 N N . VAL A 1 1139 ? 18.575 17.395 -35.748 1.00 81.69 1139 VAL A N 1
ATOM 8924 C CA . VAL A 1 1139 ? 19.748 16.876 -35.024 1.00 81.69 1139 VAL A CA 1
ATOM 8925 C C . VAL A 1 1139 ? 20.917 17.865 -35.080 1.00 81.69 1139 VAL A C 1
ATOM 8927 O O . VAL A 1 1139 ? 21.625 18.036 -34.089 1.00 81.69 1139 VAL A O 1
ATOM 8930 N N . LYS A 1 1140 ? 21.112 18.561 -36.208 1.00 85.00 1140 LYS A N 1
ATOM 8931 C CA . LYS A 1 1140 ? 22.124 19.626 -36.313 1.00 85.00 1140 LYS A CA 1
ATOM 8932 C C . LYS A 1 1140 ? 21.796 20.826 -35.426 1.00 85.00 1140 LYS A C 1
ATOM 8934 O O . LYS A 1 1140 ? 22.696 21.330 -34.761 1.00 85.00 1140 LYS A O 1
ATOM 8939 N N . ALA A 1 1141 ? 20.537 21.268 -35.398 1.00 85.81 1141 ALA A N 1
ATOM 8940 C CA . ALA A 1 1141 ? 20.103 22.344 -34.504 1.00 85.81 1141 ALA A CA 1
ATOM 8941 C C . ALA A 1 1141 ? 20.329 21.966 -33.030 1.00 85.81 1141 ALA A C 1
ATOM 8943 O O . ALA A 1 1141 ? 20.915 22.732 -32.273 1.00 85.81 1141 ALA A O 1
ATOM 8944 N N . GLU A 1 1142 ? 19.996 20.729 -32.662 1.00 84.50 1142 GLU A N 1
ATOM 8945 C CA . GLU A 1 1142 ? 20.188 20.208 -31.310 1.00 84.50 1142 GLU A CA 1
ATOM 8946 C C . GLU A 1 1142 ? 21.657 20.216 -30.862 1.00 84.50 1142 GLU A C 1
ATOM 8948 O O . GLU A 1 1142 ? 21.961 20.548 -29.717 1.00 84.50 1142 GLU A O 1
ATOM 8953 N N . GLN A 1 1143 ? 22.587 19.882 -31.762 1.00 82.44 1143 GLN A N 1
ATOM 8954 C CA . GLN A 1 1143 ? 24.023 19.949 -31.473 1.00 82.44 1143 GLN A CA 1
ATOM 8955 C C . GLN A 1 1143 ? 24.490 21.382 -31.183 1.00 82.44 1143 GLN A C 1
ATOM 8957 O O . GLN A 1 1143 ? 25.350 21.58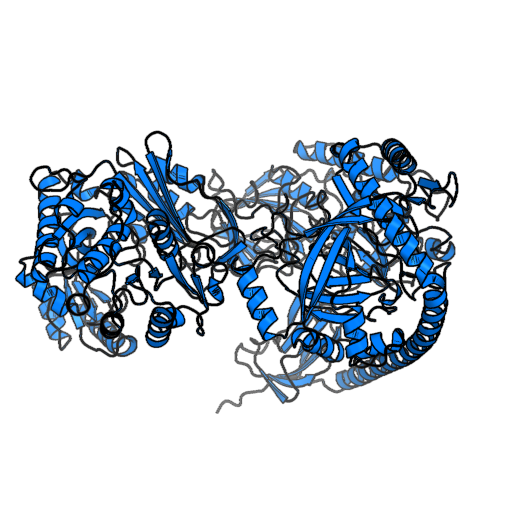0 -30.321 1.00 82.44 1143 GLN A O 1
ATOM 8962 N N . ILE A 1 1144 ? 23.924 22.371 -31.880 1.00 85.75 1144 ILE A N 1
ATOM 8963 C CA . ILE A 1 1144 ? 24.228 23.792 -31.675 1.00 85.75 1144 ILE A CA 1
ATOM 8964 C C . ILE A 1 1144 ? 23.691 24.249 -30.315 1.00 85.75 1144 ILE A C 1
ATOM 8966 O O . ILE A 1 1144 ? 24.462 24.782 -29.513 1.00 85.75 1144 ILE A O 1
ATOM 8970 N N . ASP A 1 1145 ? 22.418 23.972 -30.019 1.00 85.69 1145 ASP A N 1
ATOM 8971 C CA . ASP A 1 1145 ? 21.788 24.342 -28.745 1.00 85.69 1145 ASP A CA 1
ATOM 8972 C C . ASP A 1 1145 ? 22.510 23.696 -27.558 1.00 85.69 1145 ASP A C 1
ATOM 8974 O O . ASP A 1 1145 ? 22.794 24.344 -26.550 1.00 85.69 1145 ASP A O 1
ATOM 8978 N N . PHE A 1 1146 ? 22.890 22.420 -27.685 1.00 80.25 1146 PHE A N 1
ATOM 8979 C CA . PHE A 1 1146 ? 23.615 21.707 -26.636 1.00 80.25 1146 PHE A CA 1
ATOM 8980 C C . PHE A 1 1146 ? 25.001 22.312 -26.374 1.00 80.25 1146 PHE A C 1
ATOM 8982 O O . PHE A 1 1146 ? 25.431 22.427 -25.222 1.00 80.25 1146 PHE A O 1
ATOM 8989 N N . ALA A 1 1147 ? 25.717 22.723 -27.425 1.00 83.12 1147 ALA A N 1
ATOM 8990 C CA . ALA A 1 1147 ? 27.005 23.396 -27.282 1.00 83.12 1147 ALA A CA 1
ATOM 8991 C C . ALA A 1 1147 ? 26.857 24.775 -26.615 1.00 83.12 1147 ALA A C 1
ATOM 8993 O O . ALA A 1 1147 ? 27.662 25.127 -25.748 1.00 83.12 1147 ALA A O 1
ATOM 8994 N N . MET A 1 1148 ? 25.817 25.529 -26.982 1.00 83.19 1148 MET A N 1
ATOM 8995 C CA . MET A 1 1148 ? 25.504 26.832 -26.392 1.00 83.19 1148 MET A CA 1
ATOM 8996 C C . MET A 1 1148 ? 25.182 26.708 -24.899 1.00 83.19 1148 MET A C 1
ATOM 8998 O O . MET A 1 1148 ? 25.810 27.378 -24.081 1.00 83.19 1148 MET A O 1
ATOM 9002 N N . TRP A 1 1149 ? 24.305 25.772 -24.535 1.00 80.00 1149 TRP A N 1
ATOM 9003 C CA . TRP A 1 1149 ? 23.908 25.526 -23.148 1.00 80.00 1149 TRP A CA 1
ATOM 9004 C C . TRP A 1 1149 ? 25.099 25.122 -22.271 1.00 80.00 1149 TRP A C 1
ATOM 9006 O O . TRP A 1 1149 ? 25.283 25.648 -21.173 1.00 80.00 1149 TRP A O 1
ATOM 9016 N N . ASN A 1 1150 ? 25.974 24.237 -22.764 1.00 75.19 1150 ASN A N 1
ATOM 9017 C CA . ASN A 1 1150 ? 27.182 23.852 -22.026 1.00 75.19 1150 ASN A CA 1
ATOM 9018 C C . ASN A 1 1150 ? 28.116 25.042 -21.774 1.00 75.19 1150 ASN A C 1
ATOM 9020 O O . ASN A 1 1150 ? 28.710 25.145 -20.698 1.00 75.19 1150 ASN A O 1
ATOM 9024 N N . LYS A 1 1151 ? 28.242 25.948 -22.749 1.00 79.75 1151 LYS A N 1
ATOM 9025 C CA . LYS A 1 1151 ? 29.058 27.158 -22.615 1.00 79.75 1151 LYS A CA 1
ATOM 9026 C C . LYS A 1 1151 ? 28.470 28.119 -21.579 1.00 79.75 1151 LYS A C 1
ATOM 9028 O O . LYS A 1 1151 ? 29.214 28.629 -20.744 1.00 79.75 1151 LYS A O 1
ATOM 9033 N N . GLU A 1 1152 ? 27.154 28.329 -21.599 1.00 78.81 1152 GLU A N 1
ATOM 9034 C CA . GLU A 1 1152 ? 26.430 29.136 -20.605 1.00 78.81 1152 GLU A CA 1
ATOM 9035 C C . GLU A 1 1152 ? 26.598 28.560 -19.196 1.00 78.81 1152 GLU A C 1
ATOM 9037 O O . GLU A 1 1152 ? 27.006 29.272 -18.281 1.00 78.81 1152 GLU A O 1
ATOM 9042 N N . LYS A 1 1153 ? 26.406 27.246 -19.035 1.00 70.38 1153 LYS A N 1
ATOM 9043 C CA . LYS A 1 1153 ? 26.572 26.549 -17.753 1.00 70.38 1153 LYS A CA 1
ATOM 9044 C C . LYS A 1 1153 ? 27.984 26.705 -17.179 1.00 70.38 1153 LYS A C 1
ATOM 9046 O O . LYS A 1 1153 ? 28.149 26.935 -15.980 1.00 70.38 1153 LYS A O 1
ATOM 9051 N N . GLN A 1 1154 ? 29.012 26.611 -18.024 1.00 69.69 1154 GLN A N 1
ATOM 9052 C CA . GLN A 1 1154 ? 30.401 26.839 -17.609 1.00 69.69 1154 GLN A CA 1
ATOM 9053 C C . GLN A 1 1154 ? 30.660 28.300 -17.210 1.00 69.69 1154 GLN A C 1
ATOM 9055 O O . GLN A 1 1154 ? 31.349 28.543 -16.218 1.00 69.69 1154 GLN A O 1
ATOM 9060 N N . ALA A 1 1155 ? 30.096 29.266 -17.941 1.00 66.38 1155 ALA A N 1
ATOM 9061 C CA . ALA A 1 1155 ? 30.248 30.691 -17.649 1.00 66.38 1155 ALA A CA 1
ATOM 9062 C C . ALA A 1 1155 ? 29.575 31.093 -16.324 1.00 66.38 1155 ALA A C 1
ATOM 9064 O O . ALA A 1 1155 ? 30.196 31.769 -15.501 1.00 66.38 1155 ALA A O 1
ATOM 9065 N N . THR A 1 1156 ? 28.352 30.618 -16.072 1.00 63.94 1156 THR A N 1
ATOM 9066 C CA . THR A 1 1156 ? 27.621 30.851 -14.816 1.00 63.94 1156 THR A CA 1
ATOM 9067 C C . THR A 1 1156 ? 28.370 30.269 -13.616 1.00 63.94 1156 THR A C 1
ATOM 9069 O O . THR A 1 1156 ? 28.549 30.951 -12.604 1.00 63.94 1156 THR A O 1
ATOM 9072 N N . LYS A 1 1157 ? 28.910 29.047 -13.751 1.00 61.78 1157 LYS A N 1
ATOM 9073 C CA . LYS A 1 1157 ? 29.735 28.417 -12.709 1.00 61.78 1157 LYS A CA 1
ATOM 9074 C C . LYS A 1 1157 ? 30.988 29.243 -12.386 1.00 61.78 1157 LYS A C 1
ATOM 9076 O O . LYS A 1 1157 ? 31.323 29.422 -11.217 1.00 61.78 1157 LYS A O 1
ATOM 9081 N N . ALA A 1 1158 ? 31.658 29.789 -13.403 1.00 59.31 1158 ALA A N 1
ATOM 9082 C CA . ALA A 1 1158 ? 32.847 30.621 -13.218 1.00 59.31 1158 ALA A CA 1
ATOM 9083 C C . ALA A 1 1158 ? 32.545 31.966 -12.521 1.00 59.31 1158 ALA A C 1
ATOM 9085 O O . ALA A 1 1158 ? 33.326 32.403 -11.675 1.00 59.31 1158 ALA A O 1
ATOM 9086 N N . ALA A 1 1159 ? 31.409 32.605 -12.828 1.00 58.19 1159 ALA A N 1
ATOM 9087 C CA . ALA A 1 1159 ? 30.997 33.864 -12.200 1.00 58.19 1159 ALA A CA 1
ATOM 9088 C C . ALA A 1 1159 ? 30.680 33.701 -10.698 1.00 58.19 1159 ALA A C 1
ATOM 9090 O O . ALA A 1 1159 ? 31.100 34.525 -9.882 1.00 58.19 1159 ALA A O 1
ATOM 9091 N N . ARG A 1 1160 ? 30.010 32.604 -10.318 1.00 62.75 1160 ARG A N 1
ATOM 9092 C CA . ARG A 1 1160 ? 29.630 32.293 -8.924 1.00 62.75 1160 ARG A CA 1
ATOM 9093 C C . ARG A 1 1160 ? 30.827 32.023 -8.015 1.00 62.75 1160 ARG A C 1
ATOM 9095 O O . ARG A 1 1160 ? 30.914 32.595 -6.929 1.00 62.75 1160 ARG A O 1
ATOM 9102 N N . MET A 1 1161 ? 31.813 31.264 -8.502 1.00 56.16 1161 MET A N 1
ATOM 9103 C CA . MET A 1 1161 ? 33.075 31.018 -7.781 1.00 56.16 1161 MET A CA 1
ATOM 9104 C C . MET A 1 1161 ? 33.858 32.309 -7.484 1.00 56.16 1161 MET A C 1
ATOM 9106 O O . MET A 1 1161 ? 34.660 32.363 -6.550 1.00 56.16 1161 MET A O 1
ATOM 9110 N N . SER A 1 1162 ? 33.643 33.364 -8.277 1.00 55.53 1162 SER A N 1
ATOM 9111 C CA . SER A 1 1162 ? 34.271 34.666 -8.055 1.00 55.53 1162 SER A CA 1
ATOM 9112 C C . SER A 1 1162 ? 33.565 35.488 -6.966 1.00 55.53 1162 SER A C 1
ATOM 9114 O O . SER A 1 1162 ? 34.238 36.235 -6.258 1.00 55.53 1162 SER A O 1
ATOM 9116 N N . ALA A 1 1163 ? 32.246 35.336 -6.790 1.00 55.50 1163 ALA A N 1
ATOM 9117 C CA . ALA A 1 1163 ? 31.466 36.007 -5.743 1.00 55.50 1163 ALA A CA 1
ATOM 9118 C C . ALA A 1 1163 ? 31.721 35.414 -4.341 1.00 55.50 1163 ALA A C 1
ATOM 9120 O O . ALA A 1 1163 ? 31.810 36.151 -3.360 1.00 55.50 1163 ALA A O 1
ATOM 9121 N N . GLU A 1 1164 ? 31.941 34.097 -4.247 1.00 52.84 1164 GLU A N 1
ATOM 9122 C CA . GLU A 1 1164 ? 32.242 33.389 -2.990 1.00 52.84 1164 GLU A CA 1
ATOM 9123 C C . GLU A 1 1164 ? 33.513 33.905 -2.283 1.00 52.84 1164 GLU A C 1
ATOM 9125 O O . GLU A 1 1164 ? 33.576 33.964 -1.049 1.00 52.84 1164 GLU A O 1
ATOM 9130 N N . LYS A 1 1165 ? 34.529 34.317 -3.055 1.00 55.91 1165 LYS A N 1
ATOM 9131 C CA . LYS A 1 1165 ? 35.811 34.822 -2.529 1.00 55.91 1165 LYS A CA 1
ATOM 9132 C C . LYS A 1 1165 ? 35.727 36.215 -1.894 1.00 55.91 1165 LYS A C 1
ATOM 9134 O O . LYS A 1 1165 ? 36.647 36.587 -1.174 1.00 55.91 1165 LYS A O 1
ATOM 9139 N N . LEU A 1 1166 ? 34.665 36.982 -2.151 1.00 56.66 1166 LEU A N 1
ATOM 9140 C CA . LEU A 1 1166 ? 34.534 38.389 -1.738 1.00 56.66 1166 LEU A CA 1
ATOM 9141 C C . LEU A 1 1166 ? 33.825 38.591 -0.385 1.00 56.66 1166 LEU A C 1
ATOM 9143 O O . LEU A 1 1166 ? 33.814 39.709 0.124 1.00 56.66 1166 LEU A O 1
ATOM 9147 N N . LEU A 1 1167 ? 33.254 37.541 0.218 1.00 60.66 1167 LEU A N 1
ATOM 9148 C CA . LEU A 1 1167 ? 32.427 37.637 1.428 1.00 60.66 1167 LEU A CA 1
ATOM 9149 C C . LEU A 1 1167 ? 32.998 36.776 2.574 1.00 60.66 1167 LEU A C 1
ATOM 9151 O O . LEU A 1 1167 ? 32.788 35.559 2.637 1.00 60.66 1167 LEU A O 1
ATOM 9155 N N . SER A 1 1168 ? 33.731 37.413 3.495 1.00 57.88 1168 SER A N 1
ATOM 9156 C CA . SER A 1 1168 ? 34.267 36.806 4.727 1.00 57.88 1168 SER A CA 1
ATOM 9157 C C . SER A 1 1168 ? 34.347 37.825 5.873 1.00 57.88 1168 SER A C 1
ATOM 9159 O O . SER A 1 1168 ? 34.851 38.927 5.667 1.00 57.88 1168 SER A O 1
ATOM 9161 N N . GLY A 1 1169 ? 33.892 37.451 7.074 1.00 69.38 1169 GLY A N 1
ATOM 9162 C CA . GLY A 1 1169 ? 33.903 38.274 8.292 1.00 69.38 1169 GLY A CA 1
ATOM 9163 C C . GLY A 1 1169 ? 33.395 37.487 9.518 1.00 69.38 1169 GLY A C 1
ATOM 9164 O O . GLY A 1 1169 ? 32.902 36.377 9.337 1.00 69.38 1169 GLY A O 1
ATOM 9165 N N . PRO A 1 1170 ? 33.514 38.021 10.749 1.00 63.84 1170 PRO A N 1
ATOM 9166 C CA . PRO A 1 1170 ? 33.193 37.293 11.986 1.00 63.84 1170 PRO A CA 1
ATOM 9167 C C . PRO A 1 1170 ? 31.692 37.013 12.196 1.00 63.84 1170 PRO A C 1
ATOM 9169 O O . PRO A 1 1170 ? 31.351 35.974 12.742 1.00 63.84 1170 PRO A O 1
ATOM 9172 N N . ASP A 1 1171 ? 30.797 37.877 11.705 1.00 76.69 1171 ASP A N 1
ATOM 9173 C CA . ASP A 1 1171 ? 29.335 37.671 11.762 1.00 76.69 1171 ASP A CA 1
ATOM 9174 C C . ASP A 1 1171 ? 28.772 36.980 10.504 1.00 76.69 1171 ASP A C 1
ATOM 9176 O O . ASP A 1 1171 ? 27.558 36.958 10.281 1.00 76.69 1171 ASP A O 1
ATOM 9180 N N . ILE A 1 1172 ? 29.651 36.463 9.639 1.00 84.12 1172 ILE A N 1
ATOM 9181 C CA . ILE A 1 1172 ? 29.287 35.857 8.358 1.00 84.12 1172 ILE A CA 1
ATOM 9182 C C . ILE A 1 1172 ? 29.262 34.341 8.499 1.00 84.12 1172 ILE A C 1
ATOM 9184 O O . ILE A 1 1172 ? 30.283 33.710 8.767 1.00 84.12 1172 ILE A O 1
ATOM 9188 N N . ILE A 1 1173 ? 28.101 33.748 8.249 1.00 86.00 1173 ILE A N 1
ATOM 9189 C CA . ILE A 1 1173 ? 27.895 32.303 8.303 1.00 86.00 1173 ILE A CA 1
ATOM 9190 C C . ILE A 1 1173 ? 27.694 31.792 6.890 1.00 86.00 1173 ILE A C 1
ATOM 9192 O O . ILE A 1 1173 ? 26.911 32.339 6.115 1.00 86.00 1173 ILE A O 1
ATOM 9196 N N . LYS A 1 1174 ? 28.405 30.722 6.550 1.00 86.69 1174 LYS A N 1
ATOM 9197 C CA . LYS A 1 1174 ? 28.249 30.043 5.269 1.00 86.69 1174 LYS A CA 1
ATOM 9198 C C . LYS A 1 1174 ? 27.475 28.759 5.498 1.00 86.69 1174 LYS A C 1
ATOM 9200 O O . LYS A 1 1174 ? 27.911 27.905 6.268 1.00 86.69 1174 LYS A O 1
ATOM 9205 N N . ILE A 1 1175 ? 26.347 28.612 4.816 1.00 87.06 1175 ILE A N 1
ATOM 9206 C CA . ILE A 1 1175 ? 25.757 27.289 4.640 1.00 87.06 1175 ILE A CA 1
ATOM 9207 C C . ILE A 1 1175 ? 26.570 26.608 3.557 1.00 87.06 1175 ILE A C 1
ATOM 9209 O O . ILE A 1 1175 ? 26.652 27.112 2.440 1.00 87.06 1175 ILE A O 1
ATOM 9213 N N . ILE A 1 1176 ? 27.178 25.484 3.908 1.00 83.69 1176 ILE A N 1
ATOM 9214 C CA . ILE A 1 1176 ? 27.956 24.656 2.994 1.00 83.69 1176 ILE A CA 1
ATOM 9215 C C . ILE A 1 1176 ? 27.188 23.380 2.679 1.00 83.69 1176 ILE A C 1
ATOM 9217 O O . ILE A 1 1176 ? 26.405 22.900 3.505 1.00 83.69 1176 ILE A O 1
ATOM 9221 N N . SER A 1 1177 ? 27.440 22.796 1.513 1.00 75.50 1177 SER A N 1
ATOM 9222 C CA . SER A 1 1177 ? 26.954 21.450 1.247 1.00 75.50 1177 SER A CA 1
ATOM 9223 C C . SER A 1 1177 ? 27.670 20.458 2.162 1.00 75.50 1177 SER A C 1
ATOM 9225 O O . SER A 1 1177 ? 28.895 20.469 2.273 1.00 75.50 1177 SER A O 1
ATOM 9227 N N . THR A 1 1178 ? 26.930 19.582 2.836 1.00 69.94 1178 THR A N 1
ATOM 9228 C CA . THR A 1 1178 ? 27.502 18.545 3.719 1.00 69.94 1178 THR A CA 1
ATOM 9229 C C . THR A 1 1178 ? 27.829 17.250 2.979 1.00 69.94 1178 THR A C 1
ATOM 9231 O O . THR A 1 1178 ? 28.504 16.372 3.514 1.00 69.94 1178 THR A O 1
ATOM 9234 N N . MET A 1 1179 ? 27.360 17.133 1.741 1.00 59.12 1179 MET A N 1
ATOM 9235 C CA . MET A 1 1179 ? 27.514 15.978 0.866 1.00 59.12 1179 MET A CA 1
ATOM 9236 C C . MET A 1 1179 ? 27.539 16.449 -0.592 1.00 59.12 1179 MET A C 1
ATOM 9238 O O . MET A 1 1179 ? 27.149 17.585 -0.863 1.00 59.12 1179 MET A O 1
ATOM 9242 N N . PRO A 1 1180 ? 27.984 15.634 -1.556 1.00 61.28 1180 PRO A N 1
ATOM 9243 C CA . PRO A 1 1180 ? 27.822 16.008 -2.944 1.00 61.28 1180 PRO A CA 1
ATOM 9244 C C . PRO A 1 1180 ? 26.357 15.794 -3.356 1.00 61.28 1180 PRO A C 1
ATOM 9246 O O . PRO A 1 1180 ? 25.759 14.761 -3.039 1.00 61.28 1180 PRO A O 1
ATOM 9249 N N . ALA A 1 1181 ? 25.759 16.787 -4.004 1.00 68.12 1181 ALA A N 1
ATOM 9250 C CA . ALA A 1 1181 ? 24.329 16.844 -4.287 1.00 68.12 1181 ALA A CA 1
ATOM 9251 C C . ALA A 1 1181 ? 24.026 17.791 -5.455 1.00 68.12 1181 ALA A C 1
ATOM 9253 O O . ALA A 1 1181 ? 24.903 18.506 -5.928 1.00 68.12 1181 ALA A O 1
ATOM 9254 N N . SER A 1 1182 ? 22.778 17.826 -5.905 1.00 68.44 1182 SER A N 1
ATOM 9255 C CA . SER A 1 1182 ? 22.228 18.959 -6.651 1.00 68.44 1182 SER A CA 1
ATOM 9256 C C . SER A 1 1182 ? 21.414 19.868 -5.723 1.00 68.44 1182 SER A C 1
ATOM 9258 O O . SER A 1 1182 ? 21.039 19.450 -4.632 1.00 68.44 1182 SER A O 1
ATOM 9260 N N . ILE A 1 1183 ? 21.155 21.115 -6.098 1.00 73.75 1183 ILE A N 1
ATOM 9261 C CA . ILE A 1 1183 ? 20.258 22.009 -5.362 1.00 73.75 1183 ILE A CA 1
ATOM 9262 C C . ILE A 1 1183 ? 18.833 21.726 -5.821 1.00 73.75 1183 ILE A C 1
ATOM 9264 O O . ILE A 1 1183 ? 18.466 22.063 -6.940 1.00 73.75 1183 ILE A O 1
ATOM 9268 N N . PHE A 1 1184 ? 18.023 21.107 -4.969 1.00 67.56 1184 PHE A N 1
ATOM 9269 C CA . PHE A 1 1184 ? 16.625 20.834 -5.289 1.00 67.56 1184 PHE A CA 1
ATOM 9270 C C . PHE A 1 1184 ? 15.790 22.107 -5.259 1.00 67.56 1184 PHE A C 1
ATOM 9272 O O . PHE A 1 1184 ? 15.019 22.379 -6.173 1.00 67.56 1184 PHE A O 1
ATOM 9279 N N . LYS A 1 1185 ? 15.944 22.870 -4.174 1.00 77.88 1185 LYS A N 1
ATOM 9280 C CA . LYS A 1 1185 ? 15.135 24.051 -3.909 1.00 77.88 1185 LYS A CA 1
ATOM 9281 C C . LYS A 1 1185 ? 15.907 25.082 -3.106 1.00 77.88 1185 LYS A C 1
ATOM 9283 O O . LYS A 1 1185 ? 16.585 24.734 -2.135 1.00 77.88 1185 LYS A O 1
ATOM 9288 N N . VAL A 1 1186 ? 15.747 26.352 -3.448 1.00 85.81 1186 VAL A N 1
ATOM 9289 C CA . VAL A 1 1186 ? 16.274 27.473 -2.668 1.00 85.81 1186 VAL A CA 1
ATOM 9290 C C . VAL A 1 1186 ? 15.093 28.195 -2.021 1.00 85.81 1186 VAL A C 1
ATOM 9292 O O . VAL A 1 1186 ? 14.288 28.835 -2.687 1.00 85.81 1186 VAL A O 1
ATOM 9295 N N . ASN A 1 1187 ? 14.958 28.091 -0.696 1.00 84.00 1187 ASN A N 1
ATOM 9296 C CA . ASN A 1 1187 ? 13.790 28.610 0.036 1.00 84.00 1187 ASN A CA 1
ATOM 9297 C C . ASN A 1 1187 ? 13.933 30.079 0.457 1.00 84.00 1187 ASN A C 1
ATOM 9299 O O . ASN A 1 1187 ? 13.121 30.593 1.225 1.00 84.00 1187 ASN A O 1
ATOM 9303 N N . CYS A 1 1188 ? 14.981 30.756 0.007 1.00 84.69 1188 CYS A N 1
ATOM 9304 C CA . CYS A 1 1188 ? 15.278 32.121 0.402 1.00 84.69 1188 CYS A CA 1
ATOM 9305 C C . CYS A 1 1188 ? 15.788 32.932 -0.785 1.00 84.69 1188 CYS A C 1
ATOM 9307 O O . CYS A 1 1188 ? 16.185 32.387 -1.807 1.00 84.69 1188 CYS A O 1
ATOM 9309 N N . GLN A 1 1189 ? 15.829 34.245 -0.619 1.00 87.12 1189 GLN A N 1
ATOM 9310 C CA . GLN A 1 1189 ? 16.368 35.181 -1.599 1.00 87.12 1189 GLN A CA 1
ATOM 9311 C C . GLN A 1 1189 ? 17.303 36.166 -0.903 1.00 87.12 1189 GLN A C 1
ATOM 9313 O O . GLN A 1 1189 ? 17.230 36.349 0.314 1.00 87.12 1189 GLN A O 1
ATOM 9318 N N . LYS A 1 1190 ? 18.184 36.816 -1.664 1.00 88.00 1190 LYS A N 1
ATOM 9319 C CA . LYS A 1 1190 ? 19.063 37.862 -1.133 1.00 88.00 1190 LYS A CA 1
ATOM 9320 C C . LYS A 1 1190 ? 18.246 38.932 -0.393 1.00 88.00 1190 LYS A C 1
ATOM 9322 O O . LYS A 1 1190 ? 17.262 39.443 -0.915 1.00 88.00 1190 LYS A O 1
ATOM 9327 N N . GLY A 1 1191 ? 18.651 39.249 0.835 1.00 82.94 1191 GLY A N 1
ATOM 9328 C CA . GLY A 1 1191 ? 17.966 40.168 1.748 1.00 82.94 1191 GLY A CA 1
ATOM 9329 C C . GLY A 1 1191 ? 16.926 39.525 2.676 1.00 82.94 1191 GLY A C 1
ATOM 9330 O O . GLY A 1 1191 ? 16.508 40.182 3.628 1.00 82.94 1191 GLY A O 1
ATOM 9331 N N . PHE A 1 1192 ? 16.537 38.263 2.455 1.00 88.50 1192 PHE A N 1
ATOM 9332 C CA . PHE A 1 1192 ? 15.589 37.541 3.313 1.00 88.50 1192 PHE A CA 1
ATOM 9333 C C . PHE A 1 1192 ? 16.155 37.319 4.723 1.00 88.50 1192 PHE A C 1
ATOM 9335 O O . PHE A 1 1192 ? 17.354 37.082 4.874 1.00 88.50 1192 PHE A O 1
ATOM 9342 N N . VAL A 1 1193 ? 15.303 37.392 5.750 1.00 89.31 1193 VAL A N 1
ATOM 9343 C CA . VAL A 1 1193 ? 15.674 37.151 7.155 1.00 89.31 1193 VAL A CA 1
ATOM 9344 C C . VAL A 1 1193 ? 15.010 35.862 7.632 1.00 89.31 1193 VAL A C 1
ATOM 9346 O O . VAL A 1 1193 ? 13.812 35.688 7.435 1.00 89.31 1193 VAL A O 1
ATOM 9349 N N . THR A 1 1194 ? 15.778 34.958 8.240 1.00 88.75 1194 THR A N 1
ATOM 9350 C CA . THR A 1 1194 ? 15.299 33.647 8.716 1.00 88.75 1194 THR A CA 1
ATOM 9351 C C . THR A 1 1194 ? 15.973 33.241 10.036 1.00 88.75 1194 THR A C 1
ATOM 9353 O O . THR A 1 1194 ? 16.831 33.959 10.549 1.00 88.75 1194 THR A O 1
ATOM 9356 N N . THR A 1 1195 ? 15.586 32.092 10.596 1.00 87.94 1195 THR A N 1
ATOM 9357 C CA . THR A 1 1195 ? 16.089 31.532 11.866 1.00 87.94 1195 THR A CA 1
ATOM 9358 C C . THR A 1 1195 ? 16.666 30.125 11.667 1.00 87.94 1195 THR A C 1
ATOM 9360 O O . THR A 1 1195 ? 16.559 29.537 10.593 1.00 87.94 1195 THR A O 1
ATOM 9363 N N . ARG A 1 1196 ? 17.253 29.525 12.714 1.00 83.19 1196 ARG A N 1
ATOM 9364 C CA . ARG A 1 1196 ? 17.852 28.173 12.640 1.00 83.19 1196 ARG A CA 1
ATOM 9365 C C . ARG A 1 1196 ? 16.845 27.041 12.381 1.00 83.19 1196 ARG A C 1
ATOM 9367 O O . ARG A 1 1196 ? 17.257 25.935 12.030 1.00 83.19 1196 ARG A O 1
ATOM 9374 N N . LYS A 1 1197 ? 15.544 27.288 12.564 1.00 80.69 1197 LYS A N 1
ATOM 9375 C CA . LYS A 1 1197 ? 14.486 26.271 12.440 1.00 80.69 1197 LYS A CA 1
ATOM 9376 C C . LYS A 1 1197 ? 14.156 25.942 10.981 1.00 80.69 1197 LYS A C 1
ATOM 9378 O O . LYS A 1 1197 ? 13.842 24.792 10.654 1.00 80.69 1197 LYS A O 1
ATOM 9383 N N . GLU A 1 1198 ? 14.232 26.944 10.113 1.00 80.19 1198 GLU A N 1
ATOM 9384 C CA . GLU A 1 1198 ? 13.801 26.857 8.722 1.00 80.19 1198 GLU A CA 1
ATOM 9385 C C . GLU A 1 1198 ? 14.944 26.379 7.810 1.00 80.19 1198 GLU A C 1
ATOM 9387 O O . GLU A 1 1198 ? 16.095 26.794 7.973 1.00 80.19 1198 GLU A O 1
ATOM 9392 N N . PRO A 1 1199 ? 14.669 25.478 6.851 1.00 86.50 1199 PRO A N 1
ATOM 9393 C CA . PRO A 1 1199 ? 15.650 25.091 5.850 1.00 86.50 1199 PRO A CA 1
ATOM 9394 C C . PRO A 1 1199 ? 15.813 26.187 4.796 1.00 86.50 1199 PRO A C 1
ATOM 9396 O O . PRO A 1 1199 ? 14.843 26.603 4.163 1.00 86.50 1199 PRO A O 1
ATOM 9399 N N . VAL A 1 1200 ? 17.055 26.607 4.580 1.00 88.75 1200 VAL A N 1
ATOM 9400 C CA . VAL A 1 1200 ? 17.414 27.709 3.674 1.00 88.75 1200 VAL A CA 1
ATOM 9401 C C . VAL A 1 1200 ? 17.605 27.193 2.244 1.00 88.75 1200 VAL A C 1
ATOM 9403 O O . VAL A 1 1200 ? 17.173 27.819 1.279 1.00 88.75 1200 VAL A O 1
ATOM 9406 N N . VAL A 1 1201 ? 18.195 26.004 2.115 1.00 88.31 1201 VAL A N 1
ATOM 9407 C CA . VAL A 1 1201 ? 18.396 25.283 0.853 1.00 88.31 1201 VAL A CA 1
ATOM 9408 C C . VAL A 1 1201 ? 18.014 23.828 1.068 1.00 88.31 1201 VAL A C 1
ATOM 9410 O O . VAL A 1 1201 ? 18.285 23.266 2.127 1.00 88.31 1201 VAL A O 1
ATOM 9413 N N . ILE A 1 1202 ? 17.397 23.207 0.073 1.00 78.06 1202 ILE A N 1
ATOM 9414 C CA . ILE A 1 1202 ? 17.165 21.768 0.027 1.00 78.06 1202 ILE A CA 1
ATOM 9415 C C . ILE A 1 1202 ? 18.080 21.212 -1.054 1.00 78.06 1202 ILE A C 1
ATOM 9417 O O . ILE A 1 1202 ? 18.012 21.632 -2.208 1.00 78.06 1202 ILE A O 1
ATOM 9421 N N . LEU A 1 1203 ? 18.960 20.292 -0.679 1.00 74.62 1203 LEU A N 1
ATOM 9422 C CA . LEU A 1 1203 ? 19.755 19.535 -1.637 1.00 74.62 1203 LEU A CA 1
ATOM 9423 C C . LEU A 1 1203 ? 18.947 18.343 -2.152 1.00 74.62 1203 LEU A C 1
ATOM 9425 O O . LEU A 1 1203 ? 18.165 17.781 -1.401 1.00 74.62 1203 LEU A O 1
ATOM 9429 N N . GLU A 1 1204 ? 19.195 17.895 -3.373 1.00 57.16 1204 GLU A N 1
ATOM 9430 C CA . GLU A 1 1204 ? 18.850 16.559 -3.848 1.00 57.16 1204 GLU A CA 1
ATOM 9431 C C . GLU A 1 1204 ? 20.141 15.753 -4.041 1.00 57.16 1204 GLU A C 1
ATOM 9433 O O . GLU A 1 1204 ? 20.914 16.002 -4.967 1.00 57.16 1204 GLU A O 1
ATOM 9438 N N . SER A 1 1205 ? 20.387 14.767 -3.179 1.00 56.00 1205 SER A N 1
ATOM 9439 C CA . SER A 1 1205 ? 21.460 13.778 -3.359 1.00 56.00 1205 SER A CA 1
ATOM 9440 C C . SER A 1 1205 ? 20.850 12.390 -3.372 1.00 56.00 1205 SER A C 1
ATOM 9442 O O . SER A 1 1205 ? 19.943 12.113 -2.595 1.00 56.00 1205 SER A O 1
ATOM 9444 N N . MET A 1 1206 ? 21.290 11.512 -4.274 1.00 51.44 1206 MET A N 1
ATOM 9445 C CA . MET A 1 1206 ? 20.709 10.167 -4.414 1.00 51.44 1206 MET A CA 1
ATOM 9446 C C . MET A 1 1206 ? 19.177 10.161 -4.672 1.00 51.44 1206 MET A C 1
ATOM 9448 O O . MET A 1 1206 ? 18.512 9.155 -4.416 1.00 51.44 1206 MET A O 1
ATOM 9452 N N . LYS A 1 1207 ? 18.622 11.255 -5.232 1.00 49.00 1207 LYS A N 1
ATOM 9453 C CA . LYS A 1 1207 ? 17.172 11.550 -5.359 1.00 49.00 1207 LYS A CA 1
ATOM 9454 C C . LYS A 1 1207 ? 16.431 11.734 -4.024 1.00 49.00 1207 LYS A C 1
ATOM 9456 O O . LYS A 1 1207 ? 15.251 11.411 -3.914 1.00 49.00 1207 LYS A O 1
ATOM 9461 N N . MET A 1 1208 ? 17.135 12.193 -2.996 1.00 48.34 1208 MET A N 1
ATOM 9462 C CA . MET A 1 1208 ? 16.585 12.512 -1.685 1.00 48.34 1208 MET A CA 1
ATOM 9463 C C . MET A 1 1208 ? 16.750 13.985 -1.363 1.00 48.34 1208 MET A C 1
ATOM 9465 O O . MET A 1 1208 ? 17.847 14.524 -1.508 1.00 48.34 1208 MET A O 1
ATOM 9469 N N . GLU A 1 1209 ? 15.695 14.587 -0.824 1.00 65.06 1209 GLU A N 1
ATOM 9470 C CA . GLU A 1 1209 ? 15.726 15.946 -0.301 1.00 65.06 1209 GLU A CA 1
ATOM 9471 C C . GLU A 1 1209 ? 16.466 16.008 1.044 1.00 65.06 1209 GLU A C 1
ATOM 9473 O O . GLU A 1 1209 ? 16.030 15.436 2.044 1.00 65.06 1209 GLU A O 1
ATOM 9478 N N . VAL A 1 1210 ? 17.581 16.734 1.085 1.00 67.06 1210 VAL A N 1
ATOM 9479 C CA . VAL A 1 1210 ? 18.357 16.998 2.298 1.00 67.06 1210 VAL A CA 1
ATOM 9480 C C . VAL A 1 1210 ? 18.229 18.483 2.645 1.00 67.06 1210 VAL A C 1
ATOM 9482 O O . VAL A 1 1210 ? 18.910 19.322 2.047 1.00 67.06 1210 VAL A O 1
ATOM 9485 N N . PRO A 1 1211 ? 17.354 18.844 3.601 1.00 79.00 1211 PRO A N 1
ATOM 9486 C CA . PRO A 1 1211 ? 17.178 20.227 4.015 1.00 79.00 1211 PRO A CA 1
ATOM 9487 C C . PRO A 1 1211 ? 18.393 20.713 4.810 1.00 79.00 1211 PRO A C 1
ATOM 9489 O O . PRO A 1 1211 ? 18.681 20.219 5.903 1.00 79.00 1211 PRO A O 1
ATOM 9492 N N . LEU A 1 1212 ? 19.076 21.732 4.298 1.00 83.69 1212 LEU A N 1
ATOM 9493 C CA . LEU A 1 1212 ? 20.162 22.412 4.988 1.00 83.69 1212 LEU A CA 1
ATOM 9494 C C . LEU A 1 1212 ? 19.625 23.574 5.818 1.00 83.69 1212 LEU A C 1
ATOM 9496 O O . LEU A 1 1212 ? 18.959 24.486 5.320 1.00 83.69 1212 LEU A O 1
ATOM 9500 N N . ARG A 1 1213 ? 19.950 23.534 7.108 1.00 86.88 1213 ARG A N 1
ATOM 9501 C CA . ARG A 1 1213 ? 19.614 24.562 8.097 1.00 86.88 1213 ARG A CA 1
ATOM 9502 C C . ARG A 1 1213 ? 20.865 25.314 8.534 1.00 86.88 1213 ARG A C 1
ATOM 9504 O O . ARG A 1 1213 ? 21.988 24.856 8.323 1.00 86.88 1213 ARG A O 1
ATOM 9511 N N . ILE A 1 1214 ? 20.658 26.458 9.178 1.00 87.94 1214 ILE A N 1
ATOM 9512 C CA . ILE A 1 1214 ? 21.742 27.289 9.706 1.00 87.94 1214 ILE A CA 1
ATOM 9513 C C . ILE A 1 1214 ? 22.427 26.566 10.869 1.00 87.94 1214 ILE A C 1
ATOM 9515 O O . ILE A 1 1214 ? 21.838 26.351 11.935 1.00 87.94 1214 ILE A O 1
ATOM 9519 N N . ASN A 1 1215 ? 23.696 26.216 10.665 1.00 78.38 1215 ASN A N 1
ATOM 9520 C CA . ASN A 1 1215 ? 24.547 25.639 11.695 1.00 78.38 1215 ASN A CA 1
ATOM 9521 C C . ASN A 1 1215 ? 25.465 26.718 12.283 1.00 78.38 1215 ASN A C 1
ATOM 9523 O O . ASN A 1 1215 ? 26.564 26.946 11.786 1.00 78.38 1215 ASN A O 1
ATOM 9527 N N . ASP A 1 1216 ? 24.981 27.394 13.323 1.00 82.69 1216 ASP A N 1
ATOM 9528 C CA . ASP A 1 1216 ? 25.711 28.430 14.050 1.00 82.69 1216 ASP A CA 1
ATOM 9529 C C . ASP A 1 1216 ? 25.721 28.106 15.547 1.00 82.69 1216 ASP A C 1
ATOM 9531 O O . ASP A 1 1216 ? 24.678 28.128 16.198 1.00 82.69 1216 ASP A O 1
ATOM 9535 N N . SER A 1 1217 ? 26.889 27.781 16.101 1.00 74.94 1217 SER A N 1
ATOM 9536 C CA . SER A 1 1217 ? 27.032 27.385 17.507 1.00 74.94 1217 SER A CA 1
ATOM 9537 C C . SER A 1 1217 ? 26.839 28.531 18.503 1.00 74.94 1217 SER A C 1
ATOM 9539 O O . SER A 1 1217 ? 26.577 28.258 19.670 1.00 74.94 1217 SER A O 1
ATOM 9541 N N . GLU A 1 1218 ? 26.952 29.791 18.075 1.00 75.75 1218 GLU A N 1
ATOM 9542 C CA . GLU A 1 1218 ? 26.836 30.956 18.968 1.00 75.75 1218 GLU A CA 1
ATOM 9543 C C . GLU A 1 1218 ? 25.426 31.583 18.961 1.00 75.75 1218 GLU A C 1
ATOM 9545 O O . GLU A 1 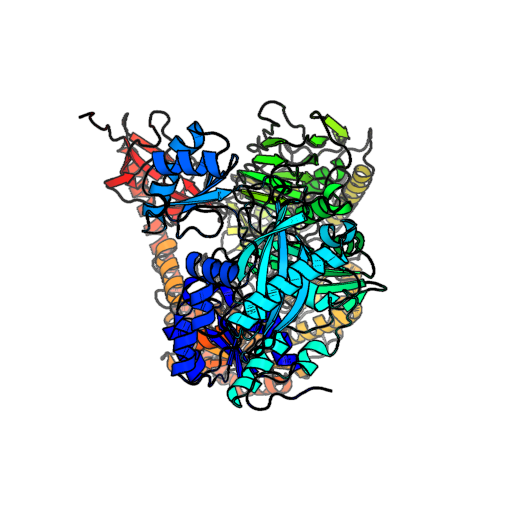1218 ? 25.134 32.457 19.776 1.00 75.75 1218 GLU A O 1
ATOM 9550 N N . GLY A 1 1219 ? 24.539 31.142 18.060 1.00 72.19 1219 GLY A N 1
ATOM 9551 C CA . GLY A 1 1219 ? 23.157 31.617 17.947 1.00 72.19 1219 GLY A CA 1
ATOM 9552 C C . GLY A 1 1219 ? 22.135 30.731 18.669 1.00 72.19 1219 GLY A C 1
ATOM 9553 O O . GLY A 1 1219 ? 22.245 29.505 18.694 1.00 72.19 1219 GLY A O 1
ATOM 9554 N N . THR A 1 1220 ? 21.088 31.346 19.216 1.00 77.62 1220 THR A N 1
ATOM 9555 C CA . THR A 1 1220 ? 19.912 30.665 19.798 1.00 77.62 1220 THR A CA 1
ATOM 9556 C C . THR A 1 1220 ? 18.889 30.285 18.715 1.00 77.62 1220 THR A C 1
ATOM 9558 O O . THR A 1 1220 ? 19.013 30.720 17.571 1.00 77.62 1220 THR A O 1
ATOM 9561 N N . GLU A 1 1221 ? 17.847 29.507 19.041 1.00 73.44 1221 GLU A N 1
ATOM 9562 C CA . GLU A 1 1221 ? 16.776 29.189 18.071 1.00 73.44 1221 GLU A CA 1
ATOM 9563 C C . GLU A 1 1221 ? 16.053 30.436 17.528 1.00 73.44 1221 GLU A C 1
ATOM 9565 O O . GLU A 1 1221 ? 15.541 30.402 16.412 1.00 73.44 1221 GLU A O 1
ATOM 9570 N N . THR A 1 1222 ? 16.047 31.539 18.283 1.00 79.06 1222 THR A N 1
ATOM 9571 C CA . THR A 1 1222 ? 15.416 32.816 17.909 1.00 79.06 1222 THR A CA 1
ATOM 9572 C C . THR A 1 1222 ? 16.381 33.815 17.269 1.00 79.06 1222 THR A C 1
ATOM 9574 O O . THR A 1 1222 ? 15.995 34.950 17.014 1.00 79.06 1222 THR A O 1
ATOM 9577 N N . THR A 1 1223 ? 17.647 33.447 17.052 1.00 84.31 1223 THR A N 1
ATOM 9578 C CA . THR A 1 1223 ? 18.618 34.335 16.400 1.00 84.31 1223 THR A CA 1
ATOM 9579 C C . THR A 1 1223 ? 18.267 34.495 14.920 1.00 84.31 1223 THR A C 1
ATOM 9581 O O . THR A 1 1223 ? 18.038 33.505 14.221 1.00 84.31 1223 THR A O 1
ATOM 9584 N N . GLU A 1 1224 ? 18.221 35.744 14.453 1.00 90.00 1224 GLU A N 1
ATOM 9585 C CA . GLU A 1 1224 ? 17.891 36.094 13.072 1.00 90.00 1224 GLU A CA 1
ATOM 9586 C C . GLU A 1 1224 ? 19.144 36.202 12.195 1.00 90.00 1224 GLU A C 1
ATOM 9588 O O . GLU A 1 1224 ? 20.187 36.723 12.604 1.00 90.00 1224 GLU A O 1
ATOM 9593 N N . TYR A 1 1225 ? 19.020 35.744 10.951 1.00 90.94 1225 TYR A N 1
ATOM 9594 C CA . TYR A 1 1225 ? 20.085 35.753 9.955 1.00 90.94 1225 TYR A CA 1
ATOM 9595 C C . TYR A 1 1225 ? 19.580 36.357 8.653 1.00 90.94 1225 TYR A C 1
ATOM 9597 O O . TYR A 1 1225 ? 18.553 35.927 8.133 1.00 90.94 1225 TYR A O 1
ATOM 9605 N N . ARG A 1 1226 ? 20.320 37.321 8.097 1.00 90.75 1226 ARG A N 1
ATOM 9606 C CA . ARG A 1 1226 ? 20.029 37.918 6.789 1.00 90.75 1226 ARG A CA 1
ATOM 9607 C C . ARG A 1 1226 ? 20.826 37.226 5.692 1.00 90.75 1226 ARG A C 1
ATOM 9609 O O . ARG A 1 1226 ? 22.047 37.149 5.778 1.00 90.75 1226 ARG A O 1
ATOM 9616 N N . VAL A 1 1227 ? 20.159 36.802 4.624 1.00 90.19 1227 VAL A N 1
ATOM 9617 C CA . VAL A 1 1227 ? 20.803 36.285 3.410 1.00 90.19 1227 VAL A CA 1
ATOM 9618 C C . VAL A 1 1227 ? 21.522 37.425 2.693 1.00 90.19 1227 VAL A C 1
ATOM 9620 O O . VAL A 1 1227 ? 20.888 38.366 2.222 1.00 90.19 1227 VAL A O 1
ATOM 9623 N N . LEU A 1 1228 ? 22.847 37.353 2.609 1.00 84.69 1228 LEU A N 1
ATOM 9624 C CA . LEU A 1 1228 ? 23.666 38.327 1.887 1.00 84.69 1228 LEU A CA 1
ATOM 9625 C C . LEU A 1 1228 ? 23.824 37.965 0.417 1.00 84.69 1228 LEU A C 1
ATOM 9627 O O . LEU A 1 1228 ? 23.793 38.852 -0.431 1.00 84.69 1228 LEU A O 1
ATOM 9631 N N . GLU A 1 1229 ? 24.005 36.681 0.123 1.00 84.88 1229 GLU A N 1
ATOM 9632 C CA . GLU A 1 1229 ? 24.212 36.197 -1.237 1.00 84.88 1229 GLU A CA 1
ATOM 9633 C C . GLU A 1 1229 ? 23.800 34.729 -1.352 1.00 84.88 1229 GLU A C 1
ATOM 9635 O O . GLU A 1 1229 ? 24.039 33.932 -0.438 1.00 84.88 1229 GLU A O 1
ATOM 9640 N N . LEU A 1 1230 ? 23.214 34.383 -2.495 1.00 83.06 1230 LEU A N 1
ATOM 9641 C CA . LEU A 1 1230 ? 23.026 33.005 -2.934 1.00 83.06 1230 LEU A CA 1
ATOM 9642 C C . LEU A 1 1230 ? 24.160 32.669 -3.898 1.00 83.06 1230 LEU A C 1
ATOM 9644 O O . LEU A 1 1230 ? 24.356 33.358 -4.895 1.00 83.06 1230 LEU A O 1
ATOM 9648 N N . LEU A 1 1231 ? 24.927 31.631 -3.586 1.00 81.69 1231 LEU A N 1
ATOM 9649 C CA . LEU A 1 1231 ? 26.051 31.189 -4.413 1.00 81.69 1231 LEU A CA 1
ATOM 9650 C C . LEU A 1 1231 ? 25.653 30.079 -5.390 1.00 81.69 1231 LEU A C 1
ATOM 9652 O O . LEU A 1 1231 ? 26.476 29.670 -6.207 1.00 81.69 1231 LEU A O 1
ATOM 9656 N N . VAL A 1 1232 ? 24.407 29.612 -5.306 1.00 76.56 1232 VAL A N 1
ATOM 9657 C CA . VAL A 1 1232 ? 23.859 28.501 -6.083 1.00 76.56 1232 VAL A CA 1
ATOM 9658 C C . VAL A 1 1232 ? 22.415 28.780 -6.489 1.00 76.56 1232 VAL A C 1
ATOM 9660 O O . VAL A 1 1232 ? 21.683 29.445 -5.753 1.00 76.56 1232 VAL A O 1
ATOM 9663 N N . ASP A 1 1233 ? 22.014 28.228 -7.629 1.00 73.88 1233 ASP A N 1
ATOM 9664 C CA . ASP A 1 1233 ? 20.624 28.165 -8.085 1.00 73.88 1233 ASP A CA 1
ATOM 9665 C C . ASP A 1 1233 ? 20.063 26.749 -7.941 1.00 73.88 1233 ASP A C 1
ATOM 9667 O O . ASP A 1 1233 ? 20.806 25.771 -7.855 1.00 73.88 1233 ASP A O 1
ATOM 9671 N N . GLU A 1 1234 ? 18.737 26.631 -7.990 1.00 74.31 1234 GLU A N 1
ATOM 9672 C CA . GLU A 1 1234 ? 18.067 25.345 -8.197 1.00 74.31 1234 GLU A CA 1
ATOM 9673 C C . GLU A 1 1234 ? 18.609 24.649 -9.460 1.00 74.31 1234 GLU A C 1
ATOM 9675 O O . GLU A 1 1234 ? 18.795 25.267 -10.507 1.00 74.31 1234 GLU A O 1
ATOM 9680 N N . GLY A 1 1235 ? 18.908 23.356 -9.349 1.00 57.81 1235 GLY A N 1
ATOM 9681 C CA . GLY A 1 1235 ? 19.548 22.543 -10.384 1.00 57.81 1235 GLY A CA 1
ATOM 9682 C C . GLY A 1 1235 ? 21.086 22.555 -10.376 1.00 57.81 1235 GLY A C 1
ATOM 9683 O O . GLY A 1 1235 ? 21.694 21.705 -11.039 1.00 57.81 1235 GLY A O 1
ATOM 9684 N N . ASP A 1 1236 ? 21.744 23.449 -9.624 1.00 66.00 1236 ASP A N 1
ATOM 9685 C CA . ASP A 1 1236 ? 23.211 23.457 -9.524 1.00 66.00 1236 ASP A CA 1
ATOM 9686 C C . ASP A 1 1236 ? 23.741 22.191 -8.844 1.00 66.00 1236 ASP A C 1
ATOM 9688 O O . ASP A 1 1236 ? 23.129 21.654 -7.930 1.00 66.00 1236 ASP A O 1
ATOM 9692 N N . ILE A 1 1237 ? 24.913 21.717 -9.270 1.00 62.69 1237 ILE A N 1
ATOM 9693 C CA . ILE A 1 1237 ? 25.608 20.579 -8.653 1.00 62.69 1237 ILE A CA 1
ATOM 9694 C C . ILE A 1 1237 ? 26.659 21.107 -7.686 1.00 62.69 1237 ILE A C 1
ATOM 9696 O O . ILE A 1 1237 ? 27.505 21.906 -8.094 1.00 62.69 1237 ILE A O 1
ATOM 9700 N N . VAL A 1 1238 ? 26.645 20.589 -6.461 1.00 64.50 1238 VAL A N 1
ATOM 9701 C CA . VAL A 1 1238 ? 27.493 21.026 -5.355 1.00 64.50 1238 VAL A CA 1
ATOM 9702 C C . VAL A 1 1238 ? 28.246 19.871 -4.705 1.00 64.50 1238 VAL A C 1
ATOM 9704 O O . VAL A 1 1238 ? 27.732 18.760 -4.593 1.00 64.50 1238 VAL A O 1
ATOM 9707 N N . ASN A 1 1239 ? 29.477 20.122 -4.267 1.00 61.91 1239 ASN A N 1
ATOM 9708 C CA . ASN A 1 1239 ? 30.323 19.163 -3.546 1.00 61.91 1239 ASN A CA 1
ATOM 9709 C C . ASN A 1 1239 ? 30.360 19.459 -2.037 1.00 61.91 1239 ASN A C 1
ATOM 9711 O O . ASN A 1 1239 ? 30.111 20.596 -1.635 1.00 61.91 1239 ASN A O 1
ATOM 9715 N N . PRO A 1 1240 ? 30.722 18.481 -1.179 1.00 62.44 1240 PRO A N 1
ATOM 9716 C CA . PRO A 1 1240 ? 30.894 18.730 0.246 1.00 62.44 1240 PRO A CA 1
ATOM 9717 C C . PRO A 1 1240 ? 31.887 19.869 0.479 1.00 62.44 1240 PRO A C 1
ATOM 9719 O O . PRO A 1 1240 ? 32.982 19.865 -0.082 1.00 62.44 1240 PRO A O 1
ATOM 9722 N N . GLY A 1 1241 ? 31.517 20.819 1.330 1.00 57.88 1241 GLY A N 1
ATOM 9723 C CA . GLY A 1 1241 ? 32.331 21.985 1.657 1.00 57.88 1241 GLY A CA 1
ATOM 9724 C C . GLY A 1 1241 ? 32.137 23.192 0.738 1.00 57.88 1241 GLY A C 1
ATOM 9725 O O . GLY A 1 1241 ? 32.588 24.272 1.109 1.00 57.88 1241 GLY A O 1
ATOM 9726 N N . GLU A 1 1242 ? 31.451 23.059 -0.402 1.00 71.31 1242 GLU A N 1
ATOM 9727 C CA . GLU A 1 1242 ? 31.113 24.212 -1.248 1.00 71.31 1242 GLU A CA 1
ATOM 9728 C C . GLU A 1 1242 ? 30.064 25.090 -0.557 1.00 71.31 1242 GLU A C 1
ATOM 9730 O O . GLU A 1 1242 ? 29.069 24.583 -0.027 1.00 71.31 1242 GLU A O 1
ATOM 9735 N N . ALA A 1 1243 ? 30.289 26.406 -0.532 1.00 81.06 1243 ALA A N 1
ATOM 9736 C CA . ALA A 1 1243 ? 29.357 27.351 0.065 1.00 81.06 1243 ALA A CA 1
ATOM 9737 C C . ALA A 1 1243 ? 28.153 27.593 -0.855 1.00 81.06 1243 ALA A C 1
ATOM 9739 O O . ALA A 1 1243 ? 28.296 27.861 -2.042 1.00 81.06 1243 ALA A O 1
ATOM 9740 N N . LEU A 1 1244 ? 26.958 27.526 -0.275 1.00 86.81 1244 LEU A N 1
ATOM 9741 C CA . LEU A 1 1244 ? 25.674 27.618 -0.968 1.00 86.81 1244 LEU A CA 1
ATOM 9742 C C . LEU A 1 1244 ? 25.007 28.965 -0.727 1.00 86.81 1244 LEU A C 1
ATOM 9744 O O . LEU A 1 1244 ? 24.504 29.608 -1.643 1.00 86.81 1244 LEU A O 1
ATOM 9748 N N . VAL A 1 1245 ? 25.010 29.397 0.533 1.00 89.19 1245 VAL A N 1
ATOM 9749 C CA . VAL A 1 1245 ? 24.384 30.643 0.974 1.00 89.19 1245 VAL A CA 1
ATOM 9750 C C . VAL A 1 1245 ? 25.316 31.336 1.945 1.00 89.19 1245 VAL A C 1
ATOM 9752 O O . VAL A 1 1245 ? 25.855 30.706 2.859 1.00 89.19 1245 VAL A O 1
ATOM 9755 N N . VAL A 1 1246 ? 25.479 32.642 1.763 1.00 88.00 1246 VAL A N 1
ATOM 9756 C CA . VAL A 1 1246 ? 26.200 33.504 2.696 1.00 88.00 1246 VAL A CA 1
ATOM 9757 C C . VAL A 1 1246 ? 25.182 34.299 3.501 1.00 88.00 1246 VAL A C 1
ATOM 9759 O O . VAL A 1 1246 ? 24.348 35.012 2.944 1.00 88.00 1246 VAL A O 1
ATOM 9762 N N . LEU A 1 1247 ? 25.252 34.172 4.820 1.00 89.56 1247 LEU A N 1
ATOM 9763 C CA . LEU A 1 1247 ? 24.351 34.782 5.790 1.00 89.56 1247 LEU A CA 1
ATOM 9764 C C . LEU A 1 1247 ? 25.123 35.754 6.681 1.00 89.56 1247 LEU A C 1
ATOM 9766 O O . LEU A 1 1247 ? 26.299 35.539 6.964 1.00 89.56 1247 LEU A O 1
ATOM 9770 N N . GLN A 1 1248 ? 24.442 36.777 7.181 1.00 90.00 1248 GLN A N 1
ATOM 9771 C CA . GLN A 1 1248 ? 24.920 37.642 8.253 1.00 90.00 1248 GLN A CA 1
ATOM 9772 C C . GLN A 1 1248 ? 24.068 37.429 9.500 1.00 90.00 1248 GLN A C 1
ATOM 9774 O O . GLN A 1 1248 ? 22.843 37.547 9.431 1.00 90.00 1248 GLN A O 1
ATOM 9779 N N . ARG A 1 1249 ? 24.706 37.159 10.639 1.00 89.12 1249 ARG A N 1
ATOM 9780 C CA . ARG A 1 1249 ? 24.040 37.158 11.945 1.00 89.12 1249 ARG A CA 1
ATOM 9781 C C . ARG A 1 1249 ? 23.581 38.583 12.275 1.00 89.12 1249 ARG A C 1
ATOM 9783 O O . ARG A 1 1249 ? 24.386 39.513 12.237 1.00 89.12 1249 ARG A O 1
ATOM 9790 N N . LEU A 1 1250 ? 22.295 38.769 12.573 1.00 85.94 1250 LEU A N 1
ATOM 9791 C CA . LEU A 1 1250 ? 21.757 40.063 12.989 1.00 85.94 1250 LEU A CA 1
ATOM 9792 C C . LEU A 1 1250 ? 21.811 40.167 14.515 1.00 85.94 1250 LEU A C 1
ATOM 9794 O O . LEU A 1 1250 ? 21.190 39.382 15.230 1.00 85.94 1250 LEU A O 1
ATOM 9798 N N . HIS A 1 1251 ? 22.555 41.148 15.022 1.00 73.25 1251 HIS A N 1
ATOM 9799 C CA . HIS A 1 1251 ? 22.540 41.473 16.445 1.00 73.25 1251 HIS A CA 1
ATOM 9800 C C . HIS A 1 1251 ? 21.278 42.278 16.745 1.00 73.25 1251 HIS A C 1
ATOM 9802 O O . HIS A 1 1251 ? 21.126 43.404 16.273 1.00 73.25 1251 HIS A O 1
ATOM 9808 N N . VAL A 1 1252 ? 20.358 41.700 17.517 1.00 56.06 1252 VAL A N 1
ATOM 9809 C CA . VAL A 1 1252 ? 19.231 42.452 18.074 1.00 56.06 1252 VAL A CA 1
ATOM 9810 C C . VAL A 1 1252 ? 19.814 43.387 19.132 1.00 56.06 1252 VAL A C 1
ATOM 9812 O O . VAL A 1 1252 ? 20.209 42.935 20.208 1.00 56.06 1252 VAL A O 1
ATOM 9815 N N . GLU A 1 1253 ? 19.909 44.685 18.833 1.00 43.44 1253 GLU A N 1
ATOM 9816 C CA . GLU A 1 1253 ? 20.131 45.684 19.878 1.00 43.44 1253 GLU A CA 1
ATOM 9817 C C . GLU A 1 1253 ? 19.015 45.514 20.912 1.00 43.44 1253 GLU A C 1
ATOM 9819 O O . GLU A 1 1253 ? 17.837 45.715 20.610 1.00 43.44 1253 GLU A O 1
ATOM 9824 N N . LYS A 1 1254 ? 19.377 45.108 22.134 1.00 39.34 1254 LYS A N 1
ATOM 9825 C CA . LYS A 1 1254 ? 18.466 45.170 23.276 1.00 39.34 1254 LYS A CA 1
ATOM 9826 C C . LYS A 1 1254 ? 18.049 46.632 23.450 1.00 39.34 1254 LYS A C 1
ATOM 9828 O O . LYS A 1 1254 ? 18.845 47.432 23.940 1.00 39.34 1254 LYS A O 1
ATOM 9833 N N . LYS A 1 1255 ? 16.827 46.959 23.038 1.00 34.53 1255 LYS A N 1
ATOM 9834 C CA . LYS A 1 1255 ? 16.090 48.107 23.562 1.00 34.53 1255 LYS A CA 1
ATOM 9835 C C . LYS A 1 1255 ? 15.295 47.691 24.783 1.00 34.53 1255 LYS A C 1
ATOM 9837 O O . LYS A 1 1255 ? 14.684 46.600 24.729 1.00 34.53 1255 LYS A O 1
#

Mean predicted aligned error: 9.76 Å

Solvent-accessible surface area (backbone atoms only — not comparable to full-atom values): 63906 Å² total; per-residue (Å²): 134,85,82,74,69,87,73,54,49,31,39,28,36,54,45,59,51,33,60,34,33,56,48,41,52,49,29,57,76,68,74,32,45,30,34,36,55,35,32,81,80,40,49,65,32,43,33,44,55,68,31,79,38,65,42,81,47,95,42,64,55,60,62,41,65,58,38,57,70,61,53,53,49,50,39,57,76,68,60,31,44,27,38,36,27,58,61,61,82,49,35,70,34,37,69,52,50,49,49,36,53,76,72,74,26,41,57,37,40,46,54,42,64,57,30,50,42,42,70,36,68,72,50,35,49,52,52,32,53,75,59,70,35,51,60,63,60,61,58,68,78,48,89,49,67,68,58,46,49,55,49,42,68,74,68,37,71,38,27,31,42,33,19,76,76,49,61,89,76,48,36,54,46,81,22,76,46,68,70,44,42,59,60,43,50,59,51,29,32,52,43,13,40,76,75,58,74,37,58,46,29,30,42,32,56,48,69,90,56,26,28,37,40,32,34,40,38,39,22,31,49,78,43,53,60,46,67,62,48,48,35,30,44,12,44,17,55,90,85,40,74,44,39,36,32,23,61,30,55,54,47,66,67,63,85,43,29,76,57,55,51,38,52,54,47,48,44,47,39,52,50,37,31,77,67,28,34,26,26,38,29,32,38,35,26,42,28,35,69,87,80,68,52,59,20,55,71,51,50,48,56,25,56,60,90,73,48,62,32,45,26,64,29,51,68,50,60,66,69,57,48,17,50,48,31,36,36,28,42,78,71,75,42,49,47,60,64,69,66,80,48,64,71,64,47,70,54,94,90,28,69,57,73,54,41,19,16,37,37,37,62,33,29,25,18,31,73,90,61,80,48,40,74,33,54,38,41,24,62,32,58,44,72,78,77,67,44,76,61,87,82,29,36,41,42,68,48,43,25,76,46,42,57,23,63,45,59,84,57,60,80,47,71,44,35,39,45,32,30,36,28,76,54,87,67,51,65,67,45,48,55,51,57,73,62,44,42,73,18,45,38,48,52,38,59,68,60,54,45,52,49,54,68,31,70,44,52,73,70,46,64,50,32,46,62,48,54,81,74,58,85,80,77,54,44,32,38,33,23,72,35,28,39,73,46,25,35,37,24,16,55,75,20,25,65,59,47,55,38,11,43,38,33,30,26,51,55,32,51,64,28,41,25,45,6,18,38,34,44,67,36,58,54,45,55,47,24,39,42,23,33,51,23,33,34,28,36,36,26,54,30,26,39,44,29,13,35,18,57,30,54,46,65,24,26,38,68,87,70,44,76,58,67,62,39,20,15,32,38,40,23,51,70,39,35,41,35,37,33,45,48,42,89,60,20,27,31,33,18,42,17,44,37,76,28,50,75,43,46,32,66,48,81,87,18,38,20,34,35,53,86,74,55,34,31,19,58,78,9,33,59,60,46,62,73,43,68,46,40,38,49,68,52,94,61,85,39,92,53,80,44,74,64,55,50,62,44,72,53,60,52,76,59,62,87,74,60,69,50,62,40,45,23,24,51,10,58,43,25,31,74,81,42,26,24,71,68,26,47,54,47,54,51,70,41,70,28,28,34,34,50,77,24,40,63,35,33,36,31,41,48,61,84,57,78,41,55,57,40,79,44,8,54,48,25,20,77,47,48,31,23,20,34,32,28,67,45,48,74,41,21,33,24,34,60,74,66,39,42,32,34,29,24,43,52,16,58,32,37,37,49,43,40,32,40,28,11,47,41,76,88,42,37,35,53,66,43,24,51,34,74,63,39,64,39,32,40,38,82,48,44,66,68,52,47,54,51,51,47,52,51,48,50,55,51,49,55,56,52,65,68,62,47,85,70,75,91,64,58,62,69,96,71,72,98,71,78,68,83,74,90,61,86,53,37,70,68,75,41,75,47,61,63,60,60,91,68,36,75,31,38,38,31,23,38,30,37,86,36,29,41,37,38,31,58,35,60,36,62,81,49,73,61,54,42,53,46,47,55,52,44,51,54,50,42,54,72,75,40,48,91,66,40,48,35,61,45,57,22,66,20,23,35,33,44,28,33,55,58,91,82,37,62,63,71,62,51,48,53,54,50,52,54,53,52,73,66,56,70,62,48,57,79,38,69,42,78,24,32,42,36,72,43,60,33,21,67,76,44,71,70,58,53,54,42,52,51,50,38,33,70,46,75,51,77,66,42,65,53,54,96,42,36,55,62,32,46,26,54,23,50,74,45,91,46,72,67,62,52,46,64,47,43,48,76,36,53,24,34,24,46,19,44,22,30,51,49,24,21,36,31,28,32,50,70,55,67,86,51,42,54,56,49,64,57,51,86,77,51,40,79,58,36,59,40,15,31,28,21,38,35,23,63,32,36,36,39,33,19,45,63,35,62,38,39,45,43,53,56,34,34,39,57,36,74,64,39,31,29,90,59,37,78,86,36,95,44,39,44,75,75,51,70,48,24,28,43,27,36,44,83,44,53,56,69,57,48,52,50,51,42,52,31,39,72,34,66,75,47,80,86,72,60,48,81,52,64,50,47,30,46,62,50,49,56,50,51,64,76,41,45,71,62,46,58,55,48,52,55,52,25,51,57,38,35,56,54,47,56,53,48,32,54,51,34,52,52,51,51,54,51,52,55,53,51,55,54,57,56,36,64,58,56,61,76,75,68,85,56,95,54,50,45,68,42,49,35,91,48,46,27,30,28,62,39,64,71,63,52,71,69,41,74,48,40,44,84,50,55,48,36,26,28,30,35,48,90,37,82,47,70,41,48,62,87,56,95,91,55,56,75,83,39,43,31,32,30,70,40,68,53,60,54,54,50,37,78,44,44,57,71,42,63,39,36,37,30,34,62,55,82,78,77,87,124

InterPro domains:
  IPR003778 Carboxyltransferase domain, subdomain A and B [PF02626] (499-778)
  IPR003778 Carboxyltransferase domain, subdomain A and B [SM00797] (498-795)
  IPR003833 Carboxyltransferase domain, subd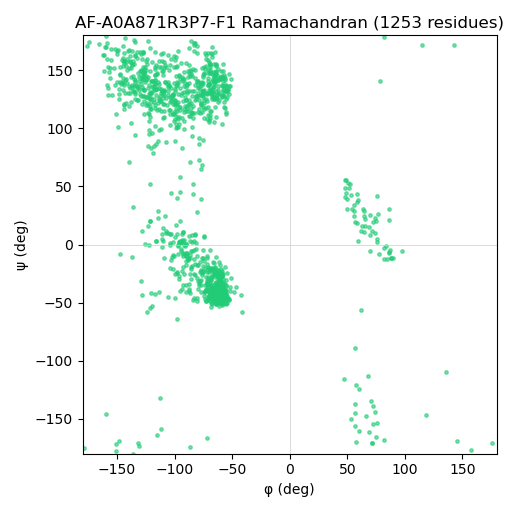omain C and D [PF02682] (842-1056)
  IPR003833 Carboxyltransferase domain, subdomain C and D [SM00796] (841-1071)
  IPR005479 Carbamoyl phosphate synthase, ATP-binding domain [PF02786] (121-323)
  IPR005479 Carbamoyl phosphate synthase, ATP-binding domain [PS00866] (157-171)
  IPR005479 Carbamoyl phosphate synthase, ATP-binding domain [PS00867] (296-303)
  IPR005481 Biotin carboxylase-like, N-terminal domain [PF00289] (8-115)
  IPR005482 Biotin carboxylase, C-terminal [PF02785] (359-468)
  IPR005482 Biotin carboxylase, C-terminal [SM00878] (359-468)
  IPR011053 Single hybrid motif [SSF51230] (1169-1247)
  IPR011054 Rudiment single hybrid motif [SSF51246] (353-470)
  IPR011761 ATP-grasp fold [PS50975] (125-327)
  IPR011764 Biotin carboxylation domain [PS50979] (7-472)
  IPR016185 Pre-ATP-grasp domain superfamily [SSF52440] (3-117)
  IPR029000 Cyclophilin-like domain superfamily [G3DSA:2.40.100.10] (659-811)
  IPR029000 Cyclophilin-like domain superfamily [G3DSA:2.40.100.10] (929-1089)
  IPR029000 Cyclophilin-like domain superfamily [SSF50891] (660-783)
  IPR029000 Cyclophilin-like domain superfamily [SSF50891] (960-1087)
  IPR050856 Biotin-dependent Carboxylase Complex [PTHR18866] (3-494)

Sequence (1255 aa):
MTKNFKNIKRVFIANRGEIACRIIRSCKQHGLTSIVVFTKEDTESLHVLQADISIPLSGTGASAYTNIDELVKIAKEERADVVIPGYGFLSENQKFTARLFKEGIAFAGPDSNSIEQFGLKHLARKIAVKCHVPVIPGTELIRDENEAIKACDEIGYPVILKATAGGGGIGMMICTSEDEVKKNFTLVKSRGSSVFKNEGVFIEKYFTSGRHIEVQIFGNGLGDVVTYGERECSIQRRHQKVIEETPSPFVENSGMMYDLRRKLTSCARNLAEEVNYKSAGTIEFLVDDETGDFFFLEMNTRLQVEHGITELVYNVDLVFFMLLQADYEISGSGIPVHILKKDLNYENSVEVPHGHAIEVRVYAENPVRNFAPCPGILHNVSIPPNGRCGEYIVRVDHWISTGGKVSPYFDPLLAKIMVWSPKRTSQNIVKTLRQIKIQGPVNNIEYCIDILKSPEFSQGKTLTTFLDSFKFRPHLIEFIDSGDYTTVQDLPGRNNIRHGVPRSGPVDNISLQLANIAVGNTKDMECLECTVRGPVLKFHSAAIISLAGGAFNSTLNQTAKVPFFTELYIPAGSVLDIGKAEGTSVKCYLAVKGGFPGVALWLDSKSCTPSLKLGGHQGRTFLPGDCLEIVGSSNEYSTFGMGYKIPSTLIPNFERFSNVIRMIGGPHDTSEIASEKGLKELYSSSYKINFNSNRGAIRLDGPAFKFSRKHGGDGGGHPSNILEYAYPSGGLSSVGSTMVLFGVDGGTLSGFTCLAVPTEVDFWKFGQAAIGSEIQFKLIDYWDAIKLERQRQEYIDVLSARPMKTNYKFCDELTSYTPVTSVFGHLLHKRAENLKGLPAVSFRQAGEGMILIDFSTDKYSLFNNGRQYILDNLIKMKLGSDILATECDTGGYSVCFDPLLVNRDELLKKIIALEDSIPPVENLKIPSRIFRLPICFEHDALKNCIDRYIHAQRSHASYLPSNVEYLMKANCIETVEDFKKCIIEKPEVTVAVSFFCGNPLLVFTDPRCRFMTSKYNPSRTETPAGAIGSGSVCQSIYSVDSPGGYMIWGVTLPSWYWDTFCRIHRNPWPLNVFDQIVYYEVDETELDELNTKWITGKVTFKPEKTEFDFVEYSKFLDSIKDQMAILSKKKSLAFDSIVKAEQIDFAMWNKEKQATKAARMSAEKLLSGPDIIKIISTMPASIFKVNCQKGFVTTRKEPVVILESMKMEVPLRINDSEGTETTEYRVLELLVDEGDIVNPGEALVVLQRLHVEKK

Foldseek 3Di:
DQPAQDQFAEEEELDDWLQLVVLLVLCVVRNHAYEYEDEPQCLQWQSLQSGPHYYYFPDDFLVSSQPLVVSLVVCVVVVGQEYEHADPRCQLPLVSQVVCVVVNHFYLFWHSVVSVQQVQPVSLVVLLVVLVNAAFDKDFWDDDLVSQLVSCVVNDDFKKKAQRQDDLLFLIDTDRDSVSSNVVLVVSQVSNCVPVVGRTIMMGHDFPQKWKKKWKKAFFLQLDMDTLWIKTQLCADSNHGFKIKPPQLLLVVVVCNVPLRCSRRVSVSSSCSSRRTHAIKMWIWIARSPPRDIHTDGIGRHDDPPCVQSCVFQVDDRSSQSVSSSSQVSVVGTDDVCVVCVSFDDDPRGTDTQFMKMKGFKFLFDVVVVRHHWKAFQQAWDADDFADDDQKTWDKRAGDHHRRTDDPRDGRTGIIIMMTHRYDALPVSLVRLVRTARFAGDICSQVVSVVRPDPCNVSSVRGSCNVVPDDDQAQKKAFQAQADFKWKFFPPALQLDFQFFFSFHALALVLQQLFQLQQQHHSGAIWIKHFQFHTKMAGSAKWKKAKGAADFQKDKPNPHGHDHSWTKTGAHGIIIGRHGGDAFFTIMIMDIVPHFSSWDDFSNTQGALCQQLAHTHSSHRDGHGDMTGGDHDPDHDPDMDIDFGQPPLLGDDNNDDDLEFEWEFDDQLALQQAPQVQLVCQQPDKWFFAQLAFQFKTWTDDFFGDTNDQQQALQFRHSFFWFKDFADAQFWWRPRRTIMGGHSSHWRIDRGGGGIHTQSLCSSVVSTGDHGDIHHYHYADLVQSVVLVVVVVVSSVVSSVSDSDDPHGDDSDDPDTDDDPGSGFDFLDWDDQPPVNDATWTWGDRYNFKIKIFSDTRDFDVQVLLLLVQLQVLCCVPPVVQFSYKWFGRGIIMTGGDNNVHPPNVVVVVSVVSSVPDPRSLQDKAKEWEWEFAKEQDDVLLQVQLVCCCAFPNVDFLCPDHVLVSQCLLQVHDDVVVLVVLAAQFKWFFSGQTGHQRWTKTATLPQSSFTDDDWDVVWRQWHAAQWWFHHSRIIIGRQHTGIGGGRTGIGTQRPQQADSRCPQHPHRGNDDGGYIYHYDYDHPVVRVVVNSCRSSVVDDRGIDIDIDNSNVSVVVCVVCVVVCVVSVVVSVVSNVVSVVRRVVSVVVRVVVVVVLLVVLVVVVVPDDDDQKFFQFDQAWFFFADAPDDAFDKDFQVDFRTWTQTNNDTDGTGGDDPVDDRPWIKGWHDASDDNNHTHHGGHTGTMIGTDDDDDD

Secondary structure (DSSP, 8-state):
-----SS--EEEE---HHHHHHHHHHHHHTTPEEEEEE-GGGTTSHHHHHSSEEEE-SS-HHHHTT-HHHHHHHHHHTT-SEEE--SSTTTT-HHHHHHHHHTT-EESS--HHHHHHHHSHHHHHHHHHHTT--B-SB-S-B-SHHHHHHHHHHH-SSEEEEETT--TTTTEEEESSHHHHHHHHHHHHHHHHHHHS---EEEEE--TTEEEEEEEEEEESSS-EEEEEEEEEEEEETTEEEEEEES-HHHHHSS-HHHHHHHHHHHHHHHHHHTT-EEEEEEEEEEETTT--EEEEEEESS--TTHHHHHHHHT--HHHHHHHHHHHHHTT-PPPHHHHTTT--EETTEEPP-SEEEEEEEESEEGGGTTEE--EE-SEEE-PPSEEETTEEEEEEE---TT-EE-TTS--EEEEEEEEESS--SHHHHHHHTT-EEESS--SHHHHHHHHTSHHHHHT---TTHHHH------EEEEEE--SEEEEE-SS-STT--SS----S-SSHHHHHHHHHHHT--TTS-EEEEESBPPEEEESS-EEEEEEES-B--EETTTEEPPSSEEEEEPTT-EEE--BB-TTB-EEEEEETT--TTSPPBTTB---BGGGTBSTTTTS---TT-EEE-PPPSS--SS-EEEEE--GGGS--TTS---EEEEEE-SS-STTTB-HHHHHHHHHSEEEEPTT--SSEEEEESPPP-BSSS--GGG-SSTTEEEEEEPPTT-EEEETTEEEEE-TTS-SEEEE-EEEEE-GGGHHHHHHBPTT-EEEEEE--HHHHHHHHHHHHHHHHHHHT--SS-S-----S-SSPPP---SSPPEEEEE-TTGGG---EEEEE-SSSEEEEES-SS---HHHHHHHHHHHHHHHHHHGGG-SEEEE-SSEEEEE--TTTS-HHHHHHHHHHHHHTSPPGGG-EEEEEEEEEEEBSS-HHHHHHHHHHHHHT-S--TT-S-HHHHHHHHHT---HHHHHHTTBT--EEEEEEETTTTEEEEEESSGGGPPP-PPPSSPEEEE-TTEEEEETTEEEE--SSEEE-SEEEEE--TTTS--TT-SSSSSS----TTEEEEEEE--HHHHHHHHHHHHTTS---PPEEEEEEHHHHHHHHHHHHHHHHHHHHHHHHHHHHHHHHHHHHHHHHHHHHHHHHHHHHHHHTT---TTEEEEE-SSSEEEEEE---TT-EE-TTS-SEEEEETTEEEEE----TT--TT--EEEEEE---TT-EE-TT-EEEEEEE------

pLDDT: mean 90.09, std 9.32, range [32.44, 98.81]

Radius of gyration: 35.64 Å; Cα contacts (8 Å, |Δi|>4): 2973; chains: 1; bounding box: 91×76×103 Å

Organism: Dekkera bruxellensis (NCBI:txid5007)

Nearest PDB structures (foldseek):
  3va7-assembly1_A  TM=9.067E-01  e=0.000E+00  Kluyveromyces lactis NRRL Y-1140
  5i8i-assembly2_D  TM=9.111E-01  e=3.402E-103  Kluyveromyces lactis NRRL Y-1140
  7zz5-assembly1_A  TM=8.808E-01  e=6.157E-46  Lactococcus lactis
  7zz3-assembly1_A  TM=8.094E-01  e=4.422E-48  Lactococcus lactis
  7zz3-assembly1_C  TM=8.068E-01  e=7.519E-48  Lactococcus lactis